Protein AF-0000000087671923 (afdb_homodimer)

Organism: NCBI:txid484088

Foldseek 3Di:
DPPPPDDDDFFDFDPVLVLQQLLLLQQLVQLQPVKDFLVRSCVVVVNDSVSSVVSQVVCVVLQQKDWDDWDDDPPDDITIIMHTDQQSAKEKFWEDALFKIKIFMGTLLQDTDDIDMDTQDPDACVRRLVVVLVRVVVRVVSVCVVPVCHVVRYLFYFYEYADDAPDPDDCPDSRHSVRHRPDPNQVSNCVSPVGRYYYAYLQQLLVLLCCRPKPCPPFQFEWEFAAALFTWIFTRHRNRTDQPPRRPPTRQQQDFDDDPDPPDDTDGLRCQQHVNVVCVQVVHDPNDPCVQVVQLVCLVVVPVSLVVSLLRNLVSVLVVLQVCCAPRVGLAYEYEYQHHPSSSVSSVVSNPPHDDHPNPDPPRPDDNYYYMYHHNCSSRSSSRSVSSCVSRHNDPSSSGDDPPPD/DPPPPDDDDFFDFDPVLVLQLLLLLQQLVQLQPVKDFLVRSCVVVVNDSVSSVVSQVVCVVLQQKDWDDWDDDPPDDTTIIMHTDQQSAKFKFWEDELFKIKIFMGTLLQDTDDIDMDTADPDACVRRVVVVLVRVVVRQVSVCVVPVCHVVRYLFYFYEYADDAPDPDDCPDSRHSVRHRPDPNQVSNCVSPVGRYDYAYLQQLLVLLCCRPKPCPPFQFEWEFAAALFTWIFTRHRNRTDQPPRRPPTRQQQDFDDDPDPPDDTDGLRCQQHVNVVCVQVVHDPNDPCVQVVQLVCLVVVPVSLVVSLLRNLVSVLVVLQVCCAPRVGLAYEYEYAHHPSSSVSSVVSNPPHDDHPNPDPPRPDDNYYYMYHHNCSSRSSSRSVSSCVSRHNDPSSSGDDPPPD

Structure (mmCIF, N/CA/C/O backbone):
data_AF-0000000087671923-model_v1
#
loop_
_entity.id
_entity.type
_entity.pdbx_description
1 polymer 'Sugar kinase'
#
loop_
_atom_site.group_PDB
_atom_site.id
_atom_site.type_symbol
_atom_site.label_atom_id
_atom_site.label_alt_id
_atom_site.label_comp_id
_atom_site.label_asym_id
_atom_site.label_entity_id
_atom_site.label_seq_id
_atom_site.pdbx_PDB_ins_code
_atom_site.Cartn_x
_atom_site.Cartn_y
_atom_site.Cartn_z
_atom_site.occupancy
_atom_site.B_iso_or_equiv
_atom_site.auth_seq_id
_atom_site.auth_comp_id
_atom_site.auth_asym_id
_atom_site.auth_atom_id
_atom_site.pdbx_PDB_model_num
ATOM 1 N N . MET A 1 1 ? -8.953 -21.438 32.469 1 26.11 1 MET A N 1
ATOM 2 C CA . MET A 1 1 ? -8.531 -20.312 31.641 1 26.11 1 MET A CA 1
ATOM 3 C C . MET A 1 1 ? -8.914 -20.547 30.172 1 26.11 1 MET A C 1
ATOM 5 O O . MET A 1 1 ? -8.391 -21.469 29.531 1 26.11 1 MET A O 1
ATOM 9 N N . ASN A 1 2 ? -10.156 -20.516 29.781 1 33.75 2 ASN A N 1
ATOM 10 C CA . ASN A 1 2 ? -10.844 -20.859 28.531 1 33.75 2 ASN A CA 1
ATOM 11 C C . ASN A 1 2 ? -10.18 -20.203 27.328 1 33.75 2 ASN A C 1
ATOM 13 O O . ASN A 1 2 ? -10.25 -18.984 27.156 1 33.75 2 ASN A O 1
ATOM 17 N N . ASP A 1 3 ? -9.016 -20.531 26.906 1 42.78 3 ASP A N 1
ATOM 18 C CA . ASP A 1 3 ? -8.102 -19.953 25.922 1 42.78 3 ASP A CA 1
ATOM 19 C C . ASP A 1 3 ? -8.797 -19.734 24.578 1 42.78 3 ASP A C 1
ATOM 21 O O . ASP A 1 3 ? -8.828 -20.625 23.734 1 42.78 3 ASP A O 1
ATOM 25 N N . ALA A 1 4 ? -9.867 -19.078 24.578 1 49.91 4 ALA A N 1
ATOM 26 C CA . ALA A 1 4 ? -10.68 -18.797 23.406 1 49.91 4 ALA A CA 1
ATOM 27 C C . ALA A 1 4 ? -9.82 -18.281 22.25 1 49.91 4 ALA A C 1
ATOM 29 O O . ALA A 1 4 ? -9.141 -17.266 22.375 1 49.91 4 ALA A O 1
ATOM 30 N N . ARG A 1 5 ? -9.383 -19.188 21.391 1 62.06 5 ARG A N 1
ATOM 31 C CA . ARG A 1 5 ? -8.609 -18.891 20.203 1 62.06 5 ARG A CA 1
ATOM 32 C C . ARG A 1 5 ? -9.188 -17.703 19.453 1 62.06 5 ARG A C 1
ATOM 34 O O . ARG A 1 5 ? -10.398 -17.594 19.281 1 62.06 5 ARG A O 1
ATOM 41 N N . GLU A 1 6 ? -8.508 -16.594 19.266 1 81 6 GLU A N 1
ATOM 42 C CA . GLU A 1 6 ? -8.914 -15.391 18.547 1 81 6 GLU A CA 1
ATOM 43 C C . GLU A 1 6 ? -9.312 -15.719 17.109 1 81 6 GLU A C 1
ATOM 45 O O . GLU A 1 6 ? -8.539 -16.328 16.375 1 81 6 GLU A O 1
ATOM 50 N N . ILE A 1 7 ? -10.656 -15.672 16.797 1 89.62 7 ILE A N 1
ATOM 51 C CA . ILE A 1 7 ? -11.195 -15.898 15.461 1 89.62 7 ILE A CA 1
ATOM 52 C C . ILE A 1 7 ? -10.797 -14.742 14.547 1 89.62 7 ILE A C 1
ATOM 54 O O . ILE A 1 7 ? -11.078 -13.578 14.844 1 89.62 7 ILE A O 1
ATOM 58 N N . ARG A 1 8 ? -10.062 -15.055 13.492 1 88.31 8 ARG A N 1
ATOM 59 C CA . ARG A 1 8 ? -9.68 -14.07 12.492 1 88.31 8 ARG A CA 1
ATOM 60 C C . ARG A 1 8 ? -10.781 -13.898 11.445 1 88.31 8 ARG A C 1
ATOM 62 O O . ARG A 1 8 ? -11.133 -14.852 10.742 1 88.31 8 ARG A O 1
ATOM 69 N N . ALA A 1 9 ? -11.266 -12.703 11.367 1 90.62 9 ALA A N 1
ATOM 70 C CA . ALA A 1 9 ? -12.312 -12.438 10.383 1 90.62 9 ALA A CA 1
ATOM 71 C C . ALA A 1 9 ? -12.383 -10.953 10.039 1 90.62 9 ALA A C 1
ATOM 73 O O . ALA A 1 9 ? -12.023 -10.102 10.859 1 90.62 9 ALA A O 1
ATOM 74 N N . LYS A 1 10 ? -12.703 -10.641 8.812 1 88.88 10 LYS A N 1
ATOM 75 C CA . LYS A 1 10 ? -13.008 -9.273 8.414 1 88.88 10 LYS A CA 1
ATOM 76 C C . LYS A 1 10 ? -14.445 -8.898 8.781 1 88.88 10 LYS A C 1
ATOM 78 O O . LYS A 1 10 ? -15.312 -9.773 8.867 1 88.88 10 LYS A O 1
ATOM 83 N N . SER A 1 11 ? -14.625 -7.637 8.977 1 88.94 11 SER A N 1
ATOM 84 C CA . SER A 1 11 ? -15.961 -7.164 9.336 1 88.94 11 SER A CA 1
ATOM 85 C C . SER A 1 11 ? -16.875 -7.102 8.109 1 88.94 11 SER A C 1
ATOM 87 O O . SER A 1 11 ? -16.422 -6.742 7.02 1 88.94 11 SER A O 1
ATOM 89 N N . GLY A 1 12 ? -18.109 -7.461 8.336 1 90.12 12 GLY A N 1
ATOM 90 C CA . GLY A 1 12 ? -19.125 -7.238 7.316 1 90.12 12 GLY A CA 1
ATOM 91 C C . GLY A 1 12 ? -19.594 -5.797 7.25 1 90.12 12 GLY A C 1
ATOM 92 O O . GLY A 1 12 ? -18.969 -4.906 7.824 1 90.12 12 GLY A O 1
ATOM 93 N N . THR A 1 13 ? -20.469 -5.582 6.34 1 88 13 THR A N 1
ATOM 94 C CA . THR A 1 13 ? -21.047 -4.254 6.215 1 88 13 THR A CA 1
ATOM 95 C C . THR A 1 13 ? -22.578 -4.332 6.176 1 88 13 THR A C 1
ATOM 97 O O . THR A 1 13 ? -23.141 -5.426 6.125 1 88 13 THR A O 1
ATOM 100 N N . ASN A 1 14 ? -23.281 -3.182 6.438 1 87 14 ASN A N 1
ATOM 101 C CA . ASN A 1 14 ? -24.734 -3.096 6.426 1 87 14 ASN A CA 1
ATOM 102 C C . ASN A 1 14 ? -25.219 -1.828 5.723 1 87 14 ASN A C 1
ATOM 104 O O . ASN A 1 14 ? -24.422 -1.124 5.094 1 87 14 ASN A O 1
ATOM 108 N N . HIS A 1 15 ? -26.484 -1.641 5.762 1 85.5 15 HIS A N 1
ATOM 109 C CA . HIS A 1 15 ? -27.109 -0.531 5.043 1 85.5 15 HIS A CA 1
ATOM 110 C C . HIS A 1 15 ? -26.578 0.81 5.539 1 85.5 15 HIS A C 1
ATOM 112 O O . HIS A 1 15 ? -26.391 1.739 4.754 1 85.5 15 HIS A O 1
ATOM 118 N N . GLU A 1 16 ? -26.375 0.911 6.789 1 85.94 16 GLU A N 1
ATOM 119 C CA . GLU A 1 16 ? -25.844 2.15 7.352 1 85.94 16 GLU A CA 1
ATOM 120 C C . GLU A 1 16 ? -24.453 2.459 6.797 1 85.94 16 GLU A C 1
ATOM 122 O O . GLU A 1 16 ? -24.156 3.607 6.469 1 85.94 16 GLU A O 1
ATOM 127 N N . GLY A 1 17 ? -23.688 1.382 6.703 1 86.44 17 GLY A N 1
ATOM 128 C CA . GLY A 1 17 ? -22.359 1.538 6.125 1 86.44 17 GLY A CA 1
ATOM 129 C C . GLY A 1 17 ? -22.391 1.977 4.672 1 86.44 17 GLY A C 1
ATOM 130 O O . GLY A 1 17 ? -21.609 2.834 4.262 1 86.44 17 GLY A O 1
ATOM 131 N N . THR A 1 18 ? -23.312 1.508 3.945 1 87.62 18 THR A N 1
ATOM 132 C CA . THR A 1 18 ? -23.453 1.828 2.531 1 87.62 18 THR A CA 1
ATOM 133 C C . THR A 1 18 ? -23.875 3.283 2.348 1 87.62 18 THR A C 1
ATOM 135 O O . THR A 1 18 ? -23.328 3.996 1.507 1 87.62 18 THR A O 1
ATOM 138 N N . SER A 1 19 ? -24.859 3.627 3.152 1 89.5 19 SER A N 1
ATOM 139 C CA . SER A 1 19 ? -25.344 5 3.074 1 89.5 19 SER A CA 1
ATOM 140 C C . SER A 1 19 ? -24.25 5.996 3.41 1 89.5 19 SER A C 1
ATOM 142 O O . SER A 1 19 ? -24.078 7.008 2.723 1 89.5 19 SER A O 1
ATOM 144 N N . ALA A 1 20 ? -23.531 5.656 4.414 1 89.88 20 ALA A N 1
ATOM 145 C CA . ALA A 1 20 ? -22.422 6.523 4.816 1 89.88 20 ALA A CA 1
ATOM 146 C C . ALA A 1 20 ? -21.375 6.625 3.715 1 89.88 20 ALA A C 1
ATOM 148 O O . ALA A 1 20 ? -20.875 7.711 3.432 1 89.88 20 ALA A O 1
ATOM 149 N N . HIS A 1 21 ? -21.078 5.523 3.086 1 91.38 21 HIS A N 1
ATOM 150 C CA . HIS A 1 21 ? -20.109 5.52 2 1 91.38 21 HIS A CA 1
ATOM 151 C C . HIS A 1 21 ? -20.594 6.359 0.823 1 91.38 21 HIS A C 1
ATOM 153 O O . HIS A 1 21 ? -19.844 7.191 0.3 1 91.38 21 HIS A O 1
ATOM 159 N N . ASN A 1 22 ? -21.781 6.188 0.455 1 93.44 22 ASN A N 1
ATOM 160 C CA . ASN A 1 22 ? -22.312 6.914 -0.691 1 93.44 22 ASN A CA 1
ATOM 161 C C . ASN A 1 22 ? -22.344 8.422 -0.441 1 93.44 22 ASN A C 1
ATOM 163 O O . ASN A 1 22 ? -22.078 9.211 -1.352 1 93.44 22 ASN A O 1
ATOM 167 N N . ARG A 1 23 ? -22.656 8.75 0.751 1 94.69 23 ARG A N 1
ATOM 168 C CA . ARG A 1 23 ? -22.625 10.156 1.136 1 94.69 23 ARG A CA 1
ATOM 169 C C . ARG A 1 23 ? -21.219 10.734 0.953 1 94.69 23 ARG A C 1
ATOM 171 O O . ARG A 1 23 ? -21.062 11.82 0.396 1 94.69 23 ARG A O 1
ATOM 178 N N . ARG A 1 24 ? -20.266 10.047 1.388 1 94.25 24 ARG A N 1
ATOM 179 C CA . ARG A 1 24 ? -18.875 10.508 1.315 1 94.25 24 ARG A CA 1
ATOM 180 C C . ARG A 1 24 ? -18.391 10.531 -0.128 1 94.25 24 ARG A C 1
ATOM 182 O O . ARG A 1 24 ? -17.594 11.406 -0.503 1 94.25 24 ARG A O 1
ATOM 189 N N . VAL A 1 25 ? -18.859 9.586 -0.88 1 94.5 25 VAL A N 1
ATOM 190 C CA . VAL A 1 25 ? -18.547 9.547 -2.303 1 94.5 25 VAL A CA 1
ATOM 191 C C . VAL A 1 25 ? -19.031 10.828 -2.977 1 94.5 25 VAL A C 1
ATOM 193 O O . VAL A 1 25 ? -18.328 11.406 -3.809 1 94.5 25 VAL A O 1
ATOM 196 N N . MET A 1 26 ? -20.141 11.297 -2.588 1 95.62 26 MET A N 1
ATOM 197 C CA . MET A 1 26 ? -20.703 12.523 -3.131 1 95.62 26 MET A CA 1
ATOM 198 C C . MET A 1 26 ? -19.875 13.734 -2.73 1 95.62 26 MET A C 1
ATOM 200 O O . MET A 1 26 ? -19.562 14.578 -3.568 1 95.62 26 MET A O 1
ATOM 204 N N . ILE A 1 27 ? -19.547 13.766 -1.546 1 96.19 27 ILE A N 1
ATOM 205 C CA . ILE A 1 27 ? -18.75 14.875 -1.032 1 96.19 27 ILE A CA 1
ATOM 206 C C . ILE A 1 27 ? -17.406 14.922 -1.751 1 96.19 27 ILE A C 1
ATOM 208 O O . ILE A 1 27 ? -16.953 15.984 -2.18 1 96.19 27 ILE A O 1
ATOM 212 N N . ASP A 1 28 ? -16.844 13.797 -1.914 1 94.56 28 ASP A N 1
ATOM 213 C CA . ASP A 1 28 ? -15.539 13.695 -2.572 1 94.56 28 ASP A CA 1
ATOM 214 C C . ASP A 1 28 ? -15.625 14.133 -4.031 1 94.56 28 ASP A C 1
ATOM 216 O O . ASP A 1 28 ? -14.742 14.828 -4.527 1 94.56 28 ASP A O 1
ATOM 220 N N . ALA A 1 29 ? -16.641 13.727 -4.691 1 95.56 29 ALA A N 1
ATOM 221 C CA . ALA A 1 29 ? -16.828 14.109 -6.086 1 95.56 29 ALA A CA 1
ATOM 222 C C . ALA A 1 29 ? -16.938 15.625 -6.23 1 95.56 29 ALA A C 1
ATOM 224 O O . ALA A 1 29 ? -16.344 16.219 -7.137 1 95.56 29 ALA A O 1
ATOM 225 N N . LEU A 1 30 ? -17.672 16.188 -5.371 1 96.69 30 LEU A N 1
ATOM 226 C CA . LEU A 1 30 ? -17.844 17.641 -5.418 1 96.69 30 LEU A CA 1
ATOM 227 C C . LEU A 1 30 ? -16.531 18.344 -5.07 1 96.69 30 LEU A C 1
ATOM 229 O O . LEU A 1 30 ? -16.219 19.391 -5.648 1 96.69 30 LEU A O 1
ATOM 233 N N . ARG A 1 31 ? -15.828 17.828 -4.137 1 94.38 31 ARG A N 1
ATOM 234 C CA . ARG A 1 31 ? -14.539 18.406 -3.758 1 94.38 31 ARG A CA 1
ATOM 235 C C . ARG A 1 31 ? -13.57 18.375 -4.93 1 94.38 31 ARG A C 1
ATOM 237 O O . ARG A 1 31 ? -12.906 19.375 -5.207 1 94.38 31 ARG A O 1
ATOM 244 N N . LEU A 1 32 ? -13.508 17.297 -5.645 1 92.62 32 LEU A N 1
ATOM 245 C CA . LEU A 1 32 ? -12.523 17.062 -6.695 1 92.62 32 LEU A CA 1
ATOM 246 C C . LEU A 1 32 ? -12.875 17.859 -7.949 1 92.62 32 LEU A C 1
ATOM 248 O O . LEU A 1 32 ? -11.984 18.25 -8.711 1 92.62 32 LEU A O 1
ATOM 252 N N . ASN A 1 33 ? -14.203 18.125 -8.117 1 94.94 33 ASN A N 1
ATOM 253 C CA . ASN A 1 33 ? -14.609 18.672 -9.406 1 94.94 33 ASN A CA 1
ATOM 254 C C . ASN A 1 33 ? -15.164 20.078 -9.281 1 94.94 33 ASN A C 1
ATOM 256 O O . ASN A 1 33 ? -15.406 20.75 -10.281 1 94.94 33 ASN A O 1
ATOM 260 N N . GLY A 1 34 ? -15.328 20.594 -8.109 1 93.5 34 GLY A N 1
ATOM 261 C CA . GLY A 1 34 ? -15.906 21.906 -7.887 1 93.5 34 GLY A CA 1
ATOM 262 C C . GLY A 1 34 ? -17.422 21.906 -7.824 1 93.5 34 GLY A C 1
ATOM 263 O O . GLY A 1 34 ? -18 21.922 -6.734 1 93.5 34 GLY A O 1
ATOM 264 N N . SER A 1 35 ? -18.094 21.922 -8.898 1 95.81 35 SER A N 1
ATOM 265 C CA . SER A 1 35 ? -19.547 21.859 -8.961 1 95.81 35 SER A CA 1
ATOM 266 C C . SER A 1 35 ? -20.016 20.812 -9.984 1 95.81 35 SER A C 1
ATOM 268 O O . SER A 1 35 ? -19.406 20.672 -11.047 1 95.81 35 SER A O 1
ATOM 270 N N . LEU A 1 36 ? -20.984 20.078 -9.562 1 96.88 36 LEU A N 1
ATOM 271 C CA . LEU A 1 36 ? -21.547 19.047 -10.43 1 96.88 36 LEU A CA 1
ATOM 272 C C . LEU A 1 36 ? -23.078 19.031 -10.336 1 96.88 36 LEU A C 1
ATOM 274 O O . LEU A 1 36 ? -23.641 19.344 -9.289 1 96.88 36 LEU A O 1
ATOM 278 N N . SER A 1 37 ? -23.734 18.672 -11.469 1 96.19 37 SER A N 1
ATOM 279 C CA . SER A 1 37 ? -25.188 18.422 -11.445 1 96.19 37 SER A CA 1
ATOM 280 C C . SER A 1 37 ? -25.5 17.047 -10.875 1 96.19 37 SER A C 1
ATOM 282 O O . SER A 1 37 ? -24.625 16.203 -10.734 1 96.19 37 SER A O 1
ATOM 284 N N . ARG A 1 38 ? -26.797 16.875 -10.539 1 95.81 38 ARG A N 1
ATOM 285 C CA . ARG A 1 38 ? -27.234 15.555 -10.102 1 95.81 38 ARG A CA 1
ATOM 286 C C . ARG A 1 38 ? -26.969 14.508 -11.172 1 95.81 38 ARG A C 1
ATOM 288 O O . ARG A 1 38 ? -26.578 13.383 -10.867 1 95.81 38 ARG A O 1
ATOM 295 N N . ALA A 1 39 ? -27.203 14.906 -12.359 1 94.69 39 ALA A N 1
ATOM 296 C CA . ALA A 1 39 ? -26.984 13.977 -13.461 1 94.69 39 ALA A CA 1
ATOM 297 C C . ALA A 1 39 ? -25.5 13.602 -13.578 1 94.69 39 ALA A C 1
ATOM 299 O O . ALA A 1 39 ? -25.172 12.422 -13.758 1 94.69 39 ALA A O 1
ATOM 300 N N . ASP A 1 40 ? -24.688 14.609 -13.461 1 95.56 40 ASP A N 1
ATOM 301 C CA . ASP A 1 40 ? -23.25 14.367 -13.492 1 95.56 40 ASP A CA 1
ATOM 302 C C . ASP A 1 40 ? -22.828 13.453 -12.344 1 95.56 40 ASP A C 1
ATOM 304 O O . ASP A 1 40 ? -22.062 12.516 -12.547 1 95.56 40 ASP A O 1
ATOM 308 N N . LEU A 1 41 ? -23.312 13.688 -11.164 1 97.06 41 LEU A N 1
ATOM 309 C CA . LEU A 1 41 ? -22.984 12.898 -9.977 1 97.06 41 LEU A CA 1
ATOM 310 C C . LEU A 1 41 ? -23.438 11.453 -10.141 1 97.06 41 LEU A C 1
ATOM 312 O O . LEU A 1 41 ? -22.703 10.523 -9.82 1 97.06 41 LEU A O 1
ATOM 316 N N . SER A 1 42 ? -24.656 11.344 -10.609 1 96.25 42 SER A N 1
ATOM 317 C CA . SER A 1 42 ? -25.188 10 -10.828 1 96.25 42 SER A CA 1
ATOM 318 C C . SER A 1 42 ? -24.312 9.219 -11.812 1 96.25 42 SER A C 1
ATOM 320 O O . SER A 1 42 ? -23.922 8.086 -11.531 1 96.25 42 SER A O 1
ATOM 322 N N . ARG A 1 43 ? -24 9.852 -12.875 1 94.5 43 ARG A N 1
ATOM 323 C CA . ARG A 1 43 ? -23.188 9.203 -13.898 1 94.5 43 ARG A CA 1
ATOM 324 C C . ARG A 1 43 ? -21.797 8.883 -13.367 1 94.5 43 ARG A C 1
ATOM 326 O O . ARG A 1 43 ? -21.297 7.77 -13.562 1 94.5 43 ARG A O 1
ATOM 333 N N . ALA A 1 44 ? -21.188 9.82 -12.656 1 93.94 44 ALA A N 1
ATOM 334 C CA . ALA A 1 44 ? -19.797 9.688 -12.227 1 93.94 44 ALA A CA 1
ATOM 335 C C . ALA A 1 44 ? -19.672 8.695 -11.078 1 93.94 44 ALA A C 1
ATOM 337 O O . ALA A 1 44 ? -18.672 7.984 -10.977 1 93.94 44 ALA A O 1
ATOM 338 N N . THR A 1 45 ? -20.625 8.562 -10.195 1 94.31 45 THR A N 1
ATOM 339 C CA . THR A 1 45 ? -20.531 7.715 -9.016 1 94.31 45 THR A CA 1
ATOM 340 C C . THR A 1 45 ? -21.25 6.387 -9.242 1 94.31 45 THR A C 1
ATOM 342 O O . THR A 1 45 ? -21.156 5.477 -8.422 1 94.31 45 THR A O 1
ATOM 345 N N . LYS A 1 46 ? -22.047 6.316 -10.32 1 94.38 46 LYS A N 1
ATOM 346 C CA . LYS A 1 46 ? -22.812 5.137 -10.719 1 94.38 46 LYS A CA 1
ATOM 347 C C . LYS A 1 46 ? -23.953 4.867 -9.75 1 94.38 46 LYS A C 1
ATOM 349 O O . LYS A 1 46 ? -24.375 3.721 -9.586 1 94.38 46 LYS A O 1
ATOM 354 N N . LEU A 1 47 ? -24.312 5.867 -9.023 1 94.56 47 LEU A N 1
ATOM 355 C CA . LEU A 1 47 ? -25.484 5.793 -8.164 1 94.56 47 LEU A CA 1
ATOM 356 C C . LEU A 1 47 ? -26.75 6.168 -8.945 1 94.56 47 LEU A C 1
ATOM 358 O O . LEU A 1 47 ? -26.672 6.875 -9.945 1 94.56 47 LEU A O 1
ATOM 362 N N . THR A 1 48 ? -27.891 5.676 -8.523 1 94.75 48 THR A N 1
ATOM 363 C CA . THR A 1 48 ? -29.141 6.031 -9.18 1 94.75 48 THR A CA 1
ATOM 364 C C . THR A 1 48 ? -29.469 7.508 -8.969 1 94.75 48 THR A C 1
ATOM 366 O O . THR A 1 48 ? -29.031 8.109 -7.984 1 94.75 48 THR A O 1
ATOM 369 N N . LYS A 1 49 ? -30.234 8.062 -9.883 1 95.31 49 LYS A N 1
ATOM 370 C CA . LYS A 1 49 ? -30.641 9.453 -9.781 1 95.31 49 LYS A CA 1
ATOM 371 C C . LYS A 1 49 ? -31.391 9.719 -8.477 1 95.31 49 LYS A C 1
ATOM 373 O O . LYS A 1 49 ? -31.203 10.766 -7.852 1 95.31 49 LYS A O 1
ATOM 378 N N . GLN A 1 50 ? -32.188 8.797 -8.102 1 96 50 GLN A N 1
ATOM 379 C CA . GLN A 1 50 ? -32.969 8.945 -6.871 1 96 50 GLN A CA 1
ATOM 380 C C . GLN A 1 50 ? -32.062 8.984 -5.648 1 96 50 GLN A C 1
ATOM 382 O O . GLN A 1 50 ? -32.219 9.82 -4.758 1 96 50 GLN A O 1
ATOM 387 N N . THR A 1 51 ? -31.078 8.047 -5.594 1 95.25 51 THR A N 1
ATOM 388 C CA . THR A 1 51 ? -30.125 8.008 -4.488 1 95.25 51 THR A CA 1
ATOM 389 C C . THR A 1 51 ? -29.344 9.312 -4.406 1 95.25 51 THR A C 1
ATOM 391 O O . THR A 1 51 ? -29.172 9.875 -3.324 1 95.25 51 THR A O 1
ATOM 394 N N . VAL A 1 52 ? -28.906 9.773 -5.551 1 97.38 52 VAL A N 1
ATOM 395 C CA . VAL A 1 52 ? -28.156 11.023 -5.609 1 97.38 52 VAL A CA 1
ATOM 396 C C . VAL A 1 52 ? -29.016 12.172 -5.102 1 97.38 52 VAL A C 1
ATOM 398 O O . VAL A 1 52 ? -28.562 12.992 -4.301 1 97.38 52 VAL A O 1
ATOM 401 N N . SER A 1 53 ? -30.219 12.18 -5.566 1 97.19 53 SER A N 1
ATOM 402 C CA . SER A 1 53 ? -31.125 13.242 -5.148 1 97.19 53 SER A CA 1
ATOM 403 C C . SER A 1 53 ? -31.328 13.234 -3.639 1 97.19 53 SER A C 1
ATOM 405 O O . SER A 1 53 ? -31.266 14.281 -2.992 1 97.19 53 SER A O 1
ATOM 407 N N . ASN A 1 54 ? -31.547 12.094 -3.096 1 97.44 54 ASN A N 1
ATOM 408 C CA . ASN A 1 54 ? -31.75 11.961 -1.657 1 97.44 54 ASN A CA 1
ATOM 409 C C . ASN A 1 54 ? -30.516 12.414 -0.875 1 97.44 54 ASN A C 1
ATOM 411 O O . ASN A 1 54 ? -30.641 13.141 0.115 1 97.44 54 ASN A O 1
ATOM 415 N N . ILE A 1 55 ? -29.344 11.992 -1.297 1 97.38 55 ILE A N 1
ATOM 416 C CA . ILE A 1 55 ? -28.109 12.32 -0.603 1 97.38 55 ILE A CA 1
ATOM 417 C C . ILE A 1 55 ? -27.844 13.82 -0.68 1 97.38 55 ILE A C 1
ATOM 419 O O . ILE A 1 55 ? -27.469 14.445 0.316 1 97.38 55 ILE A O 1
ATOM 423 N N . ILE A 1 56 ? -28.078 14.391 -1.838 1 97.56 56 ILE A N 1
ATOM 424 C CA . ILE A 1 56 ? -27.844 15.812 -2.027 1 97.56 56 ILE A CA 1
ATOM 425 C C . ILE A 1 56 ? -28.781 16.609 -1.126 1 97.56 56 ILE A C 1
ATOM 427 O O . ILE A 1 56 ? -28.359 17.594 -0.507 1 97.56 56 ILE A O 1
ATOM 431 N N . GLU A 1 57 ? -29.984 16.219 -1.07 1 97.31 57 GLU A N 1
ATOM 432 C CA . GLU A 1 57 ? -30.938 16.891 -0.196 1 97.31 57 GLU A CA 1
ATOM 433 C C . GLU A 1 57 ? -30.5 16.812 1.264 1 97.31 57 GLU A C 1
ATOM 435 O O . GLU A 1 57 ? -30.578 17.812 1.991 1 97.31 57 GLU A O 1
ATOM 440 N N . GLU A 1 58 ? -30.094 15.688 1.626 1 97.31 58 GLU A N 1
ATOM 441 C CA . GLU A 1 58 ? -29.594 15.508 2.984 1 97.31 58 GLU A CA 1
ATOM 442 C C . GLU A 1 58 ? -28.375 16.406 3.25 1 97.31 58 GLU A C 1
ATOM 444 O O . GLU A 1 58 ? -28.297 17.062 4.293 1 97.31 58 GLU A O 1
ATOM 449 N N . LEU A 1 59 ? -27.453 16.422 2.33 1 97.75 59 LEU A N 1
ATOM 450 C CA . LEU A 1 59 ? -26.234 17.219 2.471 1 97.75 59 LEU A CA 1
ATOM 451 C C . LEU A 1 59 ? -26.562 18.703 2.514 1 97.75 59 LEU A C 1
ATOM 453 O O . LEU A 1 59 ? -25.922 19.469 3.236 1 97.75 59 LEU A O 1
ATOM 457 N N . GLU A 1 60 ? -27.531 19.094 1.735 1 97.31 60 GLU A N 1
ATOM 458 C CA . GLU A 1 60 ? -28 20.484 1.784 1 97.31 60 GLU A CA 1
ATOM 459 C C . GLU A 1 60 ? -28.578 20.812 3.152 1 97.31 60 GLU A C 1
ATOM 461 O O . GLU A 1 60 ? -28.297 21.875 3.709 1 97.31 60 GLU A O 1
ATOM 466 N N . GLY A 1 61 ? -29.375 19.953 3.582 1 96.94 61 GLY A N 1
ATOM 467 C CA . GLY A 1 61 ? -29.953 20.125 4.906 1 96.94 61 GLY A CA 1
ATOM 468 C C . GLY A 1 61 ? -28.906 20.25 6 1 96.94 61 GLY A C 1
ATOM 469 O O . GLY A 1 61 ? -29.078 21.016 6.953 1 96.94 61 GLY A O 1
ATOM 470 N N . ASP A 1 62 ? -27.828 19.531 5.816 1 96.44 62 ASP A N 1
ATOM 471 C CA . ASP A 1 62 ? -26.734 19.516 6.793 1 96.44 62 ASP A CA 1
ATOM 472 C C . ASP A 1 62 ? -25.828 20.734 6.625 1 96.44 62 ASP A C 1
ATOM 474 O O . ASP A 1 62 ? -24.906 20.938 7.402 1 96.44 62 ASP A O 1
ATOM 478 N N . GLY A 1 63 ? -26.062 21.531 5.602 1 96.62 63 GLY A N 1
ATOM 479 C CA . GLY A 1 63 ? -25.25 22.719 5.348 1 96.62 63 GLY A CA 1
ATOM 480 C C . GLY A 1 63 ? -23.922 22.406 4.715 1 96.62 63 GLY A C 1
ATOM 481 O O . GLY A 1 63 ? -22.969 23.203 4.816 1 96.62 63 GLY A O 1
ATOM 482 N N . LEU A 1 64 ? -23.766 21.234 4.043 1 97.81 64 LEU A N 1
ATOM 483 C CA . LEU A 1 64 ? -22.5 20.812 3.455 1 97.81 64 LEU A CA 1
ATOM 484 C C . LEU A 1 64 ? -22.469 21.109 1.96 1 97.81 64 LEU A C 1
ATOM 486 O O . LEU A 1 64 ? -21.391 21.219 1.369 1 97.81 64 LEU A O 1
ATOM 490 N N . VAL A 1 65 ? -23.625 21.172 1.345 1 98 65 VAL A N 1
ATOM 491 C CA . VAL A 1 65 ? -23.75 21.406 -0.091 1 98 65 VAL A CA 1
ATOM 492 C C . VAL A 1 65 ? -24.781 22.516 -0.35 1 98 65 VAL A C 1
ATOM 494 O O . VAL A 1 65 ? -25.719 22.688 0.426 1 98 65 VAL A O 1
ATOM 497 N N . LEU A 1 66 ? -24.594 23.266 -1.378 1 97.62 66 LEU A N 1
ATOM 498 C CA . LEU A 1 66 ? -25.562 24.266 -1.794 1 97.62 66 LEU A CA 1
ATOM 499 C C . LEU A 1 66 ? -25.812 24.203 -3.297 1 97.62 66 LEU A C 1
ATOM 501 O O . LEU A 1 66 ? -24.938 23.781 -4.055 1 97.62 66 LEU A O 1
ATOM 505 N N . SER A 1 67 ? -26.969 24.578 -3.711 1 96.94 67 SER A N 1
ATOM 506 C CA . SER A 1 67 ? -27.328 24.656 -5.125 1 96.94 67 SER A CA 1
ATOM 507 C C . SER A 1 67 ? -26.891 25.984 -5.73 1 96.94 67 SER A C 1
ATOM 509 O O . SER A 1 67 ? -26.984 27.031 -5.082 1 96.94 67 SER A O 1
ATOM 511 N N . LEU A 1 68 ? -26.422 25.844 -6.953 1 96.62 68 LEU A N 1
ATOM 512 C CA . LEU A 1 68 ? -26.062 27.047 -7.707 1 96.62 68 LEU A CA 1
ATOM 513 C C . LEU A 1 68 ? -27.172 27.406 -8.688 1 96.62 68 LEU A C 1
ATOM 515 O O . LEU A 1 68 ? -28.219 26.766 -8.727 1 96.62 68 LEU A O 1
ATOM 519 N N . ASP A 1 69 ? -26.938 28.531 -9.406 1 94.25 69 ASP A N 1
ATOM 520 C CA . ASP A 1 69 ? -27.906 28.953 -10.414 1 94.25 69 ASP A CA 1
ATOM 521 C C . ASP A 1 69 ? -28.031 27.906 -11.531 1 94.25 69 ASP A C 1
ATOM 523 O O . ASP A 1 69 ? -27.031 27.297 -11.93 1 94.25 69 ASP A O 1
ATOM 527 N N . VAL A 1 70 ? -29.203 27.844 -11.906 1 93 70 VAL A N 1
ATOM 528 C CA . VAL A 1 70 ? -29.5 26.891 -12.977 1 93 70 VAL A CA 1
ATOM 529 C C . VAL A 1 70 ? -28.703 27.281 -14.227 1 93 70 VAL A C 1
ATOM 531 O O . VAL A 1 70 ? -28.609 28.453 -14.578 1 93 70 VAL A O 1
ATOM 534 N N . VAL A 1 71 ? -28.109 26.312 -14.797 1 88.75 71 VAL A N 1
ATOM 535 C CA . VAL A 1 71 ? -27.359 26.5 -16.031 1 88.75 71 VAL A CA 1
ATOM 536 C C . VAL A 1 71 ? -28.109 25.875 -17.203 1 88.75 71 VAL A C 1
ATOM 538 O O . VAL A 1 71 ? -28.641 24.766 -17.078 1 88.75 71 VAL A O 1
ATOM 541 N N . ARG A 1 72 ? -28.234 26.688 -18.25 1 82.75 72 ARG A N 1
ATOM 542 C CA . ARG A 1 72 ? -28.859 26.219 -19.469 1 82.75 72 ARG A CA 1
ATOM 543 C C . ARG A 1 72 ? -27.844 26.031 -20.594 1 82.75 72 ARG A C 1
ATOM 545 O O . ARG A 1 72 ? -27.109 26.969 -20.922 1 82.75 72 ARG A O 1
ATOM 552 N N . LYS A 1 73 ? -27.5 24.891 -20.797 1 69.5 73 LYS A N 1
ATOM 553 C CA . LYS A 1 73 ? -26.578 24.672 -21.906 1 69.5 73 LYS A CA 1
ATOM 554 C C . LYS A 1 73 ? -27.328 24.266 -23.172 1 69.5 73 LYS A C 1
ATOM 556 O O . LYS A 1 73 ? -27.688 23.094 -23.344 1 69.5 73 LYS A O 1
ATOM 561 N N . GLY A 1 74 ? -27.578 25.078 -24.031 1 65.12 74 GLY A N 1
ATOM 562 C CA . GLY A 1 74 ? -28.203 24.859 -25.328 1 65.12 74 GLY A CA 1
ATOM 563 C C . GLY A 1 74 ? -29.594 24.234 -25.219 1 65.12 74 GLY A C 1
ATOM 564 O O . GLY A 1 74 ? -30.438 24.719 -24.484 1 65.12 74 GLY A O 1
ATOM 565 N N . ARG A 1 75 ? -29.844 23.141 -26.188 1 66.38 75 ARG A N 1
ATOM 566 C CA . ARG A 1 75 ? -31.141 22.484 -26.328 1 66.38 75 ARG A CA 1
ATOM 567 C C . ARG A 1 75 ? -31.359 21.484 -25.203 1 66.38 75 ARG A C 1
ATOM 569 O O . ARG A 1 75 ? -32.438 20.891 -25.109 1 66.38 75 ARG A O 1
ATOM 576 N N . GLY A 1 76 ? -30.438 21.359 -24.266 1 69.69 76 GLY A N 1
ATOM 577 C CA . GLY A 1 76 ? -30.609 20.359 -23.219 1 69.69 76 GLY A CA 1
ATOM 578 C C . GLY A 1 76 ? -31.375 20.891 -22.016 1 69.69 76 GLY A C 1
ATOM 579 O O . GLY A 1 76 ? -31.688 22.078 -21.953 1 69.69 76 GLY A O 1
ATOM 580 N N . GLN A 1 77 ? -31.922 19.984 -21.172 1 79.56 77 GLN A N 1
ATOM 581 C CA . GLN A 1 77 ? -32.656 20.344 -19.953 1 79.56 77 GLN A CA 1
ATOM 582 C C . GLN A 1 77 ? -31.781 21.156 -19 1 79.56 77 GLN A C 1
ATOM 584 O O . GLN A 1 77 ? -30.578 20.875 -18.859 1 79.56 77 GLN A O 1
ATOM 589 N N . PRO A 1 78 ? -32.375 22.25 -18.594 1 87.5 78 PRO A N 1
ATOM 590 C CA . PRO A 1 78 ? -31.641 23.016 -17.594 1 87.5 78 PRO A CA 1
ATOM 591 C C . PRO A 1 78 ? -31.156 22.141 -16.438 1 87.5 78 PRO A C 1
ATOM 593 O O . PRO A 1 78 ? -31.828 21.188 -16.047 1 87.5 78 PRO A O 1
ATOM 596 N N . SER A 1 79 ? -29.938 22.312 -16 1 90.94 79 SER A N 1
ATOM 597 C CA . SER A 1 79 ? -29.406 21.562 -14.875 1 90.94 79 SER A CA 1
ATOM 598 C C . SER A 1 79 ? -28.922 22.484 -13.758 1 90.94 79 SER A C 1
ATOM 600 O O . SER A 1 79 ? -28.453 23.594 -14.023 1 90.94 79 SER A O 1
ATOM 602 N N . THR A 1 80 ? -29.141 22.109 -12.539 1 94.5 80 THR A N 1
ATOM 603 C CA . THR A 1 80 ? -28.688 22.844 -11.359 1 94.5 80 THR A CA 1
ATOM 604 C C . THR A 1 80 ? -27.391 22.234 -10.805 1 94.5 80 THR A C 1
ATOM 606 O O . THR A 1 80 ? -27.406 21.094 -10.32 1 94.5 80 THR A O 1
ATOM 609 N N . PRO A 1 81 ? -26.281 22.953 -10.867 1 96.62 81 PRO A N 1
ATOM 610 C CA . PRO A 1 81 ? -25.062 22.438 -10.25 1 96.62 81 PRO A CA 1
ATOM 611 C C . PRO A 1 81 ? -25.031 22.625 -8.734 1 96.62 81 PRO A C 1
ATOM 613 O O . PRO A 1 81 ? -25.703 23.516 -8.203 1 96.62 81 PRO A O 1
ATOM 616 N N . TYR A 1 82 ? -24.344 21.75 -8.102 1 97.75 82 TYR A N 1
ATOM 617 C CA . TYR A 1 82 ? -24.141 21.797 -6.652 1 97.75 82 TYR A CA 1
ATOM 618 C C . TYR A 1 82 ? -22.656 21.906 -6.305 1 97.75 82 TYR A C 1
ATOM 620 O O . TYR A 1 82 ? -21.812 21.391 -7.035 1 97.75 82 TYR A O 1
ATOM 628 N N . LYS A 1 83 ? -22.328 22.547 -5.246 1 98.06 83 LYS A N 1
ATOM 629 C CA . LYS A 1 83 ? -20.953 22.641 -4.758 1 98.06 83 LYS A CA 1
ATOM 630 C C . LYS A 1 83 ? -20.906 22.5 -3.24 1 98.06 83 LYS A C 1
ATOM 632 O O . LYS A 1 83 ? -21.922 22.656 -2.561 1 98.06 83 LYS A O 1
ATOM 637 N N . LEU A 1 84 ? -19.734 22.203 -2.713 1 97.94 84 LEU A N 1
ATOM 638 C CA . LEU A 1 84 ? -19.547 22.141 -1.268 1 97.94 84 LEU A CA 1
ATOM 639 C C . LEU A 1 84 ? -19.594 23.531 -0.643 1 97.94 84 LEU A C 1
ATOM 641 O O . LEU A 1 84 ? -19.094 24.484 -1.225 1 97.94 84 LEU A O 1
ATOM 645 N N . VAL A 1 85 ? -20.219 23.594 0.498 1 97.94 85 VAL A N 1
ATOM 646 C CA . VAL A 1 85 ? -20.156 24.812 1.308 1 97.94 85 VAL A CA 1
ATOM 647 C C . VAL A 1 85 ? -18.828 24.859 2.068 1 97.94 85 VAL A C 1
ATOM 649 O O . VAL A 1 85 ? -18.594 24.047 2.973 1 97.94 85 VAL A O 1
ATOM 652 N N . PRO A 1 86 ? -17.953 25.781 1.745 1 97.06 86 PRO A N 1
ATOM 653 C CA . PRO A 1 86 ? -16.656 25.797 2.408 1 97.06 86 PRO A CA 1
ATOM 654 C C . PRO A 1 86 ? -16.766 25.781 3.93 1 97.06 86 PRO A C 1
ATOM 656 O O . PRO A 1 86 ? -16.016 25.062 4.598 1 97.06 86 PRO A O 1
ATOM 659 N N . ASP A 1 87 ? -17.703 26.469 4.535 1 97 87 ASP A N 1
ATOM 660 C CA . ASP A 1 87 ? -17.844 26.594 5.98 1 97 87 ASP A CA 1
ATOM 661 C C . ASP A 1 87 ? -18.703 25.453 6.535 1 97 87 ASP A C 1
ATOM 663 O O . ASP A 1 87 ? -19.188 25.531 7.668 1 97 87 ASP A O 1
ATOM 667 N N . GLY A 1 88 ? -18.891 24.438 5.715 1 97.31 88 GLY A N 1
ATOM 668 C CA . GLY A 1 88 ? -19.656 23.281 6.16 1 97.31 88 GLY A CA 1
ATOM 669 C C . GLY A 1 88 ? -18.984 22.5 7.273 1 97.31 88 GLY A C 1
ATOM 670 O O . GLY A 1 88 ? -19.641 21.781 8.023 1 97.31 88 GLY A O 1
ATOM 671 N N . ALA A 1 89 ? -17.719 22.641 7.391 1 98.06 89 ALA A N 1
ATOM 672 C CA . ALA A 1 89 ? -16.938 22.016 8.453 1 98.06 89 ALA A CA 1
ATOM 673 C C . ALA A 1 89 ? -15.609 22.734 8.648 1 98.06 89 ALA A C 1
ATOM 675 O O . ALA A 1 89 ? -15.148 23.453 7.762 1 98.06 89 ALA A O 1
ATOM 676 N N . PHE A 1 90 ? -15.07 22.547 9.797 1 98.56 90 PHE A N 1
ATOM 677 C CA . PHE A 1 90 ? -13.766 23.094 10.133 1 98.56 90 PHE A CA 1
ATOM 678 C C . PHE A 1 90 ? -12.906 22.062 10.852 1 98.56 90 PHE A C 1
ATOM 680 O O . PHE A 1 90 ? -13.422 21.109 11.43 1 98.56 90 PHE A O 1
ATOM 687 N N . ALA A 1 91 ? -11.648 22.203 10.781 1 98.69 91 ALA A N 1
ATOM 688 C CA . ALA A 1 91 ? -10.703 21.406 11.555 1 98.69 91 ALA A CA 1
ATOM 689 C C . ALA A 1 91 ? -9.453 22.203 11.906 1 98.69 91 ALA A C 1
ATOM 691 O O . ALA A 1 91 ? -9.141 23.188 11.242 1 98.69 91 ALA A O 1
ATOM 692 N N . ILE A 1 92 ? -8.812 21.828 12.938 1 98.81 92 ILE A N 1
ATOM 693 C CA . ILE A 1 92 ? -7.551 22.438 13.352 1 98.81 92 ILE A CA 1
ATOM 694 C C . ILE A 1 92 ? -6.426 21.406 13.242 1 98.81 92 ILE A C 1
ATOM 696 O O . ILE A 1 92 ? -6.598 20.25 13.617 1 98.81 92 ILE A O 1
ATOM 700 N N . GLY A 1 93 ? -5.406 21.812 12.602 1 98.81 93 GLY A N 1
ATOM 701 C CA . GLY A 1 93 ? -4.184 21.031 12.539 1 98.81 93 GLY A CA 1
ATOM 702 C C . GLY A 1 93 ? -3.061 21.625 13.375 1 98.81 93 GLY A C 1
ATOM 703 O O . GLY A 1 93 ? -2.896 22.844 13.43 1 98.81 93 GLY A O 1
ATOM 704 N N . LEU A 1 94 ? -2.322 20.766 14.031 1 98.75 94 LEU A N 1
ATOM 705 C CA . LEU A 1 94 ? -1.206 21.141 14.891 1 98.75 94 LEU A CA 1
ATOM 706 C C . LEU A 1 94 ? 0.061 20.391 14.5 1 98.75 94 LEU A C 1
ATOM 708 O O . LEU A 1 94 ? 0.068 19.156 14.453 1 98.75 94 LEU A O 1
ATOM 712 N N . GLN A 1 95 ? 1.07 21.094 14.148 1 98.31 95 GLN A N 1
ATOM 713 C CA . GLN A 1 95 ? 2.41 20.531 13.992 1 98.31 95 GLN A CA 1
ATOM 714 C C . GLN A 1 95 ? 3.248 20.766 15.25 1 98.31 95 GLN A C 1
ATOM 716 O O . GLN A 1 95 ? 3.307 21.875 15.773 1 98.31 95 GLN A O 1
ATOM 721 N N . ILE A 1 96 ? 3.787 19.734 15.766 1 96.19 96 ILE A N 1
ATOM 722 C CA . ILE A 1 96 ? 4.773 19.828 16.844 1 96.19 96 ILE A CA 1
ATOM 723 C C . ILE A 1 96 ? 6.148 19.422 16.312 1 96.19 96 ILE A C 1
ATOM 725 O O . ILE A 1 96 ? 6.34 18.281 15.867 1 96.19 96 ILE A O 1
ATOM 729 N N . ASP A 1 97 ? 7.035 20.359 16.328 1 92.69 97 ASP A N 1
ATOM 730 C CA . ASP A 1 97 ? 8.422 20.125 15.93 1 92.69 97 ASP A CA 1
ATOM 731 C C . ASP A 1 97 ? 9.383 20.438 17.062 1 92.69 97 ASP A C 1
ATOM 733 O O . ASP A 1 97 ? 8.953 20.719 18.188 1 92.69 97 ASP A O 1
ATOM 737 N N . ARG A 1 98 ? 10.641 20.359 16.922 1 88.31 98 ARG A N 1
ATOM 738 C CA . ARG A 1 98 ? 11.664 20.422 17.953 1 88.31 98 ARG A CA 1
ATOM 739 C C . ARG A 1 98 ? 11.609 21.75 18.703 1 88.31 98 ARG A C 1
ATOM 741 O O . ARG A 1 98 ? 11.742 21.781 19.922 1 88.31 98 ARG A O 1
ATOM 748 N N . HIS A 1 99 ? 11.383 22.844 17.922 1 88.56 99 HIS A N 1
ATOM 749 C CA . HIS A 1 99 ? 11.516 24.141 18.562 1 88.56 99 HIS A CA 1
ATOM 750 C C . HIS A 1 99 ? 10.289 25.016 18.312 1 88.56 99 HIS A C 1
ATOM 752 O O . HIS A 1 99 ? 10.18 26.109 18.859 1 88.56 99 HIS A O 1
ATOM 758 N N . VAL A 1 100 ? 9.461 24.484 17.531 1 92.56 100 VAL A N 1
ATOM 759 C CA . VAL A 1 100 ? 8.344 25.328 17.109 1 92.56 100 VAL A CA 1
ATOM 760 C C . VAL A 1 100 ? 7.078 24.469 17 1 92.56 100 VAL A C 1
ATOM 762 O O . VAL A 1 100 ? 7.148 23.266 16.766 1 92.56 100 VAL A O 1
ATOM 765 N N . THR A 1 101 ? 5.973 25.078 17.266 1 96.5 101 THR A N 1
ATOM 766 C CA . THR A 1 101 ? 4.656 24.516 17.016 1 96.5 101 THR A CA 1
ATOM 767 C C . THR A 1 101 ? 3.805 25.453 16.172 1 96.5 101 THR A C 1
ATOM 769 O O . THR A 1 101 ? 3.877 26.672 16.312 1 96.5 101 THR A O 1
ATOM 772 N N . ARG A 1 102 ? 3.088 24.859 15.195 1 97.69 102 ARG A N 1
ATOM 773 C CA . ARG A 1 102 ? 2.24 25.609 14.273 1 97.69 102 ARG A CA 1
ATOM 774 C C . ARG A 1 102 ? 0.817 25.062 14.266 1 97.69 102 ARG A C 1
ATOM 776 O O . ARG A 1 102 ? 0.618 23.844 14.219 1 97.69 102 ARG A O 1
ATOM 783 N N . ALA A 1 103 ? -0.141 25.906 14.359 1 98.75 103 ALA A N 1
ATOM 784 C CA . ALA A 1 103 ? -1.552 25.547 14.297 1 98.75 103 ALA A CA 1
ATOM 785 C C . ALA A 1 103 ? -2.252 26.25 13.133 1 98.75 103 ALA A C 1
ATOM 787 O O . ALA A 1 103 ? -1.996 27.422 12.867 1 98.75 103 ALA A O 1
ATOM 788 N N . ALA A 1 104 ? -3.027 25.5 12.406 1 98.62 104 ALA A N 1
ATOM 789 C CA . ALA A 1 104 ? -3.807 26.047 11.305 1 98.62 104 ALA A CA 1
ATOM 790 C C . ALA A 1 104 ? -5.25 25.562 11.352 1 98.62 104 ALA A C 1
ATOM 792 O O . ALA A 1 104 ? -5.504 24.391 11.656 1 98.62 104 ALA A O 1
ATOM 793 N N . ALA A 1 105 ? -6.184 26.422 11.133 1 98.75 105 ALA A N 1
ATOM 794 C CA . ALA A 1 105 ? -7.586 26.047 10.953 1 98.75 105 ALA A CA 1
ATOM 795 C C . ALA A 1 105 ? -7.984 26.094 9.484 1 98.75 105 ALA A C 1
ATOM 797 O O . ALA A 1 105 ? -7.684 27.062 8.781 1 98.75 105 ALA A O 1
ATOM 798 N N . VAL A 1 106 ? -8.602 25 9.047 1 98.25 106 VAL A N 1
ATOM 799 C CA . VAL A 1 106 ? -9.047 24.938 7.66 1 98.25 106 VAL A CA 1
ATOM 800 C C . VAL A 1 106 ? -10.555 24.688 7.613 1 98.25 106 VAL A C 1
ATOM 802 O O . VAL A 1 106 ? -11.156 24.281 8.609 1 98.25 106 VAL A O 1
ATOM 805 N N . ASN A 1 107 ? -11.156 25.016 6.512 1 98.19 107 ASN A N 1
ATOM 806 C CA . ASN A 1 107 ? -12.562 24.688 6.32 1 98.19 107 ASN A CA 1
ATOM 807 C C . ASN A 1 107 ? -12.727 23.406 5.5 1 98.19 107 ASN A C 1
ATOM 809 O O . ASN A 1 107 ? -11.758 22.688 5.254 1 98.19 107 ASN A O 1
ATOM 813 N N . LEU A 1 108 ? -13.891 23.062 5.055 1 97.62 108 LEU A N 1
ATOM 814 C CA . LEU A 1 108 ? -14.273 21.797 4.461 1 97.62 108 LEU A CA 1
ATOM 815 C C . LEU A 1 108 ? -13.5 21.531 3.174 1 97.62 108 LEU A C 1
ATOM 817 O O . LEU A 1 108 ? -13.188 20.391 2.846 1 97.62 108 LEU A O 1
ATOM 821 N N . ILE A 1 109 ? -13.172 22.547 2.434 1 95.62 109 ILE A N 1
ATOM 822 C CA . ILE A 1 109 ? -12.531 22.359 1.137 1 95.62 109 ILE A CA 1
ATOM 823 C C . ILE A 1 109 ? -11.039 22.656 1.249 1 95.62 109 ILE A C 1
ATOM 825 O O . ILE A 1 109 ? -10.336 22.719 0.239 1 95.62 109 ILE A O 1
ATOM 829 N N . GLY A 1 110 ? -10.531 22.969 2.477 1 95.56 110 GLY A N 1
ATOM 830 C CA . GLY A 1 110 ? -9.094 23.031 2.709 1 95.56 110 GLY A CA 1
ATOM 831 C C . GLY A 1 110 ? -8.547 24.438 2.725 1 95.56 110 GLY A C 1
ATOM 832 O O . GLY A 1 110 ? -7.336 24.641 2.836 1 95.56 110 GLY A O 1
ATOM 833 N N . ASN A 1 111 ? -9.453 25.484 2.66 1 96.94 111 ASN A N 1
ATOM 834 C CA . ASN A 1 111 ? -8.961 26.844 2.797 1 96.94 111 ASN A CA 1
ATOM 835 C C . ASN A 1 111 ? -8.406 27.109 4.195 1 96.94 111 ASN A C 1
ATOM 837 O O . ASN A 1 111 ? -9.023 26.734 5.191 1 96.94 111 ASN A O 1
ATOM 841 N N . VAL A 1 112 ? -7.246 27.734 4.168 1 97.94 112 VAL A N 1
ATOM 842 C CA . VAL A 1 112 ? -6.668 28.125 5.449 1 97.94 112 VAL A CA 1
ATOM 843 C C . VAL A 1 112 ? -7.332 29.391 5.961 1 97.94 112 VAL A C 1
ATOM 845 O O . VAL A 1 112 ? -7.332 30.422 5.273 1 97.94 112 VAL A O 1
ATOM 848 N N . LEU A 1 113 ? -7.871 29.391 7.137 1 98.44 113 LEU A N 1
ATOM 849 C CA . LEU A 1 113 ? -8.609 30.531 7.672 1 98.44 113 LEU A CA 1
ATOM 850 C C . LEU A 1 113 ? -7.797 31.25 8.742 1 98.44 113 LEU A C 1
ATOM 852 O O . LEU A 1 113 ? -7.832 32.469 8.836 1 98.44 113 LEU A O 1
ATOM 856 N N . VAL A 1 114 ? -7.164 30.453 9.539 1 98.56 114 VAL A N 1
ATOM 857 C CA . VAL A 1 114 ? -6.355 30.984 10.633 1 98.56 114 VAL A CA 1
ATOM 858 C C . VAL A 1 114 ? -5.023 30.234 10.703 1 98.56 114 VAL A C 1
ATOM 860 O O . VAL A 1 114 ? -4.977 29.031 10.477 1 98.56 114 VAL A O 1
ATOM 863 N N . ARG A 1 115 ? -3.971 30.891 10.969 1 98 115 ARG A N 1
ATOM 864 C CA . ARG A 1 115 ? -2.664 30.312 11.258 1 98 115 ARG A CA 1
ATOM 865 C C . ARG A 1 115 ? -1.987 31.016 12.422 1 98 115 ARG A C 1
ATOM 867 O O . ARG A 1 115 ? -2.092 32.219 12.562 1 98 115 ARG A O 1
ATOM 874 N N . ALA A 1 116 ? -1.331 30.297 13.219 1 98.31 116 ALA A N 1
ATOM 875 C CA . ALA A 1 116 ? -0.541 30.844 14.32 1 98.31 116 ALA A CA 1
ATOM 876 C C . ALA A 1 116 ? 0.595 29.891 14.703 1 98.31 116 ALA A C 1
ATOM 878 O O . ALA A 1 116 ? 0.494 28.688 14.508 1 98.31 116 ALA A O 1
ATOM 879 N N . GLU A 1 117 ? 1.671 30.391 15.133 1 96.94 117 GLU A N 1
ATOM 880 C CA . GLU A 1 117 ? 2.805 29.578 15.57 1 96.94 117 GLU A CA 1
ATOM 881 C C . GLU A 1 117 ? 3.342 30.062 16.906 1 96.94 117 GLU A C 1
ATOM 883 O O . GLU A 1 117 ? 3.068 31.188 17.328 1 96.94 117 GLU A O 1
ATOM 888 N N . ALA A 1 118 ? 3.996 29.281 17.609 1 96.19 118 ALA A N 1
ATOM 889 C CA . ALA A 1 118 ? 4.66 29.594 18.875 1 96.19 118 ALA A CA 1
ATOM 890 C C . ALA A 1 118 ? 5.957 28.797 19.016 1 96.19 118 ALA A C 1
ATOM 892 O O . ALA A 1 118 ? 6.078 27.688 18.5 1 96.19 118 ALA A O 1
ATOM 893 N N . ASN A 1 119 ? 6.91 29.422 19.688 1 93.62 119 ASN A N 1
ATOM 894 C CA . ASN A 1 119 ? 8.125 28.688 20.047 1 93.62 119 ASN A CA 1
ATOM 895 C C . ASN A 1 119 ? 7.879 27.734 21.203 1 93.62 119 ASN A C 1
ATOM 897 O O . ASN A 1 119 ? 7.172 28.078 22.156 1 93.62 119 ASN A O 1
ATOM 901 N N . LEU A 1 120 ? 8.391 26.547 20.969 1 92.44 120 LEU A N 1
ATOM 902 C CA . LEU A 1 120 ? 8.312 25.609 22.078 1 92.44 120 LEU A CA 1
ATOM 903 C C . LEU A 1 120 ? 9.438 25.859 23.094 1 92.44 120 LEU A C 1
ATOM 905 O O . LEU A 1 120 ? 10.602 25.984 22.703 1 92.44 120 LEU A O 1
ATOM 909 N N . PRO A 1 121 ? 9.062 26.016 24.391 1 88 121 PRO A N 1
ATOM 910 C CA . PRO A 1 121 ? 10.086 26.266 25.406 1 88 121 PRO A CA 1
ATOM 911 C C . PRO A 1 121 ? 10.984 25.047 25.641 1 88 121 PRO A C 1
ATOM 913 O O . PRO A 1 121 ? 10.617 23.922 25.297 1 88 121 PRO A O 1
ATOM 916 N N . PRO A 1 122 ? 12.156 25.547 26.219 1 81.06 122 PRO A N 1
ATOM 917 C CA . PRO A 1 122 ? 12.961 24.406 26.672 1 81.06 122 PRO A CA 1
ATOM 918 C C . PRO A 1 122 ? 12.305 23.641 27.812 1 81.06 122 PRO A C 1
ATOM 920 O O . PRO A 1 122 ? 11.469 24.188 28.531 1 81.06 122 PRO A O 1
ATOM 923 N N . GLY A 1 123 ? 12.398 22.406 28.094 1 76.06 123 GLY A N 1
ATOM 924 C CA . GLY A 1 123 ? 11.828 21.656 29.203 1 76.06 123 GLY A CA 1
ATOM 925 C C . GLY A 1 123 ? 10.945 20.516 28.75 1 76.06 123 GLY A C 1
ATOM 926 O O . GLY A 1 123 ? 10.461 19.734 29.578 1 76.06 123 GLY A O 1
ATOM 927 N N . GLY A 1 124 ? 10.664 20.453 27.609 1 83.69 124 GLY A N 1
ATOM 928 C CA . GLY A 1 124 ? 9.984 19.266 27.109 1 83.69 124 GLY A CA 1
ATOM 929 C C . GLY A 1 124 ? 8.477 19.422 27.078 1 83.69 124 GLY A C 1
ATOM 930 O O . GLY A 1 124 ? 7.953 20.531 27.094 1 83.69 124 GLY A O 1
ATOM 931 N N . PRO A 1 125 ? 7.672 18.312 26.953 1 91.12 125 PRO A N 1
ATOM 932 C CA . PRO A 1 125 ? 6.234 18.328 26.688 1 91.12 125 PRO A CA 1
ATOM 933 C C . PRO A 1 125 ? 5.422 18.875 27.859 1 91.12 125 PRO A C 1
ATOM 935 O O . PRO A 1 125 ? 4.328 19.406 27.672 1 91.12 125 PRO A O 1
ATOM 938 N N . SER A 1 126 ? 5.891 18.734 29.078 1 90.12 126 SER A N 1
ATOM 939 C CA . SER A 1 126 ? 5.125 19.234 30.234 1 90.12 126 SER A CA 1
ATOM 940 C C . SER A 1 126 ? 4.895 20.734 30.125 1 90.12 126 SER A C 1
ATOM 942 O O . SER A 1 126 ? 3.789 21.219 30.391 1 90.12 126 SER A O 1
ATOM 944 N N . ARG A 1 127 ? 5.934 21.469 29.781 1 92.75 127 ARG A N 1
ATOM 945 C CA . ARG A 1 127 ? 5.801 22.922 29.594 1 92.75 127 ARG A CA 1
ATOM 946 C C . ARG A 1 127 ? 5.25 23.234 28.203 1 92.75 127 ARG A C 1
ATOM 948 O O . ARG A 1 127 ? 4.426 24.141 28.047 1 92.75 127 ARG A O 1
ATOM 955 N N . GLY A 1 128 ? 5.684 22.531 27.297 1 95.5 128 GLY A N 1
ATOM 956 C CA . GLY A 1 128 ? 5.293 22.781 25.922 1 95.5 128 GLY A CA 1
ATOM 957 C C . GLY A 1 128 ? 3.814 22.547 25.672 1 95.5 128 GLY A C 1
ATOM 958 O O . GLY A 1 128 ? 3.207 23.234 24.844 1 95.5 128 GLY A O 1
ATOM 959 N N . ALA A 1 129 ? 3.232 21.609 26.406 1 96.56 129 ALA A N 1
ATOM 960 C CA . ALA A 1 129 ? 1.818 21.281 26.219 1 96.56 129 ALA A CA 1
ATOM 961 C C . ALA A 1 129 ? 0.938 22.484 26.562 1 96.56 129 ALA A C 1
ATOM 963 O O . ALA A 1 129 ? -0.086 22.719 25.906 1 96.56 129 ALA A O 1
ATOM 964 N N . LYS A 1 130 ? 1.326 23.219 27.531 1 96.44 130 LYS A N 1
ATOM 965 C CA . LYS A 1 130 ? 0.574 24.406 27.891 1 96.44 130 LYS A CA 1
ATOM 966 C C . LYS A 1 130 ? 0.621 25.438 26.781 1 96.44 130 LYS A C 1
ATOM 968 O O . LYS A 1 130 ? -0.401 26.047 26.438 1 96.44 130 LYS A O 1
ATOM 973 N N . VAL A 1 131 ? 1.819 25.656 26.234 1 97.62 131 VAL A N 1
ATOM 974 C CA . VAL A 1 131 ? 2 26.578 25.109 1 97.62 131 VAL A CA 1
ATOM 975 C C . VAL A 1 131 ? 1.121 26.141 23.938 1 97.62 131 VAL A C 1
ATOM 977 O O . VAL A 1 131 ? 0.472 26.969 23.297 1 97.62 131 VAL A O 1
ATOM 980 N N . ILE A 1 132 ? 1.07 24.891 23.703 1 98.31 132 ILE A N 1
ATOM 981 C CA . ILE A 1 132 ? 0.311 24.312 22.609 1 98.31 132 ILE A CA 1
ATOM 982 C C . ILE A 1 132 ? -1.183 24.547 22.828 1 98.31 132 ILE A C 1
ATOM 984 O O . ILE A 1 132 ? -1.898 24.969 21.922 1 98.31 132 ILE A O 1
ATOM 988 N N . LEU A 1 133 ? -1.66 24.25 24.062 1 98.56 133 LEU A N 1
ATOM 989 C CA . LEU A 1 133 ? -3.072 24.438 24.375 1 98.56 133 LEU A CA 1
ATOM 990 C C . LEU A 1 133 ? -3.477 25.906 24.234 1 98.56 133 LEU A C 1
ATOM 992 O O . LEU A 1 133 ? -4.551 26.203 23.703 1 98.56 133 LEU A O 1
ATOM 996 N N . ASP A 1 134 ? -2.6 26.766 24.656 1 98.56 134 ASP A N 1
ATOM 997 C CA . ASP A 1 134 ? -2.859 28.203 24.484 1 98.56 134 ASP A CA 1
ATOM 998 C C . ASP A 1 134 ? -2.93 28.578 23.016 1 98.56 134 ASP A C 1
ATOM 1000 O O . ASP A 1 134 ? -3.779 29.391 22.609 1 98.56 134 ASP A O 1
ATOM 1004 N N . LEU A 1 135 ? -2.059 28.031 22.234 1 98.69 135 LEU A N 1
ATOM 1005 C CA . LEU A 1 135 ? -2.025 28.297 20.812 1 98.69 135 LEU A CA 1
ATOM 1006 C C . LEU A 1 135 ? -3.311 27.828 20.141 1 98.69 135 LEU A C 1
ATOM 1008 O O . LEU A 1 135 ? -3.908 28.547 19.344 1 98.69 135 LEU A O 1
ATOM 1012 N N . ILE A 1 136 ? -3.738 26.609 20.453 1 98.69 136 ILE A N 1
ATOM 1013 C CA . ILE A 1 136 ? -4.965 26.047 19.891 1 98.69 136 ILE A CA 1
ATOM 1014 C C . ILE A 1 136 ? -6.152 26.922 20.281 1 98.69 136 ILE A C 1
ATOM 1016 O O . ILE A 1 136 ? -7.012 27.219 19.438 1 98.69 136 ILE A O 1
ATOM 1020 N N . GLU A 1 137 ? -6.188 27.359 21.516 1 98.44 137 GLU A N 1
ATOM 1021 C CA . GLU A 1 137 ? -7.273 28.219 21.984 1 98.44 137 GLU A CA 1
ATOM 1022 C C . GLU A 1 137 ? -7.309 29.531 21.219 1 98.44 137 GLU A C 1
ATOM 1024 O O . GLU A 1 137 ? -8.383 30.016 20.844 1 98.44 137 GLU A O 1
ATOM 1029 N N . SER A 1 138 ? -6.168 30.078 21.016 1 98.5 138 SER A N 1
ATOM 1030 C CA . SER A 1 138 ? -6.09 31.312 20.25 1 98.5 138 SER A CA 1
ATOM 1031 C C . SER A 1 138 ? -6.613 31.141 18.844 1 98.5 138 SER A C 1
ATOM 1033 O O . SER A 1 138 ? -7.352 31.984 18.328 1 98.5 138 SER A O 1
ATOM 1035 N N . VAL A 1 139 ? -6.246 30.047 18.172 1 98.62 139 VAL A N 1
ATOM 1036 C CA . VAL A 1 139 ? -6.691 29.75 16.812 1 98.62 139 VAL A CA 1
ATOM 1037 C C . VAL A 1 139 ? -8.203 29.531 16.797 1 98.62 139 VAL A C 1
ATOM 1039 O O . VAL A 1 139 ? -8.898 30.031 15.906 1 98.62 139 VAL A O 1
ATOM 1042 N N . ARG A 1 140 ? -8.672 28.844 17.781 1 98 140 ARG A N 1
ATOM 1043 C CA . ARG A 1 140 ? -10.102 28.594 17.906 1 98 140 ARG A CA 1
ATOM 1044 C C . ARG A 1 140 ? -10.883 29.891 18.078 1 98 140 ARG A C 1
ATOM 1046 O O . ARG A 1 140 ? -11.922 30.078 17.438 1 98 140 ARG A O 1
ATOM 1053 N N . LYS A 1 141 ? -10.414 30.766 18.891 1 97.88 141 LYS A N 1
ATOM 1054 C CA . LYS A 1 141 ? -11.07 32.062 19.125 1 97.88 141 LYS A CA 1
ATOM 1055 C C . LYS A 1 141 ? -11.094 32.906 17.859 1 97.88 141 LYS A C 1
ATOM 1057 O O . LYS A 1 141 ? -12.117 33.5 17.516 1 97.88 141 LYS A O 1
ATOM 1062 N N . GLU A 1 142 ? -9.969 32.938 17.219 1 98.5 142 GLU A N 1
ATOM 1063 C CA . GLU A 1 142 ? -9.906 33.688 15.969 1 98.5 142 GLU A CA 1
ATOM 1064 C C . GLU A 1 142 ? -10.844 33.062 14.922 1 98.5 142 GLU A C 1
ATOM 1066 O O . GLU A 1 142 ? -11.523 33.812 14.195 1 98.5 142 GLU A O 1
ATOM 1071 N N . LEU A 1 143 ? -10.852 31.766 14.828 1 98.38 143 LEU A N 1
ATOM 1072 C CA . LEU A 1 143 ? -11.734 31.078 13.898 1 98.38 143 LEU A CA 1
ATOM 1073 C C . LEU A 1 143 ? -13.195 31.422 14.18 1 98.38 143 LEU A C 1
ATOM 1075 O O . LEU A 1 143 ? -13.977 31.656 13.258 1 98.38 143 LEU A O 1
ATOM 1079 N N . ALA A 1 144 ? -13.547 31.5 15.43 1 97.62 144 ALA A N 1
ATOM 1080 C CA . ALA A 1 144 ? -14.914 31.797 15.844 1 97.62 144 ALA A CA 1
ATOM 1081 C C . ALA A 1 144 ? -15.312 33.219 15.43 1 97.62 144 ALA A C 1
ATOM 1083 O O . ALA A 1 144 ? -16.5 33.469 15.18 1 97.62 144 ALA A O 1
ATOM 1084 N N . THR A 1 145 ? -14.359 34.094 15.352 1 97.69 145 THR A N 1
ATOM 1085 C CA . THR A 1 145 ? -14.633 35.469 14.906 1 97.69 145 THR A CA 1
ATOM 1086 C C . THR A 1 145 ? -14.922 35.5 13.414 1 97.69 145 THR A C 1
ATOM 1088 O O . THR A 1 145 ? -15.672 36.344 12.938 1 97.69 145 THR A O 1
ATOM 1091 N N . LEU A 1 146 ? -14.344 34.625 12.688 1 96.88 146 LEU A N 1
ATOM 1092 C CA . LEU A 1 146 ? -14.492 34.562 11.234 1 96.88 146 LEU A CA 1
ATOM 1093 C C . LEU A 1 146 ? -15.781 33.844 10.844 1 96.88 146 LEU A C 1
ATOM 1095 O O . LEU A 1 146 ? -16.375 34.156 9.812 1 96.88 146 LEU A O 1
ATOM 1099 N N . SER A 1 147 ? -16.109 32.875 11.609 1 95.19 147 SER A N 1
ATOM 1100 C CA . SER A 1 147 ? -17.328 32.125 11.359 1 95.19 147 SER A CA 1
ATOM 1101 C C . SER A 1 147 ? -18.016 31.734 12.672 1 95.19 147 SER A C 1
ATOM 1103 O O . SER A 1 147 ? -17.516 30.906 13.43 1 95.19 147 SER A O 1
ATOM 1105 N N . VAL A 1 148 ? -19.203 32.188 12.812 1 93.06 148 VAL A N 1
ATOM 1106 C CA . VAL A 1 148 ? -19.953 32 14.047 1 93.06 148 VAL A CA 1
ATOM 1107 C C . VAL A 1 148 ? -20.266 30.516 14.25 1 93.06 148 VAL A C 1
ATOM 1109 O O . VAL A 1 148 ? -20.391 30.047 15.383 1 93.06 148 VAL A O 1
ATOM 1112 N N . GLN A 1 149 ? -20.25 29.75 13.188 1 93.69 149 GLN A N 1
ATOM 1113 C CA . GLN A 1 149 ? -20.625 28.344 13.266 1 93.69 149 GLN A CA 1
ATOM 1114 C C . GLN A 1 149 ? -19.391 27.453 13.438 1 93.69 149 GLN A C 1
ATOM 1116 O O . GLN A 1 149 ? -19.5 26.234 13.547 1 93.69 149 GLN A O 1
ATOM 1121 N N . SER A 1 150 ? -18.266 28.062 13.469 1 95.62 150 SER A N 1
ATOM 1122 C CA . SER A 1 150 ? -17.016 27.297 13.43 1 95.62 150 SER A CA 1
ATOM 1123 C C . SER A 1 150 ? -16.938 26.297 14.586 1 95.62 150 SER A C 1
ATOM 1125 O O . SER A 1 150 ? -16.547 25.156 14.398 1 95.62 150 SER A O 1
ATOM 1127 N N . GLU A 1 151 ? -17.375 26.703 15.797 1 95.5 151 GLU A N 1
ATOM 1128 C CA . GLU A 1 151 ? -17.266 25.828 16.953 1 95.5 151 GLU A CA 1
ATOM 1129 C C . GLU A 1 151 ? -18.172 24.609 16.812 1 95.5 151 GLU A C 1
ATOM 1131 O O . GLU A 1 151 ? -17.781 23.5 17.141 1 95.5 151 GLU A O 1
ATOM 1136 N N . LYS A 1 152 ? -19.328 24.828 16.359 1 95.75 152 LYS A N 1
ATOM 1137 C CA . LYS A 1 152 ? -20.297 23.75 16.219 1 95.75 152 LYS A CA 1
ATOM 1138 C C . LYS A 1 152 ? -19.906 22.781 15.094 1 95.75 152 LYS A C 1
ATOM 1140 O O . LYS A 1 152 ? -20.266 21.609 15.109 1 95.75 152 LYS A O 1
ATOM 1145 N N . ARG A 1 153 ? -19.125 23.266 14.156 1 97.62 153 ARG A N 1
ATOM 1146 C CA . ARG A 1 153 ? -18.828 22.484 12.961 1 97.62 153 ARG A CA 1
ATOM 1147 C C . ARG A 1 153 ? -17.359 22.047 12.953 1 97.62 153 ARG A C 1
ATOM 1149 O O . ARG A 1 153 ? -16.844 21.625 11.914 1 97.62 153 ARG A O 1
ATOM 1156 N N . LEU A 1 154 ? -16.703 22.203 14.102 1 98.19 154 LEU A N 1
ATOM 1157 C CA . LEU A 1 154 ? -15.32 21.734 14.242 1 98.19 154 LEU A CA 1
ATOM 1158 C C . LEU A 1 154 ? -15.289 20.219 14.391 1 98.19 154 LEU A C 1
ATOM 1160 O O . LEU A 1 154 ? -15.781 19.672 15.383 1 98.19 154 LEU A O 1
ATOM 1164 N N . VAL A 1 155 ? -14.641 19.547 13.391 1 97.56 155 VAL A N 1
ATOM 1165 C CA . VAL A 1 155 ? -14.805 18.094 13.344 1 97.56 155 VAL A CA 1
ATOM 1166 C C . VAL A 1 155 ? -13.633 17.422 14.055 1 97.56 155 VAL A C 1
ATOM 1168 O O . VAL A 1 155 ? -13.672 16.219 14.32 1 97.56 155 VAL A O 1
ATOM 1171 N N . GLY A 1 156 ? -12.586 18.156 14.383 1 98.19 156 GLY A N 1
ATOM 1172 C CA . GLY A 1 156 ? -11.516 17.5 15.125 1 98.19 156 GLY A CA 1
ATOM 1173 C C . GLY A 1 156 ? -10.219 18.297 15.109 1 98.19 156 GLY A C 1
ATOM 1174 O O . GLY A 1 156 ? -10.164 19.391 14.57 1 98.19 156 GLY A O 1
ATOM 1175 N N . LEU A 1 157 ? -9.25 17.781 15.867 1 98.69 157 LEU A N 1
ATOM 1176 C CA . LEU A 1 157 ? -7.883 18.266 15.969 1 98.69 157 LEU A CA 1
ATOM 1177 C C . LEU A 1 157 ? -6.891 17.219 15.492 1 98.69 157 LEU A C 1
ATOM 1179 O O . LEU A 1 157 ? -6.762 16.156 16.109 1 98.69 157 LEU A O 1
ATOM 1183 N N . GLY A 1 158 ? -6.266 17.5 14.344 1 98.69 158 GLY A N 1
ATOM 1184 C CA . GLY A 1 158 ? -5.184 16.641 13.891 1 98.69 158 GLY A CA 1
ATOM 1185 C C . GLY A 1 158 ? -3.818 17.109 14.367 1 98.69 158 GLY A C 1
ATOM 1186 O O . GLY A 1 158 ? -3.518 18.312 14.344 1 98.69 158 GLY A O 1
ATOM 1187 N N . VAL A 1 159 ? -3 16.172 14.828 1 98.56 159 VAL A N 1
ATOM 1188 C CA . VAL A 1 159 ? -1.649 16.469 15.289 1 98.56 159 VAL A CA 1
ATOM 1189 C C . VAL A 1 159 ? -0.628 15.734 14.438 1 98.56 159 VAL A C 1
ATOM 1191 O O . VAL A 1 159 ? -0.839 14.57 14.078 1 98.56 159 VAL A O 1
ATOM 1194 N N . ALA A 1 160 ? 0.394 16.391 14.062 1 97.69 160 ALA A N 1
ATOM 1195 C CA . ALA A 1 160 ? 1.503 15.758 13.352 1 97.69 160 ALA A CA 1
ATOM 1196 C C . ALA A 1 160 ? 2.834 16.062 14.039 1 97.69 160 ALA A C 1
ATOM 1198 O O . ALA A 1 160 ? 3.061 17.172 14.5 1 97.69 160 ALA A O 1
ATOM 1199 N N . MET A 1 161 ? 3.65 15.148 14.156 1 95.19 161 MET A N 1
ATOM 1200 C CA . MET A 1 161 ? 5 15.297 14.688 1 95.19 161 MET A CA 1
ATOM 1201 C C . MET A 1 161 ? 5.938 14.25 14.086 1 95.19 161 MET A C 1
ATOM 1203 O O . MET A 1 161 ? 5.48 13.281 13.484 1 95.19 161 MET A O 1
ATOM 1207 N N . PRO A 1 162 ? 7.246 14.43 14.211 1 93 162 PRO A N 1
ATOM 1208 C CA . PRO A 1 162 ? 8.188 13.461 13.641 1 93 162 PRO A CA 1
ATOM 1209 C C . PRO A 1 162 ? 8.055 12.07 14.258 1 93 162 PRO A C 1
ATOM 1211 O O . PRO A 1 162 ? 7.84 11.953 15.469 1 93 162 PRO A O 1
ATOM 1214 N N . GLY A 1 163 ? 8.07 11.039 13.414 1 90.06 163 GLY A N 1
ATOM 1215 C CA . GLY A 1 163 ? 8.203 9.656 13.844 1 90.06 163 GLY A CA 1
ATOM 1216 C C . GLY A 1 163 ? 9.617 9.125 13.727 1 90.06 163 GLY A C 1
ATOM 1217 O O . GLY A 1 163 ? 10.57 9.906 13.633 1 90.06 163 GLY A O 1
ATOM 1218 N N . PRO A 1 164 ? 9.766 7.844 13.82 1 91.94 164 PRO A N 1
ATOM 1219 C CA . PRO A 1 164 ? 8.766 6.801 14.039 1 91.94 164 PRO A CA 1
ATOM 1220 C C . PRO A 1 164 ? 8.258 6.766 15.484 1 91.94 164 PRO A C 1
ATOM 1222 O O . PRO A 1 164 ? 8.992 7.117 16.406 1 91.94 164 PRO A O 1
ATOM 1225 N N . PHE A 1 165 ? 7.027 6.262 15.586 1 90.56 165 PHE A N 1
ATOM 1226 C CA . PHE A 1 165 ? 6.387 6.211 16.891 1 90.56 165 PHE A CA 1
ATOM 1227 C C . PHE A 1 165 ? 6.574 4.84 17.531 1 90.56 165 PHE A C 1
ATOM 1229 O O . PHE A 1 165 ? 6.723 3.836 16.844 1 90.56 165 PHE A O 1
ATOM 1236 N N . GLY A 1 166 ? 6.609 4.824 18.844 1 85.19 166 GLY A N 1
ATOM 1237 C CA . GLY A 1 166 ? 6.578 3.588 19.609 1 85.19 166 GLY A CA 1
ATOM 1238 C C . GLY A 1 166 ? 7.918 2.873 19.625 1 85.19 166 GLY A C 1
ATOM 1239 O O . GLY A 1 166 ? 7.98 1.679 19.938 1 85.19 166 GLY A O 1
ATOM 1240 N N . MET A 1 167 ? 8.945 3.527 19.172 1 83.81 167 MET A N 1
ATOM 1241 C CA . MET A 1 167 ? 10.273 2.928 19.203 1 83.81 167 MET A CA 1
ATOM 1242 C C . MET A 1 167 ? 10.922 3.104 20.578 1 83.81 167 MET A C 1
ATOM 1244 O O . MET A 1 167 ? 10.578 4.023 21.312 1 83.81 167 MET A O 1
ATOM 1248 N N . ASP A 1 168 ? 11.758 2.059 20.859 1 76.75 168 ASP A N 1
ATOM 1249 C CA . ASP A 1 168 ? 12.578 2.248 22.047 1 76.75 168 ASP A CA 1
ATOM 1250 C C . ASP A 1 168 ? 13.727 3.223 21.781 1 76.75 168 ASP A C 1
ATOM 1252 O O . ASP A 1 168 ? 14.641 2.916 21.016 1 76.75 168 ASP A O 1
ATOM 1256 N N . ILE A 1 169 ? 13.43 4.414 22.094 1 66.5 169 ILE A N 1
ATOM 1257 C CA . ILE A 1 169 ? 14.391 5.438 21.703 1 66.5 169 ILE A CA 1
ATOM 1258 C C . ILE A 1 169 ? 15.18 5.902 22.938 1 66.5 169 ILE A C 1
ATOM 1260 O O . ILE A 1 169 ? 14.625 5.988 24.031 1 66.5 169 ILE A O 1
ATOM 1264 N N . VAL A 1 170 ? 16.453 6.066 22.578 1 62.16 170 VAL A N 1
ATOM 1265 C CA . VAL A 1 170 ? 17.297 6.688 23.594 1 62.16 170 VAL A CA 1
ATOM 1266 C C . VAL A 1 170 ? 16.922 8.156 23.75 1 62.16 170 VAL A C 1
ATOM 1268 O O . VAL A 1 170 ? 16.672 8.852 22.766 1 62.16 170 VAL A O 1
ATOM 1271 N N . ASP A 1 171 ? 16.688 8.703 24.938 1 61.81 171 ASP A N 1
ATOM 1272 C CA . ASP A 1 171 ? 16.141 9.992 25.344 1 61.81 171 ASP A CA 1
ATOM 1273 C C . ASP A 1 171 ? 16.844 11.141 24.625 1 61.81 171 ASP A C 1
ATOM 1275 O O . ASP A 1 171 ? 16.234 12.172 24.328 1 61.81 171 ASP A O 1
ATOM 1279 N N . ASP A 1 172 ? 18.062 11.031 24.188 1 63.97 172 ASP A N 1
ATOM 1280 C CA . ASP A 1 172 ? 18.781 12.234 23.766 1 63.97 172 ASP A CA 1
ATOM 1281 C C . ASP A 1 172 ? 18.906 12.305 22.25 1 63.97 172 ASP A C 1
ATOM 1283 O O . ASP A 1 172 ? 19.672 13.102 21.719 1 63.97 172 ASP A O 1
ATOM 1287 N N . ASP A 1 173 ? 18.047 11.703 21.609 1 69.69 173 ASP A N 1
ATOM 1288 C CA . ASP A 1 173 ? 18.156 11.75 20.156 1 69.69 173 ASP A CA 1
ATOM 1289 C C . ASP A 1 173 ? 17.281 12.867 19.578 1 69.69 173 ASP A C 1
ATOM 1291 O O . ASP A 1 173 ? 16.062 12.789 19.609 1 69.69 173 ASP A O 1
ATOM 1295 N N . PRO A 1 174 ? 18.031 14 19.188 1 66.69 174 PRO A N 1
ATOM 1296 C CA . PRO A 1 174 ? 17.234 15.125 18.688 1 66.69 174 PRO A CA 1
ATOM 1297 C C . PRO A 1 174 ? 16.359 14.758 17.5 1 66.69 174 PRO A C 1
ATOM 1299 O O . PRO A 1 174 ? 15.398 15.469 17.188 1 66.69 174 PRO A O 1
ATOM 1302 N N . TRP A 1 175 ? 16.719 13.68 16.922 1 69.88 175 TRP A N 1
ATOM 1303 C CA . TRP A 1 175 ? 16 13.25 15.727 1 69.88 175 TRP A CA 1
ATOM 1304 C C . TRP A 1 175 ? 14.68 12.586 16.094 1 69.88 175 TRP A C 1
ATOM 1306 O O . TRP A 1 175 ? 13.734 12.562 15.297 1 69.88 175 TRP A O 1
ATOM 1316 N N . MET A 1 176 ? 14.461 12.125 17.266 1 75.38 176 MET A N 1
ATOM 1317 C CA . MET A 1 176 ? 13.344 11.227 17.562 1 75.38 176 MET A CA 1
ATOM 1318 C C . MET A 1 176 ? 12.344 11.891 18.516 1 75.38 176 MET A C 1
ATOM 1320 O O . MET A 1 176 ? 11.219 11.414 18.672 1 75.38 176 MET A O 1
ATOM 1324 N N . MET A 1 177 ? 12.492 12.961 19 1 86.62 177 MET A N 1
ATOM 1325 C CA . MET A 1 177 ? 11.609 13.68 19.922 1 86.62 177 MET A CA 1
ATOM 1326 C C . MET A 1 177 ? 11.008 12.734 20.953 1 86.62 177 MET A C 1
ATOM 1328 O O . MET A 1 177 ? 9.797 12.727 21.156 1 86.62 177 MET A O 1
ATOM 1332 N N . ALA A 1 178 ? 11.766 11.945 21.609 1 85 178 ALA A N 1
ATOM 1333 C CA . ALA A 1 178 ? 11.383 10.859 22.516 1 85 178 ALA A CA 1
ATOM 1334 C C . ALA A 1 178 ? 10.523 11.383 23.672 1 85 178 ALA A C 1
ATOM 1336 O O . ALA A 1 178 ? 9.531 10.758 24.047 1 85 178 ALA A O 1
ATOM 1337 N N . ALA A 1 179 ? 10.852 12.555 24.203 1 86.81 179 ALA A N 1
ATOM 1338 C CA . ALA A 1 179 ? 10.102 13.117 25.344 1 86.81 179 ALA A CA 1
ATOM 1339 C C . ALA A 1 179 ? 8.648 13.375 24.953 1 86.81 179 ALA A C 1
ATOM 1341 O O . ALA A 1 179 ? 7.738 13.094 25.75 1 86.81 179 ALA A O 1
ATOM 1342 N N . TRP A 1 180 ? 8.461 13.891 23.797 1 90.31 180 TRP A N 1
ATOM 1343 C CA . TRP A 1 180 ? 7.113 14.18 23.328 1 90.31 180 TRP A CA 1
ATOM 1344 C C . TRP A 1 180 ? 6.352 12.891 23.031 1 90.31 180 TRP A C 1
ATOM 1346 O O . TRP A 1 180 ? 5.156 12.789 23.328 1 90.31 180 TRP A O 1
ATOM 1356 N N . GLN A 1 181 ? 7.047 11.883 22.516 1 88 181 GLN A N 1
ATOM 1357 C CA . GLN A 1 181 ? 6.414 10.625 22.156 1 88 181 GLN A CA 1
ATOM 1358 C C . GLN A 1 181 ? 6.012 9.836 23.406 1 88 181 GLN A C 1
ATOM 1360 O O . GLN A 1 181 ? 5.035 9.086 23.375 1 88 181 GLN A O 1
ATOM 1365 N N . ASN A 1 182 ? 6.723 10.031 24.469 1 87.94 182 ASN A N 1
ATOM 1366 C CA . ASN A 1 182 ? 6.445 9.312 25.703 1 87.94 182 ASN A CA 1
ATOM 1367 C C . ASN A 1 182 ? 5.461 10.078 26.578 1 87.94 182 ASN A C 1
ATOM 1369 O O . ASN A 1 182 ? 5.023 9.57 27.625 1 87.94 182 ASN A O 1
ATOM 1373 N N . PHE A 1 183 ? 5.184 11.273 26.266 1 91.94 183 PHE A N 1
ATOM 1374 C CA . PHE A 1 183 ? 4.211 12.117 26.953 1 91.94 183 PHE A CA 1
ATOM 1375 C C . PHE A 1 183 ? 2.791 11.758 26.547 1 91.94 183 PHE A C 1
ATOM 1377 O O . PHE A 1 183 ? 2.539 11.453 25.375 1 91.94 183 PHE A O 1
ATOM 1384 N N . PRO A 1 184 ? 1.794 11.68 27.484 1 95.44 184 PRO A N 1
ATOM 1385 C CA . PRO A 1 184 ? 0.404 11.422 27.094 1 95.44 184 PRO A CA 1
ATOM 1386 C C . PRO A 1 184 ? -0.222 12.594 26.328 1 95.44 184 PRO A C 1
ATOM 1388 O O . PRO A 1 184 ? -1.188 13.195 26.812 1 95.44 184 PRO A O 1
ATOM 1391 N N . LEU A 1 185 ? 0.313 12.859 25.188 1 95.62 185 LEU A N 1
ATOM 1392 C CA . LEU A 1 185 ? 0.03 14.047 24.391 1 95.62 185 LEU A CA 1
ATOM 1393 C C . LEU A 1 185 ? -1.428 14.07 23.953 1 95.62 185 LEU A C 1
ATOM 1395 O O . LEU A 1 185 ? -2.123 15.078 24.125 1 95.62 185 LEU A O 1
ATOM 1399 N N . LEU A 1 186 ? -1.898 13.016 23.391 1 96.56 186 LEU A N 1
ATOM 1400 C CA . LEU A 1 186 ? -3.248 12.961 22.828 1 96.56 186 LEU A CA 1
ATOM 1401 C C . LEU A 1 186 ? -4.293 13.125 23.938 1 96.56 186 LEU A C 1
ATOM 1403 O O . LEU A 1 186 ? -5.266 13.867 23.766 1 96.56 186 LEU A O 1
ATOM 1407 N N . GLU A 1 187 ? -4.086 12.414 24.984 1 97.38 187 GLU A N 1
ATOM 1408 C CA . GLU A 1 187 ? -4.992 12.531 26.125 1 97.38 187 GLU A CA 1
ATOM 1409 C C . GLU A 1 187 ? -5.023 13.961 26.656 1 97.38 187 GLU A C 1
ATOM 1411 O O . GLU A 1 187 ? -6.094 14.484 26.969 1 97.38 187 GLU A O 1
ATOM 1416 N N . THR A 1 188 ? -3.854 14.523 26.75 1 97.94 188 THR A N 1
ATOM 1417 C CA . THR A 1 188 ? -3.732 15.883 27.266 1 97.94 188 THR A CA 1
ATOM 1418 C C . THR A 1 188 ? -4.449 16.875 26.344 1 97.94 188 THR A C 1
ATOM 1420 O O . THR A 1 188 ? -5.207 17.719 26.812 1 97.94 188 THR A O 1
ATOM 1423 N N . LEU A 1 189 ? -4.254 16.734 25.062 1 98.25 189 LEU A N 1
ATOM 1424 C CA . LEU A 1 189 ? -4.867 17.641 24.109 1 98.25 189 LEU A CA 1
ATOM 1425 C C . LEU A 1 189 ? -6.375 17.438 24.047 1 98.25 189 LEU A C 1
ATOM 1427 O O . LEU A 1 189 ? -7.137 18.406 23.938 1 98.25 189 LEU A O 1
ATOM 1431 N N . ALA A 1 190 ? -6.77 16.172 24.062 1 98.38 190 ALA A N 1
ATOM 1432 C CA . ALA A 1 190 ? -8.203 15.883 24.062 1 98.38 190 ALA A CA 1
ATOM 1433 C C . ALA A 1 190 ? -8.883 16.484 25.297 1 98.38 190 ALA A C 1
ATOM 1435 O O . ALA A 1 190 ? -9.93 17.125 25.172 1 98.38 190 ALA A O 1
ATOM 1436 N N . ALA A 1 191 ? -8.32 16.312 26.453 1 97.94 191 ALA A N 1
ATOM 1437 C CA . ALA A 1 191 ? -8.867 16.844 27.688 1 97.94 191 ALA A CA 1
ATOM 1438 C C . ALA A 1 191 ? -8.883 18.375 27.656 1 97.94 191 ALA A C 1
ATOM 1440 O O . ALA A 1 191 ? -9.844 19 28.094 1 97.94 191 ALA A O 1
ATOM 1441 N N . GLY A 1 192 ? -7.863 18.953 27.172 1 97.94 192 GLY A N 1
ATOM 1442 C CA . GLY A 1 192 ? -7.707 20.391 27.188 1 97.94 192 GLY A CA 1
ATOM 1443 C C . GLY A 1 192 ? -8.562 21.094 26.156 1 97.94 192 GLY A C 1
ATOM 1444 O O . GLY A 1 192 ? -8.898 22.281 26.312 1 97.94 192 GLY A O 1
ATOM 1445 N N . THR A 1 193 ? -8.914 20.406 25.078 1 97.88 193 THR A N 1
ATOM 1446 C CA . THR A 1 193 ? -9.602 21.078 23.969 1 97.88 193 THR A CA 1
ATOM 1447 C C . THR A 1 193 ? -11.039 20.578 23.844 1 97.88 193 THR A C 1
ATOM 1449 O O . THR A 1 193 ? -11.883 21.219 23.234 1 97.88 193 THR A O 1
ATOM 1452 N N . GLY A 1 194 ? -11.312 19.359 24.328 1 97.62 194 GLY A N 1
ATOM 1453 C CA . GLY A 1 194 ? -12.602 18.719 24.141 1 97.62 194 GLY A CA 1
ATOM 1454 C C . GLY A 1 194 ? -12.812 18.188 22.734 1 97.62 194 GLY A C 1
ATOM 1455 O O . GLY A 1 194 ? -13.938 17.859 22.359 1 97.62 194 GLY A O 1
ATOM 1456 N N . LEU A 1 195 ? -11.766 18.125 21.984 1 97.62 195 LEU A N 1
ATOM 1457 C CA . LEU A 1 195 ? -11.883 17.719 20.578 1 97.62 195 LEU A CA 1
ATOM 1458 C C . LEU A 1 195 ? -11.422 16.266 20.406 1 97.62 195 LEU A C 1
ATOM 1460 O O . LEU A 1 195 ? -10.695 15.734 21.25 1 97.62 195 LEU A O 1
ATOM 1464 N N . ASP A 1 196 ? -11.938 15.617 19.312 1 96.75 196 ASP A N 1
ATOM 1465 C CA . ASP A 1 196 ? -11.344 14.367 18.844 1 96.75 196 ASP A CA 1
ATOM 1466 C C . ASP A 1 196 ? -9.953 14.602 18.281 1 96.75 196 ASP A C 1
ATOM 1468 O O . ASP A 1 196 ? -9.773 15.422 17.375 1 96.75 196 ASP A O 1
ATOM 1472 N N . VAL A 1 197 ? -8.961 13.945 18.891 1 98.12 197 VAL A N 1
ATOM 1473 C CA . VAL A 1 197 ? -7.574 14.219 18.531 1 98.12 197 VAL A CA 1
ATOM 1474 C C . VAL A 1 197 ? -6.969 13 17.844 1 98.12 197 VAL A C 1
ATOM 1476 O O . VAL A 1 197 ? -7.168 11.867 18.297 1 98.12 197 VAL A O 1
ATOM 1479 N N . GLY A 1 198 ? -6.375 13.211 16.719 1 96.62 198 GLY A N 1
ATOM 1480 C CA . GLY A 1 198 ? -5.613 12.18 16.047 1 96.62 198 GLY A CA 1
ATOM 1481 C C . GLY A 1 198 ? -4.16 12.555 15.812 1 96.62 198 GLY A C 1
ATOM 1482 O O . GLY A 1 198 ? -3.834 13.734 15.688 1 96.62 198 GLY A O 1
ATOM 1483 N N . LEU A 1 199 ? -3.262 11.539 15.75 1 96.25 199 LEU A N 1
ATOM 1484 C CA . LEU A 1 199 ? -1.83 11.742 15.57 1 96.25 199 LEU A CA 1
ATOM 1485 C C . LEU A 1 199 ? -1.342 11.086 14.281 1 96.25 199 LEU A C 1
ATOM 1487 O O . LEU A 1 199 ? -1.738 9.961 13.969 1 96.25 199 LEU A O 1
ATOM 1491 N N . GLN A 1 200 ? -0.576 11.75 13.516 1 95.56 200 GLN A N 1
ATOM 1492 C CA . GLN A 1 200 ? 0.101 11.164 12.367 1 95.56 200 GLN A CA 1
ATOM 1493 C C . GLN A 1 200 ? 1.528 11.688 12.242 1 95.56 200 GLN A C 1
ATOM 1495 O O . GLN A 1 200 ? 1.873 12.711 12.836 1 95.56 200 GLN A O 1
ATOM 1500 N N . ASN A 1 201 ? 2.334 10.977 11.484 1 95 201 ASN A N 1
ATOM 1501 C CA . ASN A 1 201 ? 3.695 11.398 11.164 1 95 201 ASN A CA 1
ATOM 1502 C C . ASN A 1 201 ? 3.703 12.633 10.266 1 95 201 ASN A C 1
ATOM 1504 O O . ASN A 1 201 ? 2.779 12.828 9.477 1 95 201 ASN A O 1
ATOM 1508 N N . ASP A 1 202 ? 4.723 13.453 10.43 1 96.19 202 ASP A N 1
ATOM 1509 C CA . ASP A 1 202 ? 4.801 14.703 9.68 1 96.19 202 ASP A CA 1
ATOM 1510 C C . ASP A 1 202 ? 4.809 14.445 8.18 1 96.19 202 ASP A C 1
ATOM 1512 O O . ASP A 1 202 ? 4.156 15.156 7.414 1 96.19 202 ASP A O 1
ATOM 1516 N N . ALA A 1 203 ? 5.562 13.391 7.719 1 97.5 203 ALA A N 1
ATOM 1517 C CA . ALA A 1 203 ? 5.578 13.07 6.297 1 97.5 203 ALA A CA 1
ATOM 1518 C C . ALA A 1 203 ? 4.195 12.648 5.812 1 97.5 203 ALA A C 1
ATOM 1520 O O . ALA A 1 203 ? 3.76 13.039 4.727 1 97.5 203 ALA A O 1
ATOM 1521 N N . SER A 1 204 ? 3.473 11.859 6.594 1 97.75 204 SER A N 1
ATOM 1522 C CA . SER A 1 204 ? 2.105 11.461 6.27 1 97.75 204 SER A CA 1
ATOM 1523 C C . SER A 1 204 ? 1.175 12.664 6.23 1 97.75 204 SER A C 1
ATOM 1525 O O . SER A 1 204 ? 0.318 12.766 5.352 1 97.75 204 SER A O 1
ATOM 1527 N N . ALA A 1 205 ? 1.362 13.562 7.168 1 97.75 205 ALA A N 1
ATOM 1528 C CA . ALA A 1 205 ? 0.556 14.781 7.191 1 97.75 205 ALA A CA 1
ATOM 1529 C C . ALA A 1 205 ? 0.781 15.617 5.93 1 97.75 205 ALA A C 1
ATOM 1531 O O . ALA A 1 205 ? -0.174 16.109 5.324 1 97.75 205 ALA A O 1
ATOM 1532 N N . SER A 1 206 ? 2.039 15.734 5.578 1 97.69 206 SER A N 1
ATOM 1533 C CA . SER A 1 206 ? 2.346 16.469 4.359 1 97.69 206 SER A CA 1
ATOM 1534 C C . SER A 1 206 ? 1.681 15.844 3.143 1 97.69 206 SER A C 1
ATOM 1536 O O . SER A 1 206 ? 1.162 16.547 2.277 1 97.69 206 SER A O 1
ATOM 1538 N N . ALA A 1 207 ? 1.686 14.539 3.088 1 98.06 207 ALA A N 1
ATOM 1539 C CA . ALA A 1 207 ? 1.022 13.828 1.993 1 98.06 207 ALA A CA 1
ATOM 1540 C C . ALA A 1 207 ? -0.485 14.062 2.023 1 98.06 207 ALA A C 1
ATOM 1542 O O . ALA A 1 207 ? -1.118 14.203 0.975 1 98.06 207 ALA A O 1
ATOM 1543 N N . THR A 1 208 ? -1.043 14.109 3.203 1 96.81 208 THR A N 1
ATOM 1544 C CA . THR A 1 208 ? -2.469 14.383 3.348 1 96.81 208 THR A CA 1
ATOM 1545 C C . THR A 1 208 ? -2.811 15.766 2.812 1 96.81 208 THR A C 1
ATOM 1547 O O . THR A 1 208 ? -3.83 15.945 2.143 1 96.81 208 THR A O 1
ATOM 1550 N N . ALA A 1 209 ? -1.937 16.719 3.09 1 96.81 209 ALA A N 1
ATOM 1551 C CA . ALA A 1 209 ? -2.133 18.062 2.545 1 96.81 209 ALA A CA 1
ATOM 1552 C C . ALA A 1 209 ? -2.109 18.047 1.02 1 96.81 209 ALA A C 1
ATOM 1554 O O . ALA A 1 209 ? -2.961 18.656 0.372 1 96.81 209 ALA A O 1
ATOM 1555 N N . GLU A 1 210 ? -1.133 17.312 0.472 1 97.38 210 GLU A N 1
ATOM 1556 C CA . GLU A 1 210 ? -1.015 17.188 -0.979 1 97.38 210 GLU A CA 1
ATOM 1557 C C . GLU A 1 210 ? -2.273 16.578 -1.588 1 97.38 210 GLU A C 1
ATOM 1559 O O . GLU A 1 210 ? -2.719 17 -2.658 1 97.38 210 GLU A O 1
ATOM 1564 N N . ARG A 1 211 ? -2.83 15.602 -0.919 1 94.75 211 ARG A N 1
ATOM 1565 C CA . ARG A 1 211 ? -4.031 14.93 -1.405 1 94.75 211 ARG A CA 1
ATOM 1566 C C . ARG A 1 211 ? -5.238 15.859 -1.352 1 94.75 211 ARG A C 1
ATOM 1568 O O . ARG A 1 211 ? -6.109 15.805 -2.223 1 94.75 211 ARG A O 1
ATOM 1575 N N . MET A 1 212 ? -5.25 16.656 -0.357 1 92.56 212 MET A N 1
ATOM 1576 C CA . MET A 1 212 ? -6.434 17.484 -0.15 1 92.56 212 MET A CA 1
ATOM 1577 C C . MET A 1 212 ? -6.402 18.703 -1.06 1 92.56 212 MET A C 1
ATOM 1579 O O . MET A 1 212 ? -7.398 19.031 -1.714 1 92.56 212 MET A O 1
ATOM 1583 N N . VAL A 1 213 ? -5.281 19.438 -1.161 1 93.19 213 VAL A N 1
ATOM 1584 C CA . VAL A 1 213 ? -5.293 20.719 -1.867 1 93.19 213 VAL A CA 1
ATOM 1585 C C . VAL A 1 213 ? -4.051 20.828 -2.748 1 93.19 213 VAL A C 1
ATOM 1587 O O . VAL A 1 213 ? -3.828 21.859 -3.387 1 93.19 213 VAL A O 1
ATOM 1590 N N . GLY A 1 214 ? -3.234 19.812 -2.785 1 96.06 214 GLY A N 1
ATOM 1591 C CA . GLY A 1 214 ? -1.993 19.906 -3.539 1 96.06 214 GLY A CA 1
ATOM 1592 C C . GLY A 1 214 ? -2.012 19.078 -4.812 1 96.06 214 GLY A C 1
ATOM 1593 O O . GLY A 1 214 ? -3.074 18.828 -5.387 1 96.06 214 GLY A O 1
ATOM 1594 N N . VAL A 1 215 ? -0.848 18.703 -5.27 1 97.25 215 VAL A N 1
ATOM 1595 C CA . VAL A 1 215 ? -0.692 18.125 -6.598 1 97.25 215 VAL A CA 1
ATOM 1596 C C . VAL A 1 215 ? -1.06 16.641 -6.555 1 97.25 215 VAL A C 1
ATOM 1598 O O . VAL A 1 215 ? -1.221 16 -7.602 1 97.25 215 VAL A O 1
ATOM 1601 N N . ALA A 1 216 ? -1.177 16.078 -5.352 1 97.25 216 ALA A N 1
ATOM 1602 C CA . ALA A 1 216 ? -1.581 14.672 -5.254 1 97.25 216 ALA A CA 1
ATOM 1603 C C . ALA A 1 216 ? -3.098 14.531 -5.34 1 97.25 216 ALA A C 1
ATOM 1605 O O . ALA A 1 216 ? -3.627 13.414 -5.34 1 97.25 216 ALA A O 1
ATOM 1606 N N . ASN A 1 217 ? -3.795 15.688 -5.348 1 93.94 217 ASN A N 1
ATOM 1607 C CA . ASN A 1 217 ? -5.254 15.648 -5.414 1 93.94 217 ASN A CA 1
ATOM 1608 C C . ASN A 1 217 ? -5.738 14.875 -6.633 1 93.94 217 ASN A C 1
ATOM 1610 O O . ASN A 1 217 ? -5.344 15.172 -7.762 1 93.94 217 ASN A O 1
ATOM 1614 N N . GLY A 1 218 ? -6.57 13.805 -6.344 1 91.44 218 GLY A N 1
ATOM 1615 C CA . GLY A 1 218 ? -7.141 13 -7.414 1 91.44 218 GLY A CA 1
ATOM 1616 C C . GLY A 1 218 ? -6.246 11.852 -7.836 1 91.44 218 GLY A C 1
ATOM 1617 O O . GLY A 1 218 ? -6.625 11.047 -8.688 1 91.44 218 GLY A O 1
ATOM 1618 N N . LEU A 1 219 ? -5.059 11.75 -7.293 1 95.19 219 LEU A N 1
ATOM 1619 C CA . LEU A 1 219 ? -4.164 10.656 -7.637 1 95.19 219 LEU A CA 1
ATOM 1620 C C . LEU A 1 219 ? -4.41 9.445 -6.738 1 95.19 219 LEU A C 1
ATOM 1622 O O . LEU A 1 219 ? -4.672 9.602 -5.543 1 95.19 219 LEU A O 1
ATOM 1626 N N . ASP A 1 220 ? -4.27 8.266 -7.262 1 94.38 220 ASP A N 1
ATOM 1627 C CA . ASP A 1 220 ? -4.484 7.031 -6.516 1 94.38 220 ASP A CA 1
ATOM 1628 C C . ASP A 1 220 ? -3.158 6.445 -6.031 1 94.38 220 ASP A C 1
ATOM 1630 O O . ASP A 1 220 ? -3.123 5.711 -5.043 1 94.38 220 ASP A O 1
ATOM 1634 N N . HIS A 1 221 ? -2.1 6.742 -6.809 1 98 221 HIS A N 1
ATOM 1635 C CA . HIS A 1 221 ? -0.789 6.176 -6.516 1 98 221 HIS A CA 1
ATOM 1636 C C . HIS A 1 221 ? 0.302 7.238 -6.594 1 98 221 HIS A C 1
ATOM 1638 O O . HIS A 1 221 ? 0.827 7.52 -7.672 1 98 221 HIS A O 1
ATOM 1644 N N . ALA A 1 222 ? 0.627 7.805 -5.457 1 98.62 222 ALA A N 1
ATOM 1645 C CA . ALA A 1 222 ? 1.686 8.805 -5.371 1 98.62 222 ALA A CA 1
ATOM 1646 C C . ALA A 1 222 ? 2.496 8.641 -4.09 1 98.62 222 ALA A C 1
ATOM 1648 O O . ALA A 1 222 ? 1.967 8.203 -3.064 1 98.62 222 ALA A O 1
ATOM 1649 N N . VAL A 1 223 ? 3.758 8.906 -4.191 1 98.88 223 VAL A N 1
ATOM 1650 C CA . VAL A 1 223 ? 4.609 8.922 -3.006 1 98.88 223 VAL A CA 1
ATOM 1651 C C . VAL A 1 223 ? 5.164 10.328 -2.791 1 98.88 223 VAL A C 1
ATOM 1653 O O . VAL A 1 223 ? 5.77 10.914 -3.695 1 98.88 223 VAL A O 1
ATOM 1656 N N . CYS A 1 224 ? 4.867 10.914 -1.634 1 98.81 224 CYS A N 1
ATOM 1657 C CA . CYS A 1 224 ? 5.359 12.234 -1.266 1 98.81 224 CYS A CA 1
ATOM 1658 C C . CYS A 1 224 ? 6.664 12.133 -0.483 1 98.81 224 CYS A C 1
ATOM 1660 O O . CYS A 1 224 ? 6.672 11.664 0.656 1 98.81 224 CYS A O 1
ATOM 1662 N N . LEU A 1 225 ? 7.734 12.508 -1.119 1 98.69 225 LEU A N 1
ATOM 1663 C CA . LEU A 1 225 ? 9.039 12.57 -0.469 1 98.69 225 LEU A CA 1
ATOM 1664 C C . LEU A 1 225 ? 9.188 13.867 0.327 1 98.69 225 LEU A C 1
ATOM 1666 O O . LEU A 1 225 ? 9.344 14.945 -0.252 1 98.69 225 LEU A O 1
ATOM 1670 N N . TYR A 1 226 ? 9.133 13.758 1.649 1 98.12 226 TYR A N 1
ATOM 1671 C CA . TYR A 1 226 ? 9.078 14.875 2.584 1 98.12 226 TYR A CA 1
ATOM 1672 C C . TYR A 1 226 ? 10.477 15.32 2.984 1 98.12 226 TYR A C 1
ATOM 1674 O O . TYR A 1 226 ? 11.242 14.547 3.564 1 98.12 226 TYR A O 1
ATOM 1682 N N . LEU A 1 227 ? 10.812 16.562 2.656 1 97.31 227 LEU A N 1
ATOM 1683 C CA . LEU A 1 227 ? 12.07 17.172 3.053 1 97.31 227 LEU A CA 1
ATOM 1684 C C . LEU A 1 227 ? 11.867 18.109 4.242 1 97.31 227 LEU A C 1
ATOM 1686 O O . LEU A 1 227 ? 11.352 19.219 4.086 1 97.31 227 LEU A O 1
ATOM 1690 N N . GLY A 1 228 ? 12.211 17.688 5.367 1 94.81 228 GLY A N 1
ATOM 1691 C CA . GLY A 1 228 ? 12.172 18.453 6.598 1 94.81 228 GLY A CA 1
ATOM 1692 C C . GLY A 1 228 ? 13.438 18.312 7.426 1 94.81 228 GLY A C 1
ATOM 1693 O O . GLY A 1 228 ? 14.531 18.141 6.883 1 94.81 228 GLY A O 1
ATOM 1694 N N . TYR 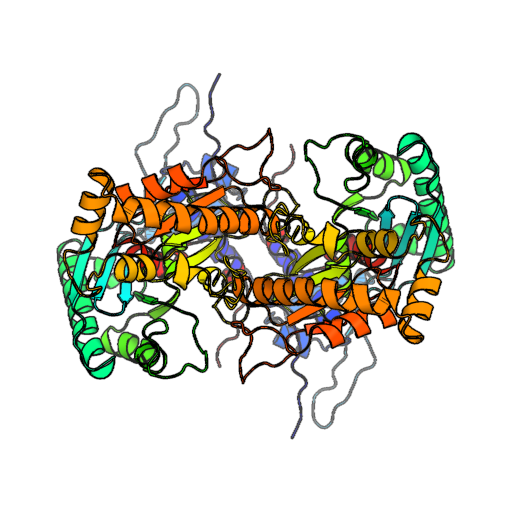A 1 229 ? 13.25 18.594 8.766 1 93.19 229 TYR A N 1
ATOM 1695 C CA . TYR A 1 229 ? 14.398 18.312 9.617 1 93.19 229 TYR A CA 1
ATOM 1696 C C . TYR A 1 229 ? 15.016 16.953 9.297 1 93.19 229 TYR A C 1
ATOM 1698 O O . TYR A 1 229 ? 16.234 16.828 9.203 1 93.19 229 TYR A O 1
ATOM 1706 N N . GLY A 1 230 ? 14.156 15.938 9.219 1 94.38 230 GLY A N 1
ATOM 1707 C CA . GLY A 1 230 ? 14.523 14.656 8.641 1 94.38 230 GLY A CA 1
ATOM 1708 C C . GLY A 1 230 ? 13.945 14.445 7.254 1 94.38 230 GLY A C 1
ATOM 1709 O O . GLY A 1 230 ? 13.547 15.398 6.586 1 94.38 230 GLY A O 1
ATOM 1710 N N . ILE A 1 231 ? 14.023 13.258 6.742 1 96.75 231 ILE A N 1
ATOM 1711 C CA . ILE A 1 231 ? 13.414 12.852 5.48 1 96.75 231 ILE A CA 1
ATOM 1712 C C . ILE A 1 231 ? 12.398 11.734 5.734 1 96.75 231 ILE A C 1
ATOM 1714 O O . ILE A 1 231 ? 12.648 10.836 6.539 1 96.75 231 ILE A O 1
ATOM 1718 N N . GLY A 1 232 ? 11.227 11.812 5.199 1 97.38 232 GLY A N 1
ATOM 1719 C CA . GLY A 1 232 ? 10.203 10.781 5.23 1 97.38 232 GLY A CA 1
ATOM 1720 C C . GLY A 1 232 ? 9.438 10.656 3.93 1 97.38 232 GLY A C 1
ATOM 1721 O O . GLY A 1 232 ? 9.773 11.305 2.939 1 97.38 232 GLY A O 1
ATOM 1722 N N . ALA A 1 233 ? 8.484 9.797 3.953 1 98.44 233 ALA A N 1
ATOM 1723 C CA . ALA A 1 233 ? 7.605 9.664 2.795 1 98.44 233 ALA A CA 1
ATOM 1724 C C . ALA A 1 233 ? 6.16 9.422 3.23 1 98.44 233 ALA A C 1
ATOM 1726 O O . ALA A 1 233 ? 5.91 8.703 4.199 1 98.44 233 ALA A O 1
ATOM 1727 N N . GLY A 1 234 ? 5.246 10.148 2.67 1 98.62 234 GLY A N 1
ATOM 1728 C CA . GLY A 1 234 ? 3.838 9.781 2.703 1 98.62 234 GLY A CA 1
ATOM 1729 C C . GLY A 1 234 ? 3.418 8.922 1.527 1 98.62 234 GLY A C 1
ATOM 1730 O O . GLY A 1 234 ? 3.705 9.25 0.375 1 98.62 234 GLY A O 1
ATOM 1731 N N . LEU A 1 235 ? 2.785 7.797 1.819 1 98.69 235 LEU A N 1
ATOM 1732 C CA . LEU A 1 235 ? 2.461 6.805 0.801 1 98.69 235 LEU A CA 1
ATOM 1733 C C . LEU A 1 235 ? 0.972 6.824 0.474 1 98.69 235 LEU A C 1
ATOM 1735 O O . LEU A 1 235 ? 0.147 6.402 1.286 1 98.69 235 LEU A O 1
ATOM 1739 N N . ILE A 1 236 ? 0.635 7.383 -0.666 1 97.69 236 ILE A N 1
ATOM 1740 C CA . ILE A 1 236 ? -0.73 7.316 -1.175 1 97.69 236 ILE A CA 1
ATOM 1741 C C . ILE A 1 236 ? -0.876 6.117 -2.107 1 97.69 236 ILE A C 1
ATOM 1743 O O . ILE A 1 236 ? -0.411 6.148 -3.248 1 97.69 236 ILE A O 1
ATOM 1747 N N . LEU A 1 237 ? -1.484 5.074 -1.614 1 96.88 237 LEU A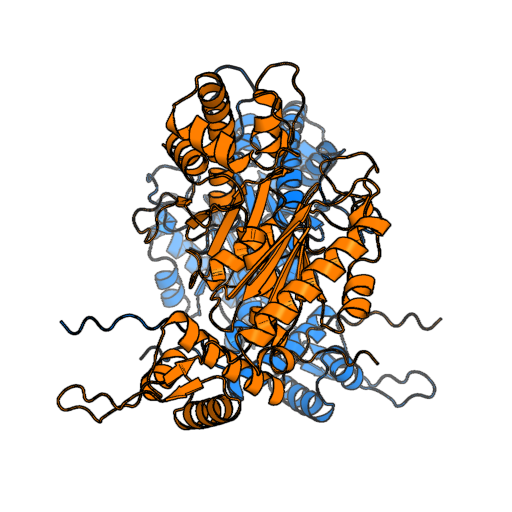 N 1
ATOM 1748 C CA . LEU A 1 237 ? -1.634 3.803 -2.314 1 96.88 237 LEU A CA 1
ATOM 1749 C C . LEU A 1 237 ? -3.107 3.441 -2.477 1 96.88 237 LEU A C 1
ATOM 1751 O O . LEU A 1 237 ? -3.855 3.416 -1.498 1 96.88 237 LEU A O 1
ATOM 1755 N N . ASN A 1 238 ? -3.506 3.178 -3.678 1 91.88 238 ASN A N 1
ATOM 1756 C CA . ASN A 1 238 ? -4.902 2.902 -4.004 1 91.88 238 ASN A CA 1
ATOM 1757 C C . ASN A 1 238 ? -5.824 4.008 -3.498 1 91.88 238 ASN A C 1
ATOM 1759 O O . ASN A 1 238 ? -6.891 3.727 -2.945 1 91.88 238 ASN A O 1
ATOM 1763 N N . GLY A 1 239 ? -5.344 5.18 -3.545 1 90.06 239 GLY A N 1
ATOM 1764 C CA . GLY A 1 239 ? -6.148 6.355 -3.252 1 90.06 239 GLY A CA 1
ATOM 1765 C C . GLY A 1 239 ? -6.207 6.684 -1.772 1 90.06 239 GLY A C 1
ATOM 1766 O O . GLY A 1 239 ? -6.883 7.633 -1.37 1 90.06 239 GLY A O 1
ATOM 1767 N N . GLU A 1 240 ? -5.5 5.953 -0.938 1 91.06 240 GLU A N 1
ATOM 1768 C CA . GLU A 1 240 ? -5.527 6.172 0.505 1 91.06 240 GLU A CA 1
ATOM 1769 C C . GLU A 1 240 ? -4.117 6.238 1.082 1 91.06 240 GLU A C 1
ATOM 1771 O O . GLU A 1 240 ? -3.178 5.695 0.5 1 91.06 240 GLU A O 1
ATOM 1776 N N . LEU A 1 241 ? -4.008 6.891 2.201 1 94.56 241 LEU A N 1
ATOM 1777 C CA . LEU A 1 241 ? -2.73 6.898 2.906 1 94.56 241 LEU A CA 1
ATOM 1778 C C . LEU A 1 241 ? -2.439 5.539 3.527 1 94.56 241 LEU A C 1
ATOM 1780 O O . LEU A 1 241 ? -3.307 4.949 4.18 1 94.56 241 LEU A O 1
ATOM 1784 N N . TYR A 1 242 ? -1.325 5.023 3.27 1 96.5 242 TYR A N 1
ATOM 1785 C CA . TYR A 1 242 ? -0.883 3.766 3.865 1 96.5 242 TYR A CA 1
ATOM 1786 C C . TYR A 1 242 ? -0.016 4.02 5.094 1 96.5 242 TYR A C 1
ATOM 1788 O O . TYR A 1 242 ? 1.005 4.707 5.008 1 96.5 242 TYR A O 1
ATOM 1796 N N . ASN A 1 243 ? -0.348 3.439 6.223 1 95.81 243 ASN A N 1
ATOM 1797 C CA . ASN A 1 243 ? 0.318 3.775 7.477 1 95.81 243 ASN A CA 1
ATOM 1798 C C . ASN A 1 243 ? 1.205 2.635 7.965 1 95.81 243 ASN A C 1
ATOM 1800 O O . ASN A 1 243 ? 2.066 2.834 8.82 1 95.81 243 ASN A O 1
ATOM 1804 N N . GLY A 1 244 ? 1.019 1.37 7.418 1 96.81 244 GLY A N 1
ATOM 1805 C CA . GLY A 1 244 ? 1.788 0.224 7.875 1 96.81 244 GLY A CA 1
ATOM 1806 C C . GLY A 1 244 ? 1.213 -0.423 9.117 1 96.81 244 GLY A C 1
ATOM 1807 O O . GLY A 1 244 ? 0.164 -0.005 9.617 1 96.81 244 GLY A O 1
ATOM 1808 N N . ALA A 1 245 ? 1.878 -1.456 9.602 1 96.25 245 ALA A N 1
ATOM 1809 C CA . ALA A 1 245 ? 1.389 -2.281 10.703 1 96.25 245 ALA A CA 1
ATOM 1810 C C . ALA A 1 245 ? 1.375 -1.497 12.008 1 96.25 245 ALA A C 1
ATOM 1812 O O . ALA A 1 245 ? 0.524 -1.73 12.867 1 96.25 245 ALA A O 1
ATOM 1813 N N . ASN A 1 246 ? 2.291 -0.527 12.109 1 94.25 246 ASN A N 1
ATOM 1814 C CA . ASN A 1 246 ? 2.426 0.18 13.375 1 94.25 246 ASN A CA 1
ATOM 1815 C C . ASN A 1 246 ? 2.324 1.691 13.188 1 94.25 246 ASN A C 1
ATOM 1817 O O . ASN A 1 246 ? 2.736 2.457 14.062 1 94.25 246 ASN A O 1
ATOM 1821 N N . GLY A 1 247 ? 1.876 2.113 12.023 1 93.94 247 GLY A N 1
ATOM 1822 C CA . GLY A 1 247 ? 1.659 3.531 11.773 1 93.94 247 GLY A CA 1
ATOM 1823 C C . GLY A 1 247 ? 2.924 4.266 11.375 1 93.94 247 GLY A C 1
ATOM 1824 O O . GLY A 1 247 ? 2.984 5.496 11.453 1 93.94 247 GLY A O 1
ATOM 1825 N N . ASN A 1 248 ? 3.992 3.518 10.938 1 96 248 ASN A N 1
ATOM 1826 C CA . ASN A 1 248 ? 5.281 4.156 10.688 1 96 248 ASN A CA 1
ATOM 1827 C C . ASN A 1 248 ? 5.738 3.943 9.242 1 96 248 ASN A C 1
ATOM 1829 O O . ASN A 1 248 ? 6.926 4.07 8.938 1 96 248 ASN A O 1
ATOM 1833 N N . ALA A 1 249 ? 4.812 3.561 8.336 1 97.88 249 ALA A N 1
ATOM 1834 C CA . ALA A 1 249 ? 5.191 3.408 6.934 1 97.88 249 ALA A CA 1
ATOM 1835 C C . ALA A 1 249 ? 5.766 4.707 6.379 1 97.88 249 ALA A C 1
ATOM 1837 O O . ALA A 1 249 ? 5.316 5.797 6.742 1 97.88 249 ALA A O 1
ATOM 1838 N N . GLY A 1 250 ? 6.773 4.578 5.527 1 98.12 250 GLY A N 1
ATOM 1839 C CA . GLY A 1 250 ? 7.305 5.73 4.812 1 98.12 250 GLY A CA 1
ATOM 1840 C C . GLY A 1 250 ? 8.562 6.301 5.445 1 98.12 250 GLY A C 1
ATOM 1841 O O . GLY A 1 250 ? 9.008 7.391 5.082 1 98.12 250 GLY A O 1
ATOM 1842 N N . GLU A 1 251 ? 9.219 5.574 6.355 1 97.19 251 GLU A N 1
ATOM 1843 C CA . GLU A 1 251 ? 10.438 6.055 6.996 1 97.19 251 GLU A CA 1
ATOM 1844 C C . GLU A 1 251 ? 11.648 5.887 6.078 1 97.19 251 GLU A C 1
ATOM 1846 O O . GLU A 1 251 ? 12.672 5.344 6.484 1 97.19 251 GLU A O 1
ATOM 1851 N N . ILE A 1 252 ? 11.562 6.457 4.906 1 97.38 252 ILE A N 1
ATOM 1852 C CA . ILE A 1 252 ? 12.586 6.297 3.883 1 97.38 252 ILE A CA 1
ATOM 1853 C C . ILE A 1 252 ? 13.867 6.988 4.328 1 97.38 252 ILE A C 1
ATOM 1855 O O . ILE A 1 252 ? 14.969 6.602 3.918 1 97.38 252 ILE A O 1
ATOM 1859 N N . GLY A 1 253 ? 13.797 8.016 5.191 1 96.62 253 GLY A N 1
ATOM 1860 C CA . GLY A 1 253 ? 14.969 8.688 5.715 1 96.62 253 GLY A CA 1
ATOM 1861 C C . GLY A 1 253 ? 15.867 7.781 6.531 1 96.62 253 GLY A C 1
ATOM 1862 O O . GLY A 1 253 ? 17.047 8.07 6.719 1 96.62 253 GLY A O 1
ATOM 1863 N N . MET A 1 254 ? 15.352 6.688 6.996 1 95.5 254 MET A N 1
ATOM 1864 C CA . MET A 1 254 ? 16.094 5.754 7.836 1 95.5 254 MET A CA 1
ATOM 1865 C C . MET A 1 254 ? 16.734 4.656 6.992 1 95.5 254 MET A C 1
ATOM 1867 O O . MET A 1 254 ? 17.469 3.809 7.512 1 95.5 254 MET A O 1
ATOM 1871 N N . VAL A 1 255 ? 16.484 4.648 5.727 1 96.06 255 VAL A N 1
ATOM 1872 C CA . VAL A 1 255 ? 17.172 3.713 4.848 1 96.06 255 VAL A CA 1
ATOM 1873 C C . VAL A 1 255 ? 18.688 3.92 4.961 1 96.06 255 VAL A C 1
ATOM 1875 O O . VAL A 1 255 ? 19.172 5.055 4.906 1 96.06 255 VAL A O 1
ATOM 1878 N N . LEU A 1 256 ? 19.406 2.855 5.148 1 94.12 256 LEU A N 1
ATOM 1879 C CA . LEU A 1 256 ? 20.844 2.92 5.301 1 94.12 256 LEU A CA 1
ATOM 1880 C C . LEU A 1 256 ? 21.531 3.014 3.941 1 94.12 256 LEU A C 1
ATOM 1882 O O . LEU A 1 256 ? 21.375 2.131 3.096 1 94.12 256 LEU A O 1
ATOM 1886 N N . THR A 1 257 ? 22.219 4.082 3.742 1 88.62 257 THR A N 1
ATOM 1887 C CA . THR A 1 257 ? 22.953 4.309 2.504 1 88.62 257 THR A CA 1
ATOM 1888 C C . THR A 1 257 ? 24.359 3.744 2.602 1 88.62 257 THR A C 1
ATOM 1890 O O . THR A 1 257 ? 25 3.828 3.654 1 88.62 257 THR A O 1
ATOM 1893 N N . PRO A 1 258 ? 24.781 3.061 1.541 1 77.88 258 PRO A N 1
ATOM 1894 C CA . PRO A 1 258 ? 26.156 2.588 1.583 1 77.88 258 PRO A CA 1
ATOM 1895 C C . PRO A 1 258 ? 27.172 3.725 1.728 1 77.88 258 PRO A C 1
ATOM 1897 O O . PRO A 1 258 ? 26.906 4.852 1.305 1 77.88 258 PRO A O 1
ATOM 1900 N N . PRO A 1 259 ? 28.281 3.346 2.291 1 76.62 259 PRO A N 1
ATOM 1901 C CA . PRO A 1 259 ? 29.312 4.379 2.461 1 76.62 259 PRO A CA 1
ATOM 1902 C C . PRO A 1 259 ? 29.781 4.961 1.134 1 76.62 259 PRO A C 1
ATOM 1904 O O . PRO A 1 259 ? 29.844 4.246 0.13 1 76.62 259 PRO A O 1
ATOM 1907 N N . ARG A 1 260 ? 30.031 6.289 1.11 1 69.94 260 ARG A N 1
ATOM 1908 C CA . ARG A 1 260 ? 30.562 6.969 -0.064 1 69.94 260 ARG A CA 1
ATOM 1909 C C . ARG A 1 260 ? 32.062 6.73 -0.198 1 69.94 260 ARG A C 1
ATOM 1911 O O . ARG A 1 260 ? 32.594 6.746 -1.307 1 69.94 260 ARG A O 1
ATOM 1918 N N . HIS A 1 261 ? 32.656 6.609 0.936 1 68.12 261 HIS A N 1
ATOM 1919 C CA . HIS A 1 261 ? 34.094 6.406 0.973 1 68.12 261 HIS A CA 1
ATOM 1920 C C . HIS A 1 261 ? 34.469 5.148 1.758 1 68.12 261 HIS A C 1
ATOM 1922 O O . HIS A 1 261 ? 33.688 4.688 2.592 1 68.12 261 HIS A O 1
ATOM 1928 N N . ALA A 1 262 ? 35.594 4.609 1.375 1 64.69 262 ALA A N 1
ATOM 1929 C CA . ALA A 1 262 ? 36.094 3.438 2.084 1 64.69 262 ALA A CA 1
ATOM 1930 C C . ALA A 1 262 ? 36.219 3.717 3.578 1 64.69 262 ALA A C 1
ATOM 1932 O O . ALA A 1 262 ? 36.656 4.797 3.977 1 64.69 262 ALA A O 1
ATOM 1933 N N . GLY A 1 263 ? 35.75 2.807 4.449 1 67.81 263 GLY A N 1
ATOM 1934 C CA . GLY A 1 263 ? 35.906 2.957 5.887 1 67.81 263 GLY A CA 1
ATOM 1935 C C . GLY A 1 263 ? 34.656 3.541 6.543 1 67.81 263 GLY A C 1
ATOM 1936 O O . GLY A 1 263 ? 34.531 3.549 7.77 1 67.81 263 GLY A O 1
ATOM 1937 N N . GLU A 1 264 ? 33.75 4.133 5.691 1 71.94 264 GLU A N 1
ATOM 1938 C CA . GLU A 1 264 ? 32.531 4.711 6.25 1 71.94 264 GLU A CA 1
ATOM 1939 C C . GLU A 1 264 ? 31.469 3.639 6.504 1 71.94 264 GLU A C 1
ATOM 1941 O O . GLU A 1 264 ? 31.438 2.609 5.824 1 71.94 264 GLU A O 1
ATOM 1946 N N . ARG A 1 265 ? 30.781 3.861 7.582 1 78.44 265 ARG A N 1
ATOM 1947 C CA . ARG A 1 265 ? 29.672 2.961 7.91 1 78.44 265 ARG A CA 1
ATOM 1948 C C . ARG A 1 265 ? 28.391 3.393 7.211 1 78.44 265 ARG A C 1
ATOM 1950 O O . ARG A 1 265 ? 28.312 4.492 6.66 1 78.44 265 ARG A O 1
ATOM 1957 N N . HIS A 1 266 ? 27.469 2.463 7.102 1 85.81 266 HIS A N 1
ATOM 1958 C CA . HIS A 1 266 ? 26.125 2.805 6.629 1 85.81 266 HIS A CA 1
ATOM 1959 C C . HIS A 1 266 ? 25.531 3.936 7.457 1 85.81 266 HIS A C 1
ATOM 1961 O O . HIS A 1 266 ? 25.719 3.99 8.672 1 85.81 266 HIS A O 1
ATOM 1967 N N . GLN A 1 267 ? 25.016 4.875 6.711 1 90.5 267 GLN A N 1
ATOM 1968 C CA . GLN A 1 267 ? 24.344 5.992 7.363 1 90.5 267 GLN A CA 1
ATOM 1969 C C . GLN A 1 267 ? 22.922 6.145 6.859 1 90.5 267 GLN A C 1
ATOM 1971 O O . GLN A 1 267 ? 22.625 5.867 5.691 1 90.5 267 GLN A O 1
ATOM 1976 N N . ALA A 1 268 ? 22.109 6.559 7.762 1 94.31 268 ALA A N 1
ATOM 1977 C CA . ALA A 1 268 ? 20.734 6.836 7.352 1 94.31 268 ALA A CA 1
ATOM 1978 C C . ALA A 1 268 ? 20.688 7.957 6.324 1 94.31 268 ALA A C 1
ATOM 1980 O O . ALA A 1 268 ? 21.422 8.945 6.434 1 94.31 268 ALA A O 1
ATOM 1981 N N . LEU A 1 269 ? 19.844 7.816 5.316 1 95.5 269 LEU A N 1
ATOM 1982 C CA . LEU A 1 269 ? 19.672 8.773 4.23 1 95.5 269 LEU A CA 1
ATOM 1983 C C . LEU A 1 269 ? 19.469 10.188 4.773 1 95.5 269 LEU A C 1
ATOM 1985 O O . LEU A 1 269 ? 20.062 11.141 4.262 1 95.5 269 LEU A O 1
ATOM 1989 N N . GLU A 1 270 ? 18.688 10.352 5.871 1 95.81 270 GLU A N 1
ATOM 1990 C CA . GLU A 1 270 ? 18.328 11.672 6.367 1 95.81 270 GLU A CA 1
ATOM 1991 C C . GLU A 1 270 ? 19.531 12.367 7.012 1 95.81 270 GLU A C 1
ATOM 1993 O O . GLU A 1 270 ? 19.562 13.594 7.113 1 95.81 270 GLU A O 1
ATOM 1998 N N . HIS A 1 271 ? 20.516 11.625 7.414 1 93.75 271 HIS A N 1
ATOM 1999 C CA . HIS A 1 271 ? 21.703 12.234 7.98 1 93.75 271 HIS A CA 1
ATOM 2000 C C . HIS A 1 271 ? 22.562 12.875 6.895 1 93.75 271 HIS A C 1
ATOM 2002 O O . HIS A 1 271 ? 23.453 13.68 7.191 1 93.75 271 HIS A O 1
ATOM 2008 N N . ARG A 1 272 ? 22.234 12.57 5.676 1 94.12 272 ARG A N 1
ATOM 2009 C CA . ARG A 1 272 ? 23.047 13.055 4.562 1 94.12 272 ARG A CA 1
ATOM 2010 C C . ARG A 1 272 ? 22.297 14.094 3.746 1 94.12 272 ARG A C 1
ATOM 2012 O O . ARG A 1 272 ? 22.906 14.977 3.139 1 94.12 272 ARG A O 1
ATOM 2019 N N . ALA A 1 273 ? 21.016 14 3.748 1 96.5 273 ALA A N 1
ATOM 2020 C CA . ALA A 1 273 ? 20.328 14.75 2.699 1 96.5 273 ALA A CA 1
ATOM 2021 C C . ALA A 1 273 ? 19.156 15.547 3.271 1 96.5 273 ALA A C 1
ATOM 2023 O O . ALA A 1 273 ? 18.406 16.188 2.527 1 96.5 273 ALA A O 1
ATOM 2024 N N . SER A 1 274 ? 18.984 15.625 4.559 1 96.75 274 SER A N 1
ATOM 2025 C CA . SER A 1 274 ? 17.891 16.344 5.199 1 96.75 274 SER A CA 1
ATOM 2026 C C . SER A 1 274 ? 18.25 17.797 5.457 1 96.75 274 SER A C 1
ATOM 2028 O O . SER A 1 274 ? 19.406 18.188 5.27 1 96.75 274 SER A O 1
ATOM 2030 N N . LEU A 1 275 ? 17.266 18.609 5.91 1 95.5 275 LEU A N 1
ATOM 2031 C CA . LEU A 1 275 ? 17.547 19.984 6.312 1 95.5 275 LEU A CA 1
ATOM 2032 C C . LEU A 1 275 ? 18.469 20.016 7.527 1 95.5 275 LEU A C 1
ATOM 2034 O O . LEU A 1 275 ? 19.328 20.891 7.637 1 95.5 275 LEU A O 1
ATOM 2038 N N . ALA A 1 276 ? 18.281 19.047 8.406 1 94.69 276 ALA A N 1
ATOM 2039 C CA . ALA A 1 276 ? 19.188 18.969 9.547 1 94.69 276 ALA A CA 1
ATOM 2040 C C . ALA A 1 276 ? 20.625 18.797 9.086 1 94.69 276 ALA A C 1
ATOM 2042 O O . ALA A 1 276 ? 21.531 19.438 9.633 1 94.69 276 ALA A O 1
ATOM 2043 N N . SER A 1 277 ? 20.844 17.922 8.148 1 95.88 277 SER A N 1
ATOM 2044 C CA . SER A 1 277 ? 22.188 17.734 7.625 1 95.88 277 SER A CA 1
ATOM 2045 C C . SER A 1 277 ? 22.719 19 6.973 1 95.88 277 SER A C 1
ATOM 2047 O O . SER A 1 277 ? 23.906 19.297 7.035 1 95.88 277 SER A O 1
ATOM 2049 N N . LEU A 1 278 ? 21.844 19.781 6.332 1 96.81 278 LEU A N 1
ATOM 2050 C CA . LEU A 1 278 ? 22.219 21.062 5.75 1 96.81 278 LEU A CA 1
ATOM 2051 C C . LEU A 1 278 ? 22.609 22.062 6.836 1 96.81 278 LEU A C 1
ATOM 2053 O O . LEU A 1 278 ? 23.609 22.766 6.711 1 96.81 278 LEU A O 1
ATOM 2057 N N . TYR A 1 279 ? 21.781 22.125 7.918 1 95.12 279 TYR A N 1
ATOM 2058 C CA . TYR A 1 279 ? 22.094 23 9.031 1 95.12 279 TYR A CA 1
ATOM 2059 C C . TYR A 1 279 ? 23.5 22.719 9.578 1 95.12 279 TYR A C 1
ATOM 2061 O O . TYR A 1 279 ? 24.281 23.641 9.805 1 95.12 279 TYR A O 1
ATOM 2069 N N . GLN A 1 280 ? 23.75 21.453 9.734 1 94.56 280 GLN A N 1
ATOM 2070 C CA . GLN A 1 280 ? 25.062 21.047 10.227 1 94.56 280 GLN A CA 1
ATOM 2071 C C . GLN A 1 280 ? 26.172 21.453 9.258 1 94.56 280 GLN A C 1
ATOM 2073 O O . GLN A 1 280 ? 27.188 22 9.672 1 94.56 280 GLN A O 1
ATOM 2078 N N . HIS A 1 281 ? 25.938 21.219 8.023 1 95.44 281 HIS A N 1
ATOM 2079 C CA . HIS A 1 281 ? 26.906 21.516 6.98 1 95.44 281 HIS A CA 1
ATOM 2080 C C . HIS A 1 281 ? 27.234 23.016 6.945 1 95.44 281 HIS A C 1
ATOM 2082 O O . HIS A 1 281 ? 28.391 23.391 6.758 1 95.44 281 HIS A O 1
ATOM 2088 N N . MET A 1 282 ? 26.234 23.812 7.188 1 94.81 282 MET A N 1
ATOM 2089 C CA . MET A 1 282 ? 26.406 25.266 7.043 1 94.81 282 MET A CA 1
ATOM 2090 C C . MET A 1 282 ? 26.641 25.922 8.398 1 94.81 282 MET A C 1
ATOM 2092 O O . MET A 1 282 ? 26.844 27.125 8.484 1 94.81 282 MET A O 1
ATOM 2096 N N . GLY A 1 283 ? 26.594 25.141 9.43 1 94.75 283 GLY A N 1
ATOM 2097 C CA . GLY A 1 283 ? 26.766 25.672 10.773 1 94.75 283 GLY A CA 1
ATOM 2098 C C . GLY A 1 283 ? 25.641 26.578 11.211 1 94.75 2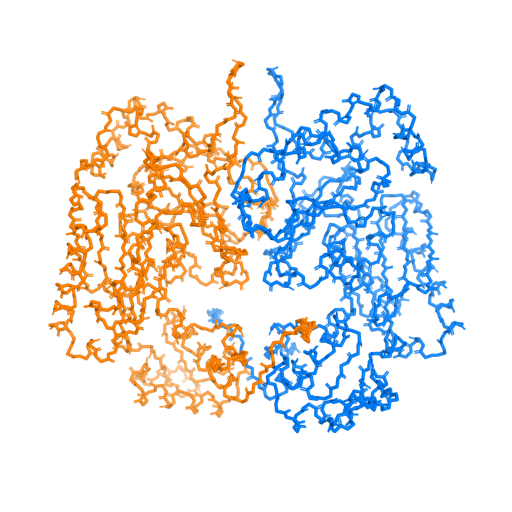83 GLY A C 1
ATOM 2099 O O . GLY A 1 283 ? 25.875 27.609 11.828 1 94.75 283 GLY A O 1
ATOM 2100 N N . LEU A 1 284 ? 24.438 26.203 10.836 1 94.25 284 LEU A N 1
ATOM 2101 C CA . LEU A 1 284 ? 23.25 27 11.156 1 94.25 284 LEU A CA 1
ATOM 2102 C C . LEU A 1 284 ? 22.562 26.469 12.406 1 94.25 284 LEU A C 1
ATOM 2104 O O . LEU A 1 284 ? 22.531 25.266 12.641 1 94.25 284 LEU A O 1
ATOM 2108 N N . ASP A 1 285 ? 21.938 27.391 13.172 1 92.56 285 ASP A N 1
ATOM 2109 C CA . ASP A 1 285 ? 21.141 27.031 14.336 1 92.56 285 ASP A CA 1
ATOM 2110 C C . ASP A 1 285 ? 19.719 26.656 13.93 1 92.56 285 ASP A C 1
ATOM 2112 O O . ASP A 1 285 ? 18.953 27.5 13.453 1 92.56 285 ASP A O 1
ATOM 2116 N N . PRO A 1 286 ? 19.344 25.422 14.227 1 89.38 286 PRO A N 1
ATOM 2117 C CA . PRO A 1 286 ? 18 24.969 13.82 1 89.38 286 PRO A CA 1
ATOM 2118 C C . PRO A 1 286 ? 16.891 25.734 14.547 1 89.38 286 PRO A C 1
ATOM 2120 O O . PRO A 1 286 ? 15.734 25.703 14.109 1 89.38 286 PRO A O 1
ATOM 2123 N N . ALA A 1 287 ? 17.156 26.406 15.594 1 87.31 287 ALA A N 1
ATOM 2124 C CA . ALA A 1 287 ? 16.156 27.109 16.375 1 87.31 287 ALA A CA 1
ATOM 2125 C C . ALA A 1 287 ? 15.984 28.547 15.875 1 87.31 287 ALA A C 1
ATOM 2127 O O . ALA A 1 287 ? 15.094 29.266 16.344 1 87.31 287 ALA A O 1
ATOM 2128 N N . ASP A 1 288 ? 16.781 28.891 14.859 1 91 288 ASP A N 1
ATOM 2129 C CA . ASP A 1 288 ? 16.688 30.234 14.305 1 91 288 ASP A CA 1
ATOM 2130 C C . ASP A 1 288 ? 15.367 30.453 13.586 1 91 288 ASP A C 1
ATOM 2132 O O . ASP A 1 288 ? 15.07 29.781 12.594 1 91 288 ASP A O 1
ATOM 2136 N N . PRO A 1 289 ? 14.586 31.406 14.047 1 86.5 289 PRO A N 1
ATOM 2137 C CA . PRO A 1 289 ? 13.273 31.641 13.43 1 86.5 289 PRO A CA 1
ATOM 2138 C C . PRO A 1 289 ? 13.383 32.125 11.984 1 86.5 289 PRO A C 1
ATOM 2140 O O . PRO A 1 289 ? 12.414 32.062 11.227 1 86.5 289 PRO A O 1
ATOM 2143 N N . ALA A 1 290 ? 14.523 32.656 11.602 1 91.75 290 ALA A N 1
ATOM 2144 C CA . ALA A 1 290 ? 14.703 33.188 10.258 1 91.75 290 ALA A CA 1
ATOM 2145 C C . ALA A 1 290 ? 15.312 32.156 9.32 1 91.75 290 ALA A C 1
ATOM 2147 O O . ALA A 1 290 ? 15.672 32.469 8.188 1 91.75 290 ALA A O 1
ATOM 2148 N N . LEU A 1 291 ? 15.406 31 9.828 1 91.56 291 LEU A N 1
ATOM 2149 C CA . LEU A 1 291 ? 16.141 29.969 9.102 1 91.56 291 LEU A CA 1
ATOM 2150 C C . LEU A 1 291 ? 15.547 29.75 7.715 1 91.56 291 LEU A C 1
ATOM 2152 O O . LEU A 1 291 ? 16.281 29.656 6.73 1 91.56 291 LEU A O 1
ATOM 2156 N N . HIS A 1 292 ? 14.227 29.656 7.629 1 92.38 292 HIS A N 1
ATOM 2157 C CA . HIS A 1 292 ? 13.562 29.406 6.355 1 92.38 292 HIS A CA 1
ATOM 2158 C C . HIS A 1 292 ? 13.891 30.5 5.336 1 92.38 292 HIS A C 1
ATOM 2160 O O . HIS A 1 292 ? 14.25 30.188 4.195 1 92.38 292 HIS A O 1
ATOM 2166 N N . THR A 1 293 ? 13.852 31.734 5.797 1 93.81 293 THR A N 1
ATOM 2167 C CA . THR A 1 293 ? 14.141 32.875 4.934 1 93.81 293 THR A CA 1
ATOM 2168 C C . THR A 1 293 ? 15.617 32.875 4.547 1 93.81 293 THR A C 1
ATOM 2170 O O . THR A 1 293 ? 15.961 33.156 3.393 1 93.81 293 THR A O 1
ATOM 2173 N N . LYS A 1 294 ? 16.438 32.562 5.445 1 93.62 294 LYS A N 1
ATOM 2174 C CA . LYS A 1 294 ? 17.875 32.531 5.195 1 93.62 294 LYS A CA 1
ATOM 2175 C C . LYS A 1 294 ? 18.234 31.469 4.148 1 93.62 294 LYS A C 1
ATOM 2177 O O . LYS A 1 294 ? 19.031 31.734 3.25 1 93.62 294 LYS A O 1
ATOM 2182 N N . LEU A 1 295 ? 17.609 30.359 4.301 1 94.38 295 LEU A N 1
ATOM 2183 C CA . LEU A 1 295 ? 17.891 29.266 3.361 1 94.38 295 LEU A CA 1
ATOM 2184 C C . LEU A 1 295 ? 17.359 29.625 1.97 1 94.38 295 LEU A C 1
ATOM 2186 O O . LEU A 1 295 ? 18.016 29.312 0.967 1 94.38 295 LEU A O 1
ATOM 2190 N N . ALA A 1 296 ? 16.203 30.234 1.89 1 95.31 296 ALA A N 1
ATOM 2191 C CA . ALA A 1 296 ? 15.664 30.656 0.603 1 95.31 296 ALA A CA 1
ATOM 2192 C C . ALA A 1 296 ? 16.609 31.641 -0.096 1 95.31 296 ALA A C 1
ATOM 2194 O O . ALA A 1 296 ? 16.891 31.5 -1.289 1 95.31 296 ALA A O 1
ATOM 2195 N N . ALA A 1 297 ? 17.094 32.531 0.687 1 94.81 297 ALA A N 1
ATOM 2196 C CA . ALA A 1 297 ? 18.016 33.531 0.152 1 94.81 297 ALA A CA 1
ATOM 2197 C C . ALA A 1 297 ? 19.312 32.875 -0.325 1 94.81 297 ALA A C 1
ATOM 2199 O O . ALA A 1 297 ? 19.828 33.219 -1.394 1 94.81 297 ALA A O 1
ATOM 2200 N N . ALA A 1 298 ? 19.797 32.031 0.468 1 94.38 298 ALA A N 1
ATOM 2201 C CA . ALA A 1 298 ? 21.031 31.328 0.104 1 94.38 298 ALA A CA 1
ATOM 2202 C C . ALA A 1 298 ? 20.844 30.531 -1.192 1 94.38 298 ALA A C 1
ATOM 2204 O O . ALA A 1 298 ? 21.75 30.5 -2.029 1 94.38 298 ALA A O 1
ATOM 2205 N N . ALA A 1 299 ? 19.719 29.906 -1.363 1 94.94 299 ALA A N 1
ATOM 2206 C CA . ALA A 1 299 ? 19.438 29.109 -2.555 1 94.94 299 ALA A CA 1
ATOM 2207 C C . ALA A 1 299 ? 19.375 29.984 -3.799 1 94.94 299 ALA A C 1
ATOM 2209 O O . ALA A 1 299 ? 19.797 29.578 -4.883 1 94.94 299 ALA A O 1
ATOM 2210 N N . LEU A 1 300 ? 18.922 31.172 -3.623 1 94.62 300 LEU A N 1
ATOM 2211 C CA . LEU A 1 300 ? 18.797 32.094 -4.742 1 94.62 300 LEU A CA 1
ATOM 2212 C C . LEU A 1 300 ? 20.141 32.688 -5.113 1 94.62 300 LEU A C 1
ATOM 2214 O O . LEU A 1 300 ? 20.391 33.031 -6.277 1 94.62 300 LEU A O 1
ATOM 2218 N N . SER A 1 301 ? 21.078 32.844 -4.191 1 91 301 SER A N 1
ATOM 2219 C CA . SER A 1 301 ? 22.375 33.469 -4.426 1 91 301 SER A CA 1
ATOM 2220 C C . SER A 1 301 ? 23.438 32.438 -4.793 1 91 301 SER A C 1
ATOM 2222 O O . SER A 1 301 ? 24.578 32.781 -5.07 1 91 301 SER A O 1
ATOM 2224 N N . SER A 1 302 ? 23.25 31.281 -4.914 1 82.81 302 SER A N 1
ATOM 2225 C CA . SER A 1 302 ? 24.156 30.188 -5.25 1 82.81 302 SER A CA 1
ATOM 2226 C C . SER A 1 302 ? 25.375 30.188 -4.344 1 82.81 302 SER A C 1
ATOM 2228 O O . SER A 1 302 ? 26.516 30.109 -4.82 1 82.81 302 SER A O 1
ATOM 2230 N N . GLU A 1 303 ? 25.203 30.281 -3.148 1 87.31 303 GLU A N 1
ATOM 2231 C CA . GLU A 1 303 ? 26.266 30.172 -2.154 1 87.31 303 GLU A CA 1
ATOM 2232 C C . GLU A 1 303 ? 27.062 28.875 -2.342 1 87.31 303 GLU A C 1
ATOM 2234 O O . GLU A 1 303 ? 26.484 27.797 -2.387 1 87.31 303 GLU A O 1
ATOM 2239 N N . PRO A 1 304 ? 28.375 28.953 -2.395 1 89.31 304 PRO A N 1
ATOM 2240 C CA . PRO A 1 304 ? 29.172 27.797 -2.74 1 89.31 304 PRO A CA 1
ATOM 2241 C C . PRO A 1 304 ? 28.984 26.625 -1.766 1 89.31 304 PRO A C 1
ATOM 2243 O O . PRO A 1 304 ? 28.906 25.469 -2.184 1 89.31 304 PRO A O 1
ATOM 2246 N N . SER A 1 305 ? 28.953 26.969 -0.498 1 90.88 305 SER A N 1
ATOM 2247 C CA . SER A 1 305 ? 28.781 25.906 0.488 1 90.88 305 SER A CA 1
ATOM 2248 C C . SER A 1 305 ? 27.453 25.172 0.281 1 90.88 305 SER A C 1
ATOM 2250 O O . SER A 1 305 ? 27.375 23.953 0.398 1 90.88 305 SER A O 1
ATOM 2252 N N . LEU A 1 306 ? 26.469 25.922 -0.014 1 94.88 306 LEU A N 1
ATOM 2253 C CA . LEU A 1 306 ? 25.172 25.328 -0.284 1 94.88 306 LEU A CA 1
ATOM 2254 C C . LEU A 1 306 ? 25.203 24.469 -1.54 1 94.88 306 LEU A C 1
ATOM 2256 O O . LEU A 1 306 ? 24.625 23.391 -1.57 1 94.88 306 LEU A O 1
ATOM 2260 N N . ALA A 1 307 ? 25.938 24.922 -2.49 1 94.69 307 ALA A N 1
ATOM 2261 C CA . ALA A 1 307 ? 26.047 24.188 -3.752 1 94.69 307 ALA A CA 1
ATOM 2262 C C . ALA A 1 307 ? 26.672 22.812 -3.545 1 94.69 307 ALA A C 1
ATOM 2264 O O . ALA A 1 307 ? 26.234 21.828 -4.152 1 94.69 307 ALA A O 1
ATOM 2265 N N . GLY A 1 308 ? 27.703 22.781 -2.742 1 94.94 308 GLY A N 1
ATOM 2266 C CA . GLY A 1 308 ? 28.344 21.516 -2.432 1 94.94 308 GLY A CA 1
ATOM 2267 C C . GLY A 1 308 ? 27.406 20.531 -1.753 1 94.94 308 GLY A C 1
ATOM 2268 O O . GLY A 1 308 ? 27.344 19.359 -2.123 1 94.94 308 GLY A O 1
ATOM 2269 N N . TRP A 1 309 ? 26.672 21.016 -0.804 1 96.75 309 TRP A N 1
ATOM 2270 C CA . TRP A 1 309 ? 25.703 20.172 -0.119 1 96.75 309 TRP A CA 1
ATOM 2271 C C . TRP A 1 309 ? 24.625 19.688 -1.083 1 96.75 309 TRP A C 1
ATOM 2273 O O . TRP A 1 309 ? 24.25 18.516 -1.062 1 96.75 309 TRP A O 1
ATOM 2283 N N . ILE A 1 310 ? 24.156 20.594 -1.94 1 97.38 310 ILE A N 1
ATOM 2284 C CA . ILE A 1 310 ? 23.094 20.266 -2.885 1 97.38 310 ILE A CA 1
ATOM 2285 C C . ILE A 1 310 ? 23.531 19.125 -3.799 1 97.38 310 ILE A C 1
ATOM 2287 O O . ILE A 1 310 ? 22.766 18.203 -4.066 1 97.38 310 ILE A O 1
ATOM 2291 N N . GLU A 1 311 ? 24.719 19.188 -4.215 1 95.62 311 GLU A N 1
ATOM 2292 C CA . GLU A 1 311 ? 25.219 18.156 -5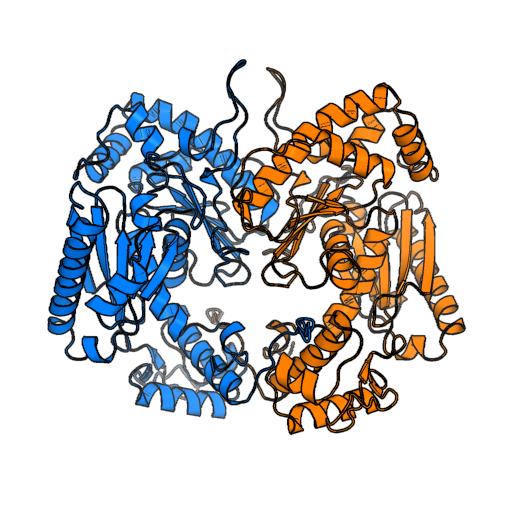.121 1 95.62 311 GLU A CA 1
ATOM 2293 C C . GLU A 1 311 ? 25.203 16.781 -4.461 1 95.62 311 GLU A C 1
ATOM 2295 O O . GLU A 1 311 ? 24.734 15.805 -5.055 1 95.62 311 GLU A O 1
ATOM 2300 N N . LEU A 1 312 ? 25.672 16.703 -3.268 1 94.31 312 LEU A N 1
ATOM 2301 C CA . LEU A 1 312 ? 25.734 15.445 -2.547 1 94.31 312 LEU A CA 1
ATOM 2302 C C . LEU A 1 312 ? 24.328 14.953 -2.178 1 94.31 312 LEU A C 1
ATOM 2304 O O . LEU A 1 312 ? 24 13.797 -2.41 1 94.31 312 LEU A O 1
ATOM 2308 N N . ALA A 1 313 ? 23.516 15.844 -1.645 1 96.81 313 ALA A N 1
ATOM 2309 C CA . ALA A 1 313 ? 22.156 15.5 -1.233 1 96.81 313 ALA A CA 1
ATOM 2310 C C . ALA A 1 313 ? 21.312 15.062 -2.43 1 96.81 313 ALA A C 1
ATOM 2312 O O . ALA A 1 313 ? 20.531 14.117 -2.33 1 96.81 313 ALA A O 1
ATOM 2313 N N . ALA A 1 314 ? 21.5 15.719 -3.523 1 97.31 314 ALA A N 1
ATOM 2314 C CA . ALA A 1 314 ? 20.75 15.398 -4.73 1 97.31 314 ALA A CA 1
ATOM 2315 C C . ALA A 1 314 ? 21.047 13.977 -5.199 1 97.31 314 ALA A C 1
ATOM 2317 O O . ALA A 1 314 ? 20.172 13.289 -5.723 1 97.31 314 ALA A O 1
ATOM 2318 N N . GLY A 1 315 ? 22.312 13.578 -5.113 1 94.62 315 GLY A N 1
ATOM 2319 C CA . GLY A 1 315 ? 22.656 12.203 -5.449 1 94.62 315 GLY A CA 1
ATOM 2320 C C . GLY A 1 315 ? 21.875 11.18 -4.641 1 94.62 315 GLY A C 1
ATOM 2321 O O . GLY A 1 315 ? 21.344 10.219 -5.199 1 94.62 315 GLY A O 1
ATOM 2322 N N . ASP A 1 316 ? 21.766 11.414 -3.348 1 94.81 316 ASP A N 1
ATOM 2323 C CA . ASP A 1 316 ? 21.047 10.516 -2.447 1 94.81 316 ASP A CA 1
ATOM 2324 C C . ASP A 1 316 ? 19.531 10.555 -2.711 1 94.81 316 ASP A C 1
ATOM 2326 O O . ASP A 1 316 ? 18.875 9.523 -2.699 1 94.81 316 ASP A O 1
ATOM 2330 N N . LEU A 1 317 ? 19.047 11.727 -2.945 1 97.19 317 LEU A N 1
ATOM 2331 C CA . LEU A 1 317 ? 17.625 11.883 -3.203 1 97.19 317 LEU A CA 1
ATOM 2332 C C . LEU A 1 317 ? 17.25 11.273 -4.547 1 97.19 317 LEU A C 1
ATOM 2334 O O . LEU A 1 317 ? 16.172 10.68 -4.688 1 97.19 317 LEU A O 1
ATOM 2338 N N . ARG A 1 318 ? 18.109 11.453 -5.527 1 96.44 318 ARG A N 1
ATOM 2339 C CA . ARG A 1 318 ? 17.938 10.828 -6.828 1 96.44 318 ARG A CA 1
ATOM 2340 C C . ARG A 1 318 ? 17.812 9.312 -6.695 1 96.44 318 ARG A C 1
ATOM 2342 O O . ARG A 1 318 ? 16.953 8.695 -7.324 1 96.44 318 ARG A O 1
ATOM 2349 N N . TRP A 1 319 ? 18.641 8.758 -5.938 1 95.38 319 TRP A N 1
ATOM 2350 C CA . TRP A 1 319 ? 18.609 7.324 -5.645 1 95.38 319 TRP A CA 1
ATOM 2351 C C . TRP A 1 319 ? 17.312 6.941 -4.926 1 95.38 319 TRP A C 1
ATOM 2353 O O . TRP A 1 319 ? 16.719 5.914 -5.234 1 95.38 319 TRP A O 1
ATOM 2363 N N . SER A 1 320 ? 16.859 7.793 -3.988 1 96.88 320 SER A N 1
ATOM 2364 C CA . SER A 1 320 ? 15.594 7.566 -3.283 1 96.88 320 SER A CA 1
ATOM 2365 C C . SER A 1 320 ? 14.414 7.535 -4.25 1 96.88 320 SER A C 1
ATOM 2367 O O . SER A 1 320 ? 13.523 6.691 -4.121 1 96.88 320 SER A O 1
ATOM 2369 N N . VAL A 1 321 ? 14.43 8.414 -5.211 1 98.19 321 VAL A N 1
ATOM 2370 C CA . VAL A 1 321 ? 13.383 8.438 -6.23 1 98.19 321 VAL A CA 1
ATOM 2371 C C . VAL A 1 321 ? 13.383 7.129 -7.008 1 98.19 321 VAL A C 1
ATOM 2373 O O . VAL A 1 321 ? 12.32 6.559 -7.281 1 98.19 321 VAL A O 1
ATOM 2376 N N . GLN A 1 322 ? 14.547 6.645 -7.348 1 97.69 322 GLN A N 1
ATOM 2377 C CA . GLN A 1 322 ? 14.672 5.383 -8.062 1 97.69 322 GLN A CA 1
ATOM 2378 C C . GLN A 1 322 ? 14.078 4.23 -7.254 1 97.69 322 GLN A C 1
ATOM 2380 O O . GLN A 1 322 ? 13.352 3.393 -7.801 1 97.69 322 GLN A O 1
ATOM 2385 N N . ILE A 1 323 ? 14.312 4.176 -5.98 1 97.56 323 ILE A N 1
ATOM 2386 C CA . ILE A 1 323 ? 13.781 3.16 -5.078 1 97.56 323 ILE A CA 1
ATOM 2387 C C . ILE A 1 323 ? 12.258 3.258 -5.039 1 97.56 323 ILE A C 1
ATOM 2389 O O . ILE A 1 323 ? 11.562 2.252 -5.199 1 97.56 323 ILE A O 1
ATOM 2393 N N . ILE A 1 324 ? 11.75 4.457 -4.867 1 98.62 324 ILE A N 1
ATOM 2394 C CA . ILE A 1 324 ? 10.312 4.691 -4.766 1 98.62 324 ILE A CA 1
ATOM 2395 C C . ILE A 1 324 ? 9.625 4.234 -6.047 1 98.62 324 ILE A C 1
ATOM 2397 O O . ILE A 1 324 ? 8.633 3.504 -5.996 1 98.62 324 ILE A O 1
ATOM 2401 N N . GLU A 1 325 ? 10.148 4.648 -7.156 1 98.44 325 GLU A N 1
ATOM 2402 C CA . GLU A 1 325 ? 9.547 4.32 -8.445 1 98.44 325 GLU A CA 1
ATOM 2403 C C . GLU A 1 325 ? 9.508 2.812 -8.672 1 98.44 325 GLU A C 1
ATOM 2405 O O . GLU A 1 325 ? 8.484 2.26 -9.062 1 98.44 325 GLU A O 1
ATOM 2410 N N . THR A 1 326 ? 10.617 2.176 -8.336 1 97.5 326 THR A N 1
ATOM 2411 C CA . THR A 1 326 ? 10.773 0.757 -8.633 1 97.5 326 THR A CA 1
ATOM 2412 C C . THR A 1 326 ? 9.938 -0.092 -7.684 1 97.5 326 THR A C 1
ATOM 2414 O O . THR A 1 326 ? 9.375 -1.111 -8.086 1 97.5 326 THR A O 1
ATOM 2417 N N . ILE A 1 327 ? 9.742 0.355 -6.523 1 98.06 327 ILE A N 1
ATOM 2418 C CA . ILE A 1 327 ? 9.086 -0.459 -5.504 1 98.06 327 ILE A CA 1
ATOM 2419 C C . ILE A 1 327 ? 7.582 -0.189 -5.516 1 98.06 327 ILE A C 1
ATOM 2421 O O . ILE A 1 327 ? 6.777 -1.116 -5.395 1 98.06 327 ILE A O 1
ATOM 2425 N N . PHE A 1 328 ? 7.156 1.063 -5.805 1 98.69 328 PHE A N 1
ATOM 2426 C CA . PHE A 1 328 ? 5.758 1.401 -5.57 1 98.69 328 PHE A CA 1
ATOM 2427 C C . PHE A 1 328 ? 5.004 1.539 -6.887 1 98.69 328 PHE A C 1
ATOM 2429 O O . PHE A 1 328 ? 3.773 1.546 -6.906 1 98.69 328 PHE A O 1
ATOM 2436 N N . ASP A 1 329 ? 5.746 1.745 -8.008 1 98 329 ASP A N 1
ATOM 2437 C CA . ASP A 1 329 ? 5.082 1.973 -9.289 1 98 329 ASP A CA 1
ATOM 2438 C C . ASP A 1 329 ? 4.047 3.088 -9.18 1 98 329 ASP A C 1
ATOM 2440 O O . ASP A 1 329 ? 2.881 2.895 -9.531 1 98 329 ASP A O 1
ATOM 2444 N N . PRO A 1 330 ? 4.48 4.262 -8.664 1 98.44 330 PRO A N 1
ATOM 2445 C CA . PRO A 1 330 ? 3.527 5.359 -8.5 1 98.44 330 PRO A CA 1
ATOM 2446 C C . PRO A 1 330 ? 3.254 6.109 -9.797 1 98.44 330 PRO A C 1
ATOM 2448 O O . PRO A 1 330 ? 3.973 5.93 -10.781 1 98.44 330 PRO A O 1
ATOM 2451 N N . GLU A 1 331 ? 2.189 6.875 -9.797 1 98.25 331 GLU A N 1
ATOM 2452 C CA . GLU A 1 331 ? 1.946 7.793 -10.906 1 98.25 331 GLU A CA 1
ATOM 2453 C C . GLU A 1 331 ? 2.994 8.898 -10.945 1 98.25 331 GLU A C 1
ATOM 2455 O O . GLU A 1 331 ? 3.359 9.383 -12.016 1 98.25 331 GLU A O 1
ATOM 2460 N N . THR A 1 332 ? 3.447 9.281 -9.805 1 98.62 332 THR A N 1
ATOM 2461 C CA . THR A 1 332 ? 4.469 10.312 -9.688 1 98.62 332 THR A CA 1
ATOM 2462 C C . THR A 1 332 ? 5.07 10.32 -8.281 1 98.62 332 THR A C 1
ATOM 2464 O O . THR A 1 332 ? 4.484 9.766 -7.348 1 98.62 332 THR A O 1
ATOM 2467 N N . VAL A 1 333 ? 6.234 10.883 -8.133 1 98.81 333 VAL A N 1
ATOM 2468 C CA . VAL A 1 333 ? 6.867 11.219 -6.863 1 98.81 333 VAL A CA 1
ATOM 2469 C C . VAL A 1 333 ? 6.785 12.727 -6.629 1 98.81 333 VAL A C 1
ATOM 2471 O O . VAL A 1 333 ? 7.051 13.516 -7.539 1 98.81 333 VAL A O 1
ATOM 2474 N N . ILE A 1 334 ? 6.387 13.109 -5.449 1 98.88 334 ILE A N 1
ATOM 2475 C CA . ILE A 1 334 ? 6.184 14.523 -5.152 1 98.88 334 ILE A CA 1
ATOM 2476 C C . ILE A 1 334 ? 7.18 14.969 -4.086 1 98.88 334 ILE A C 1
ATOM 2478 O O . ILE A 1 334 ? 7.195 14.438 -2.977 1 98.88 334 ILE A O 1
ATOM 2482 N N . ILE A 1 335 ? 8.047 15.922 -4.395 1 98.69 335 ILE A N 1
ATOM 2483 C CA . ILE A 1 335 ? 8.953 16.531 -3.418 1 98.69 335 ILE A CA 1
ATOM 2484 C C . ILE A 1 335 ? 8.211 17.609 -2.639 1 98.69 335 ILE A C 1
ATOM 2486 O O . ILE A 1 335 ? 7.73 18.578 -3.225 1 98.69 335 ILE A O 1
ATOM 2490 N N . CYS A 1 336 ? 8.07 17.375 -1.354 1 98.19 336 CYS A N 1
ATOM 2491 C CA . CYS A 1 336 ? 7.344 18.328 -0.516 1 98.19 336 CYS A CA 1
ATOM 2492 C C . CYS A 1 336 ? 8.016 18.484 0.843 1 98.19 336 CYS A C 1
ATOM 2494 O O . CYS A 1 336 ? 9.062 17.875 1.096 1 98.19 336 CYS A O 1
ATOM 2496 N N . GLY A 1 337 ? 7.508 19.359 1.613 1 96.75 337 GLY A N 1
ATOM 2497 C CA . GLY A 1 337 ? 8.016 19.484 2.969 1 96.75 337 GLY A CA 1
ATOM 2498 C C . GLY A 1 337 ? 8.336 20.922 3.348 1 96.75 337 GLY A C 1
ATOM 2499 O O . GLY A 1 337 ? 7.734 21.859 2.812 1 96.75 337 GLY A O 1
ATOM 2500 N N . SER A 1 338 ? 9.195 21.094 4.344 1 94 338 SER A N 1
ATOM 2501 C CA . SER A 1 338 ? 9.406 22.391 4.977 1 94 338 SER A CA 1
ATOM 2502 C C . SER A 1 338 ? 10.523 23.172 4.293 1 94 338 SER A C 1
ATOM 2504 O O . SER A 1 338 ? 10.773 24.328 4.621 1 94 338 SER A O 1
ATOM 2506 N N . ALA A 1 339 ? 11.211 22.547 3.363 1 95.62 339 ALA A N 1
ATOM 2507 C CA . ALA A 1 339 ? 12.266 23.266 2.639 1 95.62 339 ALA A CA 1
ATOM 2508 C C . ALA A 1 339 ? 11.688 24.422 1.847 1 95.62 339 ALA A C 1
ATOM 2510 O O . ALA A 1 339 ? 10.625 24.312 1.233 1 95.62 339 ALA A O 1
ATOM 2511 N N . PRO A 1 340 ? 12.398 25.594 1.903 1 96.19 340 PRO A N 1
ATOM 2512 C CA . PRO A 1 340 ? 11.93 26.688 1.039 1 96.19 340 PRO A CA 1
ATOM 2513 C C . PRO A 1 340 ? 11.914 26.297 -0.438 1 96.19 340 PRO A C 1
ATOM 2515 O O . PRO A 1 340 ? 12.766 25.516 -0.882 1 96.19 340 PRO A O 1
ATOM 2518 N N . GLU A 1 341 ? 11.008 26.906 -1.122 1 96.94 341 GLU A N 1
ATOM 2519 C CA . GLU A 1 341 ? 10.758 26.531 -2.512 1 96.94 341 GLU A CA 1
ATOM 2520 C C . GLU A 1 341 ? 12.023 26.672 -3.355 1 96.94 341 GLU A C 1
ATOM 2522 O O . GLU A 1 341 ? 12.352 25.781 -4.133 1 96.94 341 GLU A O 1
ATOM 2527 N N . PRO A 1 342 ? 12.828 27.781 -3.197 1 96.81 342 PRO A N 1
ATOM 2528 C CA . PRO A 1 342 ? 14.031 27.875 -4.027 1 96.81 342 PRO A CA 1
ATOM 2529 C C . PRO A 1 342 ? 15.023 26.75 -3.775 1 96.81 342 PRO A C 1
ATOM 2531 O O . PRO A 1 342 ? 15.664 26.266 -4.711 1 96.81 342 PRO A O 1
ATOM 2534 N N . LEU A 1 343 ? 15.125 26.344 -2.553 1 97.06 343 LEU A N 1
ATOM 2535 C CA . LEU A 1 343 ? 16.031 25.234 -2.223 1 97.06 343 LEU A CA 1
ATOM 2536 C C . LEU A 1 343 ? 15.516 23.922 -2.809 1 97.06 343 LEU A C 1
ATOM 2538 O O . LEU A 1 343 ? 16.281 23.172 -3.402 1 97.06 343 LEU A O 1
ATOM 2542 N N . ALA A 1 344 ? 14.227 23.672 -2.691 1 97.81 344 ALA A N 1
ATOM 2543 C CA . ALA A 1 344 ? 13.617 22.453 -3.234 1 97.81 344 ALA A CA 1
ATOM 2544 C C . ALA A 1 344 ? 13.789 22.391 -4.75 1 97.81 344 ALA A C 1
ATOM 2546 O O . ALA A 1 344 ? 14.094 21.328 -5.297 1 97.81 344 ALA A O 1
ATOM 2547 N N . ARG A 1 345 ? 13.609 23.469 -5.395 1 97.44 345 ARG A N 1
ATOM 2548 C CA . ARG A 1 345 ? 13.75 23.531 -6.844 1 97.44 345 ARG A CA 1
ATOM 2549 C C . ARG A 1 345 ? 15.188 23.234 -7.266 1 97.44 345 ARG A C 1
ATOM 2551 O O . ARG A 1 345 ? 15.422 22.516 -8.242 1 97.44 345 ARG A O 1
ATOM 2558 N N . ARG A 1 346 ? 16.078 23.797 -6.539 1 97.19 346 ARG A N 1
ATOM 2559 C CA . ARG A 1 346 ? 17.484 23.547 -6.848 1 97.19 346 ARG A CA 1
ATOM 2560 C C . ARG A 1 346 ? 17.828 22.078 -6.652 1 97.19 346 ARG A C 1
ATOM 2562 O O . ARG A 1 346 ? 18.578 21.5 -7.441 1 97.19 346 ARG A O 1
ATOM 2569 N N . LEU A 1 347 ? 17.344 21.516 -5.598 1 97.81 347 LEU A N 1
ATOM 2570 C CA . LEU A 1 347 ? 17.562 20.094 -5.355 1 97.81 347 LEU A CA 1
ATOM 2571 C C . LEU A 1 347 ? 16.984 19.266 -6.492 1 97.81 347 LEU A C 1
ATOM 2573 O O . LEU A 1 347 ? 17.656 18.359 -7.008 1 97.81 347 LEU A O 1
ATOM 2577 N N . MET A 1 348 ? 15.781 19.594 -6.887 1 97.75 348 MET A N 1
ATOM 2578 C CA . MET A 1 348 ? 15.125 18.859 -7.965 1 97.75 348 MET A CA 1
ATOM 2579 C C . MET A 1 348 ? 15.914 18.984 -9.266 1 97.75 348 MET A C 1
ATOM 2581 O O . MET A 1 348 ? 16.078 18.016 -9.992 1 97.75 348 MET A O 1
ATOM 2585 N N . GLN A 1 349 ? 16.375 20.156 -9.523 1 97.38 349 GLN A N 1
ATOM 2586 C CA . GLN A 1 349 ? 17.188 20.391 -10.711 1 97.38 349 GLN A CA 1
ATOM 2587 C C . GLN A 1 349 ? 18.469 19.562 -10.672 1 97.38 349 GLN A C 1
ATOM 2589 O O . GLN A 1 349 ? 18.859 18.969 -11.672 1 97.38 349 GLN A O 1
ATOM 2594 N N . ALA A 1 350 ? 19.047 19.547 -9.508 1 97.62 350 ALA A N 1
ATOM 2595 C CA . ALA A 1 350 ? 20.312 18.828 -9.344 1 97.62 350 ALA A CA 1
ATOM 2596 C C . ALA A 1 350 ? 20.109 17.328 -9.438 1 97.62 350 ALA A C 1
ATOM 2598 O O . ALA A 1 350 ? 21.062 16.578 -9.672 1 97.62 350 ALA A O 1
ATOM 2599 N N . MET A 1 351 ? 18.953 16.797 -9.273 1 97.81 351 MET A N 1
ATOM 2600 C CA . MET A 1 351 ? 18.641 15.383 -9.359 1 97.81 351 MET A CA 1
ATOM 2601 C C . MET A 1 351 ? 18.578 14.922 -10.812 1 97.81 351 MET A C 1
ATOM 2603 O O . MET A 1 351 ? 18.656 13.727 -11.094 1 97.81 351 MET A O 1
ATOM 2607 N N . ASP A 1 352 ? 18.469 15.844 -11.742 1 96.44 352 ASP A N 1
ATOM 2608 C CA . ASP A 1 352 ? 18.328 15.508 -13.156 1 96.44 352 ASP A CA 1
ATOM 2609 C C . ASP A 1 352 ? 19.703 15.211 -13.781 1 96.44 352 ASP A C 1
ATOM 2611 O O . ASP A 1 352 ? 20.688 15.883 -13.477 1 96.44 352 ASP A O 1
ATOM 2615 N N . PRO A 1 353 ? 19.812 14.211 -14.648 1 97.12 353 PRO A N 1
ATOM 2616 C CA . PRO A 1 353 ? 18.75 13.266 -15.023 1 97.12 353 PRO A CA 1
ATOM 2617 C C . PRO A 1 353 ? 18.484 12.227 -13.938 1 97.12 353 PRO A C 1
ATOM 2619 O O . PRO A 1 353 ? 19.406 11.82 -13.227 1 97.12 353 PRO A O 1
ATOM 2622 N N . LEU A 1 354 ? 17.312 11.773 -13.805 1 97.06 354 LEU A N 1
ATOM 2623 C CA . LEU A 1 354 ? 16.938 10.734 -12.852 1 97.06 354 LEU A CA 1
ATOM 2624 C C . LEU A 1 354 ? 17.516 9.391 -13.258 1 97.06 354 LEU A C 1
ATOM 2626 O O . LEU A 1 354 ? 17.828 9.172 -14.438 1 97.06 354 LEU A O 1
ATOM 2630 N N . LEU A 1 355 ? 17.719 8.586 -12.281 1 95.69 355 LEU A N 1
ATOM 2631 C CA . LEU A 1 355 ? 18.188 7.234 -12.547 1 95.69 355 LEU A CA 1
ATOM 2632 C C . LEU A 1 355 ? 17.125 6.414 -13.273 1 95.69 355 LEU A C 1
ATOM 2634 O O . LEU A 1 355 ? 15.93 6.633 -13.078 1 95.69 355 LEU A O 1
ATOM 2638 N N . PRO A 1 356 ? 17.531 5.453 -14.133 1 93.56 356 PRO A N 1
ATOM 2639 C CA . PRO A 1 356 ? 16.562 4.582 -14.789 1 93.56 356 PRO A CA 1
ATOM 2640 C C . PRO A 1 356 ? 15.734 3.77 -13.797 1 93.56 356 PRO A C 1
ATOM 2642 O O . PRO A 1 356 ? 16.25 3.314 -12.773 1 93.56 356 PRO A O 1
ATOM 2645 N N . SER A 1 357 ? 14.477 3.672 -14.016 1 94.94 357 SER A N 1
ATOM 2646 C CA . SER A 1 357 ? 13.539 2.904 -13.203 1 94.94 357 SER A CA 1
ATOM 2647 C C . SER A 1 357 ? 12.352 2.432 -14.039 1 94.94 357 SER A C 1
ATOM 2649 O O . SER A 1 357 ? 12.297 2.664 -15.25 1 94.94 357 SER A O 1
ATOM 2651 N N . ILE A 1 358 ? 11.375 1.758 -13.383 1 93.69 358 ILE A N 1
ATOM 2652 C CA . ILE A 1 358 ? 10.211 1.236 -14.102 1 93.69 358 ILE A CA 1
ATOM 2653 C C . ILE A 1 358 ? 9.273 2.385 -14.469 1 93.69 358 ILE A C 1
ATOM 2655 O O . ILE A 1 358 ? 8.336 2.201 -15.242 1 93.69 358 ILE A O 1
ATOM 2659 N N . ALA A 1 359 ? 9.539 3.541 -13.93 1 94.81 359 ALA A N 1
ATOM 2660 C CA . ALA A 1 359 ? 8.719 4.715 -14.219 1 94.81 359 ALA A CA 1
ATOM 2661 C C . ALA A 1 359 ? 9.055 5.301 -15.586 1 94.81 359 ALA A C 1
ATOM 2663 O O . ALA A 1 359 ? 8.328 6.152 -16.094 1 94.81 359 ALA A O 1
ATOM 2664 N N . GLU A 1 360 ? 10.188 4.879 -16.125 1 92.19 360 GLU A N 1
ATOM 2665 C CA . GLU A 1 360 ? 10.562 5.352 -17.453 1 92.19 360 GLU A CA 1
ATOM 2666 C C . GLU A 1 360 ? 9.695 4.711 -18.531 1 92.19 360 GLU A C 1
ATOM 2668 O O . GLU A 1 360 ? 10.109 3.748 -19.172 1 92.19 360 GLU A O 1
ATOM 2673 N N . ARG A 1 361 ? 8.547 5.234 -18.656 1 89.62 361 ARG A N 1
ATOM 2674 C CA . ARG A 1 361 ? 7.574 4.758 -19.641 1 89.62 361 ARG A CA 1
ATOM 2675 C C . ARG A 1 361 ? 7.191 5.863 -20.609 1 89.62 361 ARG A C 1
ATOM 2677 O O . ARG A 1 361 ? 7.062 7.023 -20.219 1 89.62 361 ARG A O 1
ATOM 2684 N N . ARG A 1 362 ? 6.949 5.477 -21.828 1 84.88 362 ARG A N 1
ATOM 2685 C CA . ARG A 1 362 ? 6.582 6.445 -22.859 1 84.88 362 ARG A CA 1
ATOM 2686 C C . ARG A 1 362 ? 5.164 6.969 -22.641 1 84.88 362 ARG A C 1
ATOM 2688 O O . ARG A 1 362 ? 4.848 8.094 -23.016 1 84.88 362 ARG A O 1
ATOM 2695 N N . THR A 1 363 ? 4.391 6.211 -22.016 1 85.94 363 THR A N 1
ATOM 2696 C CA . THR A 1 363 ? 2.963 6.504 -21.938 1 85.94 363 THR A CA 1
ATOM 2697 C C . THR A 1 363 ? 2.635 7.223 -20.625 1 85.94 363 THR A C 1
ATOM 2699 O O . THR A 1 363 ? 1.476 7.273 -20.219 1 85.94 363 THR A O 1
ATOM 2702 N N . ARG A 1 364 ? 3.639 7.848 -20 1 90.31 364 ARG A N 1
ATOM 2703 C CA . ARG A 1 364 ? 3.361 8.484 -18.719 1 90.31 364 ARG A CA 1
ATOM 2704 C C . ARG A 1 364 ? 2.52 9.742 -18.906 1 90.31 364 ARG A C 1
ATOM 2706 O O . ARG A 1 364 ? 2.742 10.516 -19.844 1 90.31 364 ARG A O 1
ATOM 2713 N N . ARG A 1 365 ? 1.584 9.969 -18 1 91.12 365 ARG A N 1
ATOM 2714 C CA . ARG A 1 365 ? 0.706 11.133 -18.031 1 91.12 365 ARG A CA 1
ATOM 2715 C C . ARG A 1 365 ? 1.267 12.266 -17.172 1 91.12 365 ARG A C 1
ATOM 2717 O O . ARG A 1 365 ? 0.966 13.438 -17.406 1 91.12 365 ARG A O 1
ATOM 2724 N N . LEU A 1 366 ? 1.998 11.93 -16.141 1 96.75 366 LEU A N 1
ATOM 2725 C CA . LEU A 1 366 ? 2.59 12.883 -15.219 1 96.75 366 LEU A CA 1
ATOM 2726 C C . LEU A 1 366 ? 4.109 12.781 -15.227 1 96.75 366 LEU A C 1
ATOM 2728 O O . LEU A 1 366 ? 4.668 11.734 -15.562 1 96.75 366 LEU A O 1
ATOM 2732 N N . PRO A 1 367 ? 4.738 13.945 -14.867 1 97.38 367 PRO A N 1
ATOM 2733 C CA . PRO A 1 367 ? 6.188 13.82 -14.703 1 97.38 367 PRO A CA 1
ATOM 2734 C C . PRO A 1 367 ? 6.566 12.828 -13.602 1 97.38 367 PRO A C 1
ATOM 2736 O O . PRO A 1 367 ? 5.77 12.57 -12.695 1 97.38 367 PRO A O 1
ATOM 2739 N N . ARG A 1 368 ? 7.789 12.242 -13.766 1 98 368 ARG A N 1
ATOM 2740 C CA . ARG A 1 368 ? 8.266 11.297 -12.766 1 98 368 ARG A CA 1
ATOM 2741 C C . ARG A 1 368 ? 8.344 11.945 -11.391 1 98 368 ARG A C 1
ATOM 2743 O O . ARG A 1 368 ? 8.016 11.32 -10.383 1 98 368 ARG A O 1
ATOM 2750 N N . VAL A 1 369 ? 8.805 13.219 -11.367 1 98.5 369 VAL A N 1
ATOM 2751 C CA . VAL A 1 369 ? 8.953 13.961 -10.117 1 98.5 369 VAL A CA 1
ATOM 2752 C C . VAL A 1 369 ? 8.297 15.336 -10.258 1 98.5 369 VAL A C 1
ATOM 2754 O O . VAL A 1 369 ? 8.492 16.031 -11.258 1 98.5 369 VAL A O 1
ATOM 2757 N N . GLN A 1 370 ? 7.496 15.672 -9.258 1 98 370 GLN A N 1
ATOM 2758 C CA . GLN A 1 370 ? 6.84 16.969 -9.195 1 98 370 GLN A CA 1
ATOM 2759 C C . GLN A 1 370 ? 7.164 17.688 -7.887 1 98 370 GLN A C 1
ATOM 2761 O O . GLN A 1 370 ? 7.516 17.047 -6.891 1 98 370 GLN A O 1
ATOM 2766 N N . LEU A 1 371 ? 7.133 19.031 -8.016 1 98.44 371 LEU A N 1
ATOM 2767 C CA . LEU A 1 371 ? 7.234 19.828 -6.801 1 98.44 371 LEU A CA 1
ATOM 2768 C C . LEU A 1 371 ? 5.867 20 -6.145 1 98.44 371 LEU A C 1
ATOM 2770 O O . LEU A 1 371 ? 4.891 20.344 -6.816 1 98.44 371 LEU A O 1
ATOM 2774 N N . GLY A 1 372 ? 5.766 19.609 -4.879 1 98.38 372 GLY A N 1
ATOM 2775 C CA . GLY A 1 372 ? 4.555 19.797 -4.102 1 98.38 372 GLY A CA 1
ATOM 2776 C C . GLY A 1 372 ? 4.629 21 -3.176 1 98.38 372 GLY A C 1
ATOM 2777 O O . GLY A 1 372 ? 5.266 22 -3.502 1 98.38 372 GLY A O 1
ATOM 2778 N N . MET A 1 373 ? 3.924 20.922 -2.068 1 97 373 MET A N 1
ATOM 2779 C CA . MET A 1 373 ? 3.904 22 -1.079 1 97 373 MET A CA 1
ATOM 2780 C C . MET A 1 373 ? 5.246 22.109 -0.362 1 97 373 MET A C 1
ATOM 2782 O O . MET A 1 373 ? 5.656 21.172 0.335 1 97 373 MET A O 1
ATOM 2786 N N . THR A 1 374 ? 5.926 23.234 -0.628 1 95.56 374 THR A N 1
ATOM 2787 C CA . THR A 1 374 ? 7.207 23.531 0.004 1 95.56 374 THR A CA 1
ATOM 2788 C C . THR A 1 374 ? 7.094 24.766 0.896 1 95.56 374 THR A C 1
ATOM 2790 O O . THR A 1 374 ? 7.371 25.891 0.457 1 95.56 374 THR A O 1
ATOM 2793 N N . ASP A 1 375 ? 6.578 24.5 2.039 1 90.81 375 ASP A N 1
ATOM 2794 C CA . ASP A 1 375 ? 6.297 25.594 2.969 1 90.81 375 ASP A CA 1
ATOM 2795 C C . ASP A 1 375 ? 6.293 25.094 4.414 1 90.81 375 ASP A C 1
ATOM 2797 O O . ASP A 1 375 ? 5.938 23.953 4.676 1 90.81 375 ASP A O 1
ATOM 2801 N N . PRO A 1 376 ? 6.664 26 5.375 1 92.06 376 PRO A N 1
ATOM 2802 C CA . PRO A 1 376 ? 6.715 25.578 6.777 1 92.06 376 PRO A CA 1
ATOM 2803 C C . PRO A 1 376 ? 5.355 25.141 7.312 1 92.06 376 PRO A C 1
ATOM 2805 O O . PRO A 1 376 ? 5.273 24.531 8.375 1 92.06 376 PRO A O 1
ATOM 2808 N N . TRP A 1 377 ? 4.262 25.422 6.602 1 95.25 377 TRP A N 1
ATOM 2809 C CA . TRP A 1 377 ? 2.92 25.156 7.113 1 95.25 377 TRP A CA 1
ATOM 2810 C C . TRP A 1 377 ? 2.375 23.844 6.566 1 95.25 377 TRP A C 1
ATOM 2812 O O . TRP A 1 377 ? 1.297 23.391 6.969 1 95.25 377 TRP A O 1
ATOM 2822 N N . ALA A 1 378 ? 3.154 23.172 5.68 1 95.62 378 ALA A N 1
ATOM 2823 C CA . ALA A 1 378 ? 2.674 21.969 4.996 1 95.62 378 ALA A CA 1
ATOM 2824 C C . ALA A 1 378 ? 2.219 20.906 6 1 95.62 378 ALA A C 1
ATOM 2826 O O . ALA A 1 378 ? 1.153 20.312 5.84 1 95.62 378 ALA A O 1
ATOM 2827 N N . VAL A 1 379 ? 2.936 20.719 7.047 1 98.06 379 VAL A N 1
ATOM 2828 C CA . VAL A 1 379 ? 2.654 19.688 8.031 1 98.06 379 VAL A CA 1
ATOM 2829 C C . VAL A 1 379 ? 1.399 20.047 8.82 1 98.06 379 VAL A C 1
ATOM 2831 O O . VAL A 1 379 ? 0.507 19.219 9 1 98.06 379 VAL A O 1
ATOM 2834 N N . ALA A 1 380 ? 1.251 21.297 9.266 1 98.5 380 ALA A N 1
ATOM 2835 C CA . ALA A 1 380 ? 0.073 21.734 10.008 1 98.5 380 ALA A CA 1
ATOM 2836 C C . ALA A 1 380 ? -1.183 21.641 9.148 1 98.5 380 ALA A C 1
ATOM 2838 O O . ALA A 1 380 ? -2.25 21.25 9.633 1 98.5 380 ALA A O 1
ATOM 2839 N N . LEU A 1 381 ? -1.025 22 7.898 1 97.69 381 LEU A N 1
ATOM 2840 C CA . LEU A 1 381 ? -2.15 21.922 6.973 1 97.69 381 LEU A CA 1
ATOM 2841 C C . LEU A 1 381 ? -2.598 20.484 6.773 1 97.69 381 LEU A C 1
ATOM 2843 O O . LEU A 1 381 ? -3.795 20.188 6.758 1 97.69 381 LEU A O 1
ATOM 2847 N N . GLY A 1 382 ? -1.626 19.594 6.602 1 98.06 382 GLY A N 1
ATOM 2848 C CA . GLY A 1 382 ? -1.95 18.172 6.508 1 98.06 382 GLY A CA 1
ATOM 2849 C C . GLY A 1 382 ? -2.602 17.625 7.766 1 98.06 382 GLY A C 1
ATOM 2850 O O . GLY A 1 382 ? -3.539 16.828 7.688 1 98.06 382 GLY A O 1
ATOM 2851 N N . ALA A 1 383 ? -2.07 18.062 8.898 1 98.56 383 ALA A N 1
ATOM 2852 C CA . ALA A 1 383 ? -2.676 17.656 10.172 1 98.56 383 ALA A CA 1
ATOM 2853 C C . ALA A 1 383 ? -4.129 18.125 10.25 1 98.56 383 ALA A C 1
ATOM 2855 O O . ALA A 1 383 ? -4.984 17.391 10.766 1 98.56 383 ALA A O 1
ATOM 2856 N N . ALA A 1 384 ? -4.426 19.281 9.742 1 98.62 384 ALA A N 1
ATOM 2857 C CA . ALA A 1 384 ? -5.785 19.812 9.75 1 98.62 384 ALA A CA 1
ATOM 2858 C C . ALA A 1 384 ? -6.672 19.047 8.766 1 98.62 384 ALA A C 1
ATOM 2860 O O . ALA A 1 384 ? -7.863 18.859 9.016 1 98.62 384 ALA A O 1
ATOM 2861 N N . ALA A 1 385 ? -6.078 18.594 7.691 1 96.88 385 ALA A N 1
ATOM 2862 C CA . ALA A 1 385 ? -6.824 17.906 6.645 1 96.88 385 ALA A CA 1
ATOM 2863 C C . ALA A 1 385 ? -7.277 16.531 7.113 1 96.88 385 ALA A C 1
ATOM 2865 O O . ALA A 1 385 ? -8.281 16 6.629 1 96.88 385 ALA A O 1
ATOM 2866 N N . GLU A 1 386 ? -6.559 15.961 8.07 1 96.38 386 GLU A N 1
ATOM 2867 C CA . GLU A 1 386 ? -6.797 14.586 8.477 1 96.38 386 GLU A CA 1
ATOM 2868 C C . GLU A 1 386 ? -8.188 14.422 9.086 1 96.38 386 GLU A C 1
ATOM 2870 O O . GLU A 1 386 ? -8.945 13.531 8.695 1 96.38 386 GLU A O 1
ATOM 2875 N N . PRO A 1 387 ? -8.633 15.32 10.023 1 97.06 387 PRO A N 1
ATOM 2876 C CA . PRO A 1 387 ? -9.992 15.18 10.562 1 97.06 387 PRO A CA 1
ATOM 2877 C C . PRO A 1 387 ? -11.07 15.406 9.5 1 97.06 387 PRO A C 1
ATOM 2879 O O . PRO A 1 387 ? -12.141 14.789 9.562 1 97.06 387 PRO A O 1
ATOM 2882 N N . ILE A 1 388 ? -10.812 16.297 8.531 1 96.44 388 ILE A N 1
ATOM 2883 C CA . ILE A 1 388 ? -11.758 16.516 7.441 1 96.44 388 ILE A CA 1
ATOM 2884 C C . ILE A 1 388 ? -11.898 15.234 6.625 1 96.44 388 ILE A C 1
ATOM 2886 O O . ILE A 1 388 ? -13.016 14.773 6.371 1 96.44 388 ILE A O 1
ATOM 2890 N N . SER A 1 389 ? -10.789 14.656 6.297 1 93.19 389 SER A N 1
ATOM 2891 C CA . SER A 1 389 ? -10.773 13.422 5.52 1 93.19 389 SER A CA 1
ATOM 2892 C C . SER A 1 389 ? -11.469 12.289 6.266 1 93.19 389 SER A C 1
ATOM 2894 O O . SER A 1 389 ? -12.266 11.547 5.688 1 93.19 389 SER A O 1
ATOM 2896 N N . ARG A 1 390 ? -11.133 12.156 7.484 1 90.69 390 ARG A N 1
ATOM 2897 C CA . ARG A 1 390 ? -11.703 11.102 8.312 1 90.69 390 ARG A CA 1
ATOM 2898 C C . ARG A 1 390 ? -13.219 11.219 8.375 1 90.69 390 ARG A C 1
ATOM 2900 O O . ARG A 1 390 ? -13.93 10.203 8.352 1 90.69 390 ARG A O 1
ATOM 2907 N N . ALA A 1 391 ? -13.695 12.391 8.367 1 91.94 391 ALA A N 1
ATOM 2908 C CA . ALA A 1 391 ? -15.125 12.641 8.539 1 91.94 391 ALA A CA 1
ATOM 2909 C C . ALA A 1 391 ? -15.867 12.539 7.211 1 91.94 391 ALA A C 1
ATOM 2911 O O . ALA A 1 391 ? -17.047 12.164 7.172 1 91.94 391 ALA A O 1
ATOM 2912 N N . PHE A 1 392 ? -15.125 12.797 6.078 1 92.44 392 PHE A N 1
ATOM 2913 C CA . PHE A 1 392 ? -15.938 13.062 4.902 1 92.44 392 PHE A CA 1
ATOM 2914 C C . PHE A 1 392 ? -15.414 12.305 3.688 1 92.44 392 PHE A C 1
ATOM 2916 O O . PHE A 1 392 ? -16.094 12.211 2.668 1 92.44 392 PHE A O 1
ATOM 2923 N N . ASP A 1 393 ? -14.234 11.773 3.689 1 88.88 393 ASP A N 1
ATOM 2924 C CA . ASP A 1 393 ? -13.703 11.047 2.539 1 88.88 393 ASP A CA 1
ATOM 2925 C C . ASP A 1 393 ? -14.281 9.633 2.473 1 88.88 393 ASP A C 1
ATOM 2927 O O . ASP A 1 393 ? -14.492 9 3.506 1 88.88 393 ASP A O 1
ATOM 2931 N N . PRO A 1 394 ? -14.516 9.219 1.288 1 85.25 394 PRO A N 1
ATOM 2932 C CA . PRO A 1 394 ? -14.859 7.805 1.181 1 85.25 394 PRO A CA 1
ATOM 2933 C C . PRO A 1 394 ? -13.719 6.879 1.602 1 85.25 394 PRO A C 1
ATOM 2935 O O . PRO A 1 394 ? -12.586 7.051 1.15 1 85.25 394 PRO A O 1
ATOM 2938 N N . ARG A 1 395 ? -13.945 6.09 2.617 1 77.62 395 ARG A N 1
ATOM 2939 C CA . ARG A 1 395 ? -13.008 5.074 3.088 1 77.62 395 ARG A CA 1
ATOM 2940 C C . ARG A 1 395 ? -13.672 3.701 3.145 1 77.62 395 ARG A C 1
ATOM 2942 O O . ARG A 1 395 ? -14.805 3.572 3.617 1 77.62 395 ARG A O 1
ATOM 2949 N N . PHE A 1 396 ? -12.977 2.795 2.695 1 73.06 396 PHE A N 1
ATOM 2950 C CA . PHE A 1 396 ? -13.539 1.448 2.67 1 73.06 396 PHE A CA 1
ATOM 2951 C C . PHE A 1 396 ? -13.75 0.922 4.086 1 73.06 396 PHE A C 1
ATOM 2953 O O . PHE A 1 396 ? -14.75 0.256 4.363 1 73.06 396 PHE A O 1
ATOM 2960 N N . SER A 1 397 ? -12.812 1.275 4.879 1 70.38 397 SER A N 1
ATOM 2961 C CA . SER A 1 397 ? -12.891 0.804 6.258 1 70.38 397 SER A CA 1
ATOM 2962 C C . SER A 1 397 ? -14.102 1.387 6.977 1 70.38 397 SER A C 1
ATOM 2964 O O . SER A 1 397 ? -14.609 0.794 7.93 1 70.38 397 SER A O 1
ATOM 2966 N N . ALA A 1 398 ? -14.594 2.494 6.512 1 67.12 398 ALA A N 1
ATOM 2967 C CA . ALA A 1 398 ? -15.711 3.16 7.172 1 67.12 398 ALA A CA 1
ATOM 2968 C C . ALA A 1 398 ? -17.031 2.453 6.867 1 67.12 398 ALA A C 1
ATOM 2970 O O . ALA A 1 398 ? -18.031 2.664 7.559 1 67.12 398 ALA A O 1
ATOM 2971 N N . ILE A 1 399 ? -16.938 1.594 5.82 1 78.06 399 ILE A N 1
ATOM 2972 C CA . ILE A 1 399 ? -18.156 0.886 5.418 1 78.06 399 ILE A CA 1
ATOM 2973 C C . ILE A 1 399 ? -18.344 -0.349 6.297 1 78.06 399 ILE A C 1
ATOM 2975 O O . ILE A 1 399 ? -19.453 -0.845 6.449 1 78.06 399 ILE A O 1
ATOM 2979 N N . LEU A 1 400 ? -17.281 -0.671 6.934 1 80.62 400 LEU A N 1
ATOM 2980 C CA . LEU A 1 400 ? -17.297 -1.93 7.672 1 80.62 400 LEU A CA 1
ATOM 2981 C C . LEU A 1 400 ? -17.875 -1.74 9.062 1 80.62 400 LEU A C 1
ATOM 2983 O O . LEU A 1 400 ? -17.766 -0.658 9.648 1 80.62 400 LEU A O 1
ATOM 2987 N N . LYS A 1 401 ? -18.5 -2.748 9.523 1 78.5 401 LYS A N 1
ATOM 2988 C CA . LYS A 1 401 ? -19.016 -2.727 10.891 1 78.5 401 LYS A CA 1
ATOM 2989 C C . LYS A 1 401 ? -17.875 -2.68 11.906 1 78.5 401 LYS A C 1
ATOM 2991 O O . LYS A 1 401 ? -16.844 -3.318 11.719 1 78.5 401 LYS A O 1
ATOM 2996 N N . THR A 1 402 ? -17.922 -1.665 12.727 1 66.69 402 THR A N 1
ATOM 2997 C CA . THR A 1 402 ? -16.891 -1.543 13.758 1 66.69 402 THR A CA 1
ATOM 2998 C C . THR A 1 402 ? -17.312 -2.252 15.039 1 66.69 402 THR A C 1
ATOM 3000 O O . THR A 1 402 ? -18.516 -2.377 15.32 1 66.69 402 THR A O 1
ATOM 3003 N N . ARG A 1 403 ? -16.391 -2.998 15.766 1 54.41 403 ARG A N 1
ATOM 3004 C CA . ARG A 1 403 ? -16.656 -3.547 17.094 1 54.41 403 ARG A CA 1
ATOM 3005 C C . ARG A 1 403 ? -17.203 -2.479 18.031 1 54.41 403 ARG A C 1
ATOM 3007 O O . ARG A 1 403 ? -16.656 -1.374 18.109 1 54.41 403 ARG A O 1
ATOM 3014 N N . ALA A 1 404 ? -18.516 -2.605 18.484 1 38 404 ALA A N 1
ATOM 3015 C CA . ALA A 1 404 ? -18.938 -1.805 19.641 1 38 404 ALA A CA 1
ATOM 3016 C C . ALA A 1 404 ? -17.906 -1.901 20.766 1 38 404 ALA A C 1
ATOM 3018 O O . ALA A 1 404 ? -17.5 -3 21.156 1 38 404 ALA A O 1
ATOM 3019 N N . ASN A 1 405 ? -16.922 -1.052 20.844 1 32.09 405 ASN A N 1
ATOM 3020 C CA . ASN A 1 405 ? -16.281 -1.062 22.156 1 32.09 405 ASN A CA 1
ATOM 3021 C C . ASN A 1 405 ? -17.297 -1.279 23.281 1 32.09 405 ASN A C 1
ATOM 3023 O O . ASN A 1 405 ? -18.156 -0.431 23.516 1 32.09 405 ASN A O 1
ATOM 3027 N N . GLY A 1 406 ? -17.859 -2.414 23.422 1 26.19 406 GLY A N 1
ATOM 3028 C CA . GLY A 1 406 ? -18.375 -2.645 24.766 1 26.19 406 GLY A CA 1
ATOM 3029 C C . GLY A 1 406 ? -17.312 -2.58 25.828 1 26.19 406 GLY A C 1
ATOM 3030 O O . GLY A 1 406 ? -16.125 -2.84 25.562 1 26.19 406 GLY A O 1
ATOM 3031 N N . MET B 1 1 ? -16.062 19.609 -31.047 1 26.44 1 MET B N 1
ATOM 3032 C CA . MET B 1 1 ? -15.445 18.531 -30.281 1 26.44 1 MET B CA 1
ATOM 3033 C C . MET B 1 1 ? -15.664 18.734 -28.781 1 26.44 1 MET B C 1
ATOM 3035 O O . MET B 1 1 ? -15.164 19.703 -28.203 1 26.44 1 MET B O 1
ATOM 3039 N N . ASN B 1 2 ? -16.828 18.562 -28.219 1 33.56 2 ASN B N 1
ATOM 3040 C CA . ASN B 1 2 ? -17.375 18.844 -26.906 1 33.56 2 ASN B CA 1
ATOM 3041 C C . ASN B 1 2 ? -16.469 18.312 -25.797 1 33.56 2 ASN B C 1
ATOM 3043 O O . ASN B 1 2 ? -16.344 17.109 -25.609 1 33.56 2 ASN B O 1
ATOM 3047 N N . ASP B 1 3 ? -15.344 18.797 -25.484 1 42.28 3 ASP B N 1
ATOM 3048 C CA . ASP B 1 3 ? -14.242 18.391 -24.609 1 42.28 3 ASP B CA 1
ATOM 3049 C C . ASP B 1 3 ? -14.742 18.062 -23.203 1 42.28 3 ASP B C 1
ATOM 3051 O O . ASP B 1 3 ? -14.844 18.953 -22.359 1 42.28 3 ASP B O 1
ATOM 3055 N N . ALA B 1 4 ? -15.711 17.266 -23.047 1 49.41 4 ALA B N 1
ATOM 3056 C CA . ALA B 1 4 ? -16.328 16.859 -21.781 1 49.41 4 ALA B CA 1
ATOM 3057 C C . ALA B 1 4 ? -15.273 16.5 -20.75 1 49.41 4 ALA B C 1
ATOM 3059 O O . ALA B 1 4 ? -14.477 15.578 -20.969 1 49.41 4 ALA B O 1
ATOM 3060 N N . ARG B 1 5 ? -14.859 17.453 -19.969 1 61.62 5 ARG B N 1
ATOM 3061 C CA . ARG B 1 5 ? -13.898 17.297 -18.875 1 61.62 5 ARG B CA 1
ATOM 3062 C C . ARG B 1 5 ? -14.188 16.031 -18.078 1 61.62 5 ARG B C 1
ATOM 3064 O O . ARG B 1 5 ? -15.336 15.75 -17.734 1 61.62 5 ARG B O 1
ATOM 3071 N N . GLU B 1 6 ? -13.328 15.016 -18.047 1 81.12 6 GLU B N 1
ATOM 3072 C CA . GLU B 1 6 ? -13.445 13.773 -17.297 1 81.12 6 GLU B CA 1
ATOM 3073 C C . GLU B 1 6 ? -13.695 14.039 -15.82 1 81.12 6 GLU B C 1
ATOM 3075 O O . GLU B 1 6 ? -12.93 14.758 -15.18 1 81.12 6 GLU B O 1
ATOM 3080 N N . ILE B 1 7 ? -14.961 13.797 -15.328 1 89.56 7 ILE B N 1
ATOM 3081 C CA . ILE B 1 7 ? -15.344 13.945 -13.93 1 89.56 7 ILE B CA 1
ATOM 3082 C C . ILE B 1 7 ? -14.664 12.867 -13.086 1 89.56 7 ILE B C 1
ATOM 3084 O O . ILE B 1 7 ? -14.812 11.68 -13.359 1 89.56 7 ILE B O 1
ATOM 3088 N N . ARG B 1 8 ? -13.859 13.297 -12.156 1 88.31 8 ARG B N 1
ATOM 3089 C CA . ARG B 1 8 ? -13.211 12.391 -11.219 1 88.31 8 ARG B CA 1
ATOM 3090 C C . ARG B 1 8 ? -14.133 12.07 -10.039 1 88.31 8 ARG B C 1
ATOM 3092 O O . ARG B 1 8 ? -14.531 12.961 -9.297 1 88.31 8 ARG B O 1
ATOM 3099 N N . ALA B 1 9 ? -14.43 10.812 -9.922 1 90.62 9 ALA B N 1
ATOM 3100 C CA . ALA B 1 9 ? -15.289 10.406 -8.82 1 90.62 9 ALA B CA 1
ATOM 3101 C C . ALA B 1 9 ? -15.102 8.922 -8.484 1 90.62 9 ALA B C 1
ATOM 3103 O O . ALA B 1 9 ? -14.734 8.133 -9.359 1 90.62 9 ALA B O 1
ATOM 3104 N N . LYS B 1 10 ? -15.203 8.586 -7.23 1 88.88 10 LYS B N 1
ATOM 3105 C CA . LYS B 1 10 ? -15.25 7.191 -6.809 1 88.88 10 LYS B CA 1
ATOM 3106 C C . LYS B 1 10 ? -16.656 6.613 -6.984 1 88.88 10 LYS B C 1
ATOM 3108 O O . LYS B 1 10 ? -17.641 7.348 -6.949 1 88.88 10 LYS B O 1
ATOM 3113 N N . SER B 1 11 ? -16.672 5.34 -7.164 1 89 11 SER B N 1
ATOM 3114 C CA . SER B 1 11 ? -17.953 4.672 -7.344 1 89 11 SER B CA 1
ATOM 3115 C C . SER B 1 11 ? -18.672 4.488 -6.012 1 89 11 SER B C 1
ATOM 3117 O O . SER B 1 11 ? -18.047 4.211 -4.992 1 89 11 SER B O 1
ATOM 3119 N N . GLY B 1 12 ? -19.969 4.652 -6.07 1 90.31 12 GLY B N 1
ATOM 3120 C CA . GLY B 1 12 ? -20.797 4.285 -4.93 1 90.31 12 GLY B CA 1
ATOM 3121 C C . GLY B 1 12 ? -21.031 2.791 -4.816 1 90.31 12 GLY B C 1
ATOM 3122 O O . GLY B 1 12 ? -20.344 2 -5.469 1 90.31 12 GLY B O 1
ATOM 3123 N N . THR B 1 13 ? -21.734 2.463 -3.805 1 88.31 13 THR B N 1
ATOM 3124 C CA . THR B 1 13 ? -22.078 1.062 -3.609 1 88.31 13 THR B CA 1
ATOM 3125 C C . THR B 1 13 ? -23.594 0.909 -3.389 1 88.31 13 THR B C 1
ATOM 3127 O O . THR B 1 13 ? -24.312 1.902 -3.26 1 88.31 13 THR B O 1
ATOM 3130 N N . ASN B 1 14 ? -24.125 -0.344 -3.58 1 87 14 ASN B N 1
ATOM 3131 C CA . ASN B 1 14 ? -25.547 -0.653 -3.387 1 87 14 ASN B CA 1
ATOM 3132 C C . ASN B 1 14 ? -25.734 -1.971 -2.641 1 87 14 ASN B C 1
ATOM 3134 O O . ASN B 1 14 ? -24.766 -2.545 -2.131 1 87 14 ASN B O 1
ATOM 3138 N N . HIS B 1 15 ? -26.953 -2.34 -2.516 1 85.5 15 HIS B N 1
ATOM 3139 C CA . HIS B 1 15 ? -27.297 -3.521 -1.729 1 85.5 15 HIS B CA 1
ATOM 3140 C C . HIS B 1 15 ? -26.641 -4.773 -2.305 1 85.5 15 HIS B C 1
ATOM 3142 O O . HIS B 1 15 ? -26.219 -5.656 -1.559 1 85.5 15 HIS B O 1
ATOM 3148 N N . GLU B 1 16 ? -26.594 -4.863 -3.564 1 86.12 16 GLU B N 1
ATOM 3149 C CA . GLU B 1 16 ? -25.969 -6.016 -4.203 1 86.12 16 GLU B CA 1
ATOM 3150 C C . GLU B 1 16 ? -24.484 -6.113 -3.844 1 86.12 16 GLU B C 1
ATOM 3152 O O . GLU B 1 16 ? -23.984 -7.199 -3.559 1 86.12 16 GLU B O 1
ATOM 3157 N N . GLY B 1 17 ? -23.859 -4.934 -3.846 1 86.31 17 GLY B N 1
ATOM 3158 C CA . GLY B 1 17 ? -22.469 -4.887 -3.455 1 86.31 17 GLY B CA 1
ATOM 3159 C C . GLY B 1 17 ? -22.234 -5.305 -2.016 1 86.31 17 GLY B C 1
ATOM 3160 O O . GLY B 1 17 ? -21.281 -6.035 -1.719 1 86.31 17 GLY B O 1
ATOM 3161 N N . THR B 1 18 ? -23.109 -4.961 -1.173 1 87.62 18 THR B N 1
ATOM 3162 C CA . THR B 1 18 ? -23.016 -5.277 0.248 1 87.62 18 THR B CA 1
ATOM 3163 C C . THR B 1 18 ? -23.203 -6.773 0.484 1 87.62 18 THR B C 1
ATOM 3165 O O . THR B 1 18 ? -22.453 -7.387 1.244 1 87.62 18 THR B O 1
ATOM 3168 N N . SER B 1 19 ? -24.219 -7.266 -0.175 1 89.44 19 SER B N 1
ATOM 3169 C CA . SER B 1 19 ? -24.484 -8.695 -0.04 1 89.44 19 SER B CA 1
ATOM 3170 C C . SER B 1 19 ? -23.312 -9.531 -0.524 1 89.44 19 SER B C 1
ATOM 3172 O O . SER B 1 19 ? -22.906 -10.5 0.13 1 89.44 19 SER B O 1
ATOM 3174 N N . ALA B 1 20 ? -22.797 -9.102 -1.62 1 89.75 20 ALA B N 1
ATOM 3175 C CA . ALA B 1 20 ? -21.641 -9.805 -2.172 1 89.75 20 ALA B CA 1
ATOM 3176 C C . ALA B 1 20 ? -20.438 -9.742 -1.219 1 89.75 20 ALA B C 1
ATOM 3178 O O . ALA B 1 20 ? -19.75 -10.742 -1.008 1 89.75 20 ALA B O 1
ATOM 3179 N N . HIS B 1 21 ? -20.219 -8.602 -0.628 1 91.19 21 HIS B N 1
ATOM 3180 C CA . HIS B 1 21 ? -19.125 -8.445 0.321 1 91.19 21 HIS B CA 1
ATOM 3181 C C . HIS B 1 21 ? -19.328 -9.328 1.547 1 91.19 21 HIS B C 1
ATOM 3183 O O . HIS B 1 21 ? -18.406 -10.031 1.966 1 91.19 21 HIS B O 1
ATOM 3189 N N . ASN B 1 22 ? -20.469 -9.32 2.072 1 93.56 22 ASN B N 1
ATOM 3190 C CA . ASN B 1 22 ? -20.75 -10.102 3.275 1 93.56 22 ASN B CA 1
ATOM 3191 C C . ASN B 1 22 ? -20.594 -11.602 3.021 1 93.56 22 ASN B C 1
ATOM 3193 O O . ASN B 1 22 ? -20.109 -12.328 3.887 1 93.56 22 ASN B O 1
ATOM 3197 N N . ARG B 1 23 ? -21.016 -11.977 1.872 1 94.62 23 ARG B N 1
ATOM 3198 C CA . ARG B 1 23 ? -20.812 -13.367 1.478 1 94.62 23 ARG B CA 1
ATOM 3199 C C . ARG B 1 23 ? -19.344 -13.742 1.475 1 94.62 23 ARG B C 1
ATOM 3201 O O . ARG B 1 23 ? -18.953 -14.789 1.997 1 94.62 23 ARG B O 1
ATOM 3208 N N . ARG B 1 24 ? -18.547 -12.93 0.928 1 94.12 24 ARG B N 1
ATOM 3209 C CA . ARG B 1 24 ? -17.109 -13.172 0.821 1 94.12 24 ARG B CA 1
ATOM 3210 C C . ARG B 1 24 ? -16.453 -13.117 2.191 1 94.12 24 ARG B C 1
ATOM 3212 O O . ARG B 1 24 ? -15.5 -13.859 2.457 1 94.12 24 ARG B O 1
ATOM 3219 N N . VAL B 1 25 ? -16.953 -12.234 3.002 1 94.44 25 VAL B N 1
ATOM 3220 C CA . VAL B 1 25 ? -16.453 -12.133 4.371 1 94.44 25 VAL B CA 1
ATOM 3221 C C . VAL B 1 25 ? -16.672 -13.461 5.094 1 94.44 25 VAL B C 1
ATOM 3223 O O . VAL B 1 25 ? -15.789 -13.922 5.824 1 94.44 25 VAL B O 1
ATOM 3226 N N . MET B 1 26 ? -17.75 -14.102 4.844 1 95.62 26 MET B N 1
ATOM 3227 C CA . MET B 1 26 ? -18.047 -15.391 5.449 1 95.62 26 MET B CA 1
ATOM 3228 C C . MET B 1 26 ? -17.109 -16.469 4.938 1 95.62 26 MET B C 1
ATOM 3230 O O . MET B 1 26 ? -16.562 -17.25 5.723 1 95.62 26 MET B O 1
ATOM 3234 N N . ILE B 1 27 ? -16.922 -16.469 3.717 1 96.12 27 ILE B N 1
ATOM 3235 C CA . ILE B 1 27 ? -16.047 -17.453 3.1 1 96.12 27 ILE B CA 1
ATOM 3236 C C . ILE B 1 27 ? -14.625 -17.297 3.639 1 96.12 27 ILE B C 1
ATOM 3238 O O . ILE B 1 27 ? -13.977 -18.281 4 1 96.12 27 ILE B O 1
ATOM 3242 N N . ASP B 1 28 ? -14.219 -16.094 3.738 1 94.56 28 ASP B N 1
ATOM 3243 C CA . ASP B 1 28 ? -12.875 -15.797 4.223 1 94.56 28 ASP B CA 1
ATOM 3244 C C . ASP B 1 28 ? -12.711 -16.234 5.68 1 94.56 28 ASP B C 1
ATOM 3246 O O . ASP B 1 28 ? -11.672 -16.781 6.055 1 94.56 28 ASP B O 1
ATOM 3250 N N . ALA B 1 29 ? -13.68 -15.961 6.469 1 95.62 29 ALA B N 1
ATOM 3251 C CA . ALA B 1 29 ? -13.633 -16.359 7.875 1 95.62 29 ALA B CA 1
ATOM 3252 C C . ALA B 1 29 ? -13.492 -17.859 8.016 1 95.62 29 ALA B C 1
ATOM 3254 O O . ALA B 1 29 ? -12.711 -18.344 8.836 1 95.62 29 ALA B O 1
ATOM 3255 N N . LEU B 1 30 ? -14.25 -18.547 7.254 1 96.81 30 LEU B N 1
ATOM 3256 C CA . LEU B 1 30 ? -14.195 -20 7.312 1 96.81 30 LEU B CA 1
ATOM 3257 C C . LEU B 1 30 ? -12.852 -20.516 6.793 1 96.81 30 LEU B C 1
ATOM 3259 O O . LEU B 1 30 ? -12.312 -21.5 7.312 1 96.81 30 LEU B O 1
ATOM 3263 N N . ARG B 1 31 ? -12.367 -19.906 5.781 1 94.44 31 ARG B N 1
ATOM 3264 C CA . ARG B 1 31 ? -11.062 -20.297 5.238 1 94.44 31 ARG B CA 1
ATOM 3265 C C . ARG B 1 31 ? -9.961 -20.109 6.277 1 94.44 31 ARG B C 1
ATOM 3267 O O . ARG B 1 31 ? -9.125 -21 6.457 1 94.44 31 ARG B O 1
ATOM 3274 N N . LEU B 1 32 ? -9.969 -19.031 6.98 1 92.88 32 LEU B N 1
ATOM 3275 C CA . LEU B 1 32 ? -8.898 -18.641 7.902 1 92.88 32 LEU B CA 1
ATOM 3276 C C . LEU B 1 32 ? -8.969 -19.469 9.188 1 92.88 32 LEU B C 1
ATOM 3278 O O . LEU B 1 32 ? -7.938 -19.719 9.82 1 92.88 32 LEU B O 1
ATOM 3282 N N . ASN B 1 33 ? -10.203 -19.906 9.516 1 95.06 33 ASN B N 1
ATOM 3283 C CA . ASN B 1 33 ? -10.359 -20.484 10.844 1 95.06 33 ASN B CA 1
ATOM 3284 C C . ASN B 1 33 ? -10.719 -21.969 10.773 1 95.06 33 ASN B C 1
ATOM 3286 O O . ASN B 1 33 ? -10.719 -22.656 11.797 1 95.06 33 ASN B O 1
ATOM 3290 N N . GLY B 1 34 ? -10.961 -22.531 9.633 1 93.62 34 GLY B N 1
ATOM 3291 C CA . GLY B 1 34 ? -11.359 -23.906 9.477 1 93.62 34 GLY B CA 1
ATOM 3292 C C . GLY B 1 34 ? -12.852 -24.125 9.609 1 93.62 34 GLY B C 1
ATOM 3293 O O . GLY B 1 34 ? -13.562 -24.25 8.602 1 93.62 34 GLY B O 1
ATOM 3294 N N . SER B 1 35 ? -13.375 -24.234 10.75 1 95.94 35 SER B N 1
ATOM 3295 C CA . SER B 1 35 ? -14.812 -24.375 11 1 95.94 35 SER B CA 1
ATOM 3296 C C . SER B 1 35 ? -15.281 -23.406 12.078 1 95.94 35 SER B C 1
A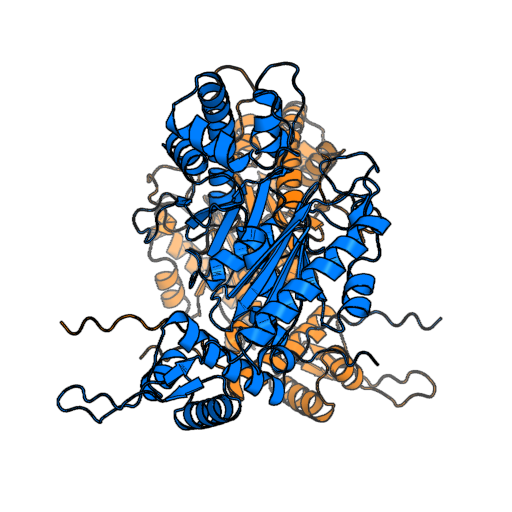TOM 3298 O O . SER B 1 35 ? -14.57 -23.172 13.062 1 95.94 35 SER B O 1
ATOM 3300 N N . LEU B 1 36 ? -16.406 -22.828 11.805 1 96.94 36 LEU B N 1
ATOM 3301 C CA . LEU B 1 36 ? -17 -21.875 12.742 1 96.94 36 LEU B CA 1
ATOM 3302 C C . LEU B 1 36 ? -18.5 -22.078 12.852 1 96.94 36 LEU B C 1
ATOM 3304 O O . LEU B 1 36 ? -19.141 -22.484 11.875 1 96.94 36 LEU B O 1
ATOM 3308 N N . SER B 1 37 ? -19.062 -21.828 14.055 1 96.19 37 SER B N 1
ATOM 3309 C CA . SER B 1 37 ? -20.516 -21.797 14.219 1 96.19 37 SER B CA 1
ATOM 3310 C C . SER B 1 37 ? -21.109 -20.484 13.703 1 96.19 37 SER B C 1
ATOM 3312 O O . SER B 1 37 ? -20.391 -19.531 13.469 1 96.19 37 SER B O 1
ATOM 3314 N N . ARG B 1 38 ? -22.438 -20.5 13.539 1 95.88 38 ARG B N 1
ATOM 3315 C CA . ARG B 1 38 ? -23.125 -19.266 13.172 1 95.88 38 ARG B CA 1
ATOM 3316 C C . ARG B 1 38 ? -22.891 -18.188 14.203 1 95.88 38 ARG B C 1
ATOM 3318 O O . ARG B 1 38 ? -22.703 -17.016 13.859 1 95.88 38 ARG B O 1
ATOM 3325 N N . ALA B 1 39 ? -22.891 -18.594 15.406 1 94.75 39 ALA B N 1
ATOM 3326 C CA . ALA B 1 39 ? -22.672 -17.625 16.484 1 94.75 39 ALA B CA 1
ATOM 3327 C C . ALA B 1 39 ? -21.266 -17.047 16.406 1 94.75 39 ALA B C 1
ATOM 3329 O O . ALA B 1 39 ? -21.078 -15.828 16.547 1 94.75 39 ALA B O 1
ATOM 3330 N N . ASP B 1 40 ? -20.328 -17.922 16.188 1 95.56 40 ASP B N 1
ATOM 3331 C CA . ASP B 1 40 ? -18.953 -17.469 16.031 1 95.56 40 ASP B CA 1
ATOM 3332 C C . ASP B 1 40 ? -18.812 -16.516 14.852 1 95.56 40 ASP B C 1
ATOM 3334 O O . ASP B 1 40 ? -18.172 -15.477 14.961 1 95.56 40 ASP B O 1
ATOM 3338 N N . LEU B 1 41 ? -19.406 -16.844 13.742 1 97 41 LEU B N 1
ATOM 3339 C CA . LEU B 1 41 ? -19.344 -16.031 12.531 1 97 41 LEU B CA 1
ATOM 3340 C C . LEU B 1 41 ? -19.984 -14.672 12.766 1 97 41 LEU B C 1
ATOM 3342 O O . LEU B 1 41 ? -19.438 -13.641 12.359 1 97 41 LEU B O 1
ATOM 3346 N N . SER B 1 42 ? -21.141 -14.727 13.375 1 96.25 42 SER B N 1
ATOM 3347 C CA . SER B 1 42 ? -21.828 -13.477 13.68 1 96.25 42 SER B CA 1
ATOM 3348 C C . SER B 1 42 ? -20.969 -12.562 14.539 1 96.25 42 SER B C 1
ATOM 3350 O O . SER B 1 42 ? -20.781 -11.391 14.219 1 96.25 42 SER B O 1
ATOM 3352 N N . ARG B 1 43 ? -20.422 -13.125 15.555 1 94.5 43 ARG B N 1
ATOM 3353 C CA . ARG B 1 43 ? -19.578 -12.359 16.469 1 94.5 43 ARG B CA 1
ATOM 3354 C C . ARG B 1 43 ? -18.344 -11.836 15.758 1 94.5 43 ARG B C 1
ATOM 3356 O O . ARG B 1 43 ? -17.984 -10.664 15.891 1 94.5 43 ARG B O 1
ATOM 3363 N N . ALA B 1 44 ? -17.703 -12.688 14.977 1 93.94 44 ALA B N 1
ATOM 3364 C CA . ALA B 1 44 ? -16.406 -12.367 14.367 1 93.94 44 ALA B CA 1
ATOM 3365 C C . ALA B 1 44 ? -16.578 -11.375 13.219 1 93.94 44 ALA B C 1
ATOM 3367 O O . ALA B 1 44 ? -15.719 -10.516 13 1 93.94 44 ALA B O 1
ATOM 3368 N N . THR B 1 45 ? -17.641 -11.391 12.469 1 94.19 45 THR B N 1
ATOM 3369 C CA . THR B 1 45 ? -17.828 -10.547 11.289 1 94.19 45 THR B CA 1
ATOM 3370 C C . THR B 1 45 ? -18.688 -9.336 11.625 1 94.19 45 THR B C 1
ATOM 3372 O O . THR B 1 45 ? -18.844 -8.43 10.805 1 94.19 45 THR B O 1
ATOM 3375 N N . LYS B 1 46 ? -19.344 -9.375 12.789 1 94.31 46 LYS B N 1
ATOM 3376 C CA . LYS B 1 46 ? -20.219 -8.312 13.297 1 94.31 46 LYS B CA 1
ATOM 3377 C C . LYS B 1 46 ? -21.5 -8.219 12.484 1 94.31 46 LYS B C 1
ATOM 3379 O O . LYS B 1 46 ? -22.094 -7.148 12.375 1 94.31 46 LYS B O 1
ATOM 3384 N N . LEU B 1 47 ? -21.797 -9.281 11.82 1 94.5 47 LEU B N 1
ATOM 3385 C CA . LEU B 1 47 ? -23.078 -9.383 11.117 1 94.5 47 LEU B CA 1
ATOM 3386 C C . LEU B 1 47 ? -24.156 -9.93 12.039 1 94.5 47 LEU B C 1
ATOM 3388 O O . LEU B 1 47 ? -23.859 -10.609 13.023 1 94.5 47 LEU B O 1
ATOM 3392 N N . THR B 1 48 ? -25.422 -9.609 11.773 1 94.75 48 THR B N 1
ATOM 3393 C CA . THR B 1 48 ? -26.516 -10.133 12.578 1 94.75 48 THR B CA 1
ATOM 3394 C C . THR B 1 48 ? -26.641 -11.641 12.406 1 94.75 48 THR B C 1
ATOM 3396 O O . THR B 1 48 ? -26.25 -12.188 11.367 1 94.75 48 THR B O 1
ATOM 3399 N N . LYS B 1 49 ? -27.188 -12.297 13.398 1 95.38 49 LYS B N 1
ATOM 3400 C CA . LYS B 1 49 ? -27.406 -13.742 13.344 1 95.38 49 LYS B CA 1
ATOM 3401 C C . LYS B 1 49 ? -28.266 -14.125 12.141 1 95.38 49 LYS B C 1
ATOM 3403 O O . LYS B 1 49 ? -28.016 -15.141 11.492 1 95.38 49 LYS B O 1
ATOM 3408 N N . GLN B 1 50 ? -29.234 -13.336 11.875 1 96 50 GLN B N 1
ATOM 3409 C CA . GLN B 1 50 ? -30.125 -13.609 10.758 1 96 50 GLN B CA 1
ATOM 3410 C C . GLN B 1 50 ? -29.375 -13.523 9.43 1 96 50 GLN B C 1
ATOM 3412 O O . GLN B 1 50 ? -29.547 -14.391 8.562 1 96 50 GLN B O 1
ATOM 3417 N N . THR B 1 51 ? -28.562 -12.453 9.258 1 95.25 51 THR B N 1
ATOM 3418 C CA . THR B 1 51 ? -27.766 -12.281 8.039 1 95.25 51 THR B CA 1
ATOM 3419 C C . THR B 1 51 ? -26.812 -13.461 7.852 1 95.25 51 THR B C 1
ATOM 3421 O O . THR B 1 51 ? -26.703 -14 6.75 1 95.25 51 THR B O 1
ATOM 3424 N N . VAL B 1 52 ? -26.188 -13.836 8.922 1 97.38 52 VAL B N 1
ATOM 3425 C CA . VAL B 1 52 ? -25.25 -14.961 8.875 1 97.38 52 VAL B CA 1
ATOM 3426 C C . VAL B 1 52 ? -26 -16.234 8.469 1 97.38 52 VAL B C 1
ATOM 3428 O O . VAL B 1 52 ? -25.531 -16.984 7.609 1 97.38 52 VAL B O 1
ATOM 3431 N N . SER B 1 53 ? -27.125 -16.406 9.094 1 97.25 53 SER B N 1
ATOM 3432 C CA . SER B 1 53 ? -27.906 -17.594 8.781 1 97.25 53 SER B CA 1
ATOM 3433 C C . SER B 1 53 ? -28.312 -17.625 7.312 1 97.25 53 SER B C 1
ATOM 3435 O O . SER B 1 53 ? -28.172 -18.672 6.652 1 97.25 53 SER B O 1
ATOM 3437 N N . ASN B 1 54 ? -28.75 -16.531 6.805 1 97.44 54 ASN B N 1
ATOM 3438 C CA . ASN B 1 54 ? -29.156 -16.453 5.406 1 97.44 54 ASN B CA 1
ATOM 3439 C C . ASN B 1 54 ? -27.984 -16.734 4.469 1 97.44 54 ASN B C 1
ATOM 3441 O O . ASN B 1 54 ? -28.125 -17.469 3.498 1 97.44 54 ASN B O 1
ATOM 3445 N N . ILE B 1 55 ? -26.828 -16.141 4.746 1 97.31 55 ILE B N 1
ATOM 3446 C CA . ILE B 1 55 ? -25.656 -16.281 3.896 1 97.31 55 ILE B CA 1
ATOM 3447 C C . ILE B 1 55 ? -25.172 -17.734 3.928 1 97.31 55 ILE B C 1
ATOM 3449 O O . ILE B 1 55 ? -24.844 -18.312 2.887 1 97.31 55 ILE B O 1
ATOM 3453 N N . ILE B 1 56 ? -25.172 -18.312 5.102 1 97.62 56 ILE B N 1
ATOM 3454 C CA . ILE B 1 56 ? -24.703 -19.688 5.246 1 97.62 56 ILE B CA 1
ATOM 3455 C C . ILE B 1 56 ? -25.625 -20.625 4.469 1 97.62 56 ILE B C 1
ATOM 3457 O O . ILE B 1 56 ? -25.156 -21.547 3.791 1 97.62 56 ILE B O 1
ATOM 3461 N N . GLU B 1 57 ? -26.875 -20.406 4.566 1 97.31 57 GLU B N 1
ATOM 3462 C CA . GLU B 1 57 ? -27.828 -21.219 3.816 1 97.31 57 GLU B CA 1
ATOM 3463 C C . GLU B 1 57 ? -27.594 -21.109 2.314 1 97.31 57 GLU B C 1
ATOM 3465 O O . GLU B 1 57 ? -27.609 -22.109 1.594 1 97.31 57 GLU B O 1
ATOM 3470 N N . GLU B 1 58 ? -27.406 -19.922 1.914 1 97.25 58 GLU B N 1
ATOM 3471 C CA . GLU B 1 58 ? -27.109 -19.688 0.503 1 97.25 58 GLU B CA 1
ATOM 3472 C C . GLU B 1 58 ? -25.828 -20.391 0.077 1 97.25 58 GLU B C 1
ATOM 3474 O O . GLU B 1 58 ? -25.797 -21.047 -0.972 1 97.25 58 GLU B O 1
ATOM 3479 N N . LEU B 1 59 ? -24.797 -20.281 0.875 1 97.69 59 LEU B N 1
ATOM 3480 C CA . LEU B 1 59 ? -23.5 -20.891 0.572 1 97.69 59 LEU B CA 1
ATOM 3481 C C . LEU B 1 59 ? -23.609 -22.406 0.558 1 97.69 59 LEU B C 1
ATOM 3483 O O . LEU B 1 59 ? -22.969 -23.078 -0.25 1 97.69 59 LEU B O 1
ATOM 3487 N N . GLU B 1 60 ? -24.406 -22.922 1.446 1 97.31 60 GLU B N 1
ATOM 3488 C CA . GLU B 1 60 ? -24.672 -24.359 1.45 1 97.31 60 GLU B CA 1
ATOM 3489 C C . GLU B 1 60 ? -25.375 -24.797 0.167 1 97.31 60 GLU B C 1
ATOM 3491 O O . GLU B 1 60 ? -25.016 -25.812 -0.431 1 97.31 60 GLU B O 1
ATOM 3496 N N . GLY B 1 61 ? -26.344 -24.062 -0.144 1 96.88 61 GLY B N 1
ATOM 3497 C CA . GLY B 1 61 ? -27.047 -24.328 -1.385 1 96.88 61 GLY B CA 1
ATOM 3498 C C . GLY B 1 61 ? -26.156 -24.312 -2.604 1 96.88 61 GLY B C 1
ATOM 3499 O O . GLY B 1 61 ? -26.344 -25.094 -3.535 1 96.88 61 GLY B O 1
ATOM 3500 N N . ASP B 1 62 ? -25.156 -23.438 -2.564 1 96.38 62 ASP B N 1
ATOM 3501 C CA . ASP B 1 62 ? -24.219 -23.281 -3.674 1 96.38 62 ASP B CA 1
ATOM 3502 C C . ASP B 1 62 ? -23.141 -24.359 -3.633 1 96.38 62 ASP B C 1
ATOM 3504 O O . ASP B 1 62 ? -22.297 -24.422 -4.531 1 96.38 62 ASP B O 1
ATOM 3508 N N . GLY B 1 63 ? -23.109 -25.156 -2.598 1 96.56 63 GLY B N 1
ATOM 3509 C CA . GLY B 1 63 ? -22.125 -26.203 -2.463 1 96.56 63 GLY B CA 1
ATOM 3510 C C . GLY B 1 63 ? -20.766 -25.703 -1.999 1 96.56 63 GLY B C 1
ATOM 3511 O O . GLY B 1 63 ? -19.75 -26.344 -2.229 1 96.56 63 GLY B O 1
ATOM 3512 N N . LEU B 1 64 ? -20.703 -24.531 -1.34 1 97.81 64 LEU B N 1
ATOM 3513 C CA . LEU B 1 64 ? -19.453 -23.906 -0.917 1 97.81 64 LEU B CA 1
ATOM 3514 C C . LEU B 1 64 ? -19.188 -24.188 0.559 1 97.81 64 LEU B C 1
ATOM 3516 O O . LEU B 1 64 ? -18.031 -24.125 1.004 1 97.81 64 LEU B O 1
ATOM 3520 N N . VAL B 1 65 ? -20.234 -24.406 1.319 1 98 65 VAL B N 1
ATOM 3521 C CA . VAL B 1 65 ? -20.141 -24.641 2.758 1 98 65 VAL B CA 1
ATOM 3522 C C . VAL B 1 65 ? -20.938 -25.875 3.137 1 98 65 VAL B C 1
ATOM 3524 O O . VAL B 1 65 ? -21.938 -26.203 2.486 1 98 65 VAL B O 1
ATOM 3527 N N . LEU B 1 66 ? -20.531 -26.578 4.133 1 97.62 66 LEU B N 1
ATOM 3528 C CA . LEU B 1 66 ? -21.281 -27.719 4.66 1 97.62 66 LEU B CA 1
ATOM 3529 C C . LEU B 1 66 ? -21.328 -27.672 6.184 1 97.62 66 LEU B C 1
ATOM 3531 O O . LEU B 1 66 ? -20.438 -27.109 6.824 1 97.62 66 LEU B O 1
ATOM 3535 N N . SER B 1 67 ? -22.375 -28.203 6.734 1 96.94 67 SER B N 1
ATOM 3536 C CA . SER B 1 67 ? -22.516 -28.328 8.18 1 96.94 67 SER B CA 1
ATOM 3537 C C . SER B 1 67 ? -21.812 -29.578 8.711 1 96.94 67 SER B C 1
ATOM 3539 O O . SER B 1 67 ? -21.844 -30.625 8.07 1 96.94 67 SER B O 1
ATOM 3541 N N . LEU B 1 68 ? -21.219 -29.344 9.875 1 96.62 68 LEU B N 1
ATOM 3542 C CA . LEU B 1 68 ? -20.594 -30.469 10.562 1 96.62 68 LEU B CA 1
ATOM 3543 C C . LEU B 1 68 ? -21.5 -30.984 11.68 1 96.62 68 LEU B C 1
ATOM 3545 O O . LEU B 1 68 ? -22.625 -30.484 11.859 1 96.62 68 LEU B O 1
ATOM 3549 N N . ASP B 1 69 ? -21.016 -32.031 12.344 1 94.25 69 ASP B N 1
ATOM 3550 C CA . ASP B 1 69 ? -21.766 -32.594 13.461 1 94.25 69 ASP B CA 1
ATOM 3551 C C . ASP B 1 69 ? -21.906 -31.578 14.594 1 94.25 69 ASP B C 1
ATOM 3553 O O . ASP B 1 69 ? -20.969 -30.828 14.867 1 94.25 69 ASP B O 1
ATOM 3557 N N . VAL B 1 70 ? -23.031 -31.672 15.109 1 93 70 VAL B N 1
ATOM 3558 C CA . VAL B 1 70 ? -23.312 -30.766 16.219 1 93 70 VAL B CA 1
ATOM 3559 C C . VAL B 1 70 ? -22.312 -31.016 17.344 1 93 70 VAL B C 1
ATOM 3561 O O . VAL B 1 70 ? -22 -32.156 17.672 1 93 70 VAL B O 1
ATOM 3564 N N . VAL B 1 71 ? -21.797 -29.969 17.844 1 88.81 71 VAL B N 1
ATOM 3565 C CA . VAL B 1 71 ? -20.875 -30.031 18.969 1 88.81 71 VAL B CA 1
ATOM 3566 C C . VAL B 1 71 ? -21.562 -29.516 20.234 1 88.81 71 VAL B C 1
ATOM 3568 O O . VAL B 1 71 ? -22.25 -28.5 20.188 1 88.81 71 VAL B O 1
ATOM 3571 N N . ARG B 1 72 ? -21.406 -30.312 21.281 1 82.75 72 ARG B N 1
ATOM 3572 C CA . ARG B 1 72 ? -21.938 -29.922 22.578 1 82.75 72 ARG B CA 1
ATOM 3573 C C . ARG B 1 72 ? -20.812 -29.578 23.547 1 82.75 72 ARG B C 1
ATOM 3575 O O . ARG B 1 72 ? -19.922 -30.391 23.781 1 82.75 72 ARG B O 1
ATOM 3582 N N . LYS B 1 73 ? -20.641 -28.391 23.719 1 69.06 73 LYS B N 1
ATOM 3583 C CA . LYS B 1 73 ? -19.625 -28.031 24.703 1 69.06 73 LYS B CA 1
ATOM 3584 C C . LYS B 1 73 ? -20.25 -27.719 26.062 1 69.06 73 LYS B C 1
ATOM 3586 O O . LYS B 1 73 ? -20.734 -26.625 26.297 1 69.06 73 LYS B O 1
ATOM 3591 N N . GLY B 1 74 ? -20.25 -28.547 26.953 1 65.25 74 GLY B N 1
ATOM 3592 C CA . GLY B 1 74 ? -20.734 -28.406 28.328 1 65.25 74 GLY B CA 1
ATOM 3593 C C . GLY B 1 74 ? -22.188 -27.984 28.406 1 65.25 74 GLY B C 1
ATOM 3594 O O . GLY B 1 74 ? -23.047 -28.609 27.781 1 65.25 74 GLY B O 1
ATOM 3595 N N . ARG B 1 75 ? -22.453 -26.938 29.406 1 66.56 75 ARG B N 1
ATOM 3596 C CA . ARG B 1 75 ? -23.797 -26.469 29.703 1 66.56 75 ARG B CA 1
ATOM 3597 C C . ARG B 1 75 ? -24.312 -25.531 28.625 1 66.56 75 ARG B C 1
ATOM 3599 O O . ARG B 1 75 ? -25.469 -25.078 28.688 1 66.56 75 ARG B O 1
ATOM 3606 N N . GLY B 1 76 ? -23.547 -25.281 27.578 1 69.56 76 GLY B N 1
ATOM 3607 C CA . GLY B 1 76 ? -24 -24.344 26.562 1 69.56 76 GLY B CA 1
ATOM 3608 C C . GLY B 1 76 ? -24.844 -24.984 25.484 1 69.56 76 GLY B C 1
ATOM 3609 O O . GLY B 1 76 ? -24.984 -26.219 25.438 1 69.56 76 GLY B O 1
ATOM 3610 N N . GLN B 1 77 ? -25.625 -24.188 24.719 1 79.5 77 GLN B N 1
ATOM 3611 C CA . GLN B 1 77 ? -26.453 -24.672 23.609 1 79.5 77 GLN B CA 1
ATOM 3612 C C . GLN B 1 77 ? -25.609 -25.359 22.547 1 79.5 77 GLN B C 1
ATOM 3614 O O . GLN B 1 77 ? -24.5 -24.906 22.234 1 79.5 77 GLN B O 1
ATOM 3619 N N . PRO B 1 78 ? -26.094 -26.531 22.219 1 87.56 78 PRO B N 1
ATOM 3620 C CA . PRO B 1 78 ? -25.391 -27.188 21.109 1 87.56 78 PRO B CA 1
ATOM 3621 C C . PRO B 1 78 ? -25.188 -26.281 19.906 1 87.56 78 PRO B C 1
ATOM 3623 O O . PRO B 1 78 ? -26.047 -25.422 19.625 1 87.56 78 PRO B O 1
ATOM 3626 N N . SER B 1 79 ? -24.031 -26.281 19.312 1 91 79 SER B N 1
ATOM 3627 C CA . SER B 1 79 ? -23.781 -25.453 18.141 1 91 79 SER B CA 1
ATOM 3628 C C . SER B 1 79 ? -23.312 -26.312 16.969 1 91 79 SER B C 1
ATOM 3630 O O . SER B 1 79 ? -22.641 -27.328 17.156 1 91 79 SER B O 1
ATOM 3632 N N . THR B 1 80 ? -23.719 -26 15.781 1 94.56 80 THR B N 1
ATOM 3633 C CA . THR B 1 80 ? -23.312 -26.672 14.547 1 94.56 80 THR B CA 1
ATOM 3634 C C . THR B 1 80 ? -22.219 -25.891 13.836 1 94.56 80 THR B C 1
ATOM 3636 O O . THR B 1 80 ? -22.453 -24.766 13.375 1 94.56 80 THR B O 1
ATOM 3639 N N . PRO B 1 81 ? -21.016 -26.438 13.75 1 96.62 81 PRO B N 1
ATOM 3640 C CA . PRO B 1 81 ? -19.969 -25.766 12.992 1 96.62 81 PRO B CA 1
ATOM 3641 C C . PRO B 1 81 ? -20.109 -25.938 11.477 1 96.62 81 PRO B C 1
ATOM 3643 O O . PRO B 1 81 ? -20.703 -26.938 11.031 1 96.62 81 PRO B O 1
ATOM 3646 N N . TYR B 1 82 ? -19.641 -24.984 10.758 1 97.81 82 TYR B N 1
ATOM 3647 C CA . TYR B 1 82 ? -19.625 -25.016 9.305 1 97.81 82 TYR B CA 1
ATOM 3648 C C . TYR B 1 82 ? -18.203 -24.922 8.766 1 97.81 82 TYR B C 1
ATOM 3650 O O . TYR B 1 82 ? -17.344 -24.281 9.383 1 97.81 82 TYR B O 1
ATOM 3658 N N . LYS B 1 83 ? -17.906 -25.516 7.672 1 98.06 83 LYS B N 1
ATOM 3659 C CA . LYS B 1 83 ? -16.609 -25.422 7.008 1 98.06 83 LYS B CA 1
ATOM 3660 C C . LYS B 1 83 ? -16.781 -25.281 5.496 1 98.06 83 LYS B C 1
ATOM 3662 O O . LYS B 1 83 ? -17.844 -25.578 4.953 1 98.06 83 LYS B O 1
ATOM 3667 N N . LEU B 1 84 ? -15.734 -24.828 4.832 1 97.94 84 LEU B N 1
ATOM 3668 C CA . LEU B 1 84 ? -15.75 -24.734 3.375 1 97.94 84 LEU B CA 1
ATOM 3669 C C . LEU B 1 84 ? -15.672 -26.125 2.748 1 97.94 84 LEU B C 1
ATOM 3671 O O . LEU B 1 84 ? -14.961 -27 3.25 1 97.94 84 LEU B O 1
ATOM 3675 N N . VAL B 1 85 ? -16.422 -26.297 1.697 1 97.94 85 VAL B N 1
ATOM 3676 C CA . VAL B 1 85 ? -16.297 -27.5 0.877 1 97.94 85 VAL B CA 1
ATOM 3677 C C . VAL B 1 85 ? -15.094 -27.359 -0.051 1 97.94 85 VAL B C 1
ATOM 3679 O O . VAL B 1 85 ? -15.094 -26.531 -0.971 1 97.94 85 VAL B O 1
ATOM 3682 N N . PRO B 1 86 ? -14.062 -28.141 0.148 1 97.12 86 PRO B N 1
ATOM 3683 C CA . PRO B 1 86 ? -12.859 -27.984 -0.677 1 97.12 86 PRO B CA 1
ATOM 3684 C C . PRO B 1 86 ? -13.164 -28 -2.172 1 97.12 86 PRO B C 1
ATOM 3686 O O . PRO B 1 86 ? -12.625 -27.188 -2.926 1 97.12 86 PRO B O 1
ATOM 3689 N N . ASP B 1 87 ? -14.055 -28.828 -2.65 1 97.06 87 ASP B N 1
ATOM 3690 C CA . ASP B 1 87 ? -14.367 -28.984 -4.066 1 97.06 87 ASP B CA 1
ATOM 3691 C C . ASP B 1 87 ? -15.445 -27.984 -4.5 1 97.06 87 ASP B C 1
ATOM 3693 O O . ASP B 1 87 ? -16.062 -28.141 -5.559 1 97.06 87 ASP B O 1
ATOM 3697 N N . GLY B 1 88 ? -15.68 -27 -3.652 1 97.31 88 GLY B N 1
ATOM 3698 C CA . GLY B 1 88 ? -16.656 -25.969 -3.986 1 97.31 88 GLY B CA 1
ATOM 3699 C C . GLY B 1 88 ? -16.25 -25.125 -5.172 1 97.31 88 GLY B C 1
ATOM 3700 O O . GLY B 1 88 ? -17.094 -24.5 -5.824 1 97.31 88 GLY B O 1
ATOM 3701 N N . ALA B 1 89 ? -15 -25.078 -5.453 1 98.06 89 ALA B N 1
ATOM 3702 C CA . ALA B 1 89 ? -14.453 -24.344 -6.602 1 98.06 89 ALA B CA 1
ATOM 3703 C C . ALA B 1 89 ? -13.07 -24.875 -6.973 1 98.06 89 ALA B C 1
ATOM 3705 O O . ALA B 1 89 ? -12.406 -25.516 -6.156 1 98.06 89 ALA B O 1
ATOM 3706 N N . PHE B 1 90 ? -12.719 -24.625 -8.172 1 98.56 90 PHE B N 1
ATOM 3707 C CA . PHE B 1 90 ? -11.406 -24.984 -8.688 1 98.56 90 PHE B CA 1
ATOM 3708 C C . PHE B 1 90 ? -10.805 -23.844 -9.492 1 98.56 90 PHE B C 1
ATOM 3710 O O . PHE B 1 90 ? -11.523 -22.984 -9.992 1 98.56 90 PHE B O 1
ATOM 3717 N N . ALA B 1 91 ? -9.539 -23.797 -9.594 1 98.69 91 ALA B N 1
ATOM 3718 C CA . ALA B 1 91 ? -8.828 -22.875 -10.469 1 98.69 91 ALA B CA 1
ATOM 3719 C C . ALA B 1 91 ? -7.535 -23.5 -10.984 1 98.69 91 ALA B C 1
ATOM 3721 O O . ALA B 1 91 ? -6.992 -24.422 -10.375 1 98.69 91 ALA B O 1
ATOM 3722 N N . ILE B 1 92 ? -7.086 -23.047 -12.086 1 98.81 92 ILE B N 1
ATOM 3723 C CA . ILE B 1 92 ? -5.816 -23.469 -12.656 1 98.81 92 ILE B CA 1
ATOM 3724 C C . ILE B 1 92 ? -4.848 -22.281 -12.688 1 98.81 92 ILE B C 1
ATOM 3726 O O . ILE B 1 92 ? -5.234 -21.156 -13.031 1 98.81 92 ILE B O 1
ATOM 3730 N N . GLY B 1 93 ? -3.713 -22.531 -12.188 1 98.81 93 GLY B N 1
ATOM 3731 C CA . GLY B 1 93 ? -2.619 -21.578 -12.289 1 98.81 93 GLY B CA 1
ATOM 3732 C C . GLY B 1 93 ? -1.54 -22 -13.266 1 98.81 93 GLY B C 1
ATOM 3733 O O . GLY B 1 93 ? -1.206 -23.188 -13.344 1 98.81 93 GLY B O 1
ATOM 3734 N N . LEU B 1 94 ? -1.035 -21.047 -14 1 98.75 94 LEU B N 1
ATOM 3735 C CA . LEU B 1 94 ? 0.003 -21.266 -15 1 98.75 94 LEU B CA 1
ATOM 3736 C C . LEU B 1 94 ? 1.188 -20.328 -14.766 1 98.75 94 LEU B C 1
ATOM 3738 O O . LEU B 1 94 ? 1.021 -19.109 -14.711 1 98.75 94 LEU B O 1
ATOM 3742 N N . GLN B 1 95 ? 2.326 -20.891 -14.562 1 98.38 95 GLN B N 1
ATOM 3743 C CA . GLN B 1 95 ? 3.578 -20.141 -14.578 1 98.38 95 GLN B CA 1
ATOM 3744 C C . GLN B 1 95 ? 4.273 -20.266 -15.93 1 98.38 95 GLN B C 1
ATOM 3746 O O . GLN B 1 95 ? 4.426 -21.359 -16.469 1 98.38 95 GLN B O 1
ATOM 3751 N N . ILE B 1 96 ? 4.586 -19.172 -16.5 1 96.25 96 ILE B N 1
ATOM 3752 C CA . ILE B 1 96 ? 5.43 -19.125 -17.688 1 96.25 96 ILE B CA 1
ATOM 3753 C C . ILE B 1 96 ? 6.789 -18.516 -17.344 1 96.25 96 ILE B C 1
ATOM 3755 O O . ILE B 1 96 ? 6.867 -17.375 -16.906 1 96.25 96 ILE B O 1
ATOM 3759 N N . ASP B 1 97 ? 7.805 -19.312 -17.484 1 92.75 97 ASP B N 1
ATOM 3760 C CA . ASP B 1 97 ? 9.18 -18.875 -17.266 1 92.75 97 ASP B CA 1
ATOM 3761 C C . ASP B 1 97 ? 10.023 -19.062 -18.531 1 92.75 97 ASP B C 1
ATOM 3763 O O . ASP B 1 97 ? 9.492 -19.422 -19.578 1 92.75 97 ASP B O 1
ATOM 3767 N N . ARG B 1 98 ? 11.258 -18.781 -18.547 1 88.44 98 ARG B N 1
ATOM 3768 C CA . ARG B 1 98 ? 12.141 -18.703 -19.703 1 88.44 98 ARG B CA 1
ATOM 3769 C C . ARG B 1 98 ? 12.18 -20.031 -20.438 1 88.44 98 ARG B C 1
ATOM 3771 O O . ARG B 1 98 ? 12.156 -20.078 -21.672 1 88.44 98 ARG B O 1
ATOM 3778 N N . HIS B 1 99 ? 12.219 -21.156 -19.656 1 88.62 99 HIS B N 1
ATOM 3779 C CA . HIS B 1 99 ? 12.461 -22.422 -20.312 1 88.62 99 HIS B CA 1
ATOM 3780 C C . HIS B 1 99 ? 11.422 -23.469 -19.906 1 88.62 99 HIS B C 1
ATOM 3782 O O . HIS B 1 99 ? 11.398 -24.578 -20.453 1 88.62 99 HIS B O 1
ATOM 3788 N N . VAL B 1 100 ? 10.625 -23.047 -19.016 1 92.69 100 VAL B N 1
ATOM 3789 C CA . VAL B 1 100 ? 9.703 -24.031 -18.453 1 92.69 100 VAL B CA 1
ATOM 3790 C C . VAL B 1 100 ? 8.352 -23.391 -18.188 1 92.69 100 VAL B C 1
ATOM 3792 O O . VAL B 1 100 ? 8.273 -22.172 -17.969 1 92.69 100 VAL B O 1
ATOM 3795 N N . THR B 1 101 ? 7.324 -24.156 -18.312 1 96.56 101 THR B N 1
ATOM 3796 C CA . THR B 1 101 ? 5.98 -23.766 -17.891 1 96.56 101 THR B CA 1
ATOM 3797 C C . THR B 1 101 ? 5.395 -24.812 -16.953 1 96.56 101 THR B C 1
ATOM 3799 O O . THR B 1 101 ? 5.625 -26.016 -17.109 1 96.56 101 THR B O 1
ATOM 3802 N N . ARG B 1 102 ? 4.719 -24.328 -15.891 1 97.75 102 ARG B N 1
ATOM 3803 C CA . ARG B 1 102 ? 4.117 -25.188 -14.867 1 97.75 102 ARG B CA 1
ATOM 3804 C C . ARG B 1 102 ? 2.641 -24.844 -14.68 1 97.75 102 ARG B C 1
ATOM 3806 O O . ARG B 1 102 ? 2.271 -23.672 -14.594 1 97.75 102 ARG B O 1
ATOM 3813 N N . ALA B 1 103 ? 1.819 -25.844 -14.648 1 98.75 103 ALA B N 1
ATOM 3814 C CA . ALA B 1 103 ? 0.389 -25.672 -14.398 1 98.75 103 ALA B CA 1
ATOM 3815 C C . ALA B 1 103 ? -0.046 -26.453 -13.164 1 98.75 103 ALA B C 1
ATOM 3817 O O . ALA B 1 103 ? 0.405 -27.594 -12.953 1 98.75 103 ALA B O 1
ATOM 3818 N N . ALA B 1 104 ? -0.822 -25.812 -12.336 1 98.62 104 ALA B N 1
ATOM 3819 C CA . ALA B 1 104 ? -1.363 -26.469 -11.148 1 98.62 104 ALA B CA 1
ATOM 3820 C C . ALA B 1 104 ? -2.857 -26.188 -11 1 98.62 104 ALA B C 1
ATOM 3822 O O . ALA B 1 104 ? -3.316 -25.078 -11.266 1 98.62 104 ALA B O 1
ATOM 3823 N N . ALA B 1 105 ? -3.615 -27.172 -10.664 1 98.81 105 ALA B N 1
ATOM 3824 C CA . ALA B 1 105 ? -5.023 -27.016 -10.305 1 98.81 105 ALA B CA 1
ATOM 3825 C C . ALA B 1 105 ? -5.215 -27.109 -8.797 1 98.81 105 ALA B C 1
ATOM 3827 O O . ALA B 1 105 ? -4.691 -28.016 -8.148 1 98.81 105 ALA B O 1
ATOM 3828 N N . VAL B 1 106 ? -5.922 -26.094 -8.281 1 98.25 106 VAL B N 1
ATOM 3829 C CA . VAL B 1 106 ? -6.195 -26.094 -6.848 1 98.25 106 VAL B CA 1
ATOM 3830 C C . VAL B 1 106 ? -7.703 -26.062 -6.605 1 98.25 106 VAL B C 1
ATOM 3832 O O . VAL B 1 106 ? -8.477 -25.766 -7.52 1 98.25 106 VAL B O 1
ATOM 3835 N N . ASN B 1 107 ? -8.102 -26.469 -5.441 1 98.19 107 ASN B N 1
ATOM 3836 C CA . ASN B 1 107 ? -9.508 -26.344 -5.07 1 98.19 107 ASN B CA 1
ATOM 3837 C C . ASN B 1 107 ? -9.75 -25.094 -4.223 1 98.19 107 ASN B C 1
ATOM 3839 O O . ASN B 1 107 ? -8.867 -24.25 -4.094 1 98.19 107 ASN B O 1
ATOM 3843 N N . LEU B 1 108 ? -10.891 -24.922 -3.625 1 97.62 108 LEU B N 1
ATOM 3844 C CA . LEU B 1 108 ? -11.375 -23.703 -2.979 1 97.62 108 LEU B CA 1
ATOM 3845 C C . LEU B 1 108 ? -10.484 -23.328 -1.799 1 97.62 108 LEU B C 1
ATOM 3847 O O . LEU B 1 108 ? -10.312 -22.141 -1.505 1 97.62 108 LEU B O 1
ATOM 3851 N N . ILE B 1 109 ? -9.922 -24.281 -1.116 1 95.69 109 ILE B N 1
ATOM 3852 C CA . ILE B 1 109 ? -9.156 -23.984 0.088 1 95.69 109 ILE B CA 1
ATOM 3853 C C . ILE B 1 109 ? -7.664 -24.062 -0.22 1 95.69 109 ILE B C 1
ATOM 3855 O O . ILE B 1 109 ? -6.832 -24.016 0.691 1 95.69 109 ILE B O 1
ATOM 3859 N N . GLY B 1 110 ? -7.27 -24.297 -1.505 1 95.62 110 GLY B N 1
ATOM 3860 C CA . GLY B 1 110 ? -5.883 -24.156 -1.922 1 95.62 110 GLY B CA 1
ATOM 3861 C C . GLY B 1 110 ? -5.145 -25.469 -2.023 1 95.62 110 GLY B C 1
ATOM 3862 O O . GLY B 1 110 ? -3.941 -25.5 -2.295 1 95.62 110 GLY B O 1
ATOM 3863 N N . ASN B 1 111 ? -5.867 -26.641 -1.844 1 96.94 111 ASN B N 1
ATOM 3864 C CA . ASN B 1 111 ? -5.203 -27.922 -2.053 1 96.94 111 ASN B CA 1
ATOM 3865 C C . ASN B 1 111 ? -4.801 -28.109 -3.512 1 96.94 111 ASN B C 1
ATOM 3867 O O . ASN B 1 111 ? -5.594 -27.844 -4.418 1 96.94 111 ASN B O 1
ATOM 3871 N N . VAL B 1 112 ? -3.574 -28.562 -3.641 1 98.06 112 VAL B N 1
ATOM 3872 C CA . VAL B 1 112 ? -3.113 -28.875 -4.988 1 98.06 112 VAL B CA 1
ATOM 3873 C C . VAL B 1 112 ? -3.646 -30.234 -5.418 1 98.06 112 VAL B C 1
ATOM 3875 O O . VAL B 1 112 ? -3.408 -31.25 -4.746 1 98.06 112 VAL B O 1
ATOM 3878 N N . LEU B 1 113 ? -4.324 -30.312 -6.516 1 98.44 113 LEU B N 1
ATOM 3879 C CA . LEU B 1 113 ? -4.949 -31.562 -6.961 1 98.44 113 LEU B CA 1
ATOM 3880 C C . LEU B 1 113 ? -4.188 -32.156 -8.133 1 98.44 113 LEU B C 1
ATOM 3882 O O . LEU B 1 113 ? -4.059 -33.375 -8.234 1 98.44 113 LEU B O 1
ATOM 3886 N N . VAL B 1 114 ? -3.785 -31.297 -9 1 98.56 114 VAL B N 1
ATOM 3887 C CA . VAL B 1 114 ? -3.055 -31.719 -10.195 1 98.56 114 VAL B CA 1
ATOM 3888 C C . VAL B 1 114 ? -1.869 -30.781 -10.43 1 98.56 114 VAL B C 1
ATOM 3890 O O . VAL B 1 114 ? -1.964 -29.578 -10.195 1 98.56 114 VAL B O 1
ATOM 3893 N N . ARG B 1 115 ? -0.772 -31.281 -10.836 1 98.06 115 ARG B N 1
ATOM 3894 C CA . ARG B 1 115 ? 0.389 -30.516 -11.273 1 98.06 115 ARG B CA 1
ATOM 3895 C C . ARG B 1 115 ? 1.003 -31.125 -12.531 1 98.06 115 ARG B C 1
ATOM 3897 O O . ARG B 1 115 ? 1.063 -32.344 -12.664 1 98.06 115 ARG B O 1
ATOM 3904 N N . ALA B 1 116 ? 1.43 -30.328 -13.398 1 98.31 116 ALA B N 1
ATOM 3905 C CA . ALA B 1 116 ? 2.143 -30.766 -14.594 1 98.31 116 ALA B CA 1
ATOM 3906 C C . ALA B 1 116 ? 3.07 -29.672 -15.109 1 98.31 116 ALA B C 1
ATOM 3908 O O . ALA B 1 116 ? 2.818 -28.484 -14.891 1 98.31 116 ALA B O 1
ATOM 3909 N N . GLU B 1 117 ? 4.148 -30 -15.68 1 96.94 117 GLU B N 1
ATOM 3910 C CA . GLU B 1 117 ? 5.086 -29.031 -16.25 1 96.94 117 GLU B CA 1
ATOM 3911 C C . GLU B 1 117 ? 5.512 -29.453 -17.656 1 96.94 117 GLU B C 1
ATOM 3913 O O . GLU B 1 117 ? 5.359 -30.609 -18.031 1 96.94 117 GLU B O 1
ATOM 3918 N N . ALA B 1 118 ? 5.949 -28.594 -18.422 1 96.25 118 ALA B N 1
ATOM 3919 C CA . ALA B 1 118 ? 6.48 -28.812 -19.766 1 96.25 118 ALA B CA 1
ATOM 3920 C C . ALA B 1 118 ? 7.617 -27.844 -20.078 1 96.25 118 ALA B C 1
ATOM 3922 O O . ALA B 1 118 ? 7.645 -26.734 -19.562 1 96.25 118 ALA B O 1
ATOM 3923 N N . ASN B 1 119 ? 8.562 -28.328 -20.875 1 93.69 119 ASN B N 1
ATOM 3924 C CA . ASN B 1 119 ? 9.602 -27.438 -21.375 1 93.69 119 ASN B CA 1
ATOM 3925 C C . ASN B 1 119 ? 9.07 -26.531 -22.484 1 93.69 119 ASN B C 1
ATOM 3927 O O . ASN B 1 119 ? 8.297 -26.984 -23.344 1 93.69 119 ASN B O 1
ATOM 3931 N N . LEU B 1 120 ? 9.422 -25.281 -22.328 1 92.44 120 LEU B N 1
ATOM 3932 C CA . LEU B 1 120 ? 9.062 -24.375 -23.406 1 92.44 120 LEU B CA 1
ATOM 3933 C C . LEU B 1 120 ? 10.078 -24.453 -24.547 1 92.44 120 LEU B C 1
ATOM 3935 O O . LEU B 1 120 ? 11.289 -24.406 -24.312 1 92.44 120 LEU B O 1
ATOM 3939 N N . PRO B 1 121 ? 9.57 -24.672 -25.781 1 88.06 121 PRO B N 1
ATOM 3940 C CA . PRO B 1 121 ? 10.484 -24.766 -26.922 1 88.06 121 PRO B CA 1
ATOM 3941 C C . PRO B 1 121 ? 11.148 -23.438 -27.266 1 88.06 121 PRO B C 1
ATOM 3943 O O . PRO B 1 121 ? 10.664 -22.375 -26.859 1 88.06 121 PRO B O 1
ATOM 3946 N N . PRO B 1 122 ? 12.297 -23.75 -27.984 1 81.25 122 PRO B N 1
ATOM 3947 C CA . PRO B 1 122 ? 12.859 -22.516 -28.531 1 81.25 122 PRO B CA 1
ATOM 3948 C C . PRO B 1 122 ? 11.953 -21.859 -29.562 1 81.25 122 PRO B C 1
ATOM 3950 O O . PRO B 1 122 ? 11.109 -22.531 -30.156 1 81.25 122 PRO B O 1
ATOM 3953 N N . GLY B 1 123 ? 11.844 -20.625 -29.859 1 76.38 123 GLY B N 1
ATOM 3954 C CA . GLY B 1 123 ? 11.031 -19.984 -30.875 1 76.38 123 GLY B CA 1
ATOM 3955 C C . GLY B 1 123 ? 10.047 -18.969 -30.297 1 76.38 123 GLY B C 1
ATOM 3956 O O . GLY B 1 123 ? 9.352 -18.281 -31.047 1 76.38 123 GLY B O 1
ATOM 3957 N N . GLY B 1 124 ? 9.891 -18.969 -29.125 1 83.69 124 GLY B N 1
ATOM 3958 C CA . GLY B 1 124 ? 9.109 -17.891 -28.531 1 83.69 124 GLY B CA 1
ATOM 3959 C C . GLY B 1 124 ? 7.656 -18.266 -28.312 1 83.69 124 GLY B C 1
ATOM 3960 O O . GLY B 1 124 ? 7.309 -19.453 -28.297 1 83.69 124 GLY B O 1
ATOM 3961 N N . PRO B 1 125 ? 6.723 -17.297 -28.062 1 91.06 125 PRO B N 1
ATOM 3962 C CA . PRO B 1 125 ? 5.348 -17.531 -27.625 1 91.06 125 PRO B CA 1
ATOM 3963 C C . PRO B 1 125 ? 4.484 -18.188 -28.703 1 91.06 125 PRO B C 1
ATOM 3965 O O . PRO B 1 125 ? 3.52 -18.891 -28.375 1 91.06 125 PRO B O 1
ATOM 3968 N N . SER B 1 126 ? 4.789 -17.984 -29.969 1 90 126 SER B N 1
ATOM 3969 C CA . SER B 1 126 ? 3.973 -18.594 -31.016 1 90 126 SER B CA 1
ATOM 3970 C C . SER B 1 126 ? 3.98 -20.109 -30.922 1 90 126 SER B C 1
ATOM 3972 O O . SER B 1 126 ? 2.936 -20.75 -31.047 1 90 126 SER B O 1
ATOM 3974 N N . ARG B 1 127 ? 5.148 -20.688 -30.688 1 92.56 127 ARG B N 1
ATOM 3975 C CA . ARG B 1 127 ? 5.254 -22.125 -30.5 1 92.56 127 ARG B CA 1
ATOM 3976 C C . ARG B 1 127 ? 4.938 -22.516 -29.062 1 92.56 127 ARG B C 1
ATOM 3978 O O . ARG B 1 127 ? 4.281 -23.531 -28.828 1 92.56 127 ARG B O 1
ATOM 3985 N N . GLY B 1 128 ? 5.363 -21.766 -28.219 1 95.44 128 GLY B N 1
ATOM 3986 C CA . GLY B 1 128 ? 5.191 -22.047 -26.812 1 95.44 128 GLY B CA 1
ATOM 3987 C C . GLY B 1 128 ? 3.742 -22.047 -26.359 1 95.44 128 GLY B C 1
ATOM 3988 O O . GLY B 1 128 ? 3.354 -22.797 -25.469 1 95.44 128 GLY B O 1
ATOM 3989 N N . ALA B 1 129 ? 2.934 -21.219 -27.016 1 96.5 129 ALA B N 1
ATOM 3990 C CA . ALA B 1 129 ? 1.525 -21.109 -26.641 1 96.5 129 ALA B CA 1
ATOM 3991 C C . ALA B 1 129 ? 0.795 -22.422 -26.859 1 96.5 129 ALA B C 1
ATOM 3993 O O . ALA B 1 129 ? -0.093 -22.781 -26.094 1 96.5 129 ALA B O 1
ATOM 3994 N N . LYS B 1 130 ? 1.161 -23.094 -27.891 1 96.44 130 LYS B N 1
ATOM 3995 C CA . LYS B 1 130 ? 0.553 -24.391 -28.156 1 96.44 130 LYS B CA 1
ATOM 3996 C C . LYS B 1 130 ? 0.896 -25.406 -27.062 1 96.44 130 LYS B C 1
ATOM 3998 O O . LYS B 1 130 ? 0.026 -26.141 -26.594 1 96.44 130 LYS B O 1
ATOM 4003 N N . VAL B 1 131 ? 2.168 -25.422 -26.672 1 97.62 131 VAL B N 1
ATOM 4004 C CA . VAL B 1 131 ? 2.625 -26.297 -25.594 1 97.62 131 VAL B CA 1
ATOM 4005 C C . VAL B 1 131 ? 1.848 -25.984 -24.312 1 97.62 131 VAL B C 1
ATOM 4007 O O . VAL B 1 131 ? 1.416 -26.891 -23.609 1 97.62 131 VAL B O 1
ATOM 4010 N N . ILE B 1 132 ? 1.651 -24.75 -24.078 1 98.31 132 ILE B N 1
ATOM 4011 C CA . ILE B 1 132 ? 0.966 -24.281 -22.875 1 98.31 132 ILE B CA 1
ATOM 4012 C C . ILE B 1 132 ? -0.495 -24.719 -22.922 1 98.31 132 ILE B C 1
ATOM 4014 O O . ILE B 1 132 ? -1.019 -25.25 -21.922 1 98.31 132 ILE B O 1
ATOM 4018 N N . LEU B 1 133 ? -1.164 -24.516 -24.062 1 98.56 133 LEU B N 1
ATOM 4019 C CA . LEU B 1 133 ? -2.562 -24.906 -24.203 1 98.56 133 LEU B CA 1
ATOM 4020 C C . LEU B 1 133 ? -2.727 -26.406 -24.016 1 98.56 133 LEU B C 1
ATOM 4022 O O . LEU B 1 133 ? -3.67 -26.859 -23.359 1 98.56 133 LEU B O 1
ATOM 4026 N N . ASP B 1 134 ? -1.793 -27.156 -24.547 1 98.56 134 ASP B N 1
ATOM 4027 C CA . ASP B 1 134 ? -1.819 -28.594 -24.359 1 98.56 134 ASP B CA 1
ATOM 4028 C C . ASP B 1 134 ? -1.646 -28.969 -22.891 1 98.56 134 ASP B C 1
ATOM 4030 O O . ASP B 1 134 ? -2.311 -29.875 -22.391 1 98.56 134 ASP B O 1
ATOM 4034 N N . LEU B 1 135 ? -0.769 -28.297 -22.234 1 98.69 135 LEU B N 1
ATOM 4035 C CA . LEU B 1 135 ? -0.513 -28.531 -20.812 1 98.69 135 LEU B CA 1
ATOM 4036 C C . LEU B 1 135 ? -1.756 -28.25 -19.984 1 98.69 135 LEU B C 1
ATOM 4038 O O . LEU B 1 135 ? -2.133 -29.047 -19.125 1 98.69 135 LEU B O 1
ATOM 4042 N N . ILE B 1 136 ? -2.396 -27.109 -20.234 1 98.69 136 ILE B N 1
ATOM 4043 C CA . ILE B 1 136 ? -3.607 -26.719 -19.516 1 98.69 136 ILE B CA 1
ATOM 4044 C C . ILE B 1 136 ? -4.695 -27.766 -19.75 1 98.69 136 ILE B C 1
ATOM 4046 O O . ILE B 1 136 ? -5.387 -28.172 -18.812 1 98.69 136 ILE B O 1
ATOM 4050 N N . GLU B 1 137 ? -4.82 -28.219 -20.984 1 98.44 137 GLU B N 1
ATOM 4051 C CA . GLU B 1 137 ? -5.82 -29.234 -21.312 1 98.44 137 GLU B CA 1
ATOM 4052 C C . GLU B 1 137 ? -5.566 -30.531 -20.562 1 98.44 137 GLU B C 1
ATOM 4054 O O . GLU B 1 137 ? -6.5 -31.156 -20.062 1 98.44 137 GLU B O 1
ATOM 4059 N N . SER B 1 138 ? -4.344 -30.891 -20.516 1 98.56 138 SER B N 1
ATOM 4060 C CA . SER B 1 138 ? -3.982 -32.094 -19.781 1 98.56 138 SER B CA 1
ATOM 4061 C C . SER B 1 138 ? -4.34 -31.984 -18.297 1 98.56 138 SER B C 1
ATOM 4063 O O . SER B 1 138 ? -4.879 -32.938 -17.719 1 98.56 138 SER B O 1
ATOM 4065 N N . VAL B 1 139 ? -4.055 -30.859 -17.688 1 98.62 139 VAL B N 1
ATOM 4066 C CA . VAL B 1 139 ? -4.359 -30.609 -16.281 1 98.62 139 VAL B CA 1
ATOM 4067 C C . VAL B 1 139 ? -5.871 -30.609 -16.062 1 98.62 139 VAL B C 1
ATOM 4069 O O . VAL B 1 139 ? -6.363 -31.188 -15.094 1 98.62 139 VAL B O 1
ATOM 4072 N N . ARG B 1 140 ? -6.555 -30.016 -16.969 1 98 140 ARG B N 1
ATOM 4073 C CA . ARG B 1 140 ? -8.016 -29.969 -16.906 1 98 140 ARG B CA 1
ATOM 4074 C C . ARG B 1 140 ? -8.617 -31.359 -16.984 1 98 140 ARG B C 1
ATOM 4076 O O . ARG B 1 140 ? -9.523 -31.688 -16.219 1 98 140 ARG B O 1
ATOM 4083 N N . LYS B 1 141 ? -8.133 -32.188 -17.859 1 97.94 141 LYS B N 1
ATOM 4084 C CA . LYS B 1 141 ? -8.617 -33.562 -18.016 1 97.94 141 LYS B CA 1
ATOM 4085 C C . LYS B 1 141 ? -8.352 -34.375 -16.766 1 97.94 141 LYS B C 1
ATOM 4087 O O . LYS B 1 141 ? -9.227 -35.094 -16.297 1 97.94 141 LYS B O 1
ATOM 4092 N N . GLU B 1 142 ? -7.16 -34.219 -16.281 1 98.5 142 GLU B N 1
ATOM 4093 C CA . GLU B 1 142 ? -6.828 -34.938 -15.047 1 98.5 142 GLU B CA 1
ATOM 4094 C C . GLU B 1 142 ? -7.699 -34.469 -13.883 1 98.5 142 GLU B C 1
ATOM 4096 O O . GLU B 1 142 ? -8.164 -35.312 -13.086 1 98.5 142 GLU B O 1
ATOM 4101 N N . LEU B 1 143 ? -7.887 -33.188 -13.773 1 98.38 143 LEU B N 1
ATOM 4102 C CA . LEU B 1 143 ? -8.734 -32.625 -12.727 1 98.38 143 LEU B CA 1
ATOM 4103 C C . LEU B 1 143 ? -10.148 -33.188 -12.828 1 98.38 143 LEU B C 1
ATOM 4105 O O . LEU B 1 143 ? -10.766 -33.531 -11.805 1 98.38 143 LEU B O 1
ATOM 4109 N N . ALA B 1 144 ? -10.641 -33.312 -14.023 1 97.69 144 ALA B N 1
ATOM 4110 C CA . ALA B 1 144 ? -11.992 -33.812 -14.266 1 97.69 144 ALA B CA 1
ATOM 4111 C C . ALA B 1 144 ? -12.133 -35.281 -13.812 1 97.69 144 ALA B C 1
ATOM 4113 O O . ALA B 1 144 ? -13.219 -35.719 -13.414 1 97.69 144 ALA B O 1
ATOM 4114 N N . THR B 1 145 ? -11.055 -36.031 -13.859 1 97.75 145 THR B N 1
ATOM 4115 C CA . THR B 1 145 ? -11.07 -37.406 -13.391 1 97.75 145 THR B CA 1
ATOM 4116 C C . THR B 1 145 ? -11.156 -37.469 -11.867 1 97.75 145 THR B C 1
ATOM 4118 O O . THR B 1 145 ? -11.703 -38.406 -11.305 1 97.75 145 THR B O 1
ATOM 4121 N N . LEU B 1 146 ? -10.625 -36.5 -11.227 1 96.94 146 LEU B N 1
ATOM 4122 C CA . LEU B 1 146 ? -10.594 -36.438 -9.766 1 96.94 146 LEU B CA 1
ATOM 4123 C C . LEU B 1 146 ? -11.906 -35.906 -9.211 1 96.94 146 LEU B C 1
ATOM 4125 O O . LEU B 1 146 ? -12.32 -36.312 -8.109 1 96.94 146 LEU B O 1
ATOM 4129 N N . SER B 1 147 ? -12.484 -35 -9.914 1 95.25 147 SER B N 1
ATOM 4130 C CA . SER B 1 147 ? -13.75 -34.406 -9.508 1 95.25 147 SER B CA 1
ATOM 4131 C C . SER B 1 147 ? -14.656 -34.156 -10.711 1 95.25 147 SER B C 1
ATOM 4133 O O . SER B 1 147 ? -14.383 -33.281 -11.531 1 95.25 147 SER B O 1
ATOM 4135 N N . VAL B 1 148 ? -15.781 -34.781 -10.711 1 93.19 148 VAL B N 1
ATOM 4136 C CA . VAL B 1 148 ? -16.703 -34.719 -11.836 1 93.19 148 VAL B CA 1
ATOM 4137 C C . VAL B 1 148 ? -17.234 -33.312 -11.984 1 93.19 148 VAL B C 1
ATOM 4139 O O . VAL B 1 148 ? -17.578 -32.875 -13.094 1 93.19 148 VAL B O 1
ATOM 4142 N N . GLN B 1 149 ? -17.203 -32.531 -10.93 1 93.81 149 GLN B N 1
ATOM 4143 C CA . GLN B 1 149 ? -17.766 -31.188 -10.945 1 93.81 149 GLN B CA 1
ATOM 4144 C C . GLN B 1 149 ? -16.703 -30.141 -11.273 1 93.81 149 GLN B C 1
ATOM 4146 O O . GLN B 1 149 ? -17 -28.953 -11.359 1 93.81 149 GLN B O 1
ATOM 4151 N N . SER B 1 150 ? -15.516 -30.578 -11.453 1 95.81 150 SER B N 1
ATOM 4152 C CA . SER B 1 150 ? -14.406 -29.641 -11.562 1 95.81 150 SER B CA 1
ATOM 4153 C C . SER B 1 150 ? -14.617 -28.656 -12.719 1 95.81 150 SER B C 1
ATOM 4155 O O . SER B 1 150 ? -14.359 -27.469 -12.578 1 95.81 150 SER B O 1
ATOM 4157 N N . GLU B 1 151 ? -15.133 -29.141 -13.867 1 95.62 151 GLU B N 1
ATOM 4158 C CA . GLU B 1 151 ? -15.305 -28.266 -15.023 1 95.62 151 GLU B CA 1
ATOM 4159 C C . GLU B 1 151 ? -16.359 -27.188 -14.75 1 95.62 151 GLU B C 1
ATOM 4161 O O . GLU B 1 151 ? -16.172 -26.031 -15.109 1 95.62 151 GLU B O 1
ATOM 4166 N N . LYS B 1 152 ? -17.406 -27.562 -14.164 1 95.75 152 LYS B N 1
ATOM 4167 C CA . LYS B 1 152 ? -18.5 -26.641 -13.883 1 95.75 152 LYS B CA 1
ATOM 4168 C C . LYS B 1 152 ? -18.094 -25.625 -12.82 1 95.75 152 LYS B C 1
ATOM 4170 O O . LYS B 1 152 ? -18.625 -24.516 -12.789 1 95.75 152 LYS B O 1
ATOM 4175 N N . ARG B 1 153 ? -17.156 -25.984 -11.977 1 97.56 153 ARG B N 1
ATOM 4176 C CA . ARG B 1 153 ? -16.828 -25.156 -10.836 1 97.56 153 ARG B CA 1
ATOM 4177 C C . ARG B 1 153 ? -15.453 -24.5 -11.008 1 97.56 153 ARG B C 1
ATOM 4179 O O . ARG B 1 153 ? -14.867 -24 -10.039 1 97.56 153 ARG B O 1
ATOM 4186 N N . LEU B 1 154 ? -14.922 -24.578 -12.227 1 98.19 154 LEU B N 1
ATOM 4187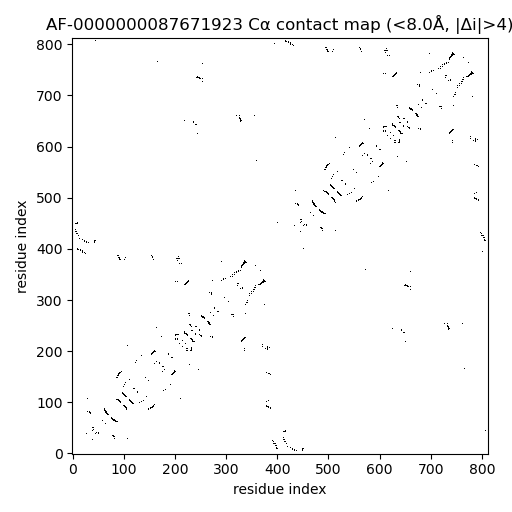 C CA . LEU B 1 154 ? -13.656 -23.906 -12.539 1 98.19 154 LEU B CA 1
ATOM 4188 C C . LEU B 1 154 ? -13.859 -22.406 -12.688 1 98.19 154 LEU B C 1
ATOM 4190 O O . LEU B 1 154 ? -14.547 -21.953 -13.602 1 98.19 154 LEU B O 1
ATOM 4194 N N . VAL B 1 155 ? -13.203 -21.625 -11.766 1 97.56 155 VAL B N 1
ATOM 4195 C CA . VAL B 1 155 ? -13.57 -20.219 -11.688 1 97.56 155 VAL B CA 1
ATOM 4196 C C . VAL B 1 155 ? -12.617 -19.391 -12.547 1 97.56 155 VAL B C 1
ATOM 4198 O O . VAL B 1 155 ? -12.867 -18.203 -12.805 1 97.56 155 VAL B O 1
ATOM 4201 N N . GLY B 1 156 ? -11.516 -19.969 -13 1 98.12 156 GLY B N 1
ATOM 4202 C CA . GLY B 1 156 ? -10.656 -19.188 -13.883 1 98.12 156 GLY B CA 1
ATOM 4203 C C . GLY B 1 156 ? -9.266 -19.781 -14.039 1 98.12 156 GLY B C 1
ATOM 4204 O O . GLY B 1 156 ? -8.984 -20.859 -13.516 1 98.12 156 GLY B O 1
ATOM 4205 N N . LEU B 1 157 ? -8.492 -19.125 -14.898 1 98.69 157 LEU B N 1
ATOM 4206 C CA . LEU B 1 157 ? -7.09 -19.422 -15.18 1 98.69 157 LEU B CA 1
ATOM 4207 C C . LEU B 1 157 ? -6.207 -18.219 -14.828 1 98.69 157 LEU B C 1
ATOM 4209 O O . LEU B 1 157 ? -6.312 -17.156 -15.438 1 98.69 157 LEU B O 1
ATOM 4213 N N . GLY B 1 158 ? -5.41 -18.406 -13.773 1 98.69 158 GLY B N 1
ATOM 4214 C CA . GLY B 1 158 ? -4.41 -17.406 -13.461 1 98.69 158 GLY B CA 1
ATOM 4215 C C . GLY B 1 158 ? -3.07 -17.656 -14.117 1 98.69 158 GLY B C 1
ATOM 4216 O O . GLY B 1 158 ? -2.604 -18.797 -14.148 1 98.69 158 GLY B O 1
ATOM 4217 N N . VAL B 1 159 ? -2.463 -16.625 -14.664 1 98.56 159 VAL B N 1
ATOM 4218 C CA . VAL B 1 159 ? -1.156 -16.734 -15.305 1 98.56 159 VAL B CA 1
ATOM 4219 C C . VAL B 1 159 ? -0.153 -15.836 -14.57 1 98.56 159 VAL B C 1
ATOM 4221 O O . VAL B 1 159 ? -0.483 -14.711 -14.18 1 98.56 159 VAL B O 1
ATOM 4224 N N . ALA B 1 160 ? 0.994 -16.328 -14.344 1 97.75 160 ALA B N 1
ATOM 4225 C CA . ALA B 1 160 ? 2.082 -15.547 -13.773 1 97.75 160 ALA B CA 1
ATOM 4226 C C . ALA B 1 160 ? 3.346 -15.656 -14.625 1 97.75 160 ALA B C 1
ATOM 4228 O O . ALA B 1 160 ? 3.672 -16.734 -15.125 1 97.75 160 ALA B O 1
ATOM 4229 N N . MET B 1 161 ? 3.996 -14.641 -14.836 1 95.25 161 MET B N 1
ATOM 4230 C CA . MET B 1 161 ? 5.273 -14.586 -15.539 1 95.25 161 MET B CA 1
ATOM 4231 C C . MET B 1 161 ? 6.117 -13.414 -15.055 1 95.25 161 MET B C 1
ATOM 4233 O O . MET B 1 161 ? 5.609 -12.516 -14.375 1 95.25 161 MET B O 1
ATOM 4237 N N . PRO B 1 162 ? 7.414 -13.398 -15.359 1 93.06 162 PRO B N 1
ATOM 4238 C CA . PRO B 1 162 ? 8.273 -12.305 -14.906 1 93.06 162 PRO B CA 1
ATOM 4239 C C . PRO B 1 162 ? 7.855 -10.953 -15.484 1 93.06 162 PRO B C 1
ATOM 4241 O O . PRO B 1 162 ? 7.469 -10.875 -16.656 1 93.06 162 PRO B O 1
ATOM 4244 N N . GLY B 1 163 ? 7.824 -9.914 -14.641 1 90.12 163 GLY B N 1
ATOM 4245 C CA . GLY B 1 163 ? 7.695 -8.523 -15.062 1 90.12 163 GLY B CA 1
ATOM 4246 C C . GLY B 1 163 ? 9.023 -7.793 -15.125 1 90.12 163 GLY B C 1
ATOM 4247 O O . GLY B 1 163 ? 10.086 -8.422 -15.156 1 90.12 163 GLY B O 1
ATOM 4248 N N . PRO B 1 164 ? 8.961 -6.512 -15.219 1 91.88 164 PRO B N 1
ATOM 4249 C CA . PRO B 1 164 ? 7.797 -5.629 -15.305 1 91.88 164 PRO B CA 1
ATOM 4250 C C . PRO B 1 164 ? 7.113 -5.68 -16.672 1 91.88 164 PRO B C 1
ATOM 4252 O O . PRO B 1 164 ? 7.77 -5.926 -17.688 1 91.88 164 PRO B O 1
ATOM 4255 N N . PHE B 1 165 ? 5.82 -5.352 -16.609 1 90.62 165 PHE B N 1
ATOM 4256 C CA . PHE B 1 165 ? 5.016 -5.41 -17.828 1 90.62 165 PHE B CA 1
ATOM 4257 C C . PHE B 1 165 ? 4.922 -4.035 -18.469 1 90.62 165 PHE B C 1
ATOM 4259 O O . PHE B 1 165 ? 4.996 -3.012 -17.797 1 90.62 165 PHE B O 1
ATOM 4266 N N . GLY B 1 166 ? 4.789 -4.023 -19.766 1 85.25 166 GLY B N 1
ATOM 4267 C CA . GLY B 1 166 ? 4.484 -2.812 -20.516 1 85.25 166 GLY B CA 1
ATOM 4268 C C . GLY B 1 166 ? 5.691 -1.908 -20.703 1 85.25 166 GLY B C 1
ATOM 4269 O O . GLY B 1 166 ? 5.539 -0.721 -21 1 85.25 166 GLY B O 1
ATOM 4270 N N . MET B 1 167 ? 6.852 -2.393 -20.375 1 83.88 167 MET B N 1
ATOM 4271 C CA . MET B 1 167 ? 8.062 -1.603 -20.562 1 83.88 167 MET B CA 1
ATOM 4272 C C . MET B 1 167 ? 8.555 -1.693 -22 1 83.88 167 MET B C 1
ATOM 4274 O O . MET B 1 167 ? 8.258 -2.658 -22.703 1 83.88 167 MET B O 1
ATOM 4278 N N . ASP B 1 168 ? 9.188 -0.549 -22.375 1 76.88 168 ASP B N 1
ATOM 4279 C CA . ASP B 1 168 ? 9.875 -0.628 -23.656 1 76.88 168 ASP B CA 1
ATOM 4280 C C . ASP B 1 168 ? 11.164 -1.437 -23.531 1 76.88 168 ASP B C 1
ATOM 4282 O O . ASP B 1 168 ? 12.117 -1.008 -22.875 1 76.88 168 ASP B O 1
ATOM 4286 N N . ILE B 1 169 ? 11.008 -2.662 -23.844 1 67 169 ILE B N 1
ATOM 4287 C CA . ILE B 1 169 ? 12.133 -3.549 -23.578 1 67 169 ILE B CA 1
ATOM 4288 C C . ILE B 1 169 ? 12.844 -3.891 -24.891 1 67 169 ILE B C 1
ATOM 4290 O O . ILE B 1 169 ? 12.203 -4.047 -25.938 1 67 169 ILE B O 1
ATOM 4294 N N . VAL B 1 170 ? 14.141 -3.881 -24.656 1 62.62 170 VAL B N 1
ATOM 4295 C CA . VAL B 1 170 ? 14.961 -4.371 -25.766 1 62.62 170 VAL B CA 1
ATOM 4296 C C . VAL B 1 170 ? 14.773 -5.879 -25.906 1 62.62 170 VAL B C 1
ATOM 4298 O O . VAL B 1 170 ? 14.758 -6.609 -24.922 1 62.62 170 VAL B O 1
ATOM 4301 N N . ASP B 1 171 ? 14.492 -6.461 -27.062 1 63.03 171 ASP B N 1
ATOM 4302 C CA . ASP B 1 171 ? 14.102 -7.82 -27.422 1 63.03 171 ASP B CA 1
ATOM 4303 C C . ASP B 1 171 ? 15.078 -8.844 -26.828 1 63.03 171 ASP B C 1
ATOM 4305 O O . ASP B 1 171 ? 14.672 -9.945 -26.453 1 63.03 171 ASP B O 1
ATOM 4309 N N . ASP B 1 172 ? 16.312 -8.516 -26.594 1 64.25 172 ASP B N 1
ATOM 4310 C CA . ASP B 1 172 ? 17.266 -9.57 -26.266 1 64.25 172 ASP B CA 1
ATOM 4311 C C . ASP B 1 172 ? 17.578 -9.594 -24.781 1 64.25 172 ASP B C 1
ATOM 4313 O O . ASP B 1 172 ? 18.516 -10.266 -24.344 1 64.25 172 ASP B O 1
ATOM 4317 N N . ASP B 1 173 ? 16.734 -9.117 -24.031 1 69.25 173 ASP B N 1
ATOM 4318 C CA . ASP B 1 173 ? 17 -9.133 -22.594 1 69.25 173 ASP B CA 1
ATOM 4319 C C . ASP B 1 173 ? 16.422 -10.375 -21.938 1 69.25 173 ASP B C 1
ATOM 4321 O O . ASP B 1 173 ? 15.203 -10.523 -21.859 1 69.25 173 ASP B O 1
ATOM 4325 N N . PRO B 1 174 ? 17.375 -11.352 -21.641 1 66.38 174 PRO B N 1
ATOM 4326 C CA . PRO B 1 174 ? 16.859 -12.602 -21.078 1 66.38 174 PRO B CA 1
ATOM 4327 C C . PRO B 1 174 ? 16.078 -12.391 -19.797 1 66.38 174 PRO B C 1
ATOM 4329 O O . PRO B 1 174 ? 15.312 -13.266 -19.375 1 66.38 174 PRO B O 1
ATOM 4332 N N . TRP B 1 175 ? 16.266 -11.242 -19.25 1 68.94 175 TRP B N 1
ATOM 4333 C CA . TRP B 1 175 ? 15.625 -10.953 -17.984 1 68.94 175 TRP B CA 1
ATOM 4334 C C . TRP B 1 175 ? 14.18 -10.516 -18.188 1 68.94 175 TRP B C 1
ATOM 4336 O O . TRP B 1 175 ? 13.352 -10.633 -17.281 1 68.94 175 TRP B O 1
ATOM 4346 N N . MET B 1 176 ? 13.711 -10.086 -19.297 1 74.19 176 MET B N 1
ATOM 4347 C CA . MET B 1 176 ? 12.438 -9.383 -19.438 1 74.19 176 MET B CA 1
ATOM 4348 C C . MET B 1 176 ? 11.453 -10.195 -20.281 1 74.19 176 MET B C 1
ATOM 4350 O O . MET B 1 176 ? 10.25 -9.914 -20.281 1 74.19 176 MET B O 1
ATOM 4354 N N . MET B 1 177 ? 11.711 -11.234 -20.781 1 86.81 177 MET B N 1
ATOM 4355 C CA . MET B 1 177 ? 10.852 -12.086 -21.594 1 86.81 177 MET B CA 1
ATOM 4356 C C . MET B 1 177 ? 9.984 -11.242 -22.531 1 86.81 177 MET B C 1
ATOM 4358 O O . MET B 1 177 ? 8.766 -11.43 -22.594 1 86.81 177 MET B O 1
ATOM 4362 N N . ALA B 1 178 ? 10.516 -10.352 -23.297 1 85.19 178 ALA B N 1
ATOM 4363 C CA . ALA B 1 178 ? 9.867 -9.344 -24.141 1 85.19 178 ALA B CA 1
ATOM 4364 C C . ALA B 1 178 ? 8.945 -10 -25.172 1 85.19 178 ALA B C 1
ATOM 4366 O O . ALA B 1 178 ? 7.828 -9.523 -25.406 1 85.19 178 ALA B O 1
ATOM 4367 N N . ALA B 1 179 ? 9.352 -11.117 -25.75 1 87.06 179 ALA B N 1
ATOM 4368 C CA . ALA B 1 179 ? 8.555 -11.789 -26.781 1 87.06 179 ALA B CA 1
ATOM 4369 C C . ALA B 1 179 ? 7.215 -12.25 -26.219 1 87.06 179 ALA B C 1
ATOM 4371 O O . ALA B 1 179 ? 6.176 -12.109 -26.859 1 87.06 179 ALA B O 1
ATOM 4372 N N . TRP B 1 180 ? 7.262 -12.766 -25.031 1 90.5 180 TRP B N 1
ATOM 4373 C CA . TRP B 1 180 ? 6.047 -13.234 -24.375 1 90.5 180 TRP B CA 1
ATOM 4374 C C . TRP B 1 180 ? 5.152 -12.07 -23.984 1 90.5 180 TRP B C 1
ATOM 4376 O O . TRP B 1 180 ? 3.926 -12.148 -24.109 1 90.5 180 TRP B O 1
ATOM 4386 N N . GLN B 1 181 ? 5.762 -10.977 -23.547 1 88.12 181 GLN B N 1
ATOM 4387 C CA . GLN B 1 181 ? 5.004 -9.812 -23.109 1 88.12 181 GLN B CA 1
ATOM 4388 C C . GLN B 1 181 ? 4.332 -9.109 -24.281 1 88.12 181 GLN B C 1
ATOM 4390 O O . GLN B 1 181 ? 3.271 -8.5 -24.125 1 88.12 181 GLN B O 1
ATOM 4395 N N . ASN B 1 182 ? 4.914 -9.203 -25.422 1 88.06 182 ASN B N 1
ATOM 4396 C CA . ASN B 1 182 ? 4.375 -8.547 -26.609 1 88.06 182 ASN B CA 1
ATOM 4397 C C . ASN B 1 182 ? 3.408 -9.453 -27.359 1 88.06 182 ASN B C 1
ATOM 4399 O O . ASN B 1 182 ? 2.777 -9.031 -28.328 1 88.06 182 ASN B O 1
ATOM 4403 N N . PHE B 1 183 ? 3.35 -10.688 -27.016 1 92.06 183 PHE B N 1
ATOM 4404 C CA . PHE B 1 183 ? 2.432 -11.664 -27.594 1 92.06 183 PHE B CA 1
ATOM 4405 C C . PHE B 1 183 ? 1.039 -11.516 -26.984 1 92.06 183 PHE B C 1
ATOM 4407 O O . PHE B 1 183 ? 0.897 -11.25 -25.797 1 92.06 183 PHE B O 1
ATOM 4414 N N . PRO B 1 184 ? -0.067 -11.594 -27.781 1 95.44 184 PRO B N 1
ATOM 4415 C CA . PRO B 1 184 ? -1.417 -11.547 -27.219 1 95.44 184 PRO B CA 1
ATOM 4416 C C . PRO B 1 184 ? -1.76 -12.789 -26.406 1 95.44 184 PRO B C 1
ATOM 4418 O O . PRO B 1 184 ? -2.68 -13.531 -26.75 1 95.44 184 PRO B O 1
ATOM 4421 N N . LEU B 1 185 ? -1.054 -12.953 -25.328 1 95.62 185 LEU B N 1
ATOM 4422 C CA . LEU B 1 185 ? -1.053 -14.164 -24.516 1 95.62 185 LEU B CA 1
ATOM 4423 C C . LEU B 1 185 ? -2.422 -14.398 -23.891 1 95.62 185 LEU B C 1
ATOM 4425 O O . LEU B 1 185 ? -2.977 -15.492 -23.984 1 95.62 185 LEU B O 1
ATOM 4429 N N . LEU B 1 186 ? -2.963 -13.422 -23.266 1 96.56 186 LEU B N 1
ATOM 4430 C CA . LEU B 1 186 ? -4.223 -13.562 -22.547 1 96.56 186 LEU B CA 1
ATOM 4431 C C . LEU B 1 186 ? -5.363 -13.891 -23.5 1 96.56 186 LEU B C 1
ATOM 4433 O O . LEU B 1 186 ? -6.188 -14.766 -23.219 1 96.56 186 LEU B O 1
ATOM 4437 N N . GLU B 1 187 ? -5.406 -13.164 -24.562 1 97.38 187 GLU B N 1
ATOM 4438 C CA . GLU B 1 187 ? -6.422 -13.422 -25.578 1 97.38 187 GLU B CA 1
ATOM 4439 C C . GLU B 1 187 ? -6.312 -14.844 -26.125 1 97.38 187 GLU B C 1
ATOM 4441 O O . GLU B 1 187 ? -7.32 -15.531 -26.297 1 97.38 187 GLU B O 1
ATOM 4446 N N . THR B 1 188 ? -5.09 -15.234 -26.359 1 97.94 188 THR B N 1
ATOM 4447 C CA . THR B 1 188 ? -4.836 -16.562 -26.891 1 97.94 188 THR B CA 1
ATOM 4448 C C . THR B 1 188 ? -5.277 -17.641 -25.891 1 97.94 188 THR B C 1
ATOM 4450 O O . THR B 1 188 ? -5.953 -18.594 -26.266 1 97.94 188 THR B O 1
ATOM 4453 N N . LEU B 1 189 ? -4.941 -17.469 -24.656 1 98.25 189 LEU B N 1
ATOM 4454 C CA . LEU B 1 189 ? -5.285 -18.438 -23.641 1 98.25 189 LEU B CA 1
ATOM 4455 C C . LEU B 1 189 ? -6.789 -18.453 -23.375 1 98.25 189 LEU B C 1
ATOM 4457 O O . LEU B 1 189 ? -7.379 -19.516 -23.188 1 98.25 189 LEU B O 1
ATOM 4461 N N . ALA B 1 190 ? -7.363 -17.266 -23.328 1 98.38 190 ALA B N 1
ATOM 4462 C CA . ALA B 1 190 ? -8.812 -17.188 -23.156 1 98.38 190 ALA B CA 1
ATOM 4463 C C . ALA B 1 190 ? -9.547 -17.906 -24.281 1 98.38 190 ALA B C 1
ATOM 4465 O O . ALA B 1 190 ? -10.469 -18.672 -24.031 1 98.38 190 ALA B O 1
ATOM 4466 N N . ALA B 1 191 ? -9.164 -17.656 -25.5 1 97.94 191 ALA B N 1
ATOM 4467 C CA . ALA B 1 191 ? -9.781 -18.281 -26.672 1 97.94 191 ALA B CA 1
ATOM 4468 C C . ALA B 1 191 ? -9.57 -19.797 -26.641 1 97.94 191 ALA B C 1
ATOM 4470 O O . ALA B 1 191 ? -10.477 -20.562 -26.969 1 97.94 191 ALA B O 1
ATOM 4471 N N . GLY B 1 192 ? -8.43 -20.203 -26.297 1 97.94 192 GLY B N 1
ATOM 4472 C CA . GLY B 1 192 ? -8.07 -21.609 -26.344 1 97.94 192 GLY B CA 1
ATOM 4473 C C . GLY B 1 192 ? -8.672 -22.422 -25.219 1 97.94 192 GLY B C 1
ATOM 4474 O O . GLY B 1 192 ? -8.844 -23.641 -25.344 1 97.94 192 GLY B O 1
ATOM 4475 N N . THR B 1 193 ? -8.969 -21.781 -24.094 1 97.88 193 THR B N 1
ATOM 4476 C CA . THR B 1 193 ? -9.414 -22.531 -22.922 1 97.88 193 THR B CA 1
ATOM 4477 C C . THR B 1 193 ? -10.875 -22.234 -22.609 1 97.88 193 THR B C 1
ATOM 4479 O O . THR B 1 193 ? -11.531 -23 -21.891 1 97.88 193 THR B O 1
ATOM 4482 N N . GLY B 1 194 ? -11.383 -21.094 -23.031 1 97.62 194 GLY B N 1
ATOM 4483 C CA . GLY B 1 194 ? -12.719 -20.641 -22.672 1 97.62 194 GLY B CA 1
ATOM 4484 C C . GLY B 1 194 ? -12.82 -20.125 -21.25 1 97.62 194 GLY B C 1
ATOM 4485 O O . GLY B 1 194 ? -13.922 -19.953 -20.734 1 97.62 194 GLY B O 1
ATOM 4486 N N . LEU B 1 195 ? -11.711 -19.922 -20.641 1 97.62 195 LEU B N 1
ATOM 4487 C CA . LEU B 1 195 ? -11.703 -19.516 -19.234 1 97.62 195 LEU B CA 1
ATOM 4488 C C . LEU B 1 195 ? -11.438 -18.016 -19.109 1 97.62 195 LEU B C 1
ATOM 4490 O O . LEU B 1 195 ? -10.922 -17.391 -20.031 1 97.62 195 LEU B O 1
ATOM 4494 N N . ASP B 1 196 ? -11.898 -17.438 -17.938 1 96.69 196 ASP B N 1
ATOM 4495 C CA . ASP B 1 196 ? -11.438 -16.109 -17.562 1 96.69 196 ASP B CA 1
ATOM 4496 C C . ASP B 1 196 ? -9.961 -16.125 -17.172 1 96.69 196 ASP B C 1
ATOM 4498 O O . ASP B 1 196 ? -9.555 -16.906 -16.312 1 96.69 196 ASP B O 1
ATOM 4502 N N . VAL B 1 197 ? -9.172 -15.336 -17.891 1 98.12 197 VAL B N 1
ATOM 4503 C CA . VAL B 1 197 ? -7.723 -15.398 -17.719 1 98.12 197 VAL B CA 1
ATOM 4504 C C . VAL B 1 197 ? -7.219 -14.094 -17.109 1 98.12 197 VAL B C 1
ATOM 4506 O O . VAL B 1 197 ? -7.641 -13.008 -17.5 1 98.12 197 VAL B O 1
ATOM 4509 N N . GLY B 1 198 ? -6.461 -14.211 -16.078 1 96.56 198 GLY B N 1
ATOM 4510 C CA . GLY B 1 198 ? -5.781 -13.07 -15.484 1 96.56 198 GLY B CA 1
ATOM 4511 C C . GLY B 1 198 ? -4.27 -13.227 -15.445 1 96.56 198 GLY B C 1
ATOM 4512 O O . GLY B 1 198 ? -3.762 -14.344 -15.359 1 96.56 198 GLY B O 1
ATOM 4513 N N . LEU B 1 199 ? -3.523 -12.086 -15.5 1 96.31 199 LEU B N 1
ATOM 4514 C CA . LEU B 1 199 ? -2.064 -12.078 -15.508 1 96.31 199 LEU B CA 1
ATOM 4515 C C . LEU B 1 199 ? -1.519 -11.344 -14.289 1 96.31 199 LEU B C 1
ATOM 4517 O O . LEU B 1 199 ? -2.033 -10.281 -13.914 1 96.31 199 LEU B O 1
ATOM 4521 N N . GLN B 1 200 ? -0.565 -11.891 -13.641 1 95.62 200 GLN B N 1
ATOM 4522 C CA . GLN B 1 200 ? 0.159 -11.195 -12.586 1 95.62 200 GLN B CA 1
ATOM 4523 C C . GLN B 1 200 ? 1.653 -11.508 -12.641 1 95.62 200 GLN B C 1
ATOM 4525 O O . GLN B 1 200 ? 2.066 -12.469 -13.289 1 95.62 200 GLN B O 1
ATOM 4530 N N . ASN B 1 201 ? 2.438 -10.664 -12 1 95.12 201 ASN B N 1
ATOM 4531 C CA . ASN B 1 201 ? 3.875 -10.875 -11.859 1 95.12 201 ASN B CA 1
ATOM 4532 C C . ASN B 1 201 ? 4.18 -12.086 -10.977 1 95.12 201 ASN B C 1
ATOM 4534 O O . ASN B 1 201 ? 3.406 -12.414 -10.078 1 95.12 201 ASN B O 1
ATOM 4538 N N . ASP B 1 202 ? 5.277 -12.75 -11.281 1 96.31 202 ASP B N 1
ATOM 4539 C CA . ASP B 1 202 ? 5.637 -13.969 -10.562 1 96.31 202 ASP B CA 1
ATOM 4540 C C . ASP B 1 202 ? 5.801 -13.695 -9.07 1 96.31 202 ASP B C 1
ATOM 4542 O O . ASP B 1 202 ? 5.359 -14.492 -8.234 1 96.31 202 ASP B O 1
ATOM 4546 N N . ALA B 1 203 ? 6.438 -12.555 -8.703 1 97.62 203 ALA B N 1
ATOM 4547 C CA . ALA B 1 203 ? 6.59 -12.219 -7.285 1 97.62 203 ALA B CA 1
ATOM 4548 C C . ALA B 1 203 ? 5.23 -11.992 -6.625 1 97.62 203 ALA B C 1
ATOM 4550 O O . ALA B 1 203 ? 5.004 -12.438 -5.496 1 97.62 203 ALA B O 1
ATOM 4551 N N . SER B 1 204 ? 4.312 -11.328 -7.297 1 97.81 204 SER B N 1
ATOM 4552 C CA . SER B 1 204 ? 2.955 -11.133 -6.797 1 97.81 204 SER B CA 1
ATOM 4553 C C . SER B 1 204 ? 2.223 -12.461 -6.648 1 97.81 204 SER B C 1
ATOM 4555 O O . SER B 1 204 ? 1.508 -12.672 -5.668 1 97.81 204 SER B O 1
ATOM 4557 N N . ALA B 1 205 ? 2.42 -13.328 -7.609 1 97.81 205 ALA B N 1
ATOM 4558 C CA . ALA B 1 205 ? 1.802 -14.648 -7.539 1 97.81 205 ALA B CA 1
ATOM 4559 C C . ALA B 1 205 ? 2.305 -15.422 -6.324 1 97.81 205 ALA B C 1
ATOM 4561 O O . ALA B 1 205 ? 1.517 -16.047 -5.602 1 97.81 205 ALA B O 1
ATOM 4562 N N . SER B 1 206 ? 3.602 -15.359 -6.137 1 97.75 206 SER B N 1
ATOM 4563 C CA . SER B 1 206 ? 4.164 -16.031 -4.977 1 97.75 206 SER B CA 1
ATOM 4564 C C . SER B 1 206 ? 3.574 -15.5 -3.678 1 97.75 206 SER B C 1
ATOM 4566 O O . SER B 1 206 ? 3.283 -16.266 -2.756 1 97.75 206 SER B O 1
ATOM 4568 N N . ALA B 1 207 ? 3.398 -14.203 -3.604 1 98.12 207 ALA B N 1
ATOM 4569 C CA . ALA B 1 207 ? 2.783 -13.594 -2.428 1 98.12 207 ALA B CA 1
ATOM 4570 C C . ALA B 1 207 ? 1.335 -14.047 -2.27 1 98.12 207 ALA B C 1
ATOM 4572 O O . ALA B 1 207 ? 0.867 -14.266 -1.149 1 98.12 207 ALA B O 1
ATOM 4573 N N . THR B 1 208 ? 0.642 -14.172 -3.371 1 96.88 208 THR B N 1
ATOM 4574 C CA . THR B 1 208 ? -0.735 -14.656 -3.336 1 96.88 208 THR B CA 1
ATOM 4575 C C . THR B 1 208 ? -0.798 -16.078 -2.775 1 96.88 208 THR B C 1
ATOM 4577 O O . THR B 1 208 ? -1.688 -16.391 -1.984 1 96.88 208 THR B O 1
ATOM 4580 N N . ALA B 1 209 ? 0.166 -16.891 -3.168 1 96.88 209 ALA B N 1
ATOM 4581 C CA . ALA B 1 209 ? 0.239 -18.234 -2.615 1 96.88 209 ALA B CA 1
ATOM 4582 C C . ALA B 1 209 ? 0.451 -18.203 -1.104 1 96.88 209 ALA B C 1
ATOM 4584 O O . ALA B 1 209 ? -0.212 -18.922 -0.36 1 96.88 209 ALA B O 1
ATOM 4585 N N . GLU B 1 210 ? 1.365 -17.328 -0.681 1 97.5 210 GLU B N 1
ATOM 4586 C CA . GLU B 1 210 ? 1.646 -17.188 0.744 1 97.5 210 GLU B CA 1
ATOM 4587 C C . GLU B 1 210 ? 0.397 -16.75 1.512 1 97.5 210 GLU B C 1
ATOM 4589 O O . GLU B 1 210 ? 0.155 -17.219 2.625 1 97.5 210 GLU B O 1
ATOM 4594 N N . ARG B 1 211 ? -0.376 -15.875 0.928 1 94.81 211 ARG B N 1
ATOM 4595 C CA . ARG B 1 211 ? -1.592 -15.375 1.566 1 94.81 211 ARG B CA 1
ATOM 4596 C C . ARG B 1 211 ? -2.646 -16.469 1.659 1 94.81 211 ARG B C 1
ATOM 4598 O O . ARG B 1 211 ? -3.4 -16.547 2.633 1 94.81 211 ARG B O 1
ATOM 4605 N N . MET B 1 212 ? -2.664 -17.266 0.667 1 92.69 212 MET B N 1
ATOM 4606 C CA . MET B 1 212 ? -3.727 -18.266 0.605 1 92.69 212 MET B CA 1
ATOM 4607 C C . MET B 1 212 ? -3.402 -19.469 1.494 1 92.69 212 MET B C 1
ATOM 4609 O O . MET B 1 212 ? -4.246 -19.922 2.268 1 92.69 212 MET B O 1
ATOM 4613 N N . VAL B 1 213 ? -2.178 -20.016 1.451 1 93.38 213 VAL B N 1
ATOM 4614 C CA . VAL B 1 213 ? -1.913 -21.281 2.141 1 93.38 213 VAL B CA 1
ATOM 4615 C C . VAL B 1 213 ? -0.567 -21.203 2.859 1 93.38 213 VAL B C 1
ATOM 4617 O O . VAL B 1 213 ? -0.119 -22.188 3.457 1 93.38 213 VAL B O 1
ATOM 4620 N N . GLY B 1 214 ? 0.09 -20.078 2.797 1 96.19 214 GLY B N 1
ATOM 4621 C CA . GLY B 1 214 ? 1.415 -19.969 3.387 1 96.19 214 GLY B CA 1
ATOM 4622 C C . GLY B 1 214 ? 1.439 -19.156 4.66 1 96.19 214 GLY B C 1
ATOM 4623 O O . GLY B 1 214 ? 0.434 -19.062 5.367 1 96.19 214 GLY B O 1
ATOM 4624 N N . VAL B 1 215 ? 2.582 -18.609 4.961 1 97.31 215 VAL B N 1
ATOM 4625 C CA . VAL B 1 215 ? 2.818 -17.984 6.262 1 97.31 215 VAL B CA 1
ATOM 4626 C C . VAL B 1 215 ? 2.232 -16.578 6.281 1 97.31 215 VAL B C 1
ATOM 4628 O O . VAL B 1 215 ? 2.113 -15.969 7.348 1 97.31 215 VAL B O 1
ATOM 4631 N N . ALA B 1 216 ? 1.885 -16.047 5.105 1 97.38 216 ALA B N 1
ATOM 4632 C CA . ALA B 1 216 ? 1.268 -14.727 5.07 1 97.38 216 ALA B CA 1
ATOM 4633 C C . ALA B 1 216 ? -0.231 -14.812 5.348 1 97.38 216 ALA B C 1
ATOM 4635 O O . ALA B 1 216 ? -0.916 -13.789 5.422 1 97.38 216 ALA B O 1
ATOM 4636 N N . ASN B 1 217 ? -0.746 -16.062 5.434 1 94.06 217 ASN B N 1
ATOM 4637 C CA . ASN B 1 217 ? -2.172 -16.25 5.684 1 94.06 217 ASN B CA 1
ATOM 4638 C C . ASN B 1 217 ? -2.611 -15.531 6.961 1 94.06 217 ASN B C 1
ATOM 4640 O O . ASN B 1 217 ? -2.047 -15.766 8.031 1 94.06 217 ASN B O 1
ATOM 4644 N N . GLY B 1 218 ? -3.613 -14.594 6.785 1 91.75 218 GLY B N 1
ATOM 4645 C CA . GLY B 1 218 ? -4.156 -13.867 7.922 1 91.75 218 GLY B CA 1
ATOM 4646 C C . GLY B 1 218 ? -3.396 -12.594 8.242 1 91.75 218 GLY B C 1
ATOM 4647 O O . GLY B 1 218 ? -3.783 -11.844 9.133 1 91.75 218 GLY B O 1
ATOM 4648 N N . LEU B 1 219 ? -2.314 -12.336 7.551 1 95.38 219 LEU B N 1
ATOM 4649 C CA . LEU B 1 219 ? -1.553 -11.117 7.789 1 95.38 219 LEU B CA 1
ATOM 4650 C C . LEU B 1 219 ? -2.088 -9.969 6.941 1 95.38 219 LEU B C 1
ATOM 4652 O O . LEU B 1 219 ? -2.469 -10.164 5.785 1 95.38 219 LEU B O 1
ATOM 4656 N N . ASP B 1 220 ? -2.057 -8.773 7.461 1 94.56 220 ASP B N 1
ATOM 4657 C CA . ASP B 1 220 ? -2.547 -7.59 6.758 1 94.56 220 ASP B CA 1
ATOM 4658 C C . ASP B 1 220 ? -1.396 -6.816 6.117 1 94.56 220 ASP B C 1
ATOM 4660 O O . ASP B 1 220 ? -1.597 -6.086 5.145 1 94.56 220 ASP B O 1
ATOM 4664 N N . HIS B 1 221 ? -0.216 -6.941 6.754 1 98 221 HIS B N 1
ATOM 4665 C CA . HIS B 1 221 ? 0.95 -6.191 6.305 1 98 221 HIS B CA 1
ATOM 4666 C C . HIS B 1 221 ? 2.186 -7.082 6.23 1 98 221 HIS B C 1
ATOM 4668 O O . HIS B 1 221 ? 2.873 -7.281 7.234 1 98 221 HIS B O 1
ATOM 4674 N N . ALA B 1 222 ? 2.449 -7.602 5.059 1 98.69 222 ALA B N 1
ATOM 4675 C CA . ALA B 1 222 ? 3.623 -8.438 4.832 1 98.69 222 ALA B CA 1
ATOM 4676 C C . ALA B 1 222 ? 4.234 -8.164 3.459 1 98.69 222 ALA B C 1
ATOM 4678 O O . ALA B 1 222 ? 3.52 -7.82 2.514 1 98.69 222 ALA B O 1
ATOM 4679 N N . VAL B 1 223 ? 5.52 -8.25 3.398 1 98.94 223 VAL B N 1
ATOM 4680 C CA . VAL B 1 223 ? 6.211 -8.156 2.117 1 98.94 223 VAL B CA 1
ATOM 4681 C C . VAL B 1 223 ? 6.93 -9.469 1.82 1 98.94 223 VAL B C 1
ATOM 4683 O O . VAL B 1 223 ? 7.723 -9.945 2.637 1 98.94 223 VAL B O 1
ATOM 4686 N N . CYS B 1 224 ? 6.582 -10.094 0.709 1 98.81 224 CYS B N 1
ATOM 4687 C CA . CYS B 1 224 ? 7.215 -11.328 0.269 1 98.81 224 CYS B CA 1
ATOM 4688 C C . CYS B 1 224 ? 8.383 -11.039 -0.669 1 98.81 224 CYS B C 1
ATOM 4690 O O . CYS B 1 224 ? 8.18 -10.578 -1.795 1 98.81 224 CYS B O 1
ATOM 4692 N N . LEU B 1 225 ? 9.562 -11.258 -0.182 1 98.69 225 LEU B N 1
ATOM 4693 C CA . LEU B 1 225 ? 10.773 -11.133 -0.991 1 98.69 225 LEU B CA 1
ATOM 4694 C C . LEU B 1 225 ? 11 -12.398 -1.813 1 98.69 225 LEU B C 1
ATOM 4696 O O . LEU B 1 225 ? 11.383 -13.438 -1.27 1 98.69 225 LEU B O 1
ATOM 4700 N N . TYR B 1 226 ? 10.773 -12.305 -3.113 1 98.19 226 TYR B N 1
ATOM 4701 C CA . TYR B 1 226 ? 10.758 -13.43 -4.047 1 98.19 226 TYR B CA 1
ATOM 4702 C C . TYR B 1 226 ? 12.148 -13.672 -4.625 1 98.19 226 TYR B C 1
ATOM 4704 O O . TYR B 1 226 ? 12.711 -12.797 -5.285 1 98.19 226 TYR B O 1
ATOM 4712 N N . LEU B 1 227 ? 12.695 -14.844 -4.363 1 97.38 227 LEU B N 1
ATOM 4713 C CA . LEU B 1 227 ? 13.969 -15.273 -4.922 1 97.38 227 LEU B CA 1
ATOM 4714 C C . LEU B 1 227 ? 13.758 -16.234 -6.086 1 97.38 227 LEU B C 1
ATOM 4716 O O . LEU B 1 227 ? 13.438 -17.406 -5.875 1 97.38 227 LEU B O 1
ATOM 4720 N N . GLY B 1 228 ? 13.891 -15.781 -7.234 1 94.88 228 GLY B N 1
ATOM 4721 C CA . GLY B 1 228 ? 13.812 -16.562 -8.461 1 94.88 228 GLY B CA 1
ATOM 4722 C C . GLY B 1 228 ? 14.93 -16.25 -9.438 1 94.88 228 GLY B C 1
ATOM 4723 O O . GLY B 1 228 ? 16.047 -15.914 -9.031 1 94.88 228 GLY B O 1
ATOM 4724 N N . TYR B 1 229 ? 14.609 -16.547 -10.742 1 93.31 229 TYR B N 1
ATOM 4725 C CA . TYR B 1 229 ? 15.594 -16.125 -11.734 1 93.31 229 TYR B CA 1
ATOM 4726 C C . TYR B 1 229 ? 16.031 -14.688 -11.477 1 93.31 229 TYR B C 1
ATOM 4728 O O . TYR B 1 229 ? 17.234 -14.383 -11.539 1 93.31 229 TYR B O 1
ATOM 4736 N N . GLY B 1 230 ? 15.062 -13.805 -11.297 1 94.5 230 GLY B N 1
ATOM 4737 C CA . GLY B 1 230 ? 15.312 -12.484 -10.75 1 94.5 230 GLY B CA 1
ATOM 4738 C C . GLY B 1 230 ? 14.883 -12.336 -9.305 1 94.5 230 GLY B C 1
ATOM 4739 O O . GLY B 1 230 ? 14.703 -13.336 -8.602 1 94.5 230 GLY B O 1
ATOM 4740 N N . ILE B 1 231 ? 14.852 -11.148 -8.797 1 96.75 231 ILE B N 1
ATOM 4741 C CA . ILE B 1 231 ? 14.352 -10.828 -7.465 1 96.75 231 ILE B CA 1
ATOM 4742 C C . ILE B 1 231 ? 13.164 -9.875 -7.578 1 96.75 231 ILE B C 1
ATOM 4744 O O . ILE B 1 231 ? 13.172 -8.953 -8.398 1 96.75 231 ILE B O 1
ATOM 4748 N N . GLY B 1 232 ? 12.094 -10.117 -6.898 1 97.38 232 GLY B N 1
ATOM 4749 C CA . GLY B 1 232 ? 10.938 -9.242 -6.793 1 97.38 232 GLY B CA 1
ATOM 4750 C C . GLY B 1 232 ? 10.328 -9.219 -5.402 1 97.38 232 GLY B C 1
ATOM 4751 O O . GLY B 1 232 ? 10.891 -9.797 -4.465 1 97.38 232 GLY B O 1
ATOM 4752 N N . ALA B 1 233 ? 9.258 -8.516 -5.301 1 98.44 233 ALA B N 1
ATOM 4753 C CA . ALA B 1 233 ? 8.523 -8.508 -4.039 1 98.44 233 ALA B CA 1
ATOM 4754 C C . ALA B 1 233 ? 7.016 -8.484 -4.285 1 98.44 233 ALA B C 1
ATOM 4756 O O . ALA B 1 233 ? 6.539 -7.824 -5.207 1 98.44 233 ALA B O 1
ATOM 4757 N N . GLY B 1 234 ? 6.293 -9.328 -3.611 1 98.62 234 GLY B N 1
ATOM 4758 C CA . GLY B 1 234 ? 4.855 -9.172 -3.459 1 98.62 234 GLY B CA 1
ATOM 4759 C C . GLY B 1 234 ? 4.465 -8.367 -2.232 1 98.62 234 GLY B C 1
ATOM 4760 O O . GLY B 1 234 ? 4.941 -8.648 -1.128 1 98.62 234 GLY B O 1
ATOM 4761 N N . LEU B 1 235 ? 3.648 -7.355 -2.432 1 98.69 235 LEU B N 1
ATOM 4762 C CA . LEU B 1 235 ? 3.316 -6.41 -1.371 1 98.69 235 LEU B CA 1
ATOM 4763 C C . LEU B 1 235 ? 1.899 -6.645 -0.857 1 98.69 235 LEU B C 1
ATOM 4765 O O . LEU B 1 235 ? 0.925 -6.352 -1.554 1 98.69 235 LEU B O 1
ATOM 4769 N N . ILE B 1 236 ? 1.788 -7.234 0.307 1 97.69 236 ILE B N 1
ATOM 4770 C CA . ILE B 1 236 ? 0.504 -7.367 0.985 1 97.69 236 ILE B CA 1
ATOM 4771 C C . ILE B 1 236 ? 0.3 -6.191 1.938 1 97.69 236 ILE B C 1
ATOM 4773 O O . ILE B 1 236 ? 0.903 -6.141 3.012 1 97.69 236 ILE B O 1
ATOM 4777 N N . LEU B 1 237 ? -0.508 -5.254 1.532 1 96.88 237 LEU B N 1
ATOM 4778 C CA . LEU B 1 237 ? -0.756 -4.012 2.254 1 96.88 237 LEU B CA 1
ATOM 4779 C C . LEU B 1 237 ? -2.234 -3.873 2.604 1 96.88 237 LEU B C 1
ATOM 4781 O O . LEU B 1 237 ? -3.096 -3.967 1.727 1 96.88 237 LEU B O 1
ATOM 4785 N N . ASN B 1 238 ? -2.51 -3.658 3.852 1 92 238 ASN B N 1
ATOM 4786 C CA . ASN B 1 238 ? -3.877 -3.59 4.355 1 92 238 ASN B CA 1
ATOM 4787 C C . ASN B 1 238 ? -4.684 -4.824 3.957 1 92 238 ASN B C 1
ATOM 4789 O O . ASN B 1 238 ? -5.836 -4.711 3.541 1 92 238 ASN B O 1
ATOM 4793 N N . GLY B 1 239 ? -4.031 -5.918 3.93 1 90.19 239 GLY B N 1
ATOM 4794 C CA . GLY B 1 239 ? -4.684 -7.203 3.729 1 90.19 239 GLY B CA 1
ATOM 4795 C C . GLY B 1 239 ? -4.883 -7.551 2.266 1 90.19 239 GLY B C 1
ATOM 4796 O O . GLY B 1 239 ? -5.457 -8.594 1.94 1 90.19 239 GLY B O 1
ATOM 4797 N N . GLU B 1 240 ? -4.398 -6.727 1.36 1 91.12 240 GLU B N 1
ATOM 4798 C CA . GLU B 1 240 ? -4.578 -6.953 -0.07 1 91.12 240 GLU B CA 1
ATOM 4799 C C . GLU B 1 240 ? -3.256 -6.828 -0.822 1 91.12 240 GLU B C 1
ATOM 4801 O O . GLU B 1 240 ? -2.336 -6.148 -0.359 1 91.12 240 GLU B O 1
ATOM 4806 N N . LEU B 1 241 ? -3.193 -7.473 -1.946 1 94.69 241 LEU B N 1
ATOM 4807 C CA . LEU B 1 241 ? -2.031 -7.305 -2.811 1 94.69 241 LEU B CA 1
ATOM 4808 C C . LEU B 1 241 ? -2.025 -5.922 -3.455 1 94.69 241 LEU B C 1
ATOM 4810 O O . LEU B 1 241 ? -3.041 -5.48 -3.992 1 94.69 241 LEU B O 1
ATOM 4814 N N . TYR B 1 242 ? -0.975 -5.246 -3.33 1 96.5 242 TYR B N 1
ATOM 4815 C CA . TYR B 1 242 ? -0.806 -3.939 -3.961 1 96.5 242 TYR B CA 1
ATOM 4816 C C . TYR B 1 242 ? -0.075 -4.07 -5.293 1 96.5 242 TYR B C 1
ATOM 4818 O O . TYR B 1 242 ? 1.041 -4.59 -5.348 1 96.5 242 TYR B O 1
ATOM 4826 N N . ASN B 1 243 ? -0.634 -3.555 -6.363 1 95.81 243 ASN B N 1
ATOM 4827 C CA . ASN B 1 243 ? -0.091 -3.795 -7.695 1 95.81 243 ASN B CA 1
ATOM 4828 C C . ASN B 1 243 ? 0.547 -2.535 -8.273 1 95.81 243 ASN B C 1
ATOM 4830 O O . ASN B 1 243 ? 1.314 -2.611 -9.234 1 95.81 243 ASN B O 1
ATOM 4834 N N . GLY B 1 244 ? 0.244 -1.309 -7.703 1 96.88 244 GLY B N 1
ATOM 4835 C CA . GLY B 1 244 ? 0.772 -0.065 -8.242 1 96.88 244 GLY B CA 1
ATOM 4836 C C . GLY B 1 244 ? -0.043 0.478 -9.398 1 96.88 244 GLY B C 1
ATOM 4837 O O . GLY B 1 244 ? -1.071 -0.095 -9.766 1 96.88 244 GLY B O 1
ATOM 4838 N N . ALA B 1 245 ? 0.397 1.593 -9.938 1 96.25 245 ALA B N 1
ATOM 4839 C CA . ALA B 1 245 ? -0.342 2.328 -10.961 1 96.25 245 ALA B CA 1
ATOM 4840 C C . ALA B 1 245 ? -0.399 1.542 -12.273 1 96.25 245 ALA B C 1
ATOM 4842 O O . ALA B 1 245 ? -1.373 1.642 -13.016 1 96.25 245 ALA B O 1
ATOM 4843 N N . ASN B 1 246 ? 0.625 0.719 -12.5 1 94.31 246 ASN B N 1
ATOM 4844 C CA . ASN B 1 246 ? 0.706 0.03 -13.781 1 94.31 246 ASN B CA 1
ATOM 4845 C C . ASN B 1 246 ? 0.844 -1.479 -13.602 1 94.31 246 ASN B C 1
ATOM 4847 O O . ASN B 1 246 ? 1.249 -2.184 -14.523 1 94.31 246 ASN B O 1
ATOM 4851 N N . GLY B 1 247 ? 0.605 -1.951 -12.383 1 94 247 GLY B N 1
ATOM 4852 C CA . GLY B 1 247 ? 0.628 -3.383 -12.117 1 94 247 GLY B CA 1
ATOM 4853 C C . GLY B 1 247 ? 2.025 -3.926 -11.891 1 94 247 GLY B C 1
ATOM 4854 O O . GLY B 1 247 ? 2.254 -5.133 -12 1 94 247 GLY B O 1
ATOM 4855 N N . ASN B 1 248 ? 3.027 -3.018 -11.586 1 96 248 ASN B N 1
ATOM 4856 C CA . ASN B 1 248 ? 4.418 -3.459 -11.508 1 96 248 ASN B CA 1
ATOM 4857 C C . ASN B 1 248 ? 5.02 -3.172 -10.133 1 96 248 ASN B C 1
ATOM 4859 O O . ASN B 1 248 ? 6.242 -3.115 -9.992 1 96 248 ASN B O 1
ATOM 4863 N N . ALA B 1 249 ? 4.172 -2.928 -9.109 1 97.94 249 ALA B N 1
ATOM 4864 C CA . ALA B 1 249 ? 4.703 -2.711 -7.77 1 97.94 249 ALA B CA 1
ATOM 4865 C C . ALA B 1 249 ? 5.523 -3.908 -7.305 1 97.94 249 ALA B C 1
ATOM 4867 O O . ALA B 1 249 ? 5.199 -5.055 -7.625 1 97.94 249 ALA B O 1
ATOM 4868 N N . GLY B 1 250 ? 6.602 -3.627 -6.59 1 98.12 250 GLY B N 1
ATOM 4869 C CA . GLY B 1 250 ? 7.375 -4.688 -5.965 1 98.12 250 GLY B CA 1
ATOM 4870 C C . GLY B 1 250 ? 8.617 -5.066 -6.754 1 98.12 250 GLY B C 1
ATOM 4871 O O . GLY B 1 250 ? 9.266 -6.074 -6.457 1 98.12 250 GLY B O 1
ATOM 4872 N N . GLU B 1 251 ? 9.047 -4.254 -7.719 1 97.25 251 GLU B N 1
ATOM 4873 C CA . GLU B 1 251 ? 10.234 -4.551 -8.516 1 97.25 251 GLU B CA 1
ATOM 4874 C C . GLU B 1 251 ? 11.508 -4.199 -7.758 1 97.25 251 GLU B C 1
ATOM 4876 O O . GLU B 1 251 ? 12.383 -3.514 -8.289 1 97.25 251 GLU B O 1
ATOM 4881 N N . ILE B 1 252 ? 11.648 -4.762 -6.598 1 97.38 252 ILE B N 1
ATOM 4882 C CA . ILE B 1 252 ? 12.766 -4.441 -5.715 1 97.38 252 ILE B CA 1
ATOM 4883 C C . ILE B 1 252 ? 14.07 -4.945 -6.324 1 97.38 252 ILE B C 1
ATOM 4885 O O . ILE B 1 252 ? 15.141 -4.398 -6.051 1 97.38 252 ILE B O 1
ATOM 4889 N N . GLY B 1 253 ? 14.031 -5.973 -7.176 1 96.62 253 GLY B N 1
ATOM 4890 C CA . GLY B 1 253 ? 15.219 -6.477 -7.852 1 96.62 253 GLY B CA 1
ATOM 4891 C C . GLY B 1 253 ? 15.867 -5.453 -8.766 1 96.62 253 GLY B C 1
ATOM 4892 O O . GLY B 1 253 ? 17.047 -5.57 -9.102 1 96.62 253 GLY B O 1
ATOM 4893 N N . MET B 1 254 ? 15.148 -4.449 -9.148 1 95.5 254 MET B N 1
ATOM 4894 C CA . MET B 1 254 ? 15.633 -3.42 -10.062 1 95.5 254 MET B CA 1
ATOM 4895 C C . MET B 1 254 ? 16.203 -2.238 -9.289 1 95.5 254 MET B C 1
ATOM 4897 O O . MET B 1 254 ? 16.734 -1.298 -9.891 1 95.5 254 MET B O 1
ATOM 4901 N N . VAL B 1 255 ? 16.125 -2.266 -8.008 1 96.06 255 VAL B N 1
ATOM 4902 C CA . VAL B 1 255 ? 16.766 -1.231 -7.211 1 96.06 255 VAL B CA 1
ATOM 4903 C C . VAL B 1 255 ? 18.266 -1.215 -7.516 1 96.06 255 VAL B C 1
ATOM 4905 O O . VAL B 1 255 ? 18.922 -2.264 -7.539 1 96.06 255 VAL B O 1
ATOM 4908 N N . LEU B 1 256 ? 18.797 -0.056 -7.781 1 94.06 256 LEU B N 1
ATOM 4909 C CA . LEU B 1 256 ? 20.203 0.092 -8.117 1 94.06 256 LEU B CA 1
ATOM 4910 C C . LEU B 1 256 ? 21.062 0.114 -6.855 1 94.06 256 LEU B C 1
ATOM 4912 O O . LEU B 1 256 ? 20.891 0.978 -5.996 1 94.06 256 LEU B O 1
ATOM 4916 N N . THR B 1 257 ? 21.906 -0.85 -6.742 1 88.5 257 THR B N 1
ATOM 4917 C CA . THR B 1 257 ? 22.828 -0.957 -5.613 1 88.5 257 THR B CA 1
ATOM 4918 C C . THR B 1 257 ? 24.109 -0.196 -5.887 1 88.5 257 THR B C 1
ATOM 4920 O O . THR B 1 257 ? 24.625 -0.208 -7.012 1 88.5 257 THR B O 1
ATOM 4923 N N . PRO B 1 258 ? 24.547 0.566 -4.891 1 77.88 258 PRO B N 1
ATOM 4924 C CA . PRO B 1 258 ? 25.828 1.237 -5.105 1 77.88 258 PRO B CA 1
ATOM 4925 C C . PRO B 1 258 ? 26.969 0.258 -5.375 1 77.88 258 PRO B C 1
ATOM 4927 O O . PRO B 1 258 ? 26.922 -0.89 -4.926 1 77.88 258 PRO B O 1
ATOM 4930 N N . PRO B 1 259 ? 27.938 0.775 -6.062 1 76.94 259 PRO B N 1
ATOM 4931 C CA . PRO B 1 259 ? 29.078 -0.098 -6.363 1 76.94 259 PRO B CA 1
ATOM 4932 C C . PRO B 1 259 ? 29.781 -0.592 -5.105 1 76.94 259 PRO B C 1
ATOM 4934 O O . PRO B 1 259 ? 29.875 0.134 -4.109 1 76.94 259 PRO B O 1
ATOM 4937 N N . ARG B 1 260 ? 30.234 -1.852 -5.117 1 69.94 260 ARG B N 1
ATOM 4938 C CA . ARG B 1 260 ? 31 -2.432 -4.02 1 69.94 260 ARG B CA 1
ATOM 4939 C C . ARG B 1 260 ? 32.469 -1.975 -4.07 1 69.94 260 ARG B C 1
ATOM 4941 O O . ARG B 1 260 ? 33.125 -1.897 -3.035 1 69.94 260 ARG B O 1
ATOM 4948 N N . HIS B 1 261 ? 32.875 -1.794 -5.277 1 68.31 261 HIS B N 1
ATOM 4949 C CA . HIS B 1 261 ? 34.25 -1.384 -5.492 1 68.31 261 HIS B CA 1
ATOM 4950 C C . HIS B 1 261 ? 34.344 -0.097 -6.305 1 68.31 261 HIS B C 1
ATOM 4952 O O . HIS B 1 261 ? 33.406 0.232 -7.039 1 68.31 261 HIS B O 1
ATOM 4958 N N . ALA B 1 262 ? 35.406 0.601 -6.047 1 64.94 262 ALA B N 1
ATOM 4959 C CA . ALA B 1 262 ? 35.625 1.828 -6.801 1 64.94 262 ALA B CA 1
ATOM 4960 C C . ALA B 1 262 ? 35.625 1.557 -8.305 1 64.94 262 ALA B C 1
ATOM 4962 O O . ALA B 1 262 ? 36.188 0.548 -8.758 1 64.94 262 ALA B O 1
ATOM 4963 N N . GLY B 1 263 ? 34.938 2.383 -9.117 1 67.88 263 GLY B N 1
ATOM 4964 C CA . GLY B 1 263 ? 34.906 2.236 -10.562 1 67.88 263 GLY B CA 1
ATOM 4965 C C . GLY B 1 263 ? 33.719 1.471 -11.062 1 67.88 263 GLY B C 1
ATOM 4966 O O . GLY B 1 263 ? 33.438 1.437 -12.266 1 67.88 263 GLY B O 1
ATOM 4967 N N . GLU B 1 264 ? 33 0.756 -10.117 1 72.31 264 GLU B N 1
ATOM 4968 C CA . GLU B 1 264 ? 31.812 -0.003 -10.516 1 72.31 264 GLU B CA 1
ATOM 4969 C C . GLU B 1 264 ? 30.594 0.899 -10.625 1 72.31 264 GLU B C 1
ATOM 4971 O O . GLU B 1 264 ? 30.5 1.925 -9.945 1 72.31 264 GLU B O 1
ATOM 4976 N N . ARG B 1 265 ? 29.812 0.569 -11.609 1 78.69 265 ARG B N 1
ATOM 4977 C CA . ARG B 1 265 ? 28.562 1.296 -11.789 1 78.69 265 ARG B CA 1
ATOM 4978 C C . ARG B 1 265 ? 27.453 0.689 -10.938 1 78.69 265 ARG B C 1
ATOM 4980 O O . ARG B 1 265 ? 27.609 -0.401 -10.383 1 78.69 265 ARG B O 1
ATOM 4987 N N . HIS B 1 266 ? 26.406 1.478 -10.703 1 85.75 266 HIS B N 1
ATOM 4988 C CA . HIS B 1 266 ? 25.203 0.949 -10.07 1 85.75 266 HIS B CA 1
ATOM 4989 C C . HIS B 1 266 ? 24.672 -0.263 -10.828 1 85.75 266 HIS B C 1
ATOM 4991 O O . HIS B 1 266 ? 24.719 -0.301 -12.062 1 85.75 266 HIS B O 1
ATOM 4997 N N . GLN B 1 267 ? 24.406 -1.249 -10.039 1 90.69 267 GLN B N 1
ATOM 4998 C CA . GLN B 1 267 ? 23.828 -2.457 -10.609 1 90.69 267 GLN B CA 1
ATOM 4999 C C . GLN B 1 267 ? 22.516 -2.809 -9.938 1 90.69 267 GLN B C 1
ATOM 5001 O O . GLN B 1 267 ? 22.328 -2.562 -8.742 1 90.69 267 GLN B O 1
ATOM 5006 N N . ALA B 1 268 ? 21.672 -3.348 -10.75 1 94.38 268 ALA B N 1
ATOM 5007 C CA . ALA B 1 268 ? 20.406 -3.816 -10.18 1 94.38 268 ALA B CA 1
ATOM 5008 C C . ALA B 1 268 ? 20.641 -4.93 -9.164 1 94.38 268 ALA B C 1
ATOM 5010 O O . ALA B 1 268 ? 21.5 -5.801 -9.367 1 94.38 268 ALA B O 1
ATOM 5011 N N . LEU B 1 269 ? 19.922 -4.906 -8.062 1 95.44 269 LEU B N 1
ATOM 5012 C CA . LEU B 1 269 ? 20.016 -5.871 -6.969 1 95.44 269 LEU B CA 1
ATOM 5013 C C . LEU B 1 269 ? 19.969 -7.301 -7.504 1 95.44 269 LEU B C 1
ATOM 5015 O O . LEU B 1 269 ? 20.75 -8.156 -7.078 1 95.44 269 LEU B O 1
ATOM 5019 N N . GLU B 1 270 ? 19.094 -7.586 -8.492 1 95.81 270 GLU B N 1
ATOM 5020 C CA . GLU B 1 270 ? 18.875 -8.953 -8.961 1 95.81 270 GLU B CA 1
ATOM 5021 C C . GLU B 1 270 ? 20.062 -9.461 -9.75 1 95.81 270 GLU B C 1
ATOM 5023 O O . GLU B 1 270 ? 20.266 -10.672 -9.883 1 95.81 270 GLU B O 1
ATOM 5028 N N . HIS B 1 271 ? 20.875 -8.578 -10.266 1 93.75 271 HIS B N 1
ATOM 5029 C CA . HIS B 1 271 ? 22.078 -9.008 -10.977 1 93.75 271 HIS B CA 1
ATOM 5030 C C . HIS B 1 271 ? 23.141 -9.508 -10.016 1 93.75 271 HIS B C 1
ATOM 5032 O O . HIS B 1 271 ? 24.094 -10.18 -10.422 1 93.75 271 HIS B O 1
ATOM 5038 N N . ARG B 1 272 ? 22.938 -9.242 -8.766 1 94.12 272 ARG B N 1
ATOM 5039 C CA . ARG B 1 272 ? 23.938 -9.586 -7.766 1 94.12 272 ARG B CA 1
ATOM 5040 C C . ARG B 1 272 ? 23.453 -10.727 -6.875 1 94.12 272 ARG B C 1
ATOM 5042 O O . ARG B 1 272 ? 24.266 -11.508 -6.363 1 94.12 272 ARG B O 1
ATOM 5049 N N . ALA B 1 273 ? 22.188 -10.812 -6.695 1 96.5 273 ALA B N 1
ATOM 5050 C CA . ALA B 1 273 ? 21.75 -11.648 -5.578 1 96.5 273 ALA B CA 1
ATOM 5051 C C . ALA B 1 273 ? 20.641 -12.609 -6.008 1 96.5 273 ALA B C 1
ATOM 5053 O O . ALA B 1 273 ? 20.094 -13.344 -5.184 1 96.5 273 ALA B O 1
ATOM 5054 N N . SER B 1 274 ? 20.328 -12.727 -7.266 1 96.81 274 SER B N 1
ATOM 5055 C CA . SER B 1 274 ? 19.281 -13.602 -7.773 1 96.81 274 SER B CA 1
ATOM 5056 C C . SER B 1 274 ? 19.828 -14.992 -8.086 1 96.81 274 SER B C 1
ATOM 5058 O O . SER B 1 274 ? 21.047 -15.219 -8.047 1 96.81 274 SER B O 1
ATOM 5060 N N . LEU B 1 275 ? 18.906 -15.953 -8.414 1 95.56 275 LEU B N 1
ATOM 5061 C CA . LEU B 1 275 ? 19.344 -17.266 -8.867 1 95.56 275 LEU B CA 1
ATOM 5062 C C . LEU B 1 275 ? 20.109 -17.172 -10.188 1 95.56 275 LEU B C 1
ATOM 5064 O O . LEU B 1 275 ? 21.062 -17.922 -10.414 1 95.56 275 LEU B O 1
ATOM 5068 N N . ALA B 1 276 ? 19.656 -16.25 -11.023 1 94.75 276 ALA B N 1
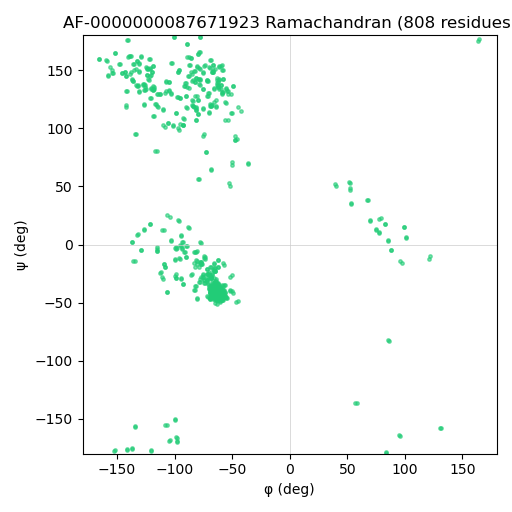ATOM 5069 C CA . ALA B 1 276 ? 20.391 -16.047 -12.273 1 94.75 276 ALA B CA 1
ATOM 5070 C C . ALA B 1 276 ? 21.844 -15.672 -12 1 94.75 276 ALA B C 1
ATOM 5072 O O . ALA B 1 276 ? 22.75 -16.172 -12.656 1 94.75 276 ALA B O 1
ATOM 5073 N N . SER B 1 277 ? 22.047 -14.758 -11.086 1 95.88 277 SER B N 1
ATOM 5074 C CA . SER B 1 277 ? 23.406 -14.367 -10.734 1 95.88 277 SER B CA 1
ATOM 5075 C C . SER B 1 277 ? 24.188 -15.547 -10.164 1 95.88 277 SER B C 1
ATOM 5077 O O . SER B 1 277 ? 25.391 -15.664 -10.383 1 95.88 277 SER B O 1
ATOM 5079 N N . LEU B 1 278 ? 23.531 -16.438 -9.414 1 96.88 278 LEU B N 1
ATOM 5080 C CA . LEU B 1 278 ? 24.156 -17.641 -8.898 1 96.88 278 LEU B CA 1
ATOM 5081 C C . LEU B 1 278 ? 24.547 -18.578 -10.031 1 96.88 278 LEU B C 1
ATOM 5083 O O . LEU B 1 278 ? 25.656 -19.125 -10.039 1 96.88 278 LEU B O 1
ATOM 5087 N N . TYR B 1 279 ? 23.609 -18.781 -11 1 95.12 279 TYR B N 1
ATOM 5088 C CA . TYR B 1 279 ? 23.922 -19.625 -12.156 1 95.12 279 TYR B CA 1
ATOM 5089 C C . TYR B 1 279 ? 25.172 -19.141 -12.867 1 95.12 279 TYR B C 1
ATOM 5091 O O . TYR B 1 279 ? 26.047 -19.938 -13.203 1 95.12 279 TYR B O 1
ATOM 5099 N N . GLN B 1 280 ? 25.219 -17.844 -13.055 1 94.5 280 GLN B N 1
ATOM 5100 C CA . GLN B 1 280 ? 26.391 -17.25 -13.703 1 94.5 280 GLN B CA 1
ATOM 5101 C C . GLN B 1 280 ? 27.656 -17.484 -12.883 1 94.5 280 GLN B C 1
ATOM 5103 O O . GLN B 1 280 ? 28.688 -17.875 -13.43 1 94.5 280 GLN B O 1
ATOM 5108 N N . HIS B 1 281 ? 27.547 -17.281 -11.617 1 95.44 281 HIS B N 1
ATOM 5109 C CA . HIS B 1 281 ? 28.672 -17.422 -10.703 1 95.44 281 HIS B CA 1
ATOM 5110 C C . HIS B 1 281 ? 29.203 -18.844 -10.727 1 95.44 281 HIS B C 1
ATOM 5112 O O . HIS B 1 281 ? 30.422 -19.047 -10.695 1 95.44 281 HIS B O 1
ATOM 5118 N N . MET B 1 282 ? 28.328 -19.797 -10.852 1 94.81 282 MET B N 1
ATOM 5119 C CA . MET B 1 282 ? 28.719 -21.203 -10.75 1 94.81 282 MET B CA 1
ATOM 5120 C C . MET B 1 282 ? 28.891 -21.828 -12.133 1 94.81 282 MET B C 1
ATOM 5122 O O . MET B 1 282 ? 29.25 -22.984 -12.25 1 94.81 282 MET B O 1
ATOM 5126 N N . GLY B 1 283 ? 28.594 -21.062 -13.141 1 94.75 283 GLY B N 1
ATOM 5127 C CA . GLY B 1 283 ? 28.688 -21.578 -14.5 1 94.75 283 GLY B CA 1
ATOM 5128 C C . GLY B 1 283 ? 27.641 -22.641 -14.797 1 94.75 283 GLY B C 1
ATOM 5129 O O . GLY B 1 283 ? 27.938 -23.641 -15.461 1 94.75 283 GLY B O 1
ATOM 5130 N N . LEU B 1 284 ? 26.453 -22.438 -14.273 1 94.31 284 LEU B N 1
ATOM 5131 C CA . LEU B 1 284 ? 25.375 -23.406 -14.453 1 94.31 284 LEU B CA 1
ATOM 5132 C C . LEU B 1 284 ? 24.453 -23 -15.594 1 94.31 284 LEU B C 1
ATOM 5134 O O . LEU B 1 284 ? 24.219 -21.812 -15.812 1 94.31 284 LEU B O 1
ATOM 5138 N N . ASP B 1 285 ? 23.891 -23.984 -16.281 1 92.62 285 ASP B N 1
ATOM 5139 C CA . ASP B 1 285 ? 22.891 -23.766 -17.328 1 92.62 285 ASP B CA 1
ATOM 5140 C C . ASP B 1 285 ? 21.5 -23.594 -16.75 1 92.62 285 ASP B C 1
ATOM 5142 O O . ASP B 1 285 ? 20.938 -24.547 -16.188 1 92.62 285 ASP B O 1
ATOM 5146 N N . PRO B 1 286 ? 20.906 -22.422 -16.984 1 89.5 286 PRO B N 1
ATOM 5147 C CA . PRO B 1 286 ? 19.578 -22.188 -16.406 1 89.5 286 PRO B CA 1
ATOM 5148 C C . PRO B 1 286 ? 18.516 -23.109 -17 1 89.5 286 PRO B C 1
ATOM 5150 O O . PRO B 1 286 ? 17.438 -23.25 -16.422 1 89.5 286 PRO B O 1
ATOM 5153 N N . ALA B 1 287 ? 18.734 -23.734 -18.078 1 87.69 287 ALA B N 1
ATOM 5154 C CA . ALA B 1 287 ? 17.766 -24.609 -18.734 1 87.69 287 ALA B CA 1
ATOM 5155 C C . ALA B 1 287 ? 17.875 -26.047 -18.234 1 87.69 287 ALA B C 1
ATOM 5157 O O . ALA B 1 287 ? 17.062 -26.891 -18.594 1 87.69 287 ALA B O 1
ATOM 5158 N N . ASP B 1 288 ? 18.828 -26.25 -17.328 1 91.25 288 ASP B N 1
ATOM 5159 C CA . ASP B 1 288 ? 19.016 -27.594 -16.781 1 91.25 288 ASP B CA 1
ATOM 5160 C C . ASP B 1 288 ? 17.828 -28 -15.914 1 91.25 288 ASP B C 1
ATOM 5162 O O . ASP B 1 288 ? 17.562 -27.375 -14.891 1 91.25 288 ASP B O 1
ATOM 5166 N N . PRO B 1 289 ? 17.156 -29.078 -16.281 1 86.81 289 PRO B N 1
ATOM 5167 C CA . PRO B 1 289 ? 15.992 -29.5 -15.508 1 86.81 289 PRO B CA 1
ATOM 5168 C C . PRO B 1 289 ? 16.344 -29.953 -14.094 1 86.81 289 PRO B C 1
ATOM 5170 O O . PRO B 1 289 ? 15.484 -30 -13.219 1 86.81 289 PRO B O 1
ATOM 5173 N N . ALA B 1 290 ? 17.594 -30.297 -13.867 1 91.88 290 ALA B N 1
ATOM 5174 C CA . ALA B 1 290 ? 18.016 -30.797 -12.562 1 91.88 290 ALA B CA 1
ATOM 5175 C C . ALA B 1 290 ? 18.578 -29.656 -11.695 1 91.88 290 ALA B C 1
ATOM 5177 O O . ALA B 1 290 ? 19.109 -29.906 -10.617 1 91.88 290 ALA B O 1
ATOM 5178 N N . LEU B 1 291 ? 18.422 -28.516 -12.188 1 91.62 291 LEU B N 1
ATOM 5179 C CA . LEU B 1 291 ? 19.078 -27.375 -11.555 1 91.62 291 LEU B CA 1
ATOM 5180 C C . LEU B 1 291 ? 18.641 -27.234 -10.102 1 91.62 291 LEU B C 1
ATOM 5182 O O . LEU B 1 291 ? 19.484 -27.016 -9.219 1 91.62 291 LEU B O 1
ATOM 5186 N N . HIS B 1 292 ? 17.344 -27.359 -9.844 1 92.56 292 HIS B N 1
ATOM 5187 C CA . HIS B 1 292 ? 16.828 -27.188 -8.5 1 92.56 292 HIS B CA 1
ATOM 5188 C C . HIS B 1 292 ? 17.438 -28.203 -7.539 1 92.56 292 HIS B C 1
ATOM 5190 O O . HIS B 1 292 ? 17.891 -27.844 -6.449 1 92.56 292 HIS B O 1
ATOM 5196 N N . THR B 1 293 ? 17.531 -29.438 -8 1 93.88 293 THR B N 1
ATOM 5197 C CA . THR B 1 293 ? 18.094 -30.5 -7.191 1 93.88 293 THR B CA 1
ATOM 5198 C C . THR B 1 293 ? 19.594 -30.297 -6.992 1 93.88 293 THR B C 1
ATOM 5200 O O . THR B 1 293 ? 20.109 -30.5 -5.891 1 93.88 293 THR B O 1
ATOM 5203 N N . LYS B 1 294 ? 20.234 -29.859 -7.992 1 93.69 294 LYS B N 1
ATOM 5204 C CA . LYS B 1 294 ? 21.672 -29.609 -7.926 1 93.69 294 LYS B CA 1
ATOM 5205 C C . LYS B 1 294 ? 22 -28.5 -6.922 1 93.69 294 LYS B C 1
ATOM 5207 O O . LYS B 1 294 ? 22.922 -28.625 -6.129 1 93.69 294 LYS B O 1
ATOM 5212 N N . LEU B 1 295 ? 21.203 -27.484 -6.98 1 94.44 295 LEU B N 1
ATOM 5213 C CA . LEU B 1 295 ? 21.422 -26.375 -6.074 1 94.44 295 LEU B CA 1
ATOM 5214 C C . LEU B 1 295 ? 21.141 -26.781 -4.629 1 94.44 295 LEU B C 1
ATOM 5216 O O . LEU B 1 295 ? 21.859 -26.359 -3.713 1 94.44 295 LEU B O 1
ATOM 5220 N N . ALA B 1 296 ? 20.109 -27.562 -4.406 1 95.44 296 ALA B N 1
ATOM 5221 C CA . ALA B 1 296 ? 19.797 -28.062 -3.066 1 95.44 296 ALA B CA 1
ATOM 5222 C C . ALA B 1 296 ? 20.953 -28.875 -2.5 1 95.44 296 ALA B C 1
ATOM 5224 O O . ALA B 1 296 ? 21.359 -28.688 -1.351 1 95.44 296 ALA B O 1
ATOM 5225 N N . ALA B 1 297 ? 21.469 -29.688 -3.344 1 94.81 297 ALA B N 1
ATOM 5226 C CA . ALA B 1 297 ? 22.594 -30.547 -2.938 1 94.81 297 ALA B CA 1
ATOM 5227 C C . ALA B 1 297 ? 23.828 -29.703 -2.623 1 94.81 297 ALA B C 1
ATOM 5229 O O . ALA B 1 297 ? 24.516 -29.953 -1.63 1 94.81 297 ALA B O 1
ATOM 5230 N N . ALA B 1 298 ? 24.078 -28.781 -3.465 1 94.38 298 ALA B N 1
ATOM 5231 C CA . ALA B 1 298 ? 25.234 -27.906 -3.252 1 94.38 298 ALA B CA 1
ATOM 5232 C C . ALA B 1 298 ? 25.094 -27.141 -1.938 1 94.38 298 ALA B C 1
ATOM 5234 O O . ALA B 1 298 ? 26.078 -26.953 -1.221 1 94.38 298 ALA B O 1
ATOM 5235 N N . ALA B 1 299 ? 23.922 -26.688 -1.624 1 94.94 299 ALA B N 1
ATOM 5236 C CA . ALA B 1 299 ? 23.672 -25.922 -0.4 1 94.94 299 ALA B CA 1
ATOM 5237 C C . ALA B 1 299 ? 23.906 -26.797 0.835 1 94.94 299 ALA B C 1
ATOM 5239 O O . ALA B 1 299 ? 24.391 -26.312 1.857 1 94.94 299 ALA B O 1
ATOM 5240 N N . LEU B 1 300 ? 23.594 -28.031 0.706 1 94.56 300 LEU B N 1
ATOM 5241 C CA . LEU B 1 300 ? 23.75 -28.953 1.825 1 94.56 300 LEU B CA 1
ATOM 5242 C C . LEU B 1 300 ? 25.219 -29.344 2.018 1 94.56 300 LEU B C 1
ATOM 5244 O O . LEU B 1 300 ? 25.641 -29.625 3.141 1 94.56 300 LEU B O 1
ATOM 5248 N N . SER B 1 301 ? 26.031 -29.344 0.991 1 90.94 301 SER B N 1
ATOM 5249 C CA . SER B 1 301 ? 27.422 -29.766 1.058 1 90.94 301 SER B CA 1
ATOM 5250 C C . SER B 1 301 ? 28.359 -28.578 1.303 1 90.94 301 SER B C 1
ATOM 5252 O O . SER B 1 301 ? 29.562 -28.75 1.446 1 90.94 301 SER B O 1
ATOM 5254 N N . SER B 1 302 ? 28.016 -27.469 1.455 1 82.69 302 SER B N 1
ATOM 5255 C CA . SER B 1 302 ? 28.781 -26.25 1.687 1 82.69 302 SER B CA 1
ATOM 5256 C C . SER B 1 302 ? 29.875 -26.078 0.636 1 82.69 302 SER B C 1
ATOM 5258 O O . SER B 1 302 ? 31.031 -25.828 0.975 1 82.69 302 SER B O 1
ATOM 5260 N N . GLU B 1 303 ? 29.578 -26.234 -0.534 1 87.06 303 GLU B N 1
ATOM 5261 C CA . GLU B 1 303 ? 30.484 -25.969 -1.649 1 87.06 303 GLU B CA 1
ATOM 5262 C C . GLU B 1 303 ? 31.109 -24.578 -1.55 1 87.06 303 GLU B C 1
ATOM 5264 O O . GLU B 1 303 ? 30.391 -23.578 -1.424 1 87.06 303 GLU B O 1
ATOM 5269 N N . PRO B 1 304 ? 32.406 -24.469 -1.653 1 89.25 304 PRO B N 1
ATOM 5270 C CA . PRO B 1 304 ? 33.062 -23.188 -1.401 1 89.25 304 PRO B CA 1
ATOM 5271 C C . PRO B 1 304 ? 32.594 -22.078 -2.336 1 89.25 304 PRO B C 1
ATOM 5273 O O . PRO B 1 304 ? 32.375 -20.938 -1.902 1 89.25 304 PRO B O 1
ATOM 5276 N N . SER B 1 305 ? 32.438 -22.422 -3.594 1 90.75 305 SER B N 1
ATOM 5277 C CA . SER B 1 305 ? 31.984 -21.406 -4.539 1 90.75 305 SER B CA 1
ATOM 5278 C C . SER B 1 305 ? 30.609 -20.891 -4.164 1 90.75 305 SER B C 1
ATOM 5280 O O . SER B 1 305 ? 30.344 -19.688 -4.258 1 90.75 305 SER B O 1
ATOM 5282 N N . LEU B 1 306 ? 29.797 -21.766 -3.756 1 94.81 306 LEU B N 1
ATOM 5283 C CA . LEU B 1 306 ? 28.453 -21.375 -3.32 1 94.81 306 LEU B CA 1
ATOM 5284 C C . LEU B 1 306 ? 28.531 -20.5 -2.07 1 94.81 306 LEU B C 1
ATOM 5286 O O . LEU B 1 306 ? 27.797 -19.516 -1.957 1 94.81 306 LEU B O 1
ATOM 5290 N N . ALA B 1 307 ? 29.438 -20.828 -1.228 1 94.56 307 ALA B N 1
ATOM 5291 C CA . ALA B 1 307 ? 29.594 -20.078 0.02 1 94.56 307 ALA B CA 1
ATOM 5292 C C . ALA B 1 307 ? 29.969 -18.625 -0.25 1 94.56 307 ALA B C 1
ATOM 5294 O O . ALA B 1 307 ? 29.484 -17.719 0.418 1 94.56 307 ALA B O 1
ATOM 5295 N N . GLY B 1 308 ? 30.875 -18.453 -1.18 1 94.88 308 GLY B N 1
ATOM 5296 C CA . GLY B 1 308 ? 31.266 -17.109 -1.554 1 94.88 308 GLY B CA 1
ATOM 5297 C C . GLY B 1 308 ? 30.109 -16.281 -2.1 1 94.88 308 GLY B C 1
ATOM 5298 O O . GLY B 1 308 ? 29.938 -15.125 -1.712 1 94.88 308 GLY B O 1
ATOM 5299 N N . TRP B 1 309 ? 29.359 -16.875 -2.955 1 96.69 309 TRP B N 1
ATOM 5300 C CA . TRP B 1 309 ? 28.203 -16.188 -3.504 1 96.69 309 TRP B CA 1
ATOM 5301 C C . TRP B 1 309 ? 27.188 -15.875 -2.408 1 96.69 309 TRP B C 1
ATOM 5303 O O . TRP B 1 309 ? 26.641 -14.773 -2.369 1 96.69 309 TRP B O 1
ATOM 5313 N N . ILE B 1 310 ? 26.969 -16.812 -1.509 1 97.44 310 ILE B N 1
ATOM 5314 C CA . ILE B 1 310 ? 25.984 -16.656 -0.435 1 97.44 310 ILE B CA 1
ATOM 5315 C C . ILE B 1 310 ? 26.375 -15.453 0.427 1 97.44 310 ILE B C 1
ATOM 5317 O O . ILE B 1 310 ? 25.516 -14.648 0.796 1 97.44 310 ILE B O 1
ATOM 5321 N N . GLU B 1 311 ? 27.578 -15.328 0.704 1 95.62 311 GLU B N 1
ATOM 5322 C CA . GLU B 1 311 ? 28.047 -14.227 1.548 1 95.62 311 GLU B CA 1
ATOM 5323 C C . GLU B 1 311 ? 27.734 -12.875 0.909 1 95.62 311 GLU B C 1
ATOM 5325 O O . GLU B 1 311 ? 27.203 -11.977 1.564 1 95.62 311 GLU B O 1
ATOM 5330 N N . LEU B 1 312 ? 28.031 -12.742 -0.341 1 94.31 312 LEU B N 1
ATOM 5331 C CA . LEU B 1 312 ? 27.812 -11.492 -1.05 1 94.31 312 LEU B CA 1
ATOM 5332 C C . LEU B 1 312 ? 26.328 -11.219 -1.237 1 94.31 312 LEU B C 1
ATOM 5334 O O . LEU B 1 312 ? 25.859 -10.117 -0.957 1 94.31 312 LEU B O 1
ATOM 5338 N N . ALA B 1 313 ? 25.594 -12.227 -1.671 1 96.75 313 ALA B N 1
ATOM 5339 C CA . ALA B 1 313 ? 24.156 -12.086 -1.904 1 96.75 313 ALA B CA 1
ATOM 5340 C C . ALA B 1 313 ? 23.422 -11.773 -0.607 1 96.75 313 ALA B C 1
ATOM 5342 O O . ALA B 1 313 ? 22.484 -10.953 -0.596 1 96.75 313 ALA B O 1
ATOM 5343 N N . ALA B 1 314 ? 23.844 -12.391 0.443 1 97.38 314 ALA B N 1
ATOM 5344 C CA . ALA B 1 314 ? 23.203 -12.172 1.741 1 97.38 314 ALA B CA 1
ATOM 5345 C C . ALA B 1 314 ? 23.359 -10.719 2.186 1 97.38 314 ALA B C 1
ATOM 5347 O O . ALA B 1 314 ? 22.453 -10.164 2.822 1 97.38 314 ALA B O 1
ATOM 5348 N N . GLY B 1 315 ? 24.531 -10.141 1.944 1 94.62 315 GLY B N 1
ATOM 5349 C CA . GLY B 1 315 ? 24.703 -8.727 2.25 1 94.62 315 GLY B CA 1
ATOM 5350 C C . GLY B 1 315 ? 23.688 -7.84 1.556 1 94.62 315 GLY B C 1
ATOM 5351 O O . GLY B 1 315 ? 23.094 -6.961 2.184 1 94.62 315 GLY B O 1
ATOM 5352 N N . ASP B 1 316 ? 23.453 -8.094 0.285 1 94.94 316 ASP B N 1
ATOM 5353 C CA . ASP B 1 316 ? 22.5 -7.316 -0.51 1 94.94 316 ASP B CA 1
ATOM 5354 C C . ASP B 1 316 ? 21.062 -7.574 -0.06 1 94.94 316 ASP B C 1
ATOM 5356 O O . ASP B 1 316 ? 20.266 -6.645 0.024 1 94.94 316 ASP B O 1
ATOM 5360 N N . LEU B 1 317 ? 20.797 -8.805 0.219 1 97.25 317 LEU B N 1
ATOM 5361 C CA . LEU B 1 317 ? 19.438 -9.164 0.652 1 97.25 317 LEU B CA 1
ATOM 5362 C C . LEU B 1 317 ? 19.156 -8.609 2.041 1 97.25 317 LEU B C 1
ATOM 5364 O O . LEU B 1 317 ? 18.031 -8.18 2.32 1 97.25 317 LEU B O 1
ATOM 5368 N N . ARG B 1 318 ? 20.156 -8.648 2.902 1 96.44 318 ARG B N 1
ATOM 5369 C CA . ARG B 1 318 ? 20.047 -8.039 4.227 1 96.44 318 ARG B CA 1
ATOM 5370 C C . ARG B 1 318 ? 19.688 -6.562 4.121 1 96.44 318 ARG B C 1
ATOM 5372 O O . ARG B 1 318 ? 18.844 -6.07 4.863 1 96.44 318 ARG B O 1
ATOM 5379 N N . TRP B 1 319 ? 20.328 -5.898 3.266 1 95.38 319 TRP B N 1
ATOM 5380 C CA . TRP B 1 319 ? 20.047 -4.492 2.99 1 95.38 319 TRP B CA 1
ATOM 5381 C C . TRP B 1 319 ? 18.641 -4.309 2.445 1 95.38 319 TRP B C 1
ATOM 5383 O O . TRP B 1 319 ? 17.938 -3.379 2.836 1 95.38 319 TRP B O 1
ATOM 5393 N N . SER B 1 320 ? 18.188 -5.227 1.565 1 96.88 320 SER B N 1
ATOM 5394 C CA . SER B 1 320 ? 16.828 -5.195 1.024 1 96.88 320 SER B CA 1
ATOM 5395 C C . SER B 1 320 ? 15.797 -5.328 2.133 1 96.88 320 SER B C 1
ATOM 5397 O O . SER B 1 320 ? 14.781 -4.625 2.123 1 96.88 320 SER B O 1
ATOM 5399 N N . VAL B 1 321 ? 16.047 -6.18 3.08 1 98.19 321 VAL B N 1
ATOM 5400 C CA . VAL B 1 321 ? 15.156 -6.352 4.219 1 98.19 321 VAL B CA 1
ATOM 5401 C C . VAL B 1 321 ? 15.062 -5.047 5.004 1 98.19 321 VAL B C 1
ATOM 5403 O O . VAL B 1 321 ? 13.969 -4.637 5.414 1 98.19 321 VAL B O 1
ATOM 5406 N N . GLN B 1 322 ? 16.172 -4.391 5.199 1 97.69 322 GLN B N 1
ATOM 5407 C CA . GLN B 1 322 ? 16.203 -3.113 5.902 1 97.69 322 GLN B CA 1
ATOM 5408 C C . GLN B 1 322 ? 15.352 -2.072 5.184 1 97.69 322 GLN B C 1
ATOM 5410 O O . GLN B 1 322 ? 14.586 -1.343 5.82 1 97.69 322 GLN B O 1
ATOM 5415 N N . ILE B 1 323 ? 15.414 -2.002 3.891 1 97.62 323 ILE B N 1
ATOM 5416 C CA . ILE B 1 323 ? 14.633 -1.088 3.07 1 97.62 323 ILE B CA 1
ATOM 5417 C C . ILE B 1 323 ? 13.141 -1.405 3.221 1 97.62 323 ILE B C 1
ATOM 5419 O O . ILE B 1 323 ? 12.336 -0.512 3.479 1 97.62 323 ILE B O 1
ATOM 5423 N N . ILE B 1 324 ? 12.797 -2.664 3.109 1 98.69 324 ILE B N 1
ATOM 5424 C CA . ILE B 1 324 ? 11.414 -3.113 3.184 1 98.69 324 ILE B CA 1
ATOM 5425 C C . ILE B 1 324 ? 10.828 -2.748 4.547 1 98.69 324 ILE B C 1
ATOM 5427 O O . ILE B 1 324 ? 9.742 -2.176 4.629 1 98.69 324 ILE B O 1
ATOM 5431 N N . GLU B 1 325 ? 11.539 -3.07 5.578 1 98.44 325 GLU B N 1
ATOM 5432 C CA . GLU B 1 325 ? 11.062 -2.822 6.934 1 98.44 325 GLU B CA 1
ATOM 5433 C C . GLU B 1 325 ? 10.836 -1.332 7.176 1 98.44 325 GLU B C 1
ATOM 5435 O O . GLU B 1 325 ? 9.797 -0.934 7.703 1 98.44 325 GLU B O 1
ATOM 5440 N N . THR B 1 326 ? 11.789 -0.542 6.703 1 97.5 326 THR B N 1
ATOM 5441 C CA . THR B 1 326 ? 11.773 0.889 6.988 1 97.5 326 THR B CA 1
ATOM 5442 C C . THR B 1 326 ? 10.703 1.597 6.16 1 97.5 326 THR B C 1
ATOM 5444 O O . THR B 1 326 ? 10.055 2.525 6.641 1 97.5 326 THR B O 1
ATOM 5447 N N . ILE B 1 327 ? 10.43 1.104 5.039 1 98.06 327 ILE B N 1
ATOM 5448 C CA . ILE B 1 327 ? 9.539 1.803 4.117 1 98.06 327 ILE B CA 1
ATOM 5449 C C . ILE B 1 327 ? 8.109 1.313 4.312 1 98.06 327 ILE B C 1
ATOM 5451 O O . ILE B 1 327 ? 7.164 2.109 4.305 1 98.06 327 ILE B O 1
ATOM 5455 N N . PHE B 1 328 ? 7.91 0.014 4.648 1 98.69 328 PHE B N 1
ATOM 5456 C CA . PHE B 1 328 ? 6.559 -0.53 4.59 1 98.69 328 PHE B CA 1
ATOM 5457 C C . PHE B 1 328 ? 6.008 -0.764 5.992 1 98.69 328 PHE B C 1
ATOM 5459 O O . PHE B 1 328 ? 4.801 -0.956 6.164 1 98.69 328 PHE B O 1
ATOM 5466 N N . ASP B 1 329 ? 6.902 -0.836 7.004 1 98 329 ASP B N 1
ATOM 5467 C CA . ASP B 1 329 ? 6.449 -1.146 8.359 1 98 329 ASP B CA 1
ATOM 5468 C C . ASP B 1 329 ? 5.586 -2.404 8.367 1 98 329 ASP B C 1
ATOM 5470 O O . ASP B 1 329 ? 4.457 -2.383 8.867 1 98 329 ASP B O 1
ATOM 5474 N N . PRO B 1 330 ? 6.117 -3.508 7.801 1 98.44 330 PRO B N 1
ATOM 5475 C CA . PRO B 1 330 ? 5.324 -4.738 7.742 1 98.44 330 PRO B CA 1
ATOM 5476 C C . PRO B 1 330 ? 5.328 -5.508 9.062 1 98.44 330 PRO B C 1
ATOM 5478 O O . PRO B 1 330 ? 6.129 -5.211 9.953 1 98.44 330 PRO B O 1
ATOM 5481 N N . GLU B 1 331 ? 4.391 -6.422 9.18 1 98.31 331 GLU B N 1
ATOM 5482 C CA . GLU B 1 331 ? 4.426 -7.355 10.305 1 98.31 331 GLU B CA 1
ATOM 5483 C C . GLU B 1 331 ? 5.621 -8.297 10.195 1 98.31 331 GLU B C 1
ATOM 5485 O O . GLU B 1 331 ? 6.184 -8.711 11.211 1 98.31 331 GLU B O 1
ATOM 5490 N N . THR B 1 332 ? 5.977 -8.609 9 1 98.62 332 THR B N 1
ATOM 5491 C CA . THR B 1 332 ? 7.117 -9.484 8.75 1 98.62 332 THR B CA 1
ATOM 5492 C C . THR B 1 332 ? 7.535 -9.414 7.281 1 98.62 332 THR B C 1
ATOM 5494 O O . THR B 1 332 ? 6.762 -8.953 6.434 1 98.62 332 THR B O 1
ATOM 5497 N N . VAL B 1 333 ? 8.742 -9.805 6.98 1 98.88 333 VAL B N 1
ATOM 5498 C CA . VAL B 1 333 ? 9.258 -10.062 5.637 1 98.88 333 VAL B CA 1
ATOM 5499 C C . VAL B 1 333 ? 9.367 -11.562 5.402 1 98.88 333 VAL B C 1
ATOM 5501 O O . VAL B 1 333 ? 9.867 -12.297 6.258 1 98.88 333 VAL B O 1
ATOM 5504 N N . ILE B 1 334 ? 8.875 -12.008 4.281 1 98.88 334 ILE B N 1
ATOM 5505 C CA . ILE B 1 334 ? 8.844 -13.438 3.996 1 98.88 334 ILE B CA 1
ATOM 5506 C C . ILE B 1 334 ? 9.758 -13.75 2.811 1 98.88 334 ILE B C 1
ATOM 5508 O O . ILE B 1 334 ? 9.555 -13.219 1.713 1 98.88 334 ILE B O 1
ATOM 5512 N N . ILE B 1 335 ? 10.789 -14.562 2.99 1 98.69 335 ILE B N 1
ATOM 5513 C CA . ILE B 1 335 ? 11.633 -15.039 1.901 1 98.69 335 ILE B CA 1
ATOM 5514 C C . ILE B 1 335 ? 10.969 -16.219 1.21 1 98.69 335 ILE B C 1
ATOM 5516 O O . ILE B 1 335 ? 10.711 -17.25 1.841 1 98.69 335 ILE B O 1
ATOM 5520 N N . CYS B 1 336 ? 10.633 -16.016 -0.049 1 98.25 336 CYS B N 1
ATOM 5521 C CA . CYS B 1 336 ? 9.953 -17.078 -0.798 1 98.25 336 CYS B CA 1
ATOM 5522 C C . CYS B 1 336 ? 10.461 -17.141 -2.232 1 98.25 336 CYS B C 1
ATOM 5524 O O . CYS B 1 336 ? 11.375 -16.406 -2.605 1 98.25 336 CYS B O 1
ATOM 5526 N N . GLY B 1 337 ? 9.984 -18.078 -2.941 1 96.88 337 GLY B N 1
ATOM 5527 C CA . GLY B 1 337 ? 10.328 -18.141 -4.352 1 96.88 337 GLY B CA 1
ATOM 5528 C C . GLY B 1 337 ? 10.805 -19.516 -4.781 1 96.88 337 GLY B C 1
ATOM 5529 O O . GLY B 1 337 ? 10.43 -20.531 -4.184 1 96.88 337 GLY B O 1
ATOM 5530 N N . SER B 1 338 ? 11.555 -19.578 -5.875 1 94.06 338 SER B N 1
ATOM 5531 C CA . SER B 1 338 ? 11.867 -20.844 -6.543 1 94.06 338 SER B CA 1
ATOM 5532 C C . SER B 1 338 ? 13.164 -21.438 -6.016 1 94.06 338 SER B C 1
ATOM 5534 O O . SER B 1 338 ? 13.547 -22.547 -6.391 1 94.06 338 SER B O 1
ATOM 5536 N N . ALA B 1 339 ? 13.867 -20.703 -5.172 1 95.75 339 ALA B N 1
ATOM 5537 C CA . ALA B 1 339 ? 15.094 -21.25 -4.598 1 95.75 339 ALA B CA 1
ATOM 5538 C C . ALA B 1 339 ? 14.805 -22.484 -3.756 1 95.75 339 ALA B C 1
ATOM 5540 O O . ALA B 1 339 ? 13.82 -22.531 -3.016 1 95.75 339 ALA B O 1
ATOM 5541 N N . PRO B 1 340 ? 15.68 -23.547 -3.912 1 96.25 340 PRO B N 1
ATOM 5542 C CA . PRO B 1 340 ? 15.492 -24.672 -3.006 1 96.25 340 PRO B CA 1
ATOM 5543 C C . PRO B 1 340 ? 15.609 -24.281 -1.535 1 96.25 340 PRO B C 1
ATOM 5545 O O . PRO B 1 340 ? 16.375 -23.391 -1.19 1 96.25 340 PRO B O 1
ATOM 5548 N N . GLU B 1 341 ? 14.891 -25.016 -0.751 1 97 341 GLU B N 1
ATOM 5549 C CA . GLU B 1 341 ? 14.766 -24.672 0.663 1 97 341 GLU B CA 1
ATOM 5550 C C . GLU B 1 341 ? 16.125 -24.609 1.341 1 97 341 GLU B C 1
ATOM 5552 O O . GLU B 1 341 ? 16.422 -23.672 2.076 1 97 341 GLU B O 1
ATOM 5557 N N . PRO B 1 342 ? 17.062 -25.578 1.075 1 96.81 342 PRO B N 1
ATOM 5558 C CA . PRO B 1 342 ? 18.375 -25.5 1.745 1 96.81 342 PRO B CA 1
ATOM 5559 C C . PRO B 1 342 ? 19.141 -24.234 1.386 1 96.81 342 PRO B C 1
ATOM 5561 O O . PRO B 1 342 ? 19.812 -23.656 2.24 1 96.81 342 PRO B O 1
ATOM 5564 N N . LEU B 1 343 ? 19.031 -23.828 0.163 1 97.06 343 LEU B N 1
ATOM 5565 C CA . LEU B 1 343 ? 19.703 -22.609 -0.266 1 97.06 343 LEU B CA 1
ATOM 5566 C C . LEU B 1 343 ? 19.078 -21.391 0.394 1 97.06 343 LEU B C 1
ATOM 5568 O O . LEU B 1 343 ? 19.797 -20.516 0.895 1 97.06 343 LEU B O 1
ATOM 5572 N N . ALA B 1 344 ? 17.766 -21.328 0.44 1 97.81 344 ALA B N 1
ATOM 5573 C CA . ALA B 1 344 ? 17.062 -20.219 1.066 1 97.81 344 ALA B CA 1
ATOM 5574 C C . ALA B 1 344 ? 17.406 -20.109 2.549 1 97.81 344 ALA B C 1
ATOM 5576 O O . ALA B 1 344 ? 17.625 -19.016 3.066 1 97.81 344 ALA B O 1
ATOM 5577 N N . ARG B 1 345 ? 17.484 -21.203 3.201 1 97.5 345 ARG B N 1
ATOM 5578 C CA . ARG B 1 345 ? 17.812 -21.219 4.621 1 97.5 345 ARG B CA 1
ATOM 5579 C C . ARG B 1 345 ? 19.234 -20.719 4.863 1 97.5 345 ARG B C 1
ATOM 5581 O O . ARG B 1 345 ? 19.469 -19.969 5.812 1 97.5 345 ARG B O 1
ATOM 5588 N N . ARG B 1 346 ? 20.094 -21.141 4.02 1 97.25 346 ARG B N 1
ATOM 5589 C CA . ARG B 1 346 ? 21.469 -20.688 4.156 1 97.25 346 ARG B CA 1
ATOM 5590 C C . ARG B 1 346 ? 21.562 -19.188 3.934 1 97.25 346 ARG B C 1
ATOM 5592 O O . ARG B 1 346 ? 22.312 -18.5 4.633 1 97.25 346 ARG B O 1
ATOM 5599 N N . LEU B 1 347 ? 20.875 -18.719 2.949 1 97.88 347 LEU B N 1
ATOM 5600 C CA . LEU B 1 347 ? 20.859 -17.281 2.701 1 97.88 347 LEU B CA 1
ATOM 5601 C C . LEU B 1 347 ? 20.312 -16.531 3.912 1 97.88 347 LEU B C 1
ATOM 5603 O O . LEU B 1 347 ? 20.906 -15.539 4.348 1 97.88 347 LEU B O 1
ATOM 5607 N N . MET B 1 348 ? 19.219 -17.047 4.445 1 97.81 348 MET B N 1
ATOM 5608 C CA . MET B 1 348 ? 18.609 -16.406 5.605 1 97.81 348 MET B CA 1
ATOM 5609 C C . MET B 1 348 ? 19.562 -16.406 6.797 1 97.81 348 MET B C 1
ATOM 5611 O O . MET B 1 348 ? 19.672 -15.398 7.512 1 97.81 348 MET B O 1
ATOM 5615 N N . GLN B 1 349 ? 20.203 -17.484 6.98 1 97.38 349 GLN B N 1
ATOM 5616 C CA . GLN B 1 349 ? 21.188 -17.578 8.055 1 97.38 349 GLN B CA 1
ATOM 5617 C C . GLN B 1 349 ? 22.312 -16.578 7.863 1 97.38 349 GLN B C 1
ATOM 5619 O O . GLN B 1 349 ? 22.75 -15.922 8.812 1 97.38 349 GLN B O 1
ATOM 5624 N N . ALA B 1 350 ? 22.75 -16.484 6.641 1 97.62 350 ALA B N 1
ATOM 5625 C CA . ALA B 1 350 ? 23.859 -15.594 6.324 1 97.62 350 ALA B CA 1
ATOM 5626 C C . ALA B 1 350 ? 23.453 -14.133 6.465 1 97.62 350 ALA B C 1
ATOM 5628 O O . ALA B 1 350 ? 24.312 -13.25 6.582 1 97.62 350 ALA B O 1
ATOM 5629 N N . MET B 1 351 ? 22.219 -13.789 6.453 1 97.81 351 MET B N 1
ATOM 5630 C CA . MET B 1 351 ? 21.719 -12.43 6.594 1 97.81 351 MET B CA 1
ATOM 5631 C C . MET B 1 351 ? 21.766 -11.977 8.047 1 97.81 351 MET B C 1
ATOM 5633 O O . MET B 1 351 ? 21.719 -10.773 8.336 1 97.81 351 MET B O 1
ATOM 5637 N N . ASP B 1 352 ? 21.906 -12.891 8.969 1 96.5 352 ASP B N 1
ATOM 5638 C CA . ASP B 1 352 ? 21.906 -12.562 10.391 1 96.5 352 ASP B CA 1
ATOM 5639 C C . ASP B 1 352 ? 23.281 -12.07 10.844 1 96.5 352 ASP B C 1
ATOM 5641 O O . ASP B 1 352 ? 24.312 -12.594 10.406 1 96.5 352 ASP B O 1
ATOM 5645 N N . PRO B 1 353 ? 23.359 -11.055 11.688 1 97.12 353 PRO B N 1
ATOM 5646 C CA . PRO B 1 353 ? 22.234 -10.266 12.203 1 97.12 353 PRO B CA 1
ATOM 5647 C C . PRO B 1 353 ? 21.688 -9.281 11.18 1 97.12 353 PRO B C 1
ATOM 5649 O O . PRO B 1 353 ? 22.438 -8.75 10.359 1 97.12 353 PRO B O 1
ATOM 5652 N N . LEU B 1 354 ? 20.453 -9.016 11.195 1 97.06 354 LEU B N 1
ATOM 5653 C CA . LEU B 1 354 ? 19.812 -8.047 10.312 1 97.06 354 LEU B CA 1
ATOM 5654 C C . LEU B 1 354 ? 20.234 -6.625 10.656 1 97.06 354 LEU B C 1
ATOM 5656 O O . LEU B 1 354 ? 20.656 -6.352 11.789 1 97.06 354 LEU B O 1
ATOM 5660 N N . LEU B 1 355 ? 20.203 -5.812 9.672 1 95.69 355 LEU B N 1
ATOM 5661 C CA . LEU B 1 355 ? 20.5 -4.398 9.891 1 95.69 355 LEU B CA 1
ATOM 5662 C C . LEU B 1 355 ? 19.422 -3.738 10.75 1 95.69 355 LEU B C 1
ATOM 5664 O O . LEU B 1 355 ? 18.266 -4.137 10.703 1 95.69 355 LEU B O 1
ATOM 5668 N N . PRO B 1 356 ? 19.781 -2.721 11.562 1 93.56 356 PRO B N 1
ATOM 5669 C CA . PRO B 1 356 ? 18.781 -1.998 12.344 1 93.56 356 PRO B CA 1
ATOM 5670 C C . PRO B 1 356 ? 17.719 -1.329 11.469 1 93.56 356 PRO B C 1
ATOM 5672 O O . PRO B 1 356 ? 18.047 -0.815 10.391 1 93.56 356 PRO B O 1
ATOM 5675 N N . SER B 1 357 ? 16.516 -1.407 11.844 1 94.94 357 SER B N 1
ATOM 5676 C CA . SER B 1 357 ? 15.367 -0.795 11.164 1 94.94 357 SER B CA 1
ATOM 5677 C C . SER B 1 357 ? 14.242 -0.493 12.148 1 94.94 357 SER B C 1
ATOM 5679 O O . SER B 1 357 ? 14.383 -0.711 13.352 1 94.94 357 SER B O 1
ATOM 5681 N N . ILE B 1 358 ? 13.109 0.022 11.633 1 93.69 358 ILE B N 1
ATOM 5682 C CA . ILE B 1 358 ? 11.984 0.371 12.492 1 93.69 358 ILE B CA 1
ATOM 5683 C C . ILE B 1 358 ? 11.281 -0.899 12.961 1 93.69 358 ILE B C 1
ATOM 5685 O O . ILE B 1 358 ? 10.43 -0.851 13.852 1 93.69 358 ILE B O 1
ATOM 5689 N N . ALA B 1 359 ? 11.633 -2.006 12.383 1 94.81 359 ALA B N 1
ATOM 5690 C CA . ALA B 1 359 ? 11.039 -3.283 12.766 1 94.81 359 ALA B CA 1
ATOM 5691 C C . ALA B 1 359 ? 11.625 -3.801 14.07 1 94.81 359 ALA B C 1
ATOM 5693 O O . ALA B 1 359 ? 11.102 -4.742 14.672 1 94.81 359 ALA B O 1
ATOM 5694 N N . GLU B 1 360 ? 12.742 -3.209 14.461 1 92.19 360 GLU B N 1
ATOM 5695 C CA . GLU B 1 360 ? 13.352 -3.609 15.727 1 92.19 360 GLU B CA 1
ATOM 5696 C C . GLU B 1 360 ? 12.539 -3.094 16.922 1 92.19 360 GLU B C 1
ATOM 5698 O O . GLU B 1 360 ? 12.898 -2.08 17.516 1 92.19 360 GLU B O 1
ATOM 5703 N N . ARG B 1 361 ? 11.516 -3.779 17.188 1 89.62 361 ARG B N 1
ATOM 5704 C CA . ARG B 1 361 ? 10.609 -3.438 18.281 1 89.62 361 ARG B CA 1
ATOM 5705 C C . ARG B 1 361 ? 10.516 -4.582 19.281 1 89.62 361 ARG B C 1
ATOM 5707 O O . ARG B 1 361 ? 10.5 -5.754 18.891 1 89.62 361 ARG B O 1
ATOM 5714 N N . ARG B 1 362 ? 10.383 -4.227 20.531 1 84.88 362 ARG B N 1
ATOM 5715 C CA . ARG B 1 362 ? 10.297 -5.23 21.594 1 84.88 362 ARG B CA 1
ATOM 5716 C C . ARG B 1 362 ? 8.953 -5.953 21.547 1 84.88 362 ARG B C 1
ATOM 5718 O O . ARG B 1 362 ? 8.852 -7.113 21.953 1 84.88 362 ARG B O 1
ATOM 5725 N N . THR B 1 363 ? 7.988 -5.332 21.031 1 85.81 363 THR B N 1
ATOM 5726 C CA . THR B 1 363 ? 6.617 -5.828 21.125 1 85.81 363 THR B CA 1
ATOM 5727 C C . THR B 1 363 ? 6.238 -6.605 19.875 1 85.81 363 THR B C 1
ATOM 5729 O O . THR B 1 363 ? 5.059 -6.84 19.609 1 85.81 363 THR B O 1
ATOM 5732 N N . ARG B 1 364 ? 7.23 -7.074 19.109 1 90.38 364 ARG B N 1
ATOM 5733 C CA . ARG B 1 364 ? 6.891 -7.762 17.859 1 90.38 364 ARG B CA 1
ATOM 5734 C C . ARG B 1 364 ? 6.281 -9.133 18.141 1 90.38 364 ARG B C 1
ATOM 5736 O O . ARG B 1 364 ? 6.738 -9.852 19.047 1 90.38 364 ARG B O 1
ATOM 5743 N N . ARG B 1 365 ? 5.289 -9.5 17.344 1 91.12 365 ARG B N 1
ATOM 5744 C CA . ARG B 1 365 ? 4.605 -10.781 17.484 1 91.12 365 ARG B CA 1
ATOM 5745 C C . ARG B 1 365 ? 5.215 -11.828 16.562 1 91.12 365 ARG B C 1
ATOM 5747 O O . ARG B 1 365 ? 5.117 -13.031 16.812 1 91.12 365 ARG B O 1
ATOM 5754 N N . LEU B 1 366 ? 5.758 -11.398 15.453 1 96.81 366 LEU B N 1
ATOM 5755 C CA . LEU B 1 366 ? 6.359 -12.266 14.445 1 96.81 366 LEU B CA 1
ATOM 5756 C C . LEU B 1 366 ? 7.84 -11.945 14.273 1 96.81 366 LEU B C 1
ATOM 5758 O O . LEU B 1 366 ? 8.273 -10.82 14.539 1 96.81 366 LEU B O 1
ATOM 5762 N N . PRO B 1 367 ? 8.578 -13 13.82 1 97.38 367 PRO B N 1
ATOM 5763 C CA . PRO B 1 367 ? 9.961 -12.664 13.469 1 97.38 367 PRO B CA 1
ATOM 5764 C C . PRO B 1 367 ? 10.055 -11.633 12.344 1 97.38 367 PRO B C 1
ATOM 5766 O O . PRO B 1 367 ? 9.117 -11.5 11.555 1 97.38 367 PRO B O 1
ATOM 5769 N N . ARG B 1 368 ? 11.188 -10.867 12.367 1 98 368 ARG B N 1
ATOM 5770 C CA . ARG B 1 368 ? 11.391 -9.867 11.32 1 98 368 ARG B CA 1
ATOM 5771 C C . ARG B 1 368 ? 11.391 -10.516 9.938 1 98 368 ARG B C 1
ATOM 5773 O O . ARG B 1 368 ? 10.859 -9.945 8.984 1 98 368 ARG B O 1
ATOM 5780 N N . VAL B 1 369 ? 12.016 -11.711 9.844 1 98.56 369 VAL B N 1
ATOM 5781 C CA . VAL B 1 369 ? 12.109 -12.438 8.578 1 98.56 369 VAL B CA 1
ATOM 5782 C C . VAL B 1 369 ? 11.688 -13.891 8.781 1 98.56 369 VAL B C 1
ATOM 5784 O O . VAL B 1 369 ? 12.102 -14.539 9.742 1 98.56 369 VAL B O 1
ATOM 5787 N N . GLN B 1 370 ? 10.82 -14.344 7.895 1 98.06 370 GLN B N 1
ATOM 5788 C CA . GLN B 1 370 ? 10.352 -15.727 7.898 1 98.06 370 GLN B CA 1
ATOM 5789 C C . GLN B 1 370 ? 10.617 -16.406 6.559 1 98.06 370 GLN B C 1
ATOM 5791 O O . GLN B 1 370 ? 10.742 -15.734 5.531 1 98.06 370 GLN B O 1
ATOM 5796 N N . LEU B 1 371 ? 10.797 -17.734 6.672 1 98.5 371 LEU B N 1
ATOM 5797 C CA . LEU B 1 371 ? 10.859 -18.531 5.449 1 98.5 371 LEU B CA 1
ATOM 5798 C C . LEU B 1 371 ? 9.461 -18.891 4.969 1 98.5 371 LEU B C 1
ATOM 5800 O O . LEU B 1 371 ? 8.641 -19.375 5.75 1 98.5 371 LEU B O 1
ATOM 5804 N N . GLY B 1 372 ? 9.148 -18.531 3.725 1 98.38 372 GLY B N 1
ATOM 5805 C CA . GLY B 1 372 ? 7.895 -18.906 3.1 1 98.38 372 GLY B CA 1
ATOM 5806 C C . GLY B 1 372 ? 8.023 -20.094 2.16 1 98.38 372 GLY B C 1
ATOM 5807 O O . GLY B 1 372 ? 8.844 -20.984 2.389 1 98.38 372 GLY B O 1
ATOM 5808 N N . MET B 1 373 ? 7.18 -20.125 1.163 1 97.06 373 MET B N 1
ATOM 5809 C CA . MET B 1 373 ? 7.195 -21.203 0.17 1 97.06 373 MET B CA 1
ATOM 5810 C C . MET B 1 373 ? 8.438 -21.109 -0.708 1 97.06 373 MET B C 1
ATOM 5812 O O . MET B 1 373 ? 8.625 -20.141 -1.437 1 97.06 373 MET B O 1
ATOM 5816 N N . THR B 1 374 ? 9.289 -22.141 -0.552 1 95.69 374 THR B N 1
ATOM 5817 C CA . THR B 1 374 ? 10.516 -22.25 -1.334 1 95.69 374 THR B CA 1
ATOM 5818 C C . THR B 1 374 ? 10.484 -23.5 -2.213 1 95.69 374 THR B C 1
ATOM 5820 O O . THR B 1 374 ? 10.992 -24.547 -1.819 1 95.69 374 THR B O 1
ATOM 5823 N N . ASP B 1 375 ? 9.812 -23.328 -3.275 1 91.06 375 ASP B N 1
ATOM 5824 C CA . ASP B 1 375 ? 9.609 -24.469 -4.18 1 91.06 375 ASP B CA 1
ATOM 5825 C C . ASP B 1 375 ? 9.336 -23.984 -5.605 1 91.06 375 ASP B C 1
ATOM 5827 O O . ASP B 1 375 ? 8.773 -22.906 -5.805 1 91.06 375 ASP B O 1
ATOM 5831 N N . PRO B 1 376 ? 9.695 -24.828 -6.613 1 92.25 376 PRO B N 1
ATOM 5832 C CA . PRO B 1 376 ? 9.508 -24.422 -8.008 1 92.25 376 PRO B CA 1
ATOM 5833 C C . PRO B 1 376 ? 8.039 -24.188 -8.359 1 92.25 376 PRO B C 1
ATOM 5835 O O . PRO B 1 376 ? 7.73 -23.594 -9.391 1 92.25 376 PRO B O 1
ATOM 5838 N N . TRP B 1 377 ? 7.086 -24.609 -7.516 1 95.38 377 TRP B N 1
ATOM 5839 C CA . TRP B 1 377 ? 5.668 -24.547 -7.848 1 95.38 377 TRP B CA 1
ATOM 5840 C C . TRP B 1 377 ? 5.008 -23.328 -7.227 1 95.38 377 TRP B C 1
ATOM 5842 O O . TRP B 1 377 ? 3.834 -23.047 -7.48 1 95.38 377 TRP B O 1
ATOM 5852 N N . ALA B 1 378 ? 5.789 -22.531 -6.438 1 95.75 378 ALA B N 1
ATOM 5853 C CA . ALA B 1 378 ? 5.23 -21.406 -5.691 1 95.75 378 ALA B CA 1
ATOM 5854 C C . ALA B 1 378 ? 4.5 -20.438 -6.621 1 95.75 378 ALA B C 1
ATOM 5856 O O . ALA B 1 378 ? 3.385 -20.016 -6.32 1 95.75 378 ALA B O 1
ATOM 5857 N N . VAL B 1 379 ? 5.035 -20.172 -7.754 1 98.06 379 VAL B N 1
ATOM 5858 C CA . VAL B 1 379 ? 4.477 -19.188 -8.688 1 98.06 379 VAL B CA 1
ATOM 5859 C C . VAL B 1 379 ? 3.199 -19.75 -9.312 1 98.06 379 VAL B C 1
ATOM 5861 O O . VAL B 1 379 ? 2.178 -19.047 -9.367 1 98.06 379 VAL B O 1
ATOM 5864 N N . ALA B 1 380 ? 3.178 -21 -9.734 1 98.5 380 ALA B N 1
ATOM 5865 C CA . ALA B 1 380 ? 1.991 -21.609 -10.32 1 98.5 380 ALA B CA 1
ATOM 5866 C C . ALA B 1 380 ? 0.859 -21.703 -9.305 1 98.5 380 ALA B C 1
ATOM 5868 O O . ALA B 1 380 ? -0.307 -21.484 -9.641 1 98.5 380 ALA B O 1
ATOM 5869 N N . LEU B 1 381 ? 1.231 -22.031 -8.102 1 97.81 381 LEU B N 1
ATOM 5870 C CA . LEU B 1 381 ? 0.237 -22.109 -7.035 1 97.81 381 LEU B CA 1
ATOM 5871 C C . LEU B 1 381 ? -0.388 -20.75 -6.766 1 97.81 381 LEU B C 1
ATOM 5873 O O . LEU B 1 381 ? -1.603 -20.641 -6.586 1 97.81 381 LEU B O 1
ATOM 5877 N N . GLY B 1 382 ? 0.449 -19.703 -6.715 1 98.06 382 GLY B N 1
ATOM 5878 C CA . GLY B 1 382 ? -0.067 -18.359 -6.566 1 98.06 382 GLY B CA 1
ATOM 5879 C C . GLY B 1 382 ? -0.951 -17.922 -7.723 1 98.06 382 GLY B C 1
ATOM 5880 O O . GLY B 1 382 ? -1.98 -17.281 -7.52 1 98.06 382 GLY B O 1
ATOM 5881 N N . ALA B 1 383 ? -0.514 -18.281 -8.922 1 98.56 383 ALA B N 1
ATOM 5882 C CA . ALA B 1 383 ? -1.33 -18 -10.102 1 98.56 383 ALA B CA 1
ATOM 5883 C C . ALA B 1 383 ? -2.697 -18.672 -9.992 1 98.56 383 ALA B C 1
ATOM 5885 O O . ALA B 1 383 ? -3.711 -18.094 -10.391 1 98.56 383 ALA B O 1
ATOM 5886 N N . ALA B 1 384 ? -2.744 -19.859 -9.461 1 98.62 384 ALA B N 1
ATOM 5887 C CA . ALA B 1 384 ? -4 -20.594 -9.297 1 98.62 384 ALA B CA 1
ATOM 5888 C C . ALA B 1 384 ? -4.855 -19.953 -8.203 1 98.62 384 ALA B C 1
ATOM 5890 O O . ALA B 1 384 ? -6.086 -19.953 -8.297 1 98.62 384 ALA B O 1
ATOM 5891 N N . ALA B 1 385 ? -4.203 -19.422 -7.207 1 96.88 385 ALA B N 1
ATOM 5892 C CA . ALA B 1 385 ? -4.906 -18.828 -6.066 1 96.88 385 ALA B CA 1
ATOM 5893 C C . ALA B 1 385 ? -5.609 -17.531 -6.461 1 96.88 385 ALA B C 1
ATOM 5895 O O . ALA B 1 385 ? -6.613 -17.156 -5.852 1 96.88 385 ALA B O 1
ATOM 5896 N N . GLU B 1 386 ? -5.105 -16.875 -7.492 1 96.38 386 GLU B N 1
ATOM 5897 C CA . GLU B 1 386 ? -5.59 -15.539 -7.855 1 96.38 386 GLU B CA 1
ATOM 5898 C C . GLU B 1 386 ? -7.055 -15.586 -8.281 1 96.38 386 GLU B C 1
ATOM 5900 O O . GLU B 1 386 ? -7.875 -14.812 -7.785 1 96.38 386 GLU B O 1
ATOM 5905 N N . PRO B 1 387 ? -7.488 -16.547 -9.148 1 97 387 PRO B N 1
ATOM 5906 C CA . PRO B 1 387 ? -8.906 -16.609 -9.508 1 97 387 PRO B CA 1
ATOM 5907 C C . PRO B 1 387 ? -9.797 -16.969 -8.32 1 97 387 PRO B C 1
ATOM 5909 O O . PRO B 1 387 ? -10.945 -16.516 -8.242 1 97 387 PRO B O 1
ATOM 5912 N N . ILE B 1 388 ? -9.289 -17.828 -7.414 1 96.38 388 ILE B N 1
ATOM 5913 C CA . ILE B 1 388 ? -10.047 -18.156 -6.215 1 96.38 388 ILE B CA 1
ATOM 5914 C C . ILE B 1 388 ? -10.273 -16.906 -5.375 1 96.38 388 ILE B C 1
ATOM 5916 O O . ILE B 1 388 ? -11.406 -16.609 -4.977 1 96.38 388 ILE B O 1
ATOM 5920 N N . SER B 1 389 ? -9.219 -16.172 -5.18 1 93.12 389 SER B N 1
ATOM 5921 C CA . SER B 1 389 ? -9.289 -14.945 -4.395 1 93.12 389 SER B CA 1
ATOM 5922 C C . SER B 1 389 ? -10.227 -13.93 -5.039 1 93.12 389 SER B C 1
ATOM 5924 O O . SER B 1 389 ? -11.047 -13.305 -4.359 1 93.12 389 SER B O 1
ATOM 5926 N N . ARG B 1 390 ? -10.07 -13.75 -6.285 1 90.56 390 ARG B N 1
ATOM 5927 C CA . ARG B 1 390 ? -10.891 -12.797 -7.031 1 90.56 390 ARG B CA 1
ATOM 5928 C C . ARG B 1 390 ? -12.375 -13.133 -6.902 1 90.56 390 ARG B C 1
ATOM 5930 O O . ARG B 1 390 ? -13.211 -12.234 -6.789 1 90.56 390 ARG B O 1
ATOM 5937 N N . ALA B 1 391 ? -12.664 -14.359 -6.852 1 91.69 391 ALA B N 1
ATOM 5938 C CA . ALA B 1 391 ? -14.047 -14.812 -6.855 1 91.69 391 ALA B CA 1
ATOM 5939 C C . ALA B 1 391 ? -14.633 -14.805 -5.441 1 91.69 391 ALA B C 1
ATOM 5941 O O . ALA B 1 391 ? -15.828 -14.602 -5.258 1 91.69 391 ALA B O 1
ATOM 5942 N N . PHE B 1 392 ? -13.719 -14.93 -4.402 1 92.12 392 PHE B N 1
ATOM 5943 C CA . PHE B 1 392 ? -14.344 -15.305 -3.137 1 92.12 392 PHE B CA 1
ATOM 5944 C C . PHE B 1 392 ? -13.773 -14.469 -1.992 1 92.12 392 PHE B C 1
ATOM 5946 O O . PHE B 1 392 ? -14.32 -14.477 -0.887 1 92.12 392 PHE B O 1
ATOM 5953 N N . ASP B 1 393 ? -12.703 -13.781 -2.146 1 88.81 393 ASP B N 1
ATOM 5954 C CA . ASP B 1 393 ? -12.141 -12.977 -1.063 1 88.81 393 ASP B CA 1
ATOM 5955 C C . ASP B 1 393 ? -12.891 -11.656 -0.925 1 88.81 393 ASP B C 1
ATOM 5957 O O . ASP B 1 393 ? -13.289 -11.055 -1.924 1 88.81 393 ASP B O 1
ATOM 5961 N N . PRO B 1 394 ? -13.047 -11.258 0.28 1 84.5 394 PRO B N 1
ATOM 5962 C CA . PRO B 1 394 ? -13.586 -9.898 0.436 1 84.5 394 PRO B CA 1
ATOM 5963 C C . PRO B 1 394 ? -12.648 -8.828 -0.12 1 84.5 394 PRO B C 1
ATOM 5965 O O . PRO B 1 394 ? -11.445 -8.859 0.145 1 84.5 394 PRO B O 1
ATOM 5968 N N . ARG B 1 395 ? -13.109 -8.086 -1.086 1 77.88 395 ARG B N 1
ATOM 5969 C CA . ARG B 1 395 ? -12.406 -6.938 -1.646 1 77.88 395 ARG B CA 1
ATOM 5970 C C . ARG B 1 395 ? -13.273 -5.684 -1.601 1 77.88 395 ARG B C 1
ATOM 5972 O O . ARG B 1 395 ? -14.445 -5.723 -1.964 1 77.88 395 ARG B O 1
ATOM 5979 N N . PHE B 1 396 ? -12.711 -4.684 -1.188 1 72.94 396 PHE B N 1
ATOM 5980 C CA . PHE B 1 396 ? -13.469 -3.443 -1.064 1 72.94 396 PHE B CA 1
ATOM 5981 C C . PHE B 1 396 ? -13.906 -2.939 -2.434 1 72.94 396 PHE B C 1
ATOM 5983 O O . PHE B 1 396 ? -15.031 -2.445 -2.588 1 72.94 396 PHE B O 1
ATOM 5990 N N . SER B 1 397 ? -13.008 -3.131 -3.328 1 70.5 397 SER B N 1
ATOM 5991 C CA . SER B 1 397 ? -13.312 -2.66 -4.676 1 70.5 397 SER B CA 1
ATOM 5992 C C . SER B 1 397 ? -14.484 -3.424 -5.277 1 70.5 397 SER B C 1
ATOM 5994 O O . SER B 1 397 ? -15.18 -2.91 -6.156 1 70.5 397 SER B O 1
ATOM 5996 N N . ALA B 1 398 ? -14.734 -4.598 -4.793 1 67.56 398 ALA B N 1
ATOM 5997 C CA . ALA B 1 398 ? -15.805 -5.43 -5.348 1 67.56 398 ALA B CA 1
ATOM 5998 C C . ALA B 1 398 ? -17.172 -4.941 -4.887 1 67.56 398 ALA B C 1
ATOM 6000 O O . ALA B 1 398 ? -18.203 -5.301 -5.477 1 67.56 398 ALA B O 1
ATOM 6001 N N . ILE B 1 399 ? -17.109 -4.105 -3.818 1 77.88 399 ILE B N 1
ATOM 6002 C CA . ILE B 1 399 ? -18.359 -3.598 -3.271 1 77.88 399 ILE B CA 1
ATOM 6003 C C . ILE B 1 399 ? -18.844 -2.422 -4.109 1 77.88 399 ILE B C 1
ATOM 6005 O O . ILE B 1 399 ? -20.047 -2.119 -4.129 1 77.88 399 ILE B O 1
ATOM 6009 N N . LEU B 1 400 ? -17.953 -1.93 -4.855 1 80.94 400 LEU B N 1
ATOM 6010 C CA . LEU B 1 400 ? -18.25 -0.692 -5.57 1 80.94 400 LEU B CA 1
ATOM 6011 C C . LEU B 1 400 ? -18.969 -0.98 -6.887 1 80.94 400 LEU B C 1
ATOM 6013 O O . LEU B 1 400 ? -18.766 -2.035 -7.488 1 80.94 400 LEU B O 1
ATOM 6017 N N . LYS B 1 401 ? -19.812 -0.091 -7.238 1 78.81 401 LYS B N 1
ATOM 6018 C CA . LYS B 1 401 ? -20.469 -0.195 -8.531 1 78.81 401 LYS B CA 1
ATOM 6019 C C . LYS B 1 401 ? -19.469 -0.074 -9.672 1 78.81 401 LYS B C 1
ATOM 6021 O O . LYS B 1 401 ? -18.516 0.711 -9.594 1 78.81 401 LYS B O 1
ATOM 6026 N N . THR B 1 402 ? -19.469 -1.085 -10.516 1 67.38 402 THR B N 1
ATOM 6027 C CA . THR B 1 402 ? -18.547 -1.056 -11.656 1 67.38 402 THR B CA 1
ATOM 6028 C C . THR B 1 402 ? -19.219 -0.4 -12.859 1 67.38 402 THR B C 1
ATOM 6030 O O . THR B 1 402 ? -20.438 -0.444 -13 1 67.38 402 THR B O 1
ATOM 6033 N N . ARG B 1 403 ? -18.5 0.479 -13.648 1 55.31 403 ARG B N 1
ATOM 6034 C CA . ARG B 1 403 ? -18.984 0.997 -14.922 1 55.31 403 ARG B CA 1
ATOM 6035 C C . ARG B 1 403 ? -19.453 -0.134 -15.836 1 55.31 403 ARG B C 1
ATOM 6037 O O . ARG B 1 403 ? -18.75 -1.134 -16 1 55.31 403 ARG B O 1
ATOM 6044 N N . ALA B 1 404 ? -20.828 -0.213 -16.141 1 38.94 404 ALA B N 1
ATOM 6045 C CA . ALA B 1 404 ? -21.25 -1.071 -17.25 1 38.94 404 ALA B CA 1
ATOM 6046 C C . ALA B 1 404 ? -20.391 -0.822 -18.484 1 38.94 404 ALA B C 1
ATOM 6048 O O . ALA B 1 404 ? -20.203 0.324 -18.906 1 38.94 404 ALA B O 1
ATOM 6049 N N . ASN B 1 405 ? -19.281 -1.518 -18.688 1 32.25 405 ASN B N 1
ATOM 6050 C CA . A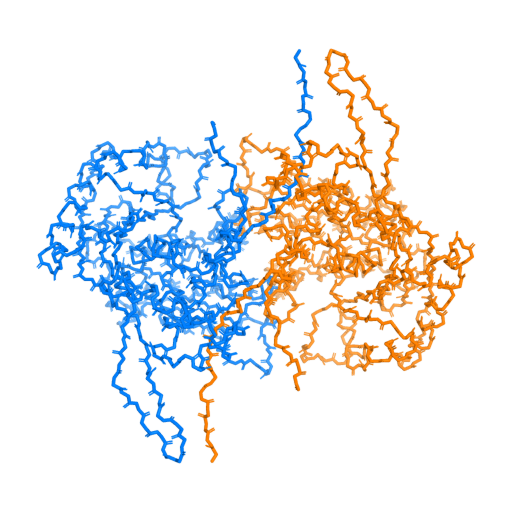SN B 1 405 ? -18.781 -1.414 -20.047 1 32.25 405 ASN B CA 1
ATOM 6051 C C . ASN B 1 405 ? -19.922 -1.349 -21.062 1 32.25 405 ASN B C 1
ATOM 6053 O O . ASN B 1 405 ? -20.688 -2.307 -21.203 1 32.25 405 ASN B O 1
ATOM 6057 N N . GLY B 1 406 ? -20.672 -0.303 -21.109 1 26.62 406 GLY B N 1
ATOM 6058 C CA . GLY B 1 406 ? -21.359 -0.156 -22.375 1 26.62 406 GLY B CA 1
ATOM 6059 C C . GLY B 1 406 ? -20.406 -0.059 -23.562 1 26.62 406 GLY B C 1
ATOM 6060 O O . GLY B 1 406 ? -19.266 0.368 -23.406 1 26.62 406 GLY B O 1
#

Secondary structure (DSSP, 8-state):
------------B-HHHHHHHHHHHHHHHHHHHSEEEHHHHHHHHT--HHHHHHHHHHHHHTTSEEE---B--TTSPPB-EEEE-GGG-EEEEEEE-SSEEEEEEEETT--EEEEEEEEPPTT-HHHHHHHHHHHHHHHHHHHHHH-TTTTTTEEEEEEEE-S--S----TT-TTT-HHHHHS-HHHHHHHHH-S-EEEEEHHHHHHHHHHHHSTTTT-SSEEEEEESSSEEEEEEETTEE---SSS-TT-GGGSEEPPSSTTPPPEETHHHHSHHHHHHHHT--TT-TTHHHHHHHHHHHT-HHHHHHHHHHHHHHHHHHHHHHHHH--SEEEEEESS-HHHHHHHHHHHPSPPP-TT--TT-SS-SEEEEEESTTHHHHHHHHHHHHHHHS--GGGGBPP----/------------B-HHHHHHHHHHHHHHHHHHHSEEEHHHHHHHHT--HHHHHHHHHHHHHTTSEEE---B--TTSPPB-EEEE-GGG-EEEEEEE-SSEEEEEEEETT--EEEEEEEEPPTT-HHHHHHHHHHHHHHHHHHHHHH-TTTTTTEEEEEEEE-S--S----TT-TTT-HHHHHS-HHHHHHHHH-S-EEEEEHHHHHHHHHHHHSTTTT-SSEEEEEESSSEEEEEEETTEE---SSS-TT-GGGPEEPPSSTTPPPEEHHHHHSHHHHHHHHT--TT-TTHHHHHHHHHHHT-HHHHHHHHHHHHHHHHHHHHHHHHH--SEEEEEESS-HHHHHHHHHHHPSPPP-TT--TT-SS-SEEEEEESTTHHHHHHHHHHHHHHHS--HHHHBPP----

Radius of gyration: 27.81 Å; Cα contacts (8 Å, |Δi|>4): 1756; chains: 2; bounding box: 69×73×63 Å

Solvent-accessible surface area (backbone atoms only — not comparable to full-atom values): 41482 Å² total; per-residue (Å²): 132,85,77,71,74,84,75,60,48,53,51,22,54,51,70,69,21,41,52,53,36,37,48,13,27,50,50,43,25,25,67,71,56,47,58,43,29,62,68,54,47,15,66,45,19,63,40,51,61,66,58,42,51,53,47,49,51,50,35,36,73,68,44,38,32,44,78,49,73,71,40,71,62,78,95,49,78,69,41,48,30,29,30,63,33,49,84,38,24,27,17,34,3,30,24,49,56,94,47,38,33,34,39,26,32,25,32,60,72,60,51,77,77,39,74,52,72,48,74,44,56,88,80,45,47,79,58,28,47,54,56,48,52,51,50,52,49,51,49,51,53,54,42,37,73,76,32,84,58,38,70,83,31,48,65,19,34,14,31,14,30,70,48,70,68,92,58,90,62,68,74,81,38,86,78,46,50,38,60,52,71,72,40,70,51,60,62,50,49,23,69,73,66,71,41,56,62,47,79,44,33,30,28,42,14,33,33,42,26,24,40,66,75,40,80,42,43,92,53,38,27,36,34,26,42,21,38,28,64,47,34,27,22,10,39,31,52,86,59,36,79,50,39,44,66,73,61,38,24,20,33,52,19,62,30,67,35,75,47,93,49,91,92,51,65,69,38,39,40,19,68,61,51,12,50,46,30,47,27,62,74,69,70,50,63,88,76,45,88,56,43,57,61,51,46,28,51,42,46,72,66,62,39,66,72,56,50,55,50,39,54,57,22,14,54,56,49,28,51,48,50,29,43,47,30,19,36,44,21,40,56,28,34,27,46,25,26,44,42,31,53,52,39,49,51,50,35,56,56,57,25,58,79,66,60,87,42,74,68,70,46,92,81,60,89,51,61,69,67,41,82,44,57,41,32,81,54,31,31,12,47,4,8,13,40,46,32,52,41,71,73,37,45,63,47,71,73,67,26,31,49,71,81,74,84,119,130,85,78,73,74,84,74,62,50,54,51,22,54,51,71,68,21,42,52,52,37,35,47,14,27,50,50,42,26,25,68,72,58,46,58,42,29,61,66,52,46,14,66,47,20,63,40,53,62,67,59,44,51,53,47,50,51,51,33,35,75,68,45,38,32,47,78,50,73,71,41,70,62,78,97,50,76,68,44,51,30,30,29,64,33,48,84,39,24,26,19,32,5,30,24,48,57,95,47,38,33,35,38,25,31,26,32,60,71,60,53,77,76,39,74,51,71,47,75,44,56,88,81,45,48,81,57,27,48,54,57,48,52,51,50,51,49,52,47,50,52,54,40,37,73,76,32,84,57,37,70,84,30,47,66,20,34,14,31,15,30,71,46,71,69,92,59,90,63,66,74,83,39,87,76,46,50,38,61,51,71,73,40,70,52,61,63,51,48,22,69,74,67,73,42,57,63,46,81,44,34,32,30,42,14,33,32,42,25,23,40,67,74,38,80,43,43,92,52,37,28,36,37,26,43,21,37,29,65,46,32,28,23,9,40,31,51,86,57,35,81,50,40,47,66,72,62,38,25,20,33,52,17,60,30,66,35,74,46,93,48,93,90,51,63,69,38,37,40,19,68,62,51,12,50,45,32,48,27,61,74,69,70,50,63,88,75,45,88,56,44,58,60,51,47,29,51,41,46,71,64,63,39,64,71,57,50,54,51,40,56,57,23,12,53,54,50,27,50,48,50,27,43,47,30,18,36,45,21,41,56,28,35,28,45,26,25,44,41,31,51,52,41,49,50,50,34,56,57,56,24,58,79,67,60,86,44,76,65,71,48,92,83,61,90,52,60,68,66,40,82,42,57,39,32,82,55,31,33,12,46,3,8,15,39,46,33,52,41,72,74,38,45,61,47,71,74,67,26,30,49,71,81,74,84,119

Nearest PDB structures (foldseek):
  5f7q-assembly1_J  TM=7.674E-01  e=4.546E-27  Listeria monocytogenes EGD-e
  5f7q-assembly1_C  TM=7.986E-01  e=1.142E-25  Listeria monocytogenes EGD-e
  1z05-assembly1_A-2  TM=7.162E-01  e=7.630E-24  Vibrio cholerae O1 biovar El Tor str. N16961
  2yhy-assembly1_A  TM=7.579E-01  e=8.556E-19  Homo sapiens
  5nck-assembly1_B  TM=7.622E-01  e=3.036E-18  Fusobacterium nucleatum

pLDDT: mean 92.0, std 10.82, range [26.11, 98.94]

InterPro domains:
  IPR000600 ROK family [PF00480] (92-367)
  IPR000600 ROK family [PTHR18964] (20-384)
  IPR036388 Winged helix-like DNA-binding domain superfamily [G3DSA:1.10.10.10] (7-84)
  IPR036390 Winged helix DNA-binding domain superfamily [SSF46785] (20-79)
  IPR043129 ATPase, nucleotide binding domain [SSF53067] (90-390)

Sequence (812 aa):
MNDAREIRAKSGTNHEGTSAHNRRVMIDALRLNGSLSRADLSRATKLTKQTVSNIIEELEGDGLVLSLDVVRKGRGQPSTPYKLVPDGAFAIGLQIDRHVTRAAAVNLIGNVLVRAEANLPPGGPSRGAKVILDLIESVRKELATLSVQSEKRLVGLGVAMPGPFGMDIVDDDPWMMAAWQNFPLLETLAAGTGLDVGLQNDASASATAERMVGVANGLDHAVCLYLGYGIGAGLILNGELYNGANGNAGEIGMVLTPPRHAGERHQALEHRASLASLYQHMGLDPADPALHTKLAAAALSSEPSLAGWIELAAGDLRWSVQIIETIFDPETVIICGSAPEPLARRLMQAMDPLLPSIAERRTRRLPRVQLGMTDPWAVALGAAAEPISRAFDPRFSAILKTRANGMNDAREIRAKSGTNHEGTSAHNRRVMIDALRLNGSLSRADLSRATKLTKQTVSNIIEELEGDGLVLSLDVVRKGRGQPSTPYKLVPDGAFAIGLQIDRHVTRAAAVNLIGNVLVRAEANLPPGGPSRGAKVILDLIESVRKELATLSVQSEKRLVGLGVAMPGPFGMDIVDDDPWMMAAWQNFPLLETLAAGTGLDVGLQNDASASATAERMVGVANGLDHAVCLYLGYGIGAGLILNGELYNGANGNAGEIGMVLTPPRHAGERHQALEHRASLASLYQHMGLDPADPALHTKLAAAALSSEPSLAGWIELAAGDLRWSVQIIETIFDPETVIICGSAPEPLARRLMQAMDPLLPSIAERRTRRLPRVQLGMTDPWAVALGAAAEPISRAFDPRFSAILKTRANG